Protein 2L9B (pdb70)

Sequence (131 aa):
ANFLSQKFPELPSGIDVNINMTTPAMMISSELAKKPKEVQLKFLQKFQEWTRAHPEDAASLLELCPQLSFVTAELLLTNGICKVDDLIPLAELPTEVLDLLSVIPKRQYFNTNLLDAQKLVNFLNDQVEIPANFLSQKFPELPSGIDVNINMTTPAMMISSELAKKPKEVQLKFLQKFQEWTRAHPEDAASLLELCPQLSFVTAELLLTNGICKVDDLIPLAELPTEVLDLLSVIPKRQYFNTNLLDAQKLVNFLNDQVEIPANFLSQKFPELPSGIDVNINMTTPAMMISSELAKKPKEVQLKFLQKFQEWTRAHPEDAASLLELCPQLSFVTAELLLTNGICKVDDLIPLAELPTEVLDLLSVIPKRQYFNTNLLDAQKLVNFLNDQVEIPANFLSQKFPELPSGIDVNINMTTPAMMISSELAKKPKEVQLKFLQKFQEWTRAHPEDAASLLELCPQLSFVTAELLLTNGICKVDDLIPLAELPTEVLDLLSVIPKRQYFNTNLLDAQKLVNFLNDQVEIPANFLSQKFPELPSGIDVNINMTTPAMMISSELAKKPKEVQLKFLQKFQEWTRAHPEDAASLLELCPQLSFVTAELLLTNGICKVDDLIPLAELPTEVLDLLSVIPKRQYFNTNLLDAQKLVNFLNDQVEIPANFLSQKFPELPSGIDVNINMTTPAMMISSELAKKPKEVQLKFLQKFQEWTRAHPEDAASLLELCPQLSFVTAELLLTNGICKVDDLIPLAELPTEVLDLLSVIPKRQYFNTNLLDAQKLVNFLNDQVEIPANFLSQKFPELPSGIDVNINMTTPAMMISSELAKKPKEVQLKFLQKFQEWTRAHPEDAASLLELCPQLSFVTAELLLTNGICKVDDLIPLAELPTEVLDLLSVIPKRQYFNTNLLDAQKLVNFLNDQVEIPANFLSQKFPELPSGIDVNINMTTPAMMISSELAKKPKEVQLKFLQKFQEWTRAHPEDAASLLELCPQLSFVTAELLLTNGICKVDDLIPLAELPTEVLDLLSVIPKRQYFNTNLLDAQKLVNFLNDQVEIPANFLSQKFPELPSGIDVNINMTTPAMMISSELAKKPKEVQLKFLQKFQEWTRAHPEDAASLLELCPQLSFVTAELLLTNGICKVDDLIPLAELPTEVLDLLSVIPKRQYFNTNLLDAQKLVNFLNDQVEIPANFLSQKFPELPSGIDVNINMTTPAMMISSELAKKPKEVQLKFLQKFQEWTRAHPEDAASLLELCPQLSFVTAELLLTNGICKVDDLIPLAELPTEVLDLLSVIPKRQYFNTNLLDAQKLVNFLNDQVEIP

Foldseek 3Di:
DVLCVVVPVPDDPDDDDPVVVPNPLRCLLCVLLVDDLVVLVVCQVVVVVVCVVPVPSNVVCCVVPVSVVSNNVSSCVNVPVDHPVRSVVVD/DDDPVVVVVVVVDDDPVVDDVNDDDPVVVCVCCVPVNDDD

Organism: Saccharomyces cerevisiae (strain ATCC 204508 / S288c) (NCBI:txid559292)

CATH classification: 1.25.40.630

GO terms:
  GO:0003729 mRNA binding (F, IDA)
  GO:0006397 mRNA processing (P, IDA)
  GO:0005848 mRNA cleavage stimulating factor complex (C, IPI)
  GO:0005515 protein binding (F, IPI)
  GO:0060090 molecular adaptor activity (F, EXP)
  GO:0031124 mRNA 3'-end processing (P, IDA)

InterPro domains:
  IPR000504 RNA recognition motif domain [PF00076] (20-90)
  IPR000504 RNA recognition motif domain [PS50102] (18-96)
  IPR000504 RNA recognition motif domain [SM00360] (19-92)
  IPR012677 Nucleotide-binding alpha-beta plait domain superfamily [G3DSA:3.30.70.330] (2-125)
  IPR026896 Transcription termination and cleavage factor, C-terminal domain [PF14304] (254-291)
  IPR035979 RNA-binding domain superfamily [SSF54928] (13-125)
  IPR038192 Transcription termination and cleavage factor, C-terminal domain superfamily [G3DSA:1.10.20.70] (253-291)

Solvent-accessible surface area: 7008 Å² total; per-residue (Å²): 101,116,56,24,78,125,70,6,92,103,32,22,54,18,57,109,11,89,90,132,171,41,85,25,68,133,62,12,34,60,10,0,49,130,41,97,144,109,55,4,27,94,1,0,68,74,0,13,98,19,0,110,69,74,63,120,22,0,0,27,0,4,104,99,0,18,0,0,2,42,0,0,1,32,1,0,49,60,40,53,37,8,128,95,106,44,9,104,99,7,69,166,20,41,110,58,0,27,91,7,0,45,31,0,0,47,79,119,37,2,105,106,131,55,21,49,4,75,106,0,2,93,45,0,29,109,128,6,151,16,89

Structure (mmCIF, N/CA/C/O backbone):
data_2L9B
#
_entry.id   2L9B
#
loop_
_entity.id
_entity.type
_entity.pdbx_description
1 polymer "mRNA 3'-end-processing protein RNA15"
2 polymer "mRNA 3'-end-processing protein RNA14"
#
loop_
_atom_site.group_PDB
_atom_site.id
_atom_site.type_symbol
_atom_site.label_atom_id
_atom_site.label_alt_id
_atom_site.label_comp_id
_atom_site.label_asym_id
_atom_site.label_entity_id
_atom_site.label_seq_id
_atom_site.pdbx_PDB_ins_code
_atom_site.Cartn_x
_atom_site.Cartn_y
_atom_site.Cartn_z
_atom_site.occupancy
_atom_site.B_iso_or_equiv
_atom_site.auth_seq_id
_atom_site.auth_comp_id
_atom_site.auth_asym_id
_atom_site.auth_atom_id
_atom_site.pdbx_PDB_model_num
ATOM 1 N N . ALA A 1 15 ? -17.347 -4.995 5.504 1.00 2.25 138 ALA A N 1
ATOM 2 C CA . ALA A 1 15 ? -16.260 -4.019 5.491 1.00 1.77 138 ALA A CA 1
ATOM 3 C C . ALA A 1 15 ? -16.774 -2.629 5.118 1.00 1.56 138 ALA A C 1
ATOM 4 O O . ALA A 1 15 ? -16.419 -2.078 4.072 1.00 1.45 138 ALA A O 1
ATOM 10 N N . ASN A 1 16 ? -17.601 -2.071 5.996 1.00 1.56 139 ASN A N 1
ATOM 11 C CA . ASN A 1 16 ? -18.244 -0.782 5.762 1.00 1.44 139 ASN A CA 1
ATOM 12 C C . ASN A 1 16 ? -17.213 0.317 5.505 1.00 1.28 139 ASN A C 1
ATOM 13 O O . ASN A 1 16 ? -17.424 1.185 4.656 1.00 1.18 139 ASN A O 1
ATOM 24 N N . PHE A 1 17 ? -16.094 0.262 6.227 1.00 1.33 140 PHE A N 1
ATOM 25 C CA . PHE A 1 17 ? -14.993 1.207 6.037 1.00 1.23 140 PHE A CA 1
ATOM 26 C C . PHE A 1 17 ? -14.584 1.284 4.564 1.00 0.99 140 PHE A C 1
ATOM 27 O O . PHE A 1 17 ? -14.430 2.374 4.010 1.00 0.93 140 PHE A O 1
ATOM 44 N N . LEU A 1 18 ? -14.439 0.127 3.929 1.00 0.92 141 LEU A N 1
ATOM 45 C CA . LEU A 1 18 ? -14.050 0.080 2.528 1.00 0.75 141 LEU A CA 1
ATOM 46 C C . LEU A 1 18 ? -15.211 0.495 1.629 1.00 0.70 141 LEU A C 1
ATOM 47 O O . LEU A 1 18 ? -15.050 1.363 0.791 1.00 0.64 141 LEU A O 1
ATOM 63 N N . SER A 1 19 ? -16.391 -0.080 1.828 1.00 0.90 142 SER A N 1
ATOM 64 C CA . SER A 1 19 ? -17.545 0.255 0.985 1.00 0.97 142 SER A CA 1
ATOM 65 C C . SER A 1 19 ? -17.838 1.764 0.995 1.00 0.95 142 SER A C 1
ATOM 66 O O . SER A 1 19 ? -18.422 2.309 0.056 1.00 1.05 142 SER A O 1
ATOM 74 N N . GLN A 1 20 ? -17.406 2.428 2.056 1.00 0.98 143 GLN A N 1
ATOM 75 C CA . GLN A 1 20 ? -17.604 3.858 2.207 1.00 1.10 143 GLN A CA 1
ATOM 76 C C . GLN A 1 20 ? -16.475 4.657 1.550 1.00 0.95 143 GLN A C 1
ATOM 77 O O . GLN A 1 20 ? -16.729 5.595 0.793 1.00 1.02 143 GLN A O 1
ATOM 91 N N . LYS A 1 21 ? -15.233 4.278 1.836 1.00 0.84 144 LYS A N 1
ATOM 92 C CA . LYS A 1 21 ? -14.073 5.054 1.392 1.00 0.83 144 LYS A CA 1
ATOM 93 C C . LYS A 1 21 ? -13.315 4.365 0.258 1.00 0.74 144 LYS A C 1
ATOM 94 O O . LYS A 1 21 ? -12.969 4.992 -0.745 1.00 0.88 144 LYS A O 1
ATOM 113 N N . PHE A 1 22 ? -13.065 3.078 0.421 1.00 0.66 145 PHE A N 1
ATOM 114 C CA . PHE A 1 22 ? -12.201 2.333 -0.487 1.00 0.65 145 PHE A CA 1
ATOM 115 C C . PHE A 1 22 ? -12.931 1.123 -1.089 1.00 0.80 145 PHE A C 1
ATOM 116 O O . PHE A 1 22 ? -12.568 -0.020 -0.813 1.00 1.08 145 PHE A O 1
ATOM 133 N N . PRO A 1 23 ? -13.965 1.346 -1.926 1.00 0.95 146 PRO A N 1
ATOM 134 C CA . PRO A 1 23 ? -14.817 0.268 -2.425 1.00 1.20 146 PRO A CA 1
ATOM 135 C C . PRO A 1 23 ? -14.307 -0.359 -3.720 1.00 1.16 146 PRO A C 1
ATOM 136 O O . PRO A 1 23 ? -14.882 -1.327 -4.214 1.00 1.34 146 PRO A O 1
ATOM 147 N N . GLU A 1 24 ? -13.229 0.192 -4.256 1.00 1.10 147 GLU A N 1
ATOM 148 C CA . GLU A 1 24 ? -12.701 -0.254 -5.537 1.00 1.30 147 GLU A CA 1
ATOM 149 C C . GLU A 1 24 ? -11.287 -0.807 -5.392 1.00 1.02 147 GLU A C 1
ATOM 150 O O . GLU A 1 24 ? -10.482 -0.737 -6.322 1.00 1.03 147 GLU A O 1
ATOM 162 N N . LEU A 1 25 ? -10.992 -1.343 -4.217 1.00 0.87 148 LEU A N 1
ATOM 163 C CA . LEU A 1 25 ? -9.675 -1.899 -3.937 1.00 0.76 148 LEU A CA 1
ATOM 164 C C . LEU A 1 25 ? -9.390 -3.122 -4.795 1.00 0.97 148 LEU A C 1
ATOM 165 O O . LEU A 1 25 ? -10.186 -4.064 -4.842 1.00 1.22 148 LEU A O 1
ATOM 181 N N . PRO A 1 26 ? -8.239 -3.112 -5.483 1.00 0.92 149 PRO A N 1
ATOM 182 C CA . PRO A 1 26 ? -7.787 -4.236 -6.297 1.00 1.11 149 PRO A CA 1
ATOM 183 C C . PRO A 1 26 ? -7.383 -5.425 -5.438 1.00 1.19 149 PRO A C 1
ATOM 184 O O . PRO A 1 26 ? -6.864 -5.266 -4.330 1.00 1.14 149 PRO A O 1
ATOM 195 N N . SER A 1 27 ? -7.622 -6.613 -5.956 1.00 1.35 150 SER A N 1
ATOM 196 C CA . SER A 1 27 ? -7.375 -7.829 -5.209 1.00 1.45 150 SER A CA 1
ATOM 197 C C . SER A 1 27 ? -5.943 -8.315 -5.415 1.00 1.42 150 SER A C 1
ATOM 198 O O . SER A 1 27 ? -5.392 -9.021 -4.566 1.00 1.56 150 SER A O 1
ATOM 206 N N . GLY A 1 28 ? -5.331 -7.900 -6.522 1.00 1.29 151 GLY A N 1
ATOM 207 C CA . GLY A 1 28 ? -4.004 -8.365 -6.865 1.00 1.28 151 GLY A CA 1
ATOM 208 C C . GLY A 1 28 ? -4.023 -9.340 -8.027 1.00 1.24 151 GLY A C 1
ATOM 209 O O . GLY A 1 28 ? -5.087 -9.824 -8.426 1.00 1.36 151 GLY A O 1
ATOM 213 N N . ILE A 1 29 ? -2.852 -9.622 -8.581 1.00 1.15 152 ILE A N 1
ATOM 214 C CA . ILE A 1 29 ? -2.733 -10.587 -9.668 1.00 1.16 152 ILE A CA 1
ATOM 215 C C . ILE A 1 29 ? -2.646 -12.003 -9.114 1.00 1.24 152 ILE A C 1
ATOM 216 O O . ILE A 1 29 ? -2.322 -12.209 -7.940 1.00 1.30 152 ILE A O 1
ATOM 232 N N . ASP A 1 30 ? -2.927 -12.979 -9.956 1.00 1.33 153 ASP A N 1
ATOM 233 C CA . ASP A 1 30 ? -2.826 -14.366 -9.546 1.00 1.40 153 ASP A CA 1
ATOM 234 C C . ASP A 1 30 ? -1.440 -14.891 -9.881 1.00 1.38 153 ASP A C 1
ATOM 235 O O . ASP A 1 30 ? -1.002 -14.831 -11.029 1.00 1.40 153 ASP A O 1
ATOM 244 N N . VAL A 1 31 ? -0.751 -15.385 -8.870 1.00 1.41 154 VAL A N 1
ATOM 245 C CA . VAL A 1 31 ? 0.635 -15.793 -9.013 1.00 1.39 154 VAL A CA 1
ATOM 246 C C . VAL A 1 31 ? 0.735 -17.302 -8.866 1.00 1.51 154 VAL A C 1
ATOM 247 O O . VAL A 1 31 ? 0.105 -17.887 -7.981 1.00 1.60 154 VAL A O 1
ATOM 260 N N . ASN A 1 32 ? 1.532 -17.932 -9.708 1.00 1.59 155 ASN A N 1
ATOM 261 C CA . ASN A 1 32 ? 1.667 -19.374 -9.677 1.00 1.69 155 ASN A CA 1
ATOM 262 C C . ASN A 1 32 ? 2.841 -19.753 -8.783 1.00 1.65 155 ASN A C 1
ATOM 263 O O . ASN A 1 32 ? 3.959 -20.019 -9.238 1.00 1.66 155 ASN A O 1
ATOM 274 N N . ILE A 1 33 ? 2.553 -19.781 -7.490 1.00 1.64 156 ILE A N 1
ATOM 275 C CA . ILE A 1 33 ? 3.567 -19.927 -6.453 1.00 1.62 156 ILE A CA 1
ATOM 276 C C . ILE A 1 33 ? 4.120 -21.351 -6.349 1.00 1.69 156 ILE A C 1
ATOM 277 O O . ILE A 1 33 ? 4.573 -21.776 -5.286 1.00 1.73 156 ILE A O 1
ATOM 293 N N . ASN A 1 34 ? 4.081 -22.082 -7.454 1.00 1.73 157 ASN A N 1
ATOM 294 C CA . ASN A 1 34 ? 4.727 -23.385 -7.527 1.00 1.77 157 ASN A CA 1
ATOM 295 C C . ASN A 1 34 ? 6.053 -23.262 -8.275 1.00 1.79 157 ASN A C 1
ATOM 296 O O . ASN A 1 34 ? 6.836 -24.208 -8.334 1.00 1.77 157 ASN A O 1
ATOM 307 N N . MET A 1 35 ? 6.297 -22.080 -8.841 1.00 1.90 158 MET A N 1
ATOM 308 C CA . MET A 1 35 ? 7.547 -21.811 -9.554 1.00 2.03 158 MET A CA 1
ATOM 309 C C . MET A 1 35 ? 8.106 -20.430 -9.197 1.00 2.06 158 MET A C 1
ATOM 310 O O . MET A 1 35 ? 9.317 -20.209 -9.240 1.00 2.54 158 MET A O 1
ATOM 324 N N . THR A 1 36 ? 7.227 -19.508 -8.836 1.00 1.70 159 THR A N 1
ATOM 325 C CA . THR A 1 36 ? 7.648 -18.161 -8.489 1.00 1.67 159 THR A CA 1
ATOM 326 C C . THR A 1 36 ? 7.052 -17.751 -7.144 1.00 1.55 159 THR A C 1
ATOM 327 O O . THR A 1 36 ? 5.865 -17.963 -6.882 1.00 1.48 159 THR A O 1
ATOM 338 N N . THR A 1 37 ? 7.889 -17.209 -6.275 1.00 1.57 160 THR A N 1
ATOM 339 C CA . THR A 1 37 ? 7.445 -16.790 -4.959 1.00 1.48 160 THR A CA 1
ATOM 340 C C . THR A 1 37 ? 6.850 -15.391 -5.016 1.00 1.30 160 THR A C 1
ATOM 341 O O . THR A 1 37 ? 7.348 -14.538 -5.757 1.00 1.25 160 THR A O 1
ATOM 352 N N . PRO A 1 38 ? 5.785 -15.119 -4.245 1.00 1.25 161 PRO A N 1
ATOM 353 C CA . PRO A 1 38 ? 5.104 -13.826 -4.299 1.00 1.10 161 PRO A CA 1
ATOM 354 C C . PRO A 1 38 ? 6.072 -12.678 -4.059 1.00 1.04 161 PRO A C 1
ATOM 355 O O . PRO A 1 38 ? 6.096 -11.713 -4.814 1.00 0.96 161 PRO A O 1
ATOM 366 N N . ALA A 1 39 ? 6.891 -12.829 -3.025 1.00 1.12 162 ALA A N 1
ATOM 367 C CA . ALA A 1 39 ? 7.866 -11.812 -2.620 1.00 1.15 162 ALA A CA 1
ATOM 368 C C . ALA A 1 39 ? 8.815 -11.431 -3.757 1.00 1.12 162 ALA A C 1
ATOM 369 O O . ALA A 1 39 ? 9.104 -10.249 -3.966 1.00 1.08 162 ALA A O 1
ATOM 376 N N . MET A 1 40 ? 9.277 -12.421 -4.513 1.00 1.16 163 MET A N 1
ATOM 377 C CA . MET A 1 40 ? 10.229 -12.162 -5.584 1.00 1.24 163 MET A CA 1
ATOM 378 C C . MET A 1 40 ? 9.528 -11.429 -6.712 1.00 1.08 163 MET A C 1
ATOM 379 O O . MET A 1 40 ? 10.079 -10.505 -7.312 1.00 1.04 163 MET A O 1
ATOM 393 N N . MET A 1 41 ? 8.296 -11.843 -6.973 1.00 1.04 164 MET A N 1
ATOM 394 C CA . MET A 1 41 ? 7.449 -11.168 -7.941 1.00 0.97 164 MET A CA 1
ATOM 395 C C . MET A 1 41 ? 7.210 -9.729 -7.493 1.00 0.83 164 MET A C 1
ATOM 396 O O . MET A 1 41 ? 7.320 -8.800 -8.281 1.00 0.85 164 MET A O 1
ATOM 410 N N . ILE A 1 42 ? 6.925 -9.568 -6.200 1.00 0.75 165 ILE A N 1
ATOM 411 C CA . ILE A 1 42 ? 6.681 -8.259 -5.598 1.00 0.65 165 ILE A CA 1
ATOM 412 C C . ILE A 1 42 ? 7.831 -7.302 -5.876 1.00 0.62 165 ILE A C 1
ATOM 413 O O . ILE A 1 42 ? 7.610 -6.133 -6.209 1.00 0.56 165 ILE A O 1
ATOM 429 N N . SER A 1 43 ? 9.059 -7.807 -5.816 1.00 0.71 166 SER A N 1
ATOM 430 C CA . SER A 1 43 ? 10.208 -6.946 -5.948 1.00 0.73 166 SER A CA 1
ATOM 431 C C . SER A 1 43 ? 10.410 -6.630 -7.420 1.00 0.65 166 SER A C 1
ATOM 432 O O . SER A 1 43 ? 10.443 -5.473 -7.810 1.00 0.65 166 SER A O 1
ATOM 440 N N . SER A 1 44 ? 10.498 -7.673 -8.244 1.00 0.70 167 SER A N 1
ATOM 441 C CA . SER A 1 44 ? 10.612 -7.518 -9.694 1.00 0.63 167 SER A CA 1
ATOM 442 C C . SER A 1 44 ? 9.465 -6.679 -10.276 1.00 0.50 167 SER A C 1
ATOM 443 O O . SER A 1 44 ? 9.610 -6.077 -11.336 1.00 0.71 167 SER A O 1
ATOM 451 N N . GLU A 1 45 ? 8.377 -6.560 -9.532 1.00 0.56 168 GLU A N 1
ATOM 452 C CA . GLU A 1 45 ? 7.186 -5.911 -10.058 1.00 0.44 168 GLU A CA 1
ATOM 453 C C . GLU A 1 45 ? 7.352 -4.416 -9.895 1.00 0.34 168 GLU A C 1
ATOM 454 O O . GLU A 1 45 ? 7.161 -3.643 -10.832 1.00 0.48 168 GLU A O 1
ATOM 466 N N . LEU A 1 46 ? 7.761 -4.023 -8.703 1.00 0.36 169 LEU A N 1
ATOM 467 C CA . LEU A 1 46 ? 7.924 -2.622 -8.381 1.00 0.45 169 LEU A CA 1
ATOM 468 C C . LEU A 1 46 ? 9.270 -2.117 -8.909 1.00 0.50 169 LEU A C 1
ATOM 469 O O . LEU A 1 46 ? 9.389 -0.990 -9.383 1.00 0.50 169 LEU A O 1
ATOM 485 N N . ALA A 1 47 ? 10.273 -2.982 -8.828 1.00 0.55 170 ALA A N 1
ATOM 486 C CA . ALA A 1 47 ? 11.647 -2.627 -9.169 1.00 0.60 170 ALA A CA 1
ATOM 487 C C . ALA A 1 47 ? 11.937 -2.664 -10.673 1.00 0.59 170 ALA A C 1
ATOM 488 O O . ALA A 1 47 ? 12.993 -2.198 -11.100 1.00 0.64 170 ALA A O 1
ATOM 495 N N . LYS A 1 48 ? 11.042 -3.225 -11.487 1.00 0.55 171 LYS A N 1
ATOM 496 C CA . LYS A 1 48 ? 11.237 -3.175 -12.936 1.00 0.59 171 LYS A CA 1
ATOM 497 C C . LYS A 1 48 ? 10.732 -1.841 -13.474 1.00 0.64 171 LYS A C 1
ATOM 498 O O . LYS A 1 48 ? 10.940 -1.504 -14.640 1.00 0.78 171 LYS A O 1
ATOM 517 N N . LYS A 1 49 ? 10.054 -1.096 -12.608 1.00 0.60 172 LYS A N 1
ATOM 518 C CA . LYS A 1 49 ? 9.487 0.189 -12.975 1.00 0.64 172 LYS A CA 1
ATOM 519 C C . LYS A 1 49 ? 10.549 1.275 -12.826 1.00 0.54 172 LYS A C 1
ATOM 520 O O . LYS A 1 49 ? 11.368 1.223 -11.910 1.00 0.62 172 LYS A O 1
ATOM 539 N N . PRO A 1 50 ? 10.559 2.256 -13.741 1.00 0.47 173 PRO A N 1
ATOM 540 C CA . PRO A 1 50 ? 11.490 3.387 -13.678 1.00 0.42 173 PRO A CA 1
ATOM 541 C C . PRO A 1 50 ? 11.382 4.135 -12.355 1.00 0.35 173 PRO A C 1
ATOM 542 O O . PRO A 1 50 ? 10.280 4.448 -11.908 1.00 0.35 173 PRO A O 1
ATOM 553 N N . LYS A 1 51 ? 12.544 4.412 -11.758 1.00 0.34 174 LYS A N 1
ATOM 554 C CA . LYS A 1 51 ? 12.678 5.035 -10.430 1.00 0.36 174 LYS A CA 1
ATOM 555 C C . LYS A 1 51 ? 11.688 6.178 -10.176 1.00 0.32 174 LYS A C 1
ATOM 556 O O . LYS A 1 51 ? 11.297 6.419 -9.030 1.00 0.34 174 LYS A O 1
ATOM 575 N N . GLU A 1 52 ? 11.286 6.878 -11.227 1.00 0.31 175 GLU A N 1
ATOM 576 C CA . GLU A 1 52 ? 10.364 7.991 -11.070 1.00 0.34 175 GLU A CA 1
ATOM 577 C C . GLU A 1 52 ? 9.026 7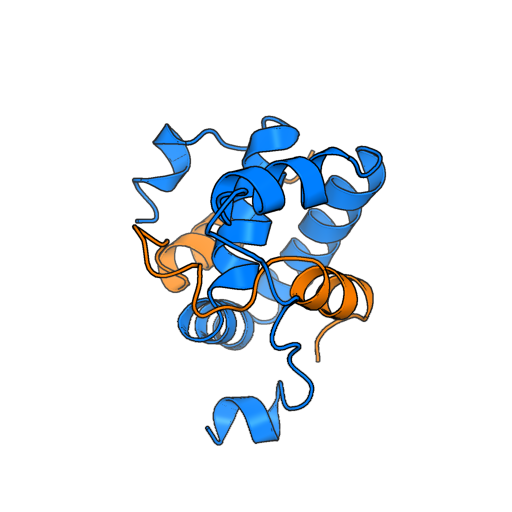.512 -10.507 1.00 0.29 175 GLU A C 1
ATOM 578 O O . GLU A 1 52 ? 8.415 8.207 -9.708 1.00 0.33 175 GLU A O 1
ATOM 590 N N . VAL A 1 53 ? 8.580 6.324 -10.926 1.00 0.27 176 VAL A N 1
ATOM 591 C CA . VAL A 1 53 ? 7.300 5.766 -10.483 1.00 0.26 176 VAL A CA 1
ATOM 592 C C . VAL A 1 53 ? 7.245 5.607 -8.972 1.00 0.25 176 VAL A C 1
ATOM 593 O O . VAL A 1 53 ? 6.399 6.202 -8.311 1.00 0.29 176 VAL A O 1
ATOM 606 N N . GLN A 1 54 ? 8.147 4.796 -8.438 1.00 0.23 177 GLN A N 1
ATOM 607 C CA . GLN A 1 54 ? 8.207 4.541 -7.005 1.00 0.28 177 GLN A CA 1
ATOM 608 C C . GLN A 1 54 ? 8.242 5.847 -6.220 1.00 0.32 177 GLN A C 1
ATOM 609 O O . GLN A 1 54 ? 7.510 6.012 -5.246 1.00 0.37 177 GLN A O 1
ATOM 623 N N . LEU A 1 55 ? 9.074 6.778 -6.663 1.00 0.35 178 LEU A N 1
ATOM 624 C CA . LEU A 1 55 ? 9.179 8.075 -6.005 1.00 0.39 178 LEU A CA 1
ATOM 625 C C . LEU A 1 55 ? 7.892 8.883 -6.159 1.00 0.39 178 LEU A C 1
ATOM 626 O O . LEU A 1 55 ? 7.439 9.519 -5.209 1.00 0.46 178 LEU A O 1
ATOM 642 N N . LYS A 1 56 ? 7.300 8.844 -7.347 1.00 0.36 179 LYS A N 1
ATOM 643 C CA . LYS A 1 56 ? 6.051 9.562 -7.602 1.00 0.40 179 LYS A CA 1
ATOM 644 C C . LYS A 1 56 ? 4.941 9.031 -6.712 1.00 0.31 179 LYS A C 1
ATOM 645 O O . LYS A 1 56 ? 4.225 9.801 -6.069 1.00 0.29 179 LYS A O 1
ATOM 664 N N . PHE A 1 57 ? 4.825 7.712 -6.666 1.00 0.29 180 PHE A N 1
ATOM 665 C CA . PHE A 1 57 ? 3.798 7.056 -5.878 1.00 0.23 180 PHE A CA 1
ATOM 666 C C . PHE A 1 57 ? 3.968 7.384 -4.406 1.00 0.22 180 PHE A C 1
ATOM 667 O O . PHE A 1 57 ? 3.023 7.791 -3.745 1.00 0.23 180 PHE A O 1
ATOM 684 N N . LEU A 1 58 ? 5.183 7.227 -3.909 1.00 0.25 181 LEU A N 1
ATOM 685 C CA . LEU A 1 58 ? 5.442 7.345 -2.485 1.00 0.27 181 LEU A CA 1
ATOM 686 C C . LEU A 1 58 ? 5.288 8.775 -1.974 1.00 0.29 181 LEU A C 1
ATOM 687 O O . LEU A 1 58 ? 4.873 8.974 -0.834 1.00 0.29 181 LEU A O 1
ATOM 703 N N . GLN A 1 59 ? 5.601 9.772 -2.798 1.00 0.31 182 GLN A N 1
ATOM 704 C CA . GLN A 1 59 ? 5.478 11.168 -2.385 1.00 0.35 182 GLN A CA 1
ATOM 705 C C . GLN A 1 59 ? 4.019 11.583 -2.417 1.00 0.29 182 GLN A C 1
ATOM 706 O O . GLN A 1 59 ? 3.491 12.145 -1.454 1.00 0.31 182 GLN A O 1
ATOM 720 N N . LYS A 1 60 ? 3.389 11.315 -3.550 1.00 0.30 183 LYS A N 1
ATOM 721 C CA . LYS A 1 60 ? 1.944 11.466 -3.699 1.00 0.36 183 LYS A CA 1
ATOM 722 C C . LYS A 1 60 ? 1.209 10.807 -2.526 1.00 0.25 183 LYS A C 1
ATOM 723 O O . LYS A 1 60 ? 0.433 11.450 -1.814 1.00 0.27 183 LYS A O 1
ATOM 742 N N . PHE A 1 61 ? 1.464 9.516 -2.360 1.00 0.21 184 PHE A N 1
ATOM 743 C CA . PHE A 1 61 ? 0.900 8.731 -1.267 1.00 0.21 184 PHE A CA 1
ATOM 744 C C . PHE A 1 61 ? 1.204 9.381 0.080 1.00 0.22 184 PHE A C 1
ATOM 745 O O . PHE A 1 61 ? 0.318 9.498 0.919 1.00 0.25 184 PHE A O 1
ATOM 762 N N . GLN A 1 62 ? 2.462 9.784 0.280 1.00 0.24 185 GLN A N 1
ATOM 763 C CA . GLN A 1 62 ? 2.886 10.431 1.527 1.00 0.30 185 GLN A CA 1
ATOM 764 C C . GLN A 1 62 ? 1.982 11.607 1.888 1.00 0.32 185 GLN A C 1
ATOM 765 O O . GLN A 1 62 ? 1.571 11.751 3.037 1.00 0.39 185 GLN A O 1
ATOM 779 N N . GLU A 1 63 ? 1.676 12.451 0.913 1.00 0.29 186 GLU A N 1
ATOM 780 C CA . GLU A 1 63 ? 0.787 13.570 1.139 1.00 0.33 186 GLU A CA 1
ATOM 781 C C . GLU A 1 63 ? -0.600 13.057 1.521 1.00 0.31 186 GLU A C 1
ATOM 782 O O . GLU A 1 63 ? -1.154 13.438 2.554 1.00 0.35 186 GLU A O 1
ATOM 794 N N . TRP A 1 64 ? -1.145 12.195 0.666 1.00 0.26 187 TRP A N 1
ATOM 795 C CA . TRP A 1 64 ? -2.433 11.546 0.910 1.00 0.26 187 TRP A CA 1
ATOM 796 C C . TRP A 1 64 ? -2.537 10.972 2.328 1.00 0.26 187 TRP A C 1
ATOM 797 O O . TRP A 1 64 ? -3.540 11.189 3.011 1.00 0.28 187 TRP A O 1
ATOM 818 N N . THR A 1 65 ? -1.511 10.256 2.776 1.00 0.25 188 THR A N 1
ATOM 819 C CA . THR A 1 65 ? -1.557 9.606 4.082 1.00 0.27 188 THR A CA 1
ATOM 820 C C . THR A 1 65 ? -1.377 10.617 5.221 1.00 0.29 188 THR A C 1
ATOM 821 O O . THR A 1 65 ? -1.850 10.391 6.335 1.00 0.32 188 THR A O 1
ATOM 832 N N . ARG A 1 66 ? -0.711 11.736 4.946 1.00 0.28 189 ARG A N 1
ATOM 833 C CA . ARG A 1 66 ? -0.575 12.787 5.949 1.00 0.34 189 ARG A CA 1
ATOM 834 C C . ARG A 1 66 ? -1.902 13.509 6.116 1.00 0.36 189 ARG A C 1
ATOM 835 O O . ARG A 1 66 ? -2.296 13.872 7.226 1.00 0.42 189 ARG A O 1
ATOM 856 N N . ALA A 1 67 ? -2.590 13.713 5.004 1.00 0.34 190 ALA A N 1
ATOM 857 C CA . ALA A 1 67 ? -3.891 14.350 5.026 1.00 0.41 190 ALA A CA 1
ATOM 858 C C . ALA A 1 67 ? -4.959 13.420 5.598 1.00 0.34 190 ALA A C 1
ATOM 859 O O . ALA A 1 67 ? -5.948 13.883 6.155 1.00 0.40 190 ALA A O 1
ATOM 866 N N . HIS A 1 68 ? -4.760 12.113 5.461 1.00 0.36 191 HIS A N 1
ATOM 867 C CA . HIS A 1 68 ? -5.744 11.139 5.936 1.00 0.35 191 HIS A CA 1
ATOM 868 C C . HIS A 1 68 ? -5.068 9.998 6.700 1.00 0.28 191 HIS A C 1
ATOM 869 O O . HIS A 1 68 ? -5.094 8.854 6.240 1.00 0.33 191 HIS A O 1
ATOM 884 N N . PRO A 1 69 ? -4.460 10.271 7.874 1.00 0.23 192 PRO A N 1
ATOM 885 C CA . PRO A 1 69 ? -3.745 9.245 8.646 1.00 0.25 192 PRO A CA 1
ATOM 886 C C . PRO A 1 69 ? -4.628 8.063 9.043 1.00 0.27 192 PRO A C 1
ATOM 887 O O . PRO A 1 69 ? -4.209 6.913 8.927 1.00 0.40 192 PRO A O 1
ATOM 898 N N . GLU A 1 70 ? -5.839 8.344 9.513 1.00 0.26 193 GLU A N 1
ATOM 899 C CA . GLU A 1 70 ? -6.778 7.283 9.877 1.00 0.32 193 GLU A CA 1
ATOM 900 C C . GLU A 1 70 ? -7.083 6.396 8.672 1.00 0.28 193 GLU A C 1
ATOM 901 O O . GLU A 1 70 ? -6.919 5.177 8.729 1.00 0.30 193 GLU A O 1
ATOM 913 N N . ASP A 1 71 ? -7.516 7.030 7.582 1.00 0.29 194 ASP A N 1
ATOM 914 C CA . ASP A 1 71 ? -7.891 6.326 6.357 1.00 0.30 194 ASP A CA 1
ATOM 915 C C . ASP A 1 71 ? -6.739 5.471 5.860 1.00 0.23 194 ASP A C 1
ATOM 916 O O . ASP A 1 71 ? -6.872 4.258 5.688 1.00 0.25 194 ASP A O 1
ATOM 925 N N . ALA A 1 72 ? -5.612 6.132 5.635 1.00 0.20 195 ALA A N 1
ATOM 926 C CA . ALA A 1 72 ? -4.408 5.488 5.133 1.00 0.19 195 ALA A CA 1
ATOM 927 C C . ALA A 1 72 ? -4.004 4.288 5.977 1.00 0.16 195 ALA A C 1
ATOM 928 O O . ALA A 1 72 ? -3.802 3.190 5.456 1.00 0.18 195 ALA A O 1
ATOM 935 N N . ALA A 1 73 ? -3.894 4.498 7.282 1.00 0.17 196 ALA A N 1
ATOM 936 C CA . ALA A 1 73 ? -3.426 3.459 8.180 1.00 0.20 196 ALA A CA 1
ATOM 937 C C . ALA A 1 73 ? -4.396 2.296 8.232 1.00 0.23 196 ALA A C 1
ATOM 938 O O . ALA A 1 73 ? -3.987 1.143 8.233 1.00 0.27 196 ALA A O 1
ATOM 945 N N . SER A 1 74 ? -5.680 2.595 8.243 1.00 0.22 197 SER A N 1
ATOM 946 C CA . SER A 1 74 ? -6.679 1.546 8.320 1.00 0.30 197 SER A CA 1
ATOM 947 C C . SER A 1 74 ? -6.753 0.753 7.017 1.00 0.25 197 SER A C 1
ATOM 948 O O . SER A 1 74 ? -7.092 -0.439 7.025 1.00 0.24 197 SER A O 1
ATOM 956 N N . LEU A 1 75 ? -6.395 1.376 5.894 1.00 0.24 198 LEU A N 1
ATOM 957 C CA . LEU A 1 75 ? -6.331 0.676 4.624 1.00 0.22 198 LEU A CA 1
ATOM 958 C C . LEU A 1 75 ? -5.141 -0.274 4.605 1.00 0.19 198 LEU A C 1
ATOM 959 O O . LEU A 1 75 ? -5.253 -1.412 4.153 1.00 0.20 198 LEU A O 1
ATOM 975 N N . LEU A 1 76 ? -4.009 0.198 5.126 1.00 0.18 199 LEU A N 1
ATOM 976 C CA . LEU A 1 76 ? -2.813 -0.630 5.239 1.00 0.21 199 LEU A CA 1
ATOM 977 C C . LEU A 1 76 ? -3.045 -1.756 6.236 1.00 0.27 199 LEU A C 1
ATOM 978 O O . LEU A 1 76 ? -2.406 -2.807 6.171 1.00 0.37 199 LEU A O 1
ATOM 994 N N . GLU A 1 77 ? -3.947 -1.501 7.179 1.00 0.27 200 GLU A N 1
ATOM 995 C CA . GLU A 1 77 ? -4.335 -2.484 8.177 1.00 0.37 200 GLU A CA 1
ATOM 996 C C . GLU A 1 77 ? -5.005 -3.683 7.525 1.00 0.30 200 GLU A C 1
ATOM 997 O O . GLU A 1 77 ? -4.747 -4.831 7.891 1.00 0.37 200 GLU A O 1
ATOM 1009 N N . LEU A 1 78 ? -5.875 -3.412 6.563 1.00 0.26 201 LEU A N 1
ATOM 1010 C CA . LEU A 1 78 ? -6.687 -4.465 5.968 1.00 0.25 201 LEU A CA 1
ATOM 1011 C C . LEU A 1 78 ? -6.108 -5.000 4.646 1.00 0.23 201 LEU A C 1
ATOM 1012 O O . LEU A 1 78 ? -6.245 -6.191 4.349 1.00 0.33 201 LEU A O 1
ATOM 1028 N N . CYS A 1 79 ? -5.474 -4.147 3.849 1.00 0.19 202 CYS A N 1
ATOM 1029 C CA . CYS A 1 79 ? -4.926 -4.575 2.561 1.00 0.20 202 CYS A CA 1
ATOM 1030 C C . CYS A 1 79 ? -3.400 -4.599 2.583 1.00 0.24 202 CYS A C 1
ATOM 1031 O O . CYS A 1 79 ? -2.749 -3.558 2.482 1.00 0.26 202 CYS A O 1
ATOM 1039 N N . PRO A 1 80 ? -2.808 -5.802 2.683 1.00 0.30 203 PRO A N 1
ATOM 1040 C CA . PRO A 1 80 ? -1.363 -5.955 2.873 1.00 0.36 203 PRO A CA 1
ATOM 1041 C C . PRO A 1 80 ? -0.520 -5.716 1.616 1.00 0.28 203 PRO A C 1
ATOM 1042 O O . PRO A 1 80 ? 0.701 -5.573 1.723 1.00 0.28 203 PRO A O 1
ATOM 1053 N N . GLN A 1 81 ? -1.140 -5.668 0.428 1.00 0.25 204 GLN A N 1
ATOM 1054 C CA . GLN A 1 81 ? -0.359 -5.465 -0.795 1.00 0.26 204 GLN A CA 1
ATOM 1055 C C . GLN A 1 81 ? 0.239 -4.072 -0.783 1.00 0.19 204 GLN A C 1
ATOM 1056 O O . GLN A 1 81 ? 1.355 -3.874 -1.228 1.00 0.25 204 GLN A O 1
ATOM 1070 N N . LEU A 1 82 ? -0.496 -3.125 -0.217 1.00 0.16 205 LEU A N 1
ATOM 1071 C CA . LEU A 1 82 ? -0.045 -1.747 -0.148 1.00 0.15 205 LEU A CA 1
ATOM 1072 C C . LEU A 1 82 ? 1.017 -1.587 0.943 1.00 0.18 205 LEU A C 1
ATOM 1073 O O . LEU A 1 82 ? 2.046 -0.949 0.723 1.00 0.19 205 LEU A O 1
ATOM 1089 N N . SER A 1 83 ? 0.744 -2.160 2.114 1.00 0.24 206 SER A N 1
ATOM 1090 C CA . SER A 1 83 ? 1.714 -2.226 3.201 1.00 0.27 206 SER A CA 1
ATOM 1091 C C . SER A 1 83 ? 3.108 -2.618 2.690 1.00 0.22 206 SER A C 1
ATOM 1092 O O . SER A 1 83 ? 4.078 -1.880 2.879 1.00 0.20 206 SER A O 1
ATOM 1100 N N . PHE A 1 84 ? 3.205 -3.760 2.013 1.00 0.21 207 PHE A N 1
ATOM 1101 C CA . PHE A 1 84 ? 4.496 -4.229 1.516 1.00 0.19 207 PHE A CA 1
ATOM 1102 C C . PHE A 1 84 ? 4.903 -3.540 0.215 1.00 0.18 207 PHE A C 1
ATOM 1103 O O . PHE A 1 84 ? 6.092 -3.380 -0.053 1.00 0.20 207 PHE A O 1
ATOM 1120 N N . VAL A 1 85 ? 3.928 -3.123 -0.589 1.00 0.17 208 VAL A N 1
ATOM 1121 C CA . VAL A 1 85 ? 4.225 -2.382 -1.813 1.00 0.18 208 VAL A CA 1
ATOM 1122 C C . VAL A 1 85 ? 4.990 -1.107 -1.465 1.00 0.17 208 VAL A C 1
ATOM 1123 O O . VAL A 1 85 ? 5.942 -0.732 -2.149 1.00 0.20 208 VAL A O 1
ATOM 1136 N N . THR A 1 86 ? 4.585 -0.472 -0.370 1.00 0.18 209 THR A N 1
ATOM 1137 C CA . THR A 1 86 ? 5.247 0.725 0.102 1.00 0.20 209 THR A CA 1
ATOM 1138 C C . THR A 1 86 ? 6.649 0.378 0.587 1.00 0.20 209 THR A C 1
ATOM 1139 O O . THR A 1 86 ? 7.623 1.031 0.218 1.00 0.21 209 THR A O 1
ATOM 1150 N N . ALA A 1 87 ? 6.737 -0.684 1.388 1.00 0.20 210 ALA A N 1
ATOM 1151 C CA . ALA A 1 87 ? 8.013 -1.153 1.920 1.00 0.21 210 ALA A CA 1
ATOM 1152 C C . ALA A 1 87 ? 9.019 -1.458 0.813 1.00 0.17 210 ALA A C 1
ATOM 1153 O O . ALA A 1 87 ? 10.146 -0.977 0.848 1.00 0.18 210 ALA A O 1
ATOM 1160 N N . GLU A 1 88 ? 8.605 -2.248 -0.172 1.00 0.19 211 GLU A N 1
ATOM 1161 C CA . GLU A 1 88 ? 9.487 -2.650 -1.271 1.00 0.20 211 GLU A CA 1
ATOM 1162 C C . GLU A 1 88 ? 9.954 -1.434 -2.078 1.00 0.18 211 GLU A C 1
ATOM 1163 O O . GLU A 1 88 ? 11.103 -1.373 -2.519 1.00 0.22 211 GLU A O 1
ATOM 1175 N N . LEU A 1 89 ? 9.071 -0.453 -2.262 1.00 0.17 212 LEU A N 1
ATOM 1176 C CA . LEU A 1 89 ? 9.445 0.774 -2.958 1.00 0.18 212 LEU A CA 1
ATOM 1177 C C . LEU A 1 89 ? 10.434 1.581 -2.115 1.00 0.18 212 LEU A C 1
ATOM 1178 O O . LEU A 1 89 ? 11.356 2.208 -2.644 1.00 0.22 212 LEU A O 1
ATOM 1194 N N . LEU A 1 90 ? 10.250 1.550 -0.800 1.00 0.16 213 LEU A N 1
ATOM 1195 C CA . LEU A 1 90 ? 11.204 2.160 0.119 1.00 0.16 213 LEU A CA 1
ATOM 1196 C C . LEU A 1 90 ? 12.559 1.479 -0.026 1.00 0.17 213 LEU A C 1
ATOM 1197 O O . LEU A 1 90 ? 13.601 2.135 -0.051 1.00 0.23 213 LEU A O 1
ATOM 1213 N N . LEU A 1 91 ? 12.521 0.156 -0.144 1.00 0.18 214 LEU A N 1
ATOM 1214 C CA . LEU A 1 91 ? 13.725 -0.653 -0.262 1.00 0.22 214 LEU A CA 1
ATOM 1215 C C . LEU A 1 91 ? 14.476 -0.356 -1.555 1.00 0.27 214 LEU A C 1
ATOM 1216 O O . LEU A 1 91 ? 15.678 -0.097 -1.535 1.00 0.36 214 LEU A O 1
ATOM 1232 N N . THR A 1 92 ? 13.762 -0.392 -2.676 1.00 0.34 215 THR A N 1
ATOM 1233 C CA . THR A 1 92 ? 14.395 -0.267 -3.985 1.00 0.43 215 THR A CA 1
ATOM 1234 C C . THR A 1 92 ? 15.067 1.097 -4.174 1.00 0.39 215 THR A C 1
ATOM 1235 O O . THR A 1 92 ? 16.095 1.191 -4.846 1.00 0.42 215 THR A O 1
ATOM 1246 N N . ASN A 1 93 ? 14.489 2.154 -3.599 1.00 0.39 216 ASN A N 1
ATOM 1247 C CA . ASN A 1 93 ? 15.079 3.484 -3.715 1.00 0.44 216 ASN A CA 1
ATOM 1248 C C . ASN A 1 93 ? 16.167 3.702 -2.672 1.00 0.39 216 ASN A C 1
ATOM 1249 O O . ASN A 1 93 ? 17.042 4.556 -2.837 1.00 0.50 216 ASN A O 1
ATOM 1260 N N . GLY A 1 94 ? 16.102 2.934 -1.592 1.00 0.29 217 GLY A N 1
ATOM 1261 C CA . GLY A 1 94 ? 17.072 3.066 -0.529 1.00 0.26 217 GLY A CA 1
ATOM 1262 C C . GLY A 1 94 ? 16.592 3.993 0.571 1.00 0.31 217 GLY A C 1
ATOM 1263 O O . GLY A 1 94 ? 17.339 4.304 1.496 1.00 0.40 217 GLY A O 1
ATOM 1267 N N . ILE A 1 95 ? 15.346 4.450 0.447 1.00 0.42 218 ILE A N 1
ATOM 1268 C CA . ILE A 1 95 ? 14.697 5.260 1.480 1.00 0.55 218 ILE A CA 1
ATOM 1269 C C . ILE A 1 95 ? 14.781 4.567 2.836 1.00 0.45 218 ILE A C 1
ATOM 1270 O O . ILE A 1 95 ? 15.188 5.156 3.839 1.00 0.55 218 ILE A O 1
ATOM 1286 N N . CYS A 1 96 ? 14.392 3.306 2.843 1.00 0.39 219 CYS A N 1
ATOM 1287 C CA . CYS A 1 96 ? 14.400 2.498 4.044 1.00 0.42 219 CYS A CA 1
ATOM 1288 C C . CYS A 1 96 ? 14.950 1.118 3.713 1.00 0.35 219 CYS A C 1
ATOM 1289 O O . CYS A 1 96 ? 14.906 0.692 2.558 1.00 0.34 219 CYS A O 1
ATOM 1297 N N . LYS A 1 97 ? 15.477 0.433 4.712 1.00 0.39 220 LYS A N 1
ATOM 1298 C CA . LYS A 1 97 ? 16.022 -0.900 4.517 1.00 0.42 220 LYS A CA 1
ATOM 1299 C C . LYS A 1 97 ? 15.139 -1.913 5.231 1.00 0.36 220 LYS A C 1
ATOM 1300 O O . LYS A 1 97 ? 14.247 -1.522 5.982 1.00 0.31 220 LYS A O 1
ATOM 1319 N N . VAL A 1 98 ? 15.378 -3.199 5.008 1.00 0.40 221 VAL A N 1
ATOM 1320 C CA . VAL A 1 98 ? 14.582 -4.240 5.655 1.00 0.41 221 VAL A CA 1
ATOM 1321 C C . VAL A 1 98 ? 14.613 -4.072 7.174 1.00 0.40 221 VAL A C 1
ATOM 1322 O O . VAL A 1 98 ? 13.594 -4.213 7.859 1.00 0.39 221 VAL A O 1
ATOM 1335 N N . ASP A 1 99 ? 15.781 -3.712 7.681 1.00 0.44 222 ASP A N 1
ATOM 1336 C CA . ASP A 1 99 ? 15.987 -3.566 9.115 1.00 0.50 222 ASP A CA 1
ATOM 1337 C C . ASP A 1 99 ? 15.213 -2.364 9.662 1.00 0.42 222 ASP A C 1
ATOM 1338 O O . ASP A 1 99 ? 14.980 -2.257 10.862 1.00 0.43 222 ASP A O 1
ATOM 1347 N N . ASP A 1 100 ? 14.812 -1.461 8.770 1.00 0.38 223 ASP A N 1
ATOM 1348 C CA . ASP A 1 100 ? 14.006 -0.304 9.155 1.00 0.37 223 ASP A CA 1
ATOM 1349 C C . ASP A 1 100 ? 12.521 -0.646 9.104 1.00 0.30 223 ASP A C 1
ATOM 1350 O O . ASP A 1 100 ? 11.680 0.110 9.589 1.00 0.31 223 ASP A O 1
ATOM 1359 N N . LEU A 1 101 ? 12.207 -1.798 8.524 1.00 0.28 224 LEU A N 1
ATOM 1360 C CA . LEU A 1 101 ? 10.819 -2.222 8.364 1.00 0.28 224 LEU A CA 1
ATOM 1361 C C . LEU A 1 101 ? 10.384 -3.104 9.531 1.00 0.28 224 LEU A C 1
ATOM 1362 O O . LEU A 1 101 ? 9.210 -3.165 9.870 1.00 0.26 224 LEU A O 1
ATOM 1378 N N . ILE A 1 102 ? 11.342 -3.791 10.126 1.00 0.37 225 ILE A N 1
ATOM 1379 C CA . ILE A 1 102 ? 11.073 -4.640 11.288 1.00 0.42 225 ILE A CA 1
ATOM 1380 C C . ILE A 1 102 ? 10.585 -3.841 12.515 1.00 0.40 225 ILE A C 1
ATOM 1381 O O . ILE A 1 102 ? 9.795 -4.361 13.296 1.00 0.48 225 ILE A O 1
ATOM 1397 N N . PRO A 1 103 ? 11.054 -2.591 12.741 1.00 0.36 226 PRO A N 1
ATOM 1398 C CA . PRO A 1 103 ? 10.416 -1.687 13.715 1.00 0.39 226 PRO A CA 1
ATOM 1399 C C . PRO A 1 103 ? 8.931 -1.467 13.417 1.00 0.38 226 PRO A C 1
ATOM 1400 O O . PRO A 1 103 ? 8.130 -1.257 14.328 1.00 0.52 226 PRO A O 1
ATOM 1411 N N . LEU A 1 104 ? 8.575 -1.507 12.135 1.00 0.29 227 LEU A N 1
ATOM 1412 C CA . LEU A 1 104 ? 7.178 -1.400 11.723 1.00 0.35 227 LEU A CA 1
ATOM 1413 C C . LEU A 1 104 ? 6.465 -2.714 11.985 1.00 0.43 227 LEU A C 1
ATOM 1414 O O . LEU A 1 104 ? 5.303 -2.734 12.366 1.00 0.70 227 LEU A O 1
ATOM 1430 N N . ALA A 1 105 ? 7.174 -3.810 11.770 1.00 0.54 228 ALA A N 1
ATOM 1431 C CA . ALA A 1 105 ? 6.620 -5.133 11.984 1.00 0.66 228 ALA A CA 1
ATOM 1432 C C . ALA A 1 105 ? 6.446 -5.393 13.470 1.00 0.73 228 ALA A C 1
ATOM 1433 O O . ALA A 1 105 ? 7.334 -5.110 14.274 1.00 1.47 228 ALA A O 1
ATOM 1440 N N . GLU B 2 6 ? -10.446 9.568 -1.007 1.00 1.19 630 GLU B N 1
ATOM 1441 C CA . GLU B 2 6 ? -10.325 8.670 -2.158 1.00 0.73 630 GLU B CA 1
ATOM 1442 C C . GLU B 2 6 ? -8.875 8.407 -2.537 1.00 0.58 630 GLU B C 1
ATOM 1443 O O . GLU B 2 6 ? -7.982 9.224 -2.285 1.00 0.83 630 GLU B O 1
ATOM 1454 N N . LEU B 2 7 ? -8.663 7.259 -3.156 1.00 0.48 631 LEU B N 1
ATOM 1455 C CA . LEU B 2 7 ? -7.345 6.850 -3.609 1.00 0.35 631 LEU B CA 1
ATOM 1456 C C . LEU B 2 7 ? -7.090 7.338 -5.022 1.00 0.41 631 LEU B C 1
ATOM 1457 O O . LEU B 2 7 ? -7.952 7.217 -5.895 1.00 0.51 631 LEU B O 1
ATOM 1473 N N . PRO B 2 8 ? -5.906 7.906 -5.269 1.00 0.41 632 PRO B N 1
ATOM 1474 C CA . PRO B 2 8 ? -5.493 8.283 -6.611 1.00 0.52 632 PRO B CA 1
ATOM 1475 C C . PRO B 2 8 ? -5.207 7.046 -7.453 1.00 0.48 632 PRO B C 1
ATOM 1476 O O . PRO B 2 8 ? -4.790 6.003 -6.943 1.00 0.46 632 PRO B O 1
ATOM 1487 N N . THR B 2 9 ? -5.448 7.196 -8.742 1.00 0.55 633 THR B N 1
ATOM 1488 C CA . THR B 2 9 ? -5.441 6.091 -9.697 1.00 0.66 633 THR B CA 1
ATOM 1489 C C . THR B 2 9 ? -4.116 5.339 -9.721 1.00 0.56 633 THR B C 1
ATOM 1490 O O . THR B 2 9 ? -4.091 4.124 -9.914 1.00 0.55 633 THR B O 1
ATOM 1501 N N . GLU B 2 10 ? -3.025 6.079 -9.558 1.00 0.55 634 GLU B N 1
ATOM 1502 C CA . GLU B 2 10 ? -1.690 5.499 -9.479 1.00 0.54 634 GLU B CA 1
ATOM 1503 C C . GLU B 2 10 ? -1.633 4.398 -8.416 1.00 0.43 634 GLU B C 1
ATOM 1504 O O . GLU B 2 10 ? -1.161 3.290 -8.676 1.00 0.45 634 GLU B O 1
ATOM 1516 N N . VAL B 2 11 ? -2.130 4.718 -7.224 1.00 0.33 635 VAL B N 1
ATOM 1517 C CA . VAL B 2 11 ? -2.198 3.752 -6.129 1.00 0.28 635 VAL B CA 1
ATOM 1518 C C . VAL B 2 11 ? -3.002 2.522 -6.536 1.00 0.27 635 VAL B C 1
ATOM 1519 O O . VAL B 2 11 ? -2.549 1.392 -6.367 1.00 0.28 635 VAL B O 1
ATOM 1532 N N . LEU B 2 12 ? -4.196 2.758 -7.070 1.00 0.29 636 LEU B N 1
ATOM 1533 C CA . LEU B 2 12 ? -5.082 1.684 -7.506 1.00 0.33 636 LEU B CA 1
ATOM 1534 C C . LEU B 2 12 ? -4.372 0.697 -8.433 1.00 0.34 636 LEU B C 1
ATOM 1535 O O . LEU B 2 12 ? -4.365 -0.512 -8.175 1.00 0.36 636 LEU B O 1
ATOM 1551 N N . ASP B 2 13 ? -3.747 1.205 -9.492 1.00 0.36 637 ASP B N 1
ATOM 1552 C CA . ASP B 2 13 ? -3.047 0.348 -10.447 1.00 0.41 637 ASP B CA 1
ATOM 1553 C C . ASP B 2 13 ? -1.963 -0.456 -9.745 1.00 0.37 637 ASP B C 1
ATOM 1554 O O . ASP B 2 13 ? -1.821 -1.662 -9.965 1.00 0.40 637 ASP B O 1
ATOM 1563 N N . LEU B 2 14 ? -1.237 0.212 -8.858 1.00 0.32 638 LEU B N 1
ATOM 1564 C CA . LEU B 2 14 ? -0.141 -0.423 -8.152 1.00 0.31 638 LEU B CA 1
ATOM 1565 C C . LEU B 2 14 ? -0.637 -1.584 -7.300 1.00 0.32 638 LEU B C 1
ATOM 1566 O O . LEU B 2 14 ? -0.032 -2.647 -7.291 1.00 0.38 638 LEU B O 1
ATOM 1582 N N . LEU B 2 15 ? -1.743 -1.381 -6.598 1.00 0.29 639 LEU B N 1
ATOM 1583 C CA . LEU B 2 15 ? -2.287 -2.412 -5.721 1.00 0.30 639 LEU B CA 1
ATOM 1584 C C . LEU B 2 15 ? -2.668 -3.656 -6.518 1.00 0.33 639 LEU B C 1
ATOM 1585 O O . LEU B 2 15 ? -2.673 -4.770 -5.995 1.00 0.33 639 LEU B O 1
ATOM 1601 N N . SER B 2 16 ? -3.021 -3.451 -7.774 1.00 0.38 640 SER B N 1
ATOM 1602 C CA . SER B 2 16 ? -3.446 -4.546 -8.628 1.00 0.44 640 SER B CA 1
ATOM 1603 C C . SER B 2 16 ? -2.272 -5.294 -9.271 1.00 0.50 640 SER B C 1
ATOM 1604 O O . SER B 2 16 ? -2.400 -6.477 -9.579 1.00 0.57 640 SER B O 1
ATOM 1612 N N . VAL B 2 17 ? -1.136 -4.624 -9.468 1.00 0.52 641 VAL B N 1
ATOM 1613 C CA . VAL B 2 17 ? -0.039 -5.221 -10.243 1.00 0.57 641 VAL B CA 1
ATOM 1614 C C . VAL B 2 17 ? 0.744 -6.287 -9.474 1.00 0.60 641 VAL B C 1
ATOM 1615 O O . VAL B 2 17 ? 1.466 -7.075 -10.083 1.00 0.68 641 VAL B O 1
ATOM 1628 N N . ILE B 2 18 ? 0.607 -6.329 -8.153 1.00 0.57 642 ILE B N 1
ATOM 1629 C CA . ILE B 2 18 ? 1.317 -7.338 -7.368 1.00 0.62 642 ILE B CA 1
ATOM 1630 C C . ILE B 2 18 ? 0.403 -8.506 -7.019 1.00 0.72 642 ILE B C 1
ATOM 1631 O O . ILE B 2 18 ? -0.812 -8.413 -7.204 1.00 0.74 642 ILE B O 1
ATOM 1647 N N . PRO B 2 19 ? 0.983 -9.639 -6.555 1.00 0.82 643 PRO B N 1
ATOM 1648 C CA . PRO B 2 19 ? 0.236 -10.786 -6.045 1.00 0.95 643 PRO B CA 1
ATOM 1649 C C . PRO B 2 19 ? -1.002 -10.407 -5.233 1.00 0.90 643 PRO B C 1
ATOM 1650 O O . PRO B 2 19 ? -1.054 -9.360 -4.585 1.00 0.81 643 PRO B O 1
ATOM 1661 N N . LYS B 2 20 ? -1.992 -11.280 -5.277 1.00 1.06 644 LYS B N 1
ATOM 1662 C CA . LYS B 2 20 ? -3.171 -11.148 -4.442 1.00 1.10 644 LYS B CA 1
ATOM 1663 C C . LYS B 2 20 ? -2.791 -11.102 -2.969 1.00 1.06 644 LYS B C 1
ATOM 1664 O O . LYS B 2 20 ? -1.910 -11.833 -2.515 1.00 1.07 644 LYS B O 1
ATOM 1683 N N . ARG B 2 21 ? -3.468 -10.209 -2.255 1.00 1.06 645 ARG B N 1
ATOM 1684 C CA . ARG B 2 21 ? -3.253 -9.943 -0.824 1.00 1.06 645 ARG B CA 1
ATOM 1685 C C . ARG B 2 21 ? -3.180 -11.201 0.056 1.00 1.05 645 ARG B C 1
ATOM 1686 O O . ARG B 2 21 ? -2.811 -11.114 1.226 1.00 1.08 645 ARG B O 1
ATOM 1707 N N . GLN B 2 22 ? -3.517 -12.356 -0.497 1.00 1.11 646 GLN B N 1
ATOM 1708 C CA . GLN B 2 22 ? -3.525 -13.602 0.269 1.00 1.17 646 GLN B CA 1
ATOM 1709 C C . GLN B 2 22 ? -2.143 -14.253 0.248 1.00 1.20 646 GLN B C 1
ATOM 1710 O O . GLN B 2 22 ? -1.827 -15.123 1.061 1.00 1.26 646 GLN B O 1
ATOM 1724 N N . TYR B 2 23 ? -1.322 -13.816 -0.694 1.00 1.25 647 TYR B N 1
ATOM 1725 C CA . TYR B 2 23 ? 0.040 -14.312 -0.824 1.00 1.33 647 TYR B CA 1
ATOM 1726 C C . TYR B 2 23 ? 1.008 -13.452 -0.011 1.00 1.38 647 TYR B C 1
ATOM 1727 O O . TYR B 2 23 ? 2.226 -13.597 -0.119 1.00 1.55 647 TYR B O 1
ATOM 1745 N N . PHE B 2 24 ? 0.457 -12.566 0.811 1.00 1.29 648 PHE B N 1
ATOM 1746 C CA . PHE B 2 24 ? 1.265 -11.607 1.563 1.00 1.40 648 PHE B CA 1
ATOM 1747 C C . PHE B 2 24 ? 1.357 -11.959 3.040 1.00 1.48 648 PHE B C 1
ATOM 1748 O O . PHE B 2 24 ? 2.107 -11.326 3.780 1.00 2.27 648 PHE B O 1
ATOM 1765 N N . ASN B 2 25 ? 0.614 -12.970 3.467 1.00 1.43 649 ASN B N 1
ATOM 1766 C CA . ASN B 2 25 ? 0.520 -13.311 4.888 1.00 1.71 649 ASN B CA 1
ATOM 1767 C C . ASN B 2 25 ? 1.776 -14.031 5.379 1.00 2.37 649 ASN B C 1
ATOM 1768 O O . ASN B 2 25 ? 1.715 -15.165 5.857 1.00 3.23 649 ASN B O 1
ATOM 1779 N N . THR B 2 26 ? 2.915 -13.371 5.253 1.00 2.49 650 THR B N 1
ATOM 1780 C CA . THR B 2 26 ? 4.171 -13.916 5.729 1.00 3.30 650 THR B CA 1
ATOM 1781 C C . THR B 2 26 ? 4.557 -13.292 7.068 1.00 2.92 650 THR B C 1
ATOM 1782 O O . THR B 2 26 ? 4.270 -13.852 8.122 1.00 3.34 650 THR B O 1
ATOM 1793 N N . ASN B 2 27 ? 5.182 -12.118 7.025 1.00 2.58 651 ASN B N 1
ATOM 1794 C CA . ASN B 2 27 ? 5.587 -11.418 8.241 1.00 2.41 651 ASN B CA 1
ATOM 1795 C C . ASN B 2 27 ? 4.763 -10.150 8.421 1.00 1.60 651 ASN B C 1
ATOM 1796 O O . ASN B 2 27 ? 4.318 -9.844 9.524 1.00 1.93 651 ASN B O 1
ATOM 1807 N N . LEU B 2 28 ? 4.580 -9.423 7.316 1.00 1.24 652 LEU B N 1
ATOM 1808 C CA . LEU B 2 28 ? 3.754 -8.217 7.281 1.00 0.65 652 LEU B CA 1
ATOM 1809 C C . LEU B 2 28 ? 4.368 -7.058 8.059 1.00 0.61 652 LEU B C 1
ATOM 1810 O O . LEU B 2 28 ? 5.440 -7.175 8.651 1.00 1.04 652 LEU B O 1
ATOM 1826 N N . LEU B 2 29 ? 3.665 -5.938 8.024 1.00 0.41 653 LEU B N 1
ATOM 1827 C CA . LEU B 2 29 ? 4.093 -4.697 8.652 1.00 0.31 653 LEU B CA 1
ATOM 1828 C C . LEU B 2 29 ? 2.888 -4.064 9.329 1.00 0.30 653 LEU B C 1
ATOM 1829 O O . LEU B 2 29 ? 1.751 -4.319 8.928 1.00 0.56 653 LEU B O 1
ATOM 1845 N N . ASP B 2 30 ? 3.126 -3.243 10.338 1.00 0.31 654 ASP B N 1
ATOM 1846 C CA . ASP B 2 30 ? 2.034 -2.674 11.115 1.00 0.28 654 ASP B CA 1
ATOM 1847 C C . ASP B 2 30 ? 1.631 -1.342 10.499 1.00 0.23 654 ASP B C 1
ATOM 1848 O O . ASP B 2 30 ? 2.337 -0.339 10.624 1.00 0.29 654 ASP B O 1
ATOM 1857 N N . ALA B 2 31 ? 0.514 -1.379 9.779 1.00 0.22 655 ALA B N 1
ATOM 1858 C CA . ALA B 2 31 ? -0.115 -0.212 9.162 1.00 0.24 655 ALA B CA 1
ATOM 1859 C C . ALA B 2 31 ? -0.007 1.069 9.978 1.00 0.22 655 ALA B C 1
ATOM 1860 O O . ALA B 2 31 ? 0.355 2.117 9.449 1.00 0.28 655 ALA B O 1
ATOM 1867 N N . GLN B 2 32 ? -0.329 0.989 11.254 1.00 0.20 656 GLN B N 1
ATOM 1868 C CA . GLN B 2 32 ? -0.403 2.184 12.072 1.00 0.22 656 GLN B CA 1
ATOM 1869 C C . GLN B 2 32 ? 0.984 2.761 12.281 1.00 0.23 656 GLN B C 1
ATOM 1870 O O . GLN B 2 32 ? 1.173 3.974 12.238 1.00 0.31 656 GLN B O 1
ATOM 1884 N N . LYS B 2 33 ? 1.958 1.885 12.469 1.00 0.21 657 LYS B N 1
ATOM 1885 C CA . LYS B 2 33 ? 3.335 2.317 12.655 1.00 0.26 657 LYS B CA 1
ATOM 1886 C C . LYS B 2 33 ? 3.882 2.846 11.338 1.00 0.23 657 LYS B C 1
ATOM 1887 O O . LYS B 2 33 ? 4.559 3.867 11.305 1.00 0.26 657 LYS B O 1
ATOM 1906 N N . LEU B 2 34 ? 3.545 2.156 10.254 1.00 0.25 658 LEU B N 1
ATOM 1907 C CA . LEU B 2 34 ? 4.013 2.514 8.919 1.00 0.24 658 LEU B CA 1
ATOM 1908 C C . LEU B 2 34 ? 3.515 3.889 8.497 1.00 0.23 658 LEU B C 1
ATOM 1909 O O . LEU B 2 34 ? 4.261 4.670 7.909 1.00 0.24 658 LEU B O 1
ATOM 1925 N N . VAL B 2 35 ? 2.271 4.189 8.809 1.00 0.24 659 VAL B N 1
ATOM 1926 C CA . VAL B 2 35 ? 1.692 5.465 8.419 1.00 0.24 659 VAL B CA 1
ATOM 1927 C C . VAL B 2 35 ? 2.327 6.606 9.198 1.00 0.24 659 VAL B C 1
ATOM 1928 O O . VAL B 2 35 ? 2.758 7.600 8.617 1.00 0.27 659 VAL B O 1
ATOM 1941 N N . ASN B 2 36 ? 2.414 6.443 10.507 1.00 0.25 660 ASN B N 1
ATOM 1942 C CA . ASN B 2 36 ? 3.035 7.452 11.349 1.00 0.28 660 ASN B CA 1
ATOM 1943 C C . ASN B 2 36 ? 4.511 7.598 10.989 1.00 0.26 660 ASN B C 1
ATOM 1944 O O . ASN B 2 36 ? 5.076 8.692 11.045 1.00 0.30 660 ASN B O 1
ATOM 1955 N N . PHE B 2 37 ? 5.110 6.483 10.587 1.00 0.24 661 PHE B N 1
ATOM 1956 C CA . PHE B 2 37 ? 6.487 6.453 10.122 1.00 0.26 661 PHE B CA 1
ATOM 1957 C C . PHE B 2 37 ? 6.632 7.249 8.829 1.00 0.27 661 PHE B C 1
ATOM 1958 O O . PHE B 2 37 ? 7.525 8.079 8.707 1.00 0.30 661 PHE B O 1
ATOM 1975 N N . LEU B 2 38 ? 5.731 7.020 7.883 1.00 0.27 662 LEU B N 1
ATOM 1976 C CA . LEU B 2 38 ? 5.810 7.657 6.574 1.00 0.28 662 LEU B CA 1
ATOM 1977 C C . LEU B 2 38 ? 5.483 9.145 6.665 1.00 0.27 662 LEU B C 1
ATOM 1978 O O . LEU B 2 38 ? 6.129 9.971 6.019 1.00 0.29 662 LEU B O 1
ATOM 1994 N N . ASN B 2 39 ? 4.482 9.483 7.468 1.00 0.29 663 ASN B N 1
ATOM 1995 C CA . ASN B 2 39 ? 4.051 10.871 7.605 1.00 0.36 663 ASN B CA 1
ATOM 1996 C C . ASN B 2 39 ? 5.161 11.732 8.199 1.00 0.37 663 ASN B C 1
ATOM 1997 O O . ASN B 2 39 ? 5.546 12.754 7.627 1.00 0.43 663 ASN B O 1
ATOM 2008 N N . ASP B 2 40 ? 5.666 11.310 9.349 1.00 0.38 664 ASP B N 1
ATOM 2009 C CA . ASP B 2 40 ? 6.608 12.118 10.114 1.00 0.43 664 ASP B CA 1
ATOM 2010 C C . ASP B 2 40 ? 8.070 11.781 9.809 1.00 0.43 664 ASP B C 1
ATOM 2011 O O . ASP B 2 40 ? 8.871 12.674 9.532 1.00 0.56 664 ASP B O 1
ATOM 2020 N N . GLN B 2 41 ? 8.407 10.501 9.844 1.00 0.33 665 GLN B N 1
ATOM 2021 C CA . GLN B 2 41 ? 9.806 10.081 9.836 1.00 0.34 665 GLN B CA 1
ATOM 2022 C C . GLN B 2 41 ? 10.387 9.917 8.433 1.00 0.32 665 GLN B C 1
ATOM 2023 O O . GLN B 2 41 ? 11.608 9.930 8.264 1.00 0.46 665 GLN B O 1
ATOM 2037 N N . VAL B 2 42 ? 9.540 9.774 7.427 1.00 0.27 666 VAL B N 1
ATOM 2038 C CA . VAL B 2 42 ? 10.023 9.488 6.089 1.00 0.25 666 VAL B CA 1
ATOM 2039 C C . VAL B 2 42 ? 9.914 10.718 5.193 1.00 0.24 666 VAL B C 1
ATOM 2040 O O . VAL B 2 42 ? 8.964 11.493 5.284 1.00 0.27 666 VAL B O 1
ATOM 2053 N N . GLU B 2 43 ? 10.912 10.885 4.348 1.00 0.27 667 GLU B N 1
ATOM 2054 C CA . GLU B 2 43 ? 10.914 11.914 3.326 1.00 0.34 667 GLU B CA 1
ATOM 2055 C C . GLU B 2 43 ? 11.300 11.264 2.012 1.00 0.32 667 GLU B C 1
ATOM 2056 O O . GLU B 2 43 ? 12.467 10.927 1.806 1.00 0.33 667 GLU B O 1
ATOM 2068 N N . ILE B 2 44 ? 10.323 11.059 1.137 1.00 0.34 668 ILE B N 1
ATOM 2069 C CA . ILE B 2 44 ? 10.557 10.322 -0.092 1.00 0.35 668 ILE B CA 1
ATOM 2070 C C . ILE B 2 44 ? 11.456 11.120 -1.020 1.00 0.30 668 ILE B C 1
ATOM 2071 O O . ILE B 2 44 ? 11.101 12.222 -1.444 1.00 0.30 668 ILE B O 1
ATOM 2087 N N . PRO B 2 45 ? 12.645 10.567 -1.313 1.00 0.37 669 PRO B N 1
ATOM 2088 C CA . PRO B 2 45 ? 13.660 11.217 -2.138 1.00 0.43 669 PRO B CA 1
ATOM 2089 C C . PRO B 2 45 ? 13.100 11.833 -3.408 1.00 0.52 669 PRO B C 1
ATOM 2090 O O . PRO B 2 45 ? 12.788 11.144 -4.376 1.00 0.71 669 PRO B O 1
ATOM 2101 N N . ALA A 1 15 ? -17.051 -4.097 7.593 1.00 2.25 138 ALA A N 2
ATOM 2102 C CA . ALA A 1 15 ? -16.047 -3.276 6.962 1.00 1.77 138 ALA A CA 2
ATOM 2103 C C . ALA A 1 15 ? -16.693 -2.064 6.302 1.00 1.56 138 ALA A C 2
ATOM 2104 O O . ALA A 1 15 ? -16.520 -1.819 5.106 1.00 1.45 138 ALA A O 2
ATOM 2110 N N . ASN A 1 16 ? -17.434 -1.302 7.098 1.00 1.56 139 ASN A N 2
ATOM 2111 C CA . ASN A 1 16 ? -18.133 -0.122 6.603 1.00 1.44 139 ASN A CA 2
ATOM 2112 C C . ASN A 1 16 ? -17.133 0.944 6.162 1.00 1.28 139 ASN A C 2
ATOM 2113 O O . ASN A 1 16 ? -17.442 1.779 5.312 1.00 1.18 139 ASN A O 2
ATOM 2124 N N . PHE A 1 17 ? -15.927 0.875 6.723 1.00 1.33 140 PHE A N 2
ATOM 2125 C CA . PHE A 1 17 ? -14.839 1.770 6.351 1.00 1.23 140 PHE A CA 2
ATOM 2126 C C . PHE A 1 17 ? -14.574 1.712 4.845 1.00 0.99 140 PHE A C 2
ATOM 2127 O O . PHE A 1 17 ? -14.686 2.722 4.149 1.00 0.93 140 PHE A O 2
ATOM 2144 N N . LEU A 1 18 ? -14.239 0.528 4.342 1.00 0.92 141 LEU A N 2
ATOM 2145 C CA . LEU A 1 18 ? -13.969 0.370 2.919 1.00 0.75 141 LEU A CA 2
ATOM 2146 C C . LEU A 1 18 ? -15.251 0.512 2.113 1.00 0.70 141 LEU A C 2
ATOM 2147 O O . LEU A 1 18 ? -15.238 1.050 1.019 1.00 0.64 141 LEU A O 2
ATOM 2163 N N . SER A 1 19 ? -16.357 0.049 2.677 1.00 0.90 142 SER A N 2
ATOM 2164 C CA . SER A 1 19 ? -17.635 0.039 1.970 1.00 0.97 142 SER A CA 2
ATOM 2165 C C . SER A 1 19 ? -18.017 1.432 1.472 1.00 0.95 142 SER A C 2
ATOM 2166 O O . SER A 1 19 ? -18.493 1.579 0.347 1.00 1.05 142 SER A O 2
ATOM 2174 N N . GLN A 1 20 ? -17.824 2.449 2.306 1.00 0.98 143 GLN A N 2
ATOM 2175 C CA . GLN A 1 20 ? -18.235 3.801 1.949 1.00 1.10 143 GLN A CA 2
ATOM 2176 C C . GLN A 1 20 ? -17.079 4.645 1.400 1.00 0.95 143 GLN A C 2
ATOM 2177 O O . GLN A 1 20 ? -17.301 5.562 0.611 1.00 1.02 143 GLN A O 2
ATOM 2191 N N . LYS A 1 21 ? -15.854 4.345 1.816 1.00 0.84 144 LYS A N 2
ATOM 2192 C CA . LYS A 1 21 ? -14.716 5.212 1.505 1.00 0.83 144 LYS A CA 2
ATOM 2193 C C . LYS A 1 21 ? -13.763 4.600 0.478 1.00 0.74 144 LYS A C 2
ATOM 2194 O O . LYS A 1 21 ? -13.040 5.325 -0.208 1.00 0.88 144 LYS A O 2
ATOM 2213 N N . PHE A 1 22 ? -13.753 3.279 0.372 1.00 0.66 145 PHE A N 2
ATOM 2214 C CA . PHE A 1 22 ? -12.846 2.591 -0.546 1.00 0.65 145 PHE A CA 2
ATOM 2215 C C . PHE A 1 22 ? -13.570 1.443 -1.265 1.00 0.80 145 PHE A C 2
ATOM 2216 O O . PHE A 1 22 ? -13.117 0.299 -1.229 1.00 1.08 145 PHE A O 2
ATOM 2233 N N . PRO A 1 23 ? -14.697 1.726 -1.945 1.00 0.95 146 PRO A N 2
ATOM 2234 C CA . PRO A 1 23 ? -15.574 0.687 -2.487 1.00 1.20 146 PRO A CA 2
ATOM 2235 C C . PRO A 1 23 ? -15.098 0.133 -3.826 1.00 1.16 146 PRO A C 2
ATOM 2236 O O . PRO A 1 23 ? -15.744 -0.736 -4.412 1.00 1.34 146 PRO A O 2
ATOM 2247 N N . GLU A 1 24 ? -13.973 0.633 -4.308 1.00 1.10 147 GLU A N 2
ATOM 2248 C CA . GLU A 1 24 ? -13.463 0.233 -5.611 1.00 1.30 147 GLU A CA 2
ATOM 2249 C C . GLU A 1 24 ? -12.026 -0.251 -5.525 1.00 1.02 147 GLU A C 2
ATOM 2250 O O . GLU A 1 24 ? -11.252 -0.113 -6.474 1.00 1.03 147 GLU A O 2
ATOM 2262 N N . LEU A 1 25 ? -11.671 -0.799 -4.373 1.00 0.87 148 LEU A N 2
ATOM 2263 C CA . LEU A 1 25 ? -10.358 -1.400 -4.191 1.00 0.76 148 LEU A CA 2
ATOM 2264 C C . LEU A 1 25 ? -10.161 -2.575 -5.143 1.00 0.97 148 LEU A C 2
ATOM 2265 O O . LEU A 1 25 ? -11.054 -3.406 -5.317 1.00 1.22 148 LEU A O 2
ATOM 2281 N N . PRO A 1 26 ? -8.982 -2.643 -5.776 1.00 0.92 149 PRO A N 2
ATOM 2282 C CA . PRO A 1 26 ? -8.642 -3.699 -6.724 1.00 1.11 149 PRO A CA 2
ATOM 2283 C C . PRO A 1 26 ? -8.271 -4.994 -6.013 1.00 1.19 149 PRO A C 2
ATOM 2284 O O . PRO A 1 26 ? -7.706 -4.974 -4.919 1.00 1.14 149 PRO A O 2
ATOM 2295 N N . SER A 1 27 ? -8.583 -6.116 -6.647 1.00 1.35 150 SER A N 2
ATOM 2296 C CA . SER A 1 27 ? -8.456 -7.411 -6.000 1.00 1.45 150 SER A CA 2
ATOM 2297 C C . SER A 1 27 ? -7.051 -7.995 -6.125 1.00 1.42 150 SER A C 2
ATOM 2298 O O . SER A 1 27 ? -6.605 -8.741 -5.254 1.00 1.56 150 SER A O 2
ATOM 2306 N N . GLY A 1 28 ? -6.357 -7.670 -7.211 1.00 1.29 151 GLY A N 2
ATOM 2307 C CA . GLY A 1 28 ? -5.037 -8.226 -7.428 1.00 1.28 151 GLY A CA 2
ATOM 2308 C C . GLY A 1 28 ? -5.048 -9.350 -8.447 1.00 1.24 151 GLY A C 2
ATOM 2309 O O . GLY A 1 28 ? -6.040 -9.548 -9.154 1.00 1.36 151 GLY A O 2
ATOM 2313 N N . ILE A 1 29 ? -3.947 -10.080 -8.527 1.00 1.15 152 ILE A N 2
ATOM 2314 C CA . ILE A 1 29 ? -3.811 -11.183 -9.475 1.00 1.16 152 ILE A CA 2
ATOM 2315 C C . ILE A 1 29 ? -3.742 -12.526 -8.747 1.00 1.24 152 ILE A C 2
ATOM 2316 O O . ILE A 1 29 ? -3.933 -12.602 -7.528 1.00 1.30 152 ILE A O 2
ATOM 2332 N N . ASP A 1 30 ? -3.464 -13.583 -9.499 1.00 1.33 153 ASP A N 2
ATOM 2333 C CA . ASP A 1 30 ? -3.183 -14.883 -8.910 1.00 1.40 153 ASP A CA 2
ATOM 2334 C C . ASP A 1 30 ? -1.809 -15.342 -9.373 1.00 1.38 153 ASP A C 2
ATOM 2335 O O . ASP A 1 30 ? -1.338 -14.918 -10.428 1.00 1.40 153 ASP A O 2
ATOM 2344 N N . VAL A 1 31 ? -1.168 -16.200 -8.593 1.00 1.41 154 VAL A N 2
ATOM 2345 C CA . VAL A 1 31 ? 0.237 -16.514 -8.810 1.00 1.39 154 VAL A CA 2
ATOM 2346 C C . VAL A 1 31 ? 0.476 -18.010 -8.650 1.00 1.51 154 VAL A C 2
ATOM 2347 O O . VAL A 1 31 ? 0.132 -18.592 -7.621 1.00 1.60 154 VAL A O 2
ATOM 2360 N N . ASN A 1 32 ? 1.035 -18.632 -9.680 1.00 1.59 155 ASN A N 2
ATOM 2361 C CA . ASN A 1 32 ? 1.388 -20.043 -9.622 1.00 1.69 155 ASN A CA 2
ATOM 2362 C C . ASN A 1 32 ? 2.602 -20.253 -8.713 1.00 1.65 155 ASN A C 2
ATOM 2363 O O . ASN A 1 32 ? 3.740 -20.401 -9.166 1.00 1.66 155 ASN A O 2
ATOM 2374 N N . ILE A 1 33 ? 2.335 -20.292 -7.415 1.00 1.64 156 ILE A N 2
ATOM 2375 C CA . ILE A 1 33 ? 3.383 -20.329 -6.402 1.00 1.62 156 ILE A CA 2
ATOM 2376 C C . ILE A 1 33 ? 3.966 -21.727 -6.213 1.00 1.69 156 ILE A C 2
ATOM 2377 O O . ILE A 1 33 ? 4.477 -22.061 -5.143 1.00 1.73 156 ILE A O 2
ATOM 2393 N N . ASN A 1 34 ? 3.893 -22.533 -7.262 1.00 1.73 157 ASN A N 2
ATOM 2394 C CA . ASN A 1 34 ? 4.497 -23.858 -7.268 1.00 1.77 157 ASN A CA 2
ATOM 2395 C C . ASN A 1 34 ? 5.861 -23.817 -7.948 1.00 1.79 157 ASN A C 2
ATOM 2396 O O . ASN A 1 34 ? 6.637 -24.767 -7.870 1.00 1.77 157 ASN A O 2
ATOM 2407 N N . MET A 1 35 ? 6.145 -22.707 -8.624 1.00 1.90 158 MET A N 2
ATOM 2408 C CA . MET A 1 35 ? 7.420 -22.525 -9.316 1.00 2.03 158 MET A CA 2
ATOM 2409 C C . MET A 1 35 ? 8.040 -21.185 -8.956 1.00 2.06 158 MET A C 2
ATOM 2410 O O . MET A 1 35 ? 9.256 -21.008 -9.009 1.00 2.54 158 MET A O 2
ATOM 2424 N N . THR A 1 36 ? 7.193 -20.235 -8.607 1.00 1.70 159 THR A N 2
ATOM 2425 C CA . THR A 1 36 ? 7.643 -18.898 -8.278 1.00 1.67 159 THR A CA 2
ATOM 2426 C C . THR A 1 36 ? 6.924 -18.396 -7.028 1.00 1.55 159 THR A C 2
ATOM 2427 O O . THR A 1 36 ? 5.745 -18.683 -6.828 1.00 1.48 159 THR A O 2
ATOM 2438 N N . THR A 1 37 ? 7.635 -17.676 -6.175 1.00 1.57 160 THR A N 2
ATOM 2439 C CA . THR A 1 37 ? 7.039 -17.149 -4.963 1.00 1.48 160 THR A CA 2
ATOM 2440 C C . THR A 1 37 ? 6.446 -15.769 -5.206 1.00 1.30 160 THR A C 2
ATOM 2441 O O . THR A 1 37 ? 6.956 -15.004 -6.031 1.00 1.25 160 THR A O 2
ATOM 2452 N N . PRO A 1 38 ? 5.367 -15.419 -4.490 1.00 1.25 161 PRO A N 2
ATOM 2453 C CA . PRO A 1 38 ? 4.697 -14.133 -4.666 1.00 1.10 161 PRO A CA 2
ATOM 2454 C C . PRO A 1 38 ? 5.640 -12.977 -4.382 1.00 1.04 161 PRO A C 2
ATOM 2455 O O . PRO A 1 38 ? 5.706 -12.020 -5.148 1.00 0.96 161 PRO A O 2
ATOM 2466 N N . ALA A 1 39 ? 6.394 -13.108 -3.296 1.00 1.12 162 ALA A N 2
ATOM 2467 C CA . ALA A 1 39 ? 7.319 -12.071 -2.848 1.00 1.15 162 ALA A CA 2
ATOM 2468 C C . ALA A 1 39 ? 8.320 -11.696 -3.932 1.00 1.12 162 ALA A C 2
ATOM 2469 O O . ALA A 1 39 ? 8.699 -10.534 -4.064 1.00 1.08 162 ALA A O 2
ATOM 2476 N N . MET A 1 40 ? 8.734 -12.675 -4.724 1.00 1.16 163 MET A N 2
ATOM 2477 C CA . MET A 1 40 ? 9.735 -12.438 -5.749 1.00 1.24 163 MET A CA 2
ATOM 2478 C C . MET A 1 40 ? 9.126 -11.634 -6.891 1.00 1.08 163 MET A C 2
ATOM 2479 O O . MET A 1 40 ? 9.758 -10.730 -7.440 1.00 1.04 163 MET A O 2
ATOM 2493 N N . MET A 1 41 ? 7.883 -11.957 -7.231 1.00 1.04 164 MET A N 2
ATOM 2494 C CA . MET A 1 41 ? 7.148 -11.199 -8.237 1.00 0.97 164 MET A CA 2
ATOM 2495 C C . MET A 1 41 ? 6.821 -9.805 -7.711 1.00 0.83 164 MET A C 2
ATOM 2496 O O . MET A 1 41 ? 6.930 -8.821 -8.433 1.00 0.85 164 MET A O 2
ATOM 2510 N N . ILE A 1 42 ? 6.436 -9.737 -6.438 1.00 0.75 165 ILE A N 2
ATOM 2511 C CA . ILE A 1 42 ? 6.103 -8.470 -5.788 1.00 0.65 165 ILE A CA 2
ATOM 2512 C C . ILE A 1 42 ? 7.256 -7.481 -5.882 1.00 0.62 165 ILE A C 2
ATOM 2513 O O . ILE A 1 42 ? 7.048 -6.296 -6.168 1.00 0.56 165 ILE A O 2
ATOM 2529 N N . SER A 1 43 ? 8.479 -7.969 -5.706 1.00 0.71 166 SER A N 2
ATOM 2530 C CA . SER A 1 43 ? 9.627 -7.096 -5.729 1.00 0.73 166 SER A CA 2
ATOM 2531 C C . SER A 1 43 ? 9.917 -6.741 -7.176 1.00 0.65 166 SER A C 2
ATOM 2532 O O . SER A 1 43 ? 9.988 -5.574 -7.524 1.00 0.65 166 SER A O 2
ATOM 2540 N N . SER A 1 44 ? 10.024 -7.764 -8.023 1.00 0.70 167 SER A N 2
ATOM 2541 C CA . SER A 1 44 ? 10.214 -7.585 -9.459 1.00 0.63 167 SER A CA 2
ATOM 2542 C C . SER A 1 44 ? 9.136 -6.684 -10.084 1.00 0.50 167 SER A C 2
ATOM 2543 O O . SER A 1 44 ? 9.336 -6.141 -11.162 1.00 0.71 167 SER A O 2
ATOM 2551 N N . GLU A 1 45 ? 8.024 -6.488 -9.393 1.00 0.56 168 GLU A N 2
ATOM 2552 C CA . GLU A 1 45 ? 6.908 -5.754 -9.983 1.00 0.44 168 GLU A CA 2
ATOM 2553 C C . GLU A 1 45 ? 7.104 -4.277 -9.719 1.00 0.34 168 GLU A C 2
ATOM 2554 O O . GLU A 1 45 ? 7.039 -3.444 -10.624 1.00 0.48 168 GLU A O 2
ATOM 2566 N N . LEU A 1 46 ? 7.372 -3.972 -8.468 1.00 0.36 169 LEU A N 2
ATOM 2567 C CA . LEU A 1 46 ? 7.598 -2.607 -8.047 1.00 0.45 169 LEU A CA 2
ATOM 2568 C C . LEU A 1 46 ? 8.974 -2.144 -8.531 1.00 0.50 169 LEU A C 2
ATOM 2569 O O . LEU A 1 46 ? 9.158 -0.999 -8.945 1.00 0.50 169 LEU A O 2
ATOM 2585 N N . ALA A 1 47 ? 9.920 -3.075 -8.499 1.00 0.55 170 ALA A N 2
ATOM 2586 C CA . ALA A 1 47 ? 11.315 -2.790 -8.809 1.00 0.60 170 ALA A CA 2
ATOM 2587 C C . ALA A 1 47 ? 11.638 -2.834 -10.307 1.00 0.59 170 ALA A C 2
ATOM 2588 O O . ALA A 1 47 ? 12.711 -2.379 -10.698 1.00 0.64 170 ALA A O 2
ATOM 2595 N N . LYS A 1 48 ? 10.759 -3.372 -11.163 1.00 0.55 171 LYS A N 2
ATOM 2596 C CA . LYS A 1 48 ? 11.045 -3.329 -12.596 1.00 0.59 171 LYS A CA 2
ATOM 2597 C C . LYS A 1 48 ? 10.456 -2.059 -13.190 1.00 0.64 171 LYS A C 2
ATOM 2598 O O . LYS A 1 48 ? 10.576 -1.792 -14.386 1.00 0.78 171 LYS A O 2
ATOM 2617 N N . LYS A 1 49 ? 9.810 -1.289 -12.333 1.00 0.60 172 LYS A N 2
ATOM 2618 C CA . LYS A 1 49 ? 9.291 0.008 -12.701 1.00 0.64 172 LYS A CA 2
ATOM 2619 C C . LYS A 1 49 ? 10.360 1.064 -12.463 1.00 0.54 172 LYS A C 2
ATOM 2620 O O . LYS A 1 49 ? 10.991 1.088 -11.405 1.00 0.62 172 LYS A O 2
ATOM 2639 N N . PRO A 1 50 ? 10.590 1.932 -13.463 1.00 0.47 173 PRO A N 2
ATOM 2640 C CA . PRO A 1 50 ? 11.602 2.992 -13.383 1.00 0.42 173 PRO A CA 2
ATOM 2641 C C . PRO A 1 50 ? 11.405 3.891 -12.169 1.00 0.35 173 PRO A C 2
ATOM 2642 O O . PRO A 1 50 ? 10.280 4.118 -11.718 1.00 0.35 173 PRO A O 2
ATOM 2653 N N . LYS A 1 51 ? 12.542 4.371 -11.652 1.00 0.34 174 LYS A N 2
ATOM 2654 C CA . LYS A 1 51 ? 12.618 5.230 -10.465 1.00 0.36 174 LYS A CA 2
ATOM 2655 C C . LYS A 1 51 ? 11.526 6.301 -10.433 1.00 0.32 174 LYS A C 2
ATOM 2656 O O . LYS A 1 51 ? 11.040 6.649 -9.361 1.00 0.34 174 LYS A O 2
ATOM 2675 N N . GLU A 1 52 ? 11.166 6.825 -11.599 1.00 0.31 175 GLU A N 2
ATOM 2676 C CA . GLU A 1 52 ? 10.037 7.746 -11.734 1.00 0.34 175 GLU A CA 2
ATOM 2677 C C . GLU A 1 52 ? 8.813 7.262 -10.946 1.00 0.29 175 GLU A C 2
ATOM 2678 O O . GLU A 1 52 ? 8.284 7.981 -10.102 1.00 0.33 175 GLU A O 2
ATOM 2690 N N . VAL A 1 53 ? 8.388 6.036 -11.228 1.00 0.27 176 VAL A N 2
ATOM 2691 C CA . VAL A 1 53 ? 7.166 5.484 -10.651 1.00 0.26 176 VAL A CA 2
ATOM 2692 C C . VAL A 1 53 ? 7.208 5.409 -9.128 1.00 0.25 176 VAL A C 2
ATOM 2693 O O . VAL A 1 53 ? 6.298 5.906 -8.467 1.00 0.29 176 VAL A O 2
ATOM 2706 N N . GLN A 1 54 ? 8.245 4.785 -8.575 1.00 0.23 177 GLN A N 2
ATOM 2707 C CA . GLN A 1 54 ? 8.345 4.644 -7.125 1.00 0.28 177 GLN A CA 2
ATOM 2708 C C . GLN A 1 54 ? 8.307 6.012 -6.456 1.00 0.32 177 GLN A C 2
ATOM 2709 O O . GLN A 1 54 ? 7.600 6.206 -5.474 1.00 0.37 177 GLN A O 2
ATOM 2723 N N . LEU A 1 55 ? 9.042 6.968 -7.009 1.00 0.35 178 LEU A N 2
ATOM 2724 C CA . LEU A 1 55 ? 9.063 8.320 -6.458 1.00 0.39 178 LEU A CA 2
ATOM 2725 C C . LEU A 1 55 ? 7.699 8.981 -6.604 1.00 0.39 178 LEU A C 2
ATOM 2726 O O . LEU A 1 55 ? 7.170 9.528 -5.642 1.00 0.46 178 LEU A O 2
ATOM 2742 N N . LYS A 1 56 ? 7.130 8.911 -7.800 1.00 0.36 179 LYS A N 2
ATOM 2743 C CA . LYS A 1 56 ? 5.833 9.523 -8.074 1.00 0.40 179 LYS A CA 2
ATOM 2744 C C . LYS A 1 56 ? 4.766 8.973 -7.129 1.00 0.31 179 LYS A C 2
ATOM 2745 O O . LYS A 1 56 ? 4.057 9.733 -6.462 1.00 0.29 179 LYS A O 2
ATOM 2764 N N . PHE A 1 57 ? 4.686 7.647 -7.072 1.00 0.29 180 PHE A N 2
ATOM 2765 C CA . PHE A 1 57 ? 3.748 6.950 -6.209 1.00 0.23 180 PHE A CA 2
ATOM 2766 C C . PHE A 1 57 ? 3.950 7.377 -4.764 1.00 0.22 180 PHE A C 2
ATOM 2767 O O . PHE A 1 57 ? 3.011 7.799 -4.094 1.00 0.23 180 PHE A O 2
ATOM 2784 N N . LEU A 1 58 ? 5.189 7.289 -4.306 1.00 0.25 181 LEU A N 2
ATOM 2785 C CA . LEU A 1 58 ? 5.503 7.523 -2.911 1.00 0.27 181 LEU A CA 2
ATOM 2786 C C . LEU A 1 58 ? 5.335 8.979 -2.495 1.00 0.29 181 LEU A C 2
ATOM 2787 O O . LEU A 1 58 ? 4.912 9.228 -1.372 1.00 0.29 181 LEU A O 2
ATOM 2803 N N . GLN A 1 59 ? 5.651 9.945 -3.361 1.00 0.31 182 GLN A N 2
ATOM 2804 C CA . GLN A 1 59 ? 5.453 11.354 -3.016 1.00 0.35 182 GLN A CA 2
ATOM 2805 C C . GLN A 1 59 ? 3.989 11.634 -2.731 1.00 0.29 182 GLN A C 2
ATOM 2806 O O . GLN A 1 59 ? 3.628 12.112 -1.653 1.00 0.31 182 GLN A O 2
ATOM 2820 N N . LYS A 1 60 ? 3.144 11.336 -3.713 1.00 0.30 183 LYS A N 2
ATOM 2821 C CA . LYS A 1 60 ? 1.718 11.621 -3.584 1.00 0.36 183 LYS A CA 2
ATOM 2822 C C . LYS A 1 60 ? 1.089 10.778 -2.479 1.00 0.25 183 LYS A C 2
ATOM 2823 O O . LYS A 1 60 ? 0.204 11.248 -1.764 1.00 0.27 183 LYS A O 2
ATOM 2842 N N . PHE A 1 61 ? 1.545 9.536 -2.344 1.00 0.21 184 PHE A N 2
ATOM 2843 C CA . PHE A 1 61 ? 1.036 8.652 -1.305 1.00 0.21 184 PHE A CA 2
ATOM 2844 C C . PHE A 1 61 ? 1.420 9.171 0.077 1.00 0.22 184 PHE A C 2
ATOM 2845 O O . PHE A 1 61 ? 0.574 9.261 0.961 1.00 0.25 184 PHE A O 2
ATOM 2862 N N . GLN A 1 62 ? 2.701 9.491 0.260 1.00 0.24 185 GLN A N 2
ATOM 2863 C CA . GLN A 1 62 ? 3.186 10.070 1.516 1.00 0.30 185 GLN A CA 2
ATOM 2864 C C . GLN A 1 62 ? 2.334 11.261 1.946 1.00 0.32 185 GLN A C 2
ATOM 2865 O O . GLN A 1 62 ? 1.969 11.380 3.113 1.00 0.39 185 GLN A O 2
ATOM 2879 N N . GLU A 1 63 ? 2.023 12.147 1.012 1.00 0.29 186 GLU A N 2
ATOM 2880 C CA . GLU A 1 63 ? 1.199 13.291 1.326 1.00 0.33 186 GLU A CA 2
ATOM 2881 C C . GLU A 1 63 ? -0.213 12.836 1.689 1.00 0.31 186 GLU A C 2
ATOM 2882 O O . GLU A 1 63 ? -0.767 13.249 2.709 1.00 0.35 186 GLU A O 2
ATOM 2894 N N . TRP A 1 64 ? -0.786 11.994 0.833 1.00 0.26 187 TRP A N 2
ATOM 2895 C CA . TRP A 1 64 ? -2.093 11.391 1.082 1.00 0.26 187 TRP A CA 2
ATOM 2896 C C . TRP A 1 64 ? -2.219 10.839 2.507 1.00 0.26 187 TRP A C 2
ATOM 2897 O O . TRP A 1 64 ? -3.204 11.116 3.196 1.00 0.28 187 TRP A O 2
ATOM 2918 N N . THR A 1 65 ? -1.227 10.073 2.957 1.00 0.25 188 THR A N 2
ATOM 2919 C CA . THR A 1 65 ? -1.293 9.440 4.270 1.00 0.27 188 THR A CA 2
ATOM 2920 C C . THR A 1 65 ? -1.071 10.451 5.395 1.00 0.29 188 THR A C 2
ATOM 2921 O O . THR A 1 65 ? -1.449 10.206 6.542 1.00 0.32 188 THR A O 2
ATOM 2932 N N . ARG A 1 66 ? -0.464 11.587 5.077 1.00 0.28 189 ARG A N 2
ATOM 2933 C CA . ARG A 1 66 ? -0.328 12.657 6.057 1.00 0.34 189 ARG A CA 2
ATOM 2934 C C . ARG A 1 66 ? -1.663 13.366 6.245 1.00 0.36 189 ARG A C 2
ATOM 2935 O O . ARG A 1 66 ? -2.060 13.680 7.365 1.00 0.42 189 ARG A O 2
ATOM 2956 N N . ALA A 1 67 ? -2.358 13.598 5.134 1.00 0.34 190 ALA A N 2
ATOM 2957 C CA . ALA A 1 67 ? -3.669 14.238 5.161 1.00 0.41 190 ALA A CA 2
ATOM 2958 C C . ALA A 1 67 ? -4.744 13.292 5.682 1.00 0.34 190 ALA A C 2
ATOM 2959 O O . ALA A 1 67 ? -5.796 13.729 6.147 1.00 0.40 190 ALA A O 2
ATOM 2966 N N . HIS A 1 68 ? -4.489 11.992 5.587 1.00 0.36 191 HIS A N 2
ATOM 2967 C CA . HIS A 1 68 ? -5.461 10.995 6.024 1.00 0.35 191 HIS A CA 2
ATOM 2968 C C . HIS A 1 68 ? -4.773 9.838 6.752 1.00 0.28 191 HIS A C 2
ATOM 2969 O O . HIS A 1 68 ? -4.826 8.703 6.285 1.00 0.33 191 HIS A O 2
ATOM 2984 N N . PRO A 1 69 ? -4.117 10.095 7.903 1.00 0.23 192 PRO A N 2
ATOM 2985 C CA . PRO A 1 69 ? -3.360 9.062 8.628 1.00 0.25 192 PRO A CA 2
ATOM 2986 C C . PRO A 1 69 ? -4.215 7.876 9.061 1.00 0.27 192 PRO A C 2
ATOM 2987 O O . PRO A 1 69 ? -3.797 6.728 8.927 1.00 0.40 192 PRO A O 2
ATOM 2998 N N . GLU A 1 70 ? -5.407 8.143 9.572 1.00 0.26 193 GLU A N 2
ATOM 2999 C CA . GLU A 1 70 ? -6.264 7.071 10.055 1.00 0.32 193 GLU A CA 2
ATOM 3000 C C . GLU A 1 70 ? -6.884 6.311 8.884 1.00 0.28 193 GLU A C 2
ATOM 3001 O O . GLU A 1 70 ? -7.090 5.100 8.960 1.00 0.30 193 GLU A O 2
ATOM 3013 N N . ASP A 1 71 ? -7.155 7.022 7.798 1.00 0.29 194 ASP A N 2
ATOM 3014 C CA . ASP A 1 71 ? -7.680 6.404 6.589 1.00 0.30 194 ASP A CA 2
ATOM 3015 C C . ASP A 1 71 ? -6.630 5.483 6.002 1.00 0.23 194 ASP A C 2
ATOM 3016 O O . ASP A 1 71 ? -6.875 4.304 5.745 1.00 0.25 194 ASP A O 2
ATOM 3025 N N . ALA A 1 72 ? -5.456 6.061 5.803 1.00 0.20 195 ALA A N 2
ATOM 3026 C CA . ALA A 1 72 ? -4.300 5.352 5.282 1.00 0.19 195 ALA A CA 2
ATOM 3027 C C . ALA A 1 72 ? -3.993 4.110 6.098 1.00 0.16 195 ALA A C 2
ATOM 3028 O O . ALA A 1 72 ? -3.906 3.009 5.555 1.00 0.18 195 ALA A O 2
ATOM 3035 N N . ALA A 1 73 ? -3.833 4.290 7.405 1.00 0.17 196 ALA A N 2
ATOM 3036 C CA . ALA A 1 73 ? -3.476 3.192 8.290 1.00 0.20 196 ALA A CA 2
ATOM 3037 C C . ALA A 1 73 ? -4.562 2.131 8.318 1.00 0.23 196 ALA A C 2
ATOM 3038 O O . ALA A 1 73 ? -4.266 0.940 8.342 1.00 0.27 196 ALA A O 2
ATOM 3045 N N . SER A 1 74 ? -5.820 2.548 8.298 1.00 0.22 197 SER A N 2
ATOM 3046 C CA . SER A 1 74 ? -6.907 1.588 8.305 1.00 0.30 197 SER A CA 2
ATOM 3047 C C . SER A 1 74 ? -6.879 0.757 7.024 1.00 0.25 197 SER A C 2
ATOM 3048 O O . SER A 1 74 ? -7.126 -0.454 7.053 1.00 0.24 197 SER A O 2
ATOM 3056 N N . LEU A 1 75 ? -6.522 1.385 5.904 1.00 0.24 198 LEU A N 2
ATOM 3057 C CA . LEU A 1 75 ? -6.442 0.699 4.628 1.00 0.22 198 LEU A CA 2
ATOM 3058 C C . LEU A 1 75 ? -5.234 -0.228 4.593 1.00 0.19 198 LEU A C 2
ATOM 3059 O O . LEU A 1 75 ? -5.338 -1.379 4.187 1.00 0.20 198 LEU A O 2
ATOM 3075 N N . LEU A 1 76 ? -4.092 0.283 5.040 1.00 0.18 199 LEU A N 2
ATOM 3076 C CA . LEU A 1 76 ? -2.848 -0.477 5.025 1.00 0.21 199 LEU A CA 2
ATOM 3077 C C . LEU A 1 76 ? -2.904 -1.665 5.982 1.00 0.27 199 LEU A C 2
ATOM 3078 O O . LEU A 1 76 ? -2.122 -2.605 5.859 1.00 0.37 199 LEU A O 2
ATOM 3094 N N . GLU A 1 77 ? -3.812 -1.621 6.948 1.00 0.27 200 GLU A N 2
ATOM 3095 C CA . GLU A 1 77 ? -3.931 -2.712 7.900 1.00 0.37 200 GLU A CA 2
ATOM 3096 C C . GLU A 1 77 ? -4.821 -3.805 7.331 1.00 0.30 200 GLU A C 2
ATOM 3097 O O . GLU A 1 77 ? -4.570 -4.997 7.525 1.00 0.37 200 GLU A O 2
ATOM 3109 N N . LEU A 1 78 ? -5.860 -3.396 6.615 1.00 0.26 201 LEU A N 2
ATOM 3110 C CA . LEU A 1 78 ? -6.812 -4.348 6.070 1.00 0.25 201 LEU A CA 2
ATOM 3111 C C . LEU A 1 78 ? -6.375 -4.821 4.680 1.00 0.23 201 LEU A C 2
ATOM 3112 O O . LEU A 1 78 ? -6.786 -5.888 4.218 1.00 0.33 201 LEU A O 2
ATOM 3128 N N . CYS A 1 79 ? -5.552 -4.025 4.001 1.00 0.19 202 CYS A N 2
ATOM 3129 C CA . CYS A 1 79 ? -4.994 -4.420 2.712 1.00 0.20 202 CYS A CA 2
ATOM 3130 C C . CYS A 1 79 ? -3.467 -4.455 2.759 1.00 0.24 202 CYS A C 2
ATOM 3131 O O . CYS A 1 79 ? -2.810 -3.458 2.461 1.00 0.26 202 CYS A O 2
ATOM 3139 N N . PRO A 1 80 ? -2.887 -5.615 3.109 1.00 0.30 203 PRO A N 2
ATOM 3140 C CA . PRO A 1 80 ? -1.426 -5.789 3.216 1.00 0.36 203 PRO A CA 2
ATOM 3141 C C . PRO A 1 80 ? -0.685 -5.621 1.885 1.00 0.28 203 PRO A C 2
ATOM 3142 O O . PRO A 1 80 ? 0.546 -5.609 1.859 1.00 0.28 203 PRO A O 2
ATOM 3153 N N . GLN A 1 81 ? -1.434 -5.493 0.786 1.00 0.25 204 GLN A N 2
ATOM 3154 C CA . GLN A 1 81 ? -0.833 -5.271 -0.528 1.00 0.26 204 GLN A CA 2
ATOM 3155 C C . GLN A 1 81 ? 0.036 -4.024 -0.493 1.00 0.19 204 GLN A C 2
ATOM 3156 O O . GLN A 1 81 ? 1.258 -4.075 -0.615 1.00 0.25 204 GLN A O 2
ATOM 3170 N N . LEU A 1 82 ? -0.643 -2.917 -0.297 1.00 0.16 205 LEU A N 2
ATOM 3171 C CA . LEU A 1 82 ? -0.052 -1.594 -0.300 1.00 0.15 205 LEU A CA 2
ATOM 3172 C C . LEU A 1 82 ? 0.991 -1.434 0.815 1.00 0.18 205 LEU A C 2
ATOM 3173 O O . LEU A 1 82 ? 2.019 -0.785 0.618 1.00 0.19 205 LEU A O 2
ATOM 3189 N N . SER A 1 83 ? 0.690 -1.995 1.982 1.00 0.24 206 SER A N 2
ATOM 3190 C CA . SER A 1 83 ? 1.654 -2.089 3.078 1.00 0.27 206 SER A CA 2
ATOM 3191 C C . SER A 1 83 ? 3.048 -2.513 2.578 1.00 0.22 206 SER A C 2
ATOM 3192 O O . SER A 1 83 ? 4.038 -1.811 2.813 1.00 0.20 206 SER A O 2
ATOM 3200 N N . PHE A 1 84 ? 3.132 -3.641 1.872 1.00 0.21 207 PHE A N 2
ATOM 3201 C CA . PHE A 1 84 ? 4.423 -4.106 1.365 1.00 0.19 207 PHE A CA 2
ATOM 3202 C C . PHE A 1 84 ? 4.810 -3.411 0.061 1.00 0.18 207 PHE A C 2
ATOM 3203 O O . PHE A 1 84 ? 5.996 -3.285 -0.244 1.00 0.20 207 PHE A O 2
ATOM 3220 N N . VAL A 1 85 ? 3.817 -2.963 -0.703 1.00 0.17 208 VAL A N 2
ATOM 3221 C CA . VAL A 1 85 ? 4.069 -2.121 -1.871 1.00 0.18 208 VAL A CA 2
ATOM 3222 C C . VAL A 1 85 ? 4.956 -0.945 -1.482 1.00 0.17 208 VAL A C 2
ATOM 3223 O O . VAL A 1 85 ? 6.010 -0.717 -2.078 1.00 0.20 208 VAL A O 2
ATOM 3236 N N . THR A 1 86 ? 4.517 -0.220 -0.462 1.00 0.18 209 THR A N 2
ATOM 3237 C CA . THR A 1 86 ? 5.253 0.921 0.044 1.00 0.20 209 THR A CA 2
ATOM 3238 C C . THR A 1 86 ? 6.638 0.488 0.507 1.00 0.20 209 THR A C 2
ATOM 3239 O O . THR A 1 86 ? 7.643 1.072 0.110 1.00 0.21 209 THR A O 2
ATOM 3250 N N . ALA A 1 87 ? 6.671 -0.569 1.315 1.00 0.20 210 ALA A N 2
ATOM 3251 C CA . ALA A 1 87 ? 7.918 -1.100 1.860 1.00 0.21 210 ALA A CA 2
ATOM 3252 C C . ALA A 1 87 ? 8.958 -1.378 0.776 1.00 0.17 210 ALA A C 2
ATOM 3253 O O . ALA A 1 87 ? 10.090 -0.911 0.862 1.00 0.18 210 ALA A O 2
ATOM 3260 N N . GLU A 1 88 ? 8.564 -2.125 -0.249 1.00 0.19 211 GLU A N 2
ATOM 3261 C CA . GLU A 1 88 ? 9.483 -2.527 -1.308 1.00 0.20 211 GLU A CA 2
ATOM 3262 C C . GLU A 1 88 ? 9.993 -1.307 -2.081 1.00 0.18 211 GLU A C 2
ATOM 3263 O O . GLU A 1 88 ? 11.178 -1.224 -2.415 1.00 0.22 211 GLU A O 2
ATOM 3275 N N . LEU A 1 89 ? 9.103 -0.350 -2.349 1.00 0.17 212 LEU A N 2
ATOM 3276 C CA . LEU A 1 89 ? 9.488 0.875 -3.045 1.00 0.18 212 LEU A CA 2
ATOM 3277 C C . LEU A 1 89 ? 10.427 1.716 -2.179 1.00 0.18 212 LEU A C 2
ATOM 3278 O O . LEU A 1 89 ? 11.297 2.426 -2.686 1.00 0.22 212 LEU A O 2
ATOM 3294 N N . LEU A 1 90 ? 10.244 1.625 -0.871 1.00 0.16 213 LEU A N 2
ATOM 3295 C CA . LEU A 1 90 ? 11.137 2.273 0.084 1.00 0.16 213 LEU A CA 2
ATOM 3296 C C . LEU A 1 90 ? 12.527 1.642 0.032 1.00 0.17 213 LEU A C 2
ATOM 3297 O O . LEU A 1 90 ? 13.542 2.332 0.130 1.00 0.23 213 LEU A O 2
ATOM 3313 N N . LEU A 1 91 ? 12.557 0.326 -0.128 1.00 0.18 214 LEU A N 2
ATOM 3314 C CA . LEU A 1 91 ? 13.808 -0.423 -0.166 1.00 0.22 214 LEU A CA 2
ATOM 3315 C C . LEU A 1 91 ? 14.630 -0.053 -1.396 1.00 0.27 214 LEU A C 2
ATOM 3316 O O . LEU A 1 91 ? 15.849 0.110 -1.315 1.00 0.36 214 LEU A O 2
ATOM 3332 N N . THR A 1 92 ? 13.959 0.097 -2.532 1.00 0.34 215 THR A N 2
ATOM 3333 C CA . THR A 1 92 ? 14.652 0.369 -3.783 1.00 0.43 215 THR A CA 2
ATOM 3334 C C . THR A 1 92 ? 15.198 1.801 -3.847 1.00 0.39 215 THR A C 2
ATOM 3335 O O . THR A 1 92 ? 16.266 2.019 -4.423 1.00 0.42 215 THR A O 2
ATOM 3346 N N . ASN A 1 93 ? 14.486 2.781 -3.277 1.00 0.39 216 ASN A N 2
ATOM 3347 C CA . ASN A 1 93 ? 15.005 4.142 -3.245 1.00 0.44 216 ASN A CA 2
ATOM 3348 C C . ASN A 1 93 ? 16.035 4.311 -2.128 1.00 0.39 216 ASN A C 2
ATOM 3349 O O . ASN A 1 93 ? 16.880 5.205 -2.183 1.00 0.50 216 ASN A O 2
ATOM 3360 N N . GLY A 1 94 ? 15.964 3.446 -1.121 1.00 0.29 217 GLY A N 2
ATOM 3361 C CA . GLY A 1 94 ? 17.027 3.361 -0.133 1.00 0.26 217 GLY A CA 2
ATOM 3362 C C . GLY A 1 94 ? 16.754 4.137 1.138 1.00 0.31 217 GLY A C 2
ATOM 3363 O O . GLY A 1 94 ? 17.479 3.976 2.123 1.00 0.40 217 GLY A O 2
ATOM 3367 N N . ILE A 1 95 ? 15.722 4.977 1.127 1.00 0.42 218 ILE A N 2
ATOM 3368 C CA . ILE A 1 95 ? 15.386 5.785 2.300 1.00 0.55 218 ILE A CA 2
ATOM 3369 C C . ILE A 1 95 ? 15.151 4.893 3.514 1.00 0.45 218 ILE A C 2
ATOM 3370 O O . ILE A 1 95 ? 15.772 5.070 4.566 1.00 0.55 218 ILE A O 2
ATOM 3386 N N . CYS A 1 96 ? 14.272 3.925 3.353 1.00 0.39 219 CYS A N 2
ATOM 3387 C CA . CYS A 1 96 ? 14.007 2.963 4.403 1.00 0.42 219 CYS A CA 2
ATOM 3388 C C . CYS A 1 96 ? 14.507 1.593 3.968 1.00 0.35 219 CYS A C 2
ATOM 3389 O O . CYS A 1 96 ? 14.392 1.221 2.803 1.00 0.34 219 CYS A O 2
ATOM 3397 N N . LYS A 1 97 ? 15.078 0.856 4.898 1.00 0.39 220 LYS A N 2
ATOM 3398 C CA . LYS A 1 97 ? 15.623 -0.454 4.603 1.00 0.42 220 LYS A CA 2
ATOM 3399 C C . LYS A 1 97 ? 14.817 -1.511 5.343 1.00 0.36 220 LYS A C 2
ATOM 3400 O O . LYS A 1 97 ? 13.916 -1.167 6.105 1.00 0.31 220 LYS A O 2
ATOM 3419 N N . VAL A 1 98 ? 15.117 -2.785 5.122 1.00 0.40 221 VAL A N 2
ATOM 3420 C CA . VAL A 1 98 ? 14.345 -3.858 5.742 1.00 0.41 221 VAL A CA 2
ATOM 3421 C C . VAL A 1 98 ? 14.416 -3.748 7.266 1.00 0.40 221 VAL A C 2
ATOM 3422 O O . VAL A 1 98 ? 13.432 -3.978 7.978 1.00 0.39 221 VAL A O 2
ATOM 3435 N N . ASP A 1 99 ? 15.579 -3.338 7.746 1.00 0.44 222 ASP A N 2
ATOM 3436 C CA . ASP A 1 99 ? 15.819 -3.195 9.176 1.00 0.50 222 ASP A CA 2
ATOM 3437 C C . ASP A 1 99 ? 14.971 -2.062 9.763 1.00 0.42 222 ASP A C 2
ATOM 3438 O O . ASP A 1 99 ? 14.729 -2.022 10.967 1.00 0.43 222 ASP A O 2
ATOM 3447 N N . ASP A 1 100 ? 14.513 -1.154 8.898 1.00 0.38 223 ASP A N 2
ATOM 3448 C CA . ASP A 1 100 ? 13.639 -0.055 9.312 1.00 0.37 223 ASP A CA 2
ATOM 3449 C C . ASP A 1 100 ? 12.182 -0.497 9.259 1.00 0.30 223 ASP A C 2
ATOM 3450 O O . ASP A 1 100 ? 11.298 0.159 9.809 1.00 0.31 223 ASP A O 2
ATOM 3459 N N . LEU A 1 101 ? 11.938 -1.623 8.598 1.00 0.28 224 LEU A N 2
ATOM 3460 C CA . LEU A 1 101 ? 10.581 -2.095 8.367 1.00 0.28 224 LEU A CA 2
ATOM 3461 C C . LEU A 1 101 ? 10.121 -3.016 9.489 1.00 0.28 224 LEU A C 2
ATOM 3462 O O . LEU A 1 101 ? 8.937 -3.093 9.794 1.00 0.26 224 LEU A O 2
ATOM 3478 N N . ILE A 1 102 ? 11.056 -3.723 10.099 1.00 0.37 225 ILE A N 2
ATOM 3479 C CA . ILE A 1 102 ? 10.726 -4.620 11.208 1.00 0.42 225 ILE A CA 2
ATOM 3480 C C . ILE A 1 102 ? 10.200 -3.870 12.443 1.00 0.40 225 ILE A C 2
ATOM 3481 O O . ILE A 1 102 ? 9.343 -4.396 13.142 1.00 0.48 225 ILE A O 2
ATOM 3497 N N . PRO A 1 103 ? 10.698 -2.654 12.767 1.00 0.36 226 PRO A N 2
ATOM 3498 C CA . PRO A 1 103 ? 10.042 -1.797 13.765 1.00 0.39 226 PRO A CA 2
ATOM 3499 C C . PRO A 1 103 ? 8.562 -1.572 13.442 1.00 0.38 226 PRO A C 2
ATOM 3500 O O . PRO A 1 103 ? 7.736 -1.385 14.336 1.00 0.52 226 PRO A O 2
ATOM 3511 N N . LEU A 1 104 ? 8.235 -1.603 12.151 1.00 0.29 227 LEU A N 2
ATOM 3512 C CA . LEU A 1 104 ? 6.853 -1.484 11.705 1.00 0.35 227 LEU A CA 2
ATOM 3513 C C . LEU A 1 104 ? 6.135 -2.813 11.893 1.00 0.43 227 LEU A C 2
ATOM 3514 O O . LEU A 1 104 ? 4.944 -2.855 12.180 1.00 0.70 227 LEU A O 2
ATOM 3530 N N . ALA A 1 105 ? 6.881 -3.900 11.719 1.00 0.54 228 ALA A N 2
ATOM 3531 C CA . ALA A 1 105 ? 6.337 -5.244 11.863 1.00 0.66 228 ALA A CA 2
ATOM 3532 C C . ALA A 1 105 ? 6.232 -5.616 13.336 1.00 0.73 228 ALA A C 2
ATOM 3533 O O . ALA A 1 105 ? 7.226 -5.933 13.991 1.00 1.47 228 ALA A O 2
ATOM 3540 N N . GLU B 2 6 ? -9.910 9.658 -2.038 1.00 1.19 630 GLU B N 2
ATOM 3541 C CA . GLU B 2 6 ? -9.177 10.083 -3.230 1.00 0.73 630 GLU B CA 2
ATOM 3542 C C . GLU B 2 6 ? -7.869 9.313 -3.387 1.00 0.58 630 GLU B C 2
ATOM 3543 O O . GLU B 2 6 ? -6.778 9.880 -3.280 1.00 0.83 630 GLU B O 2
ATOM 3554 N N . LEU B 2 7 ? -7.988 8.014 -3.633 1.00 0.48 631 LEU B N 2
ATOM 3555 C CA . LEU B 2 7 ? -6.824 7.172 -3.858 1.00 0.35 631 LEU B CA 2
ATOM 3556 C C . LEU B 2 7 ? -6.194 7.465 -5.209 1.00 0.41 631 LEU B C 2
ATOM 3557 O O . LEU B 2 7 ? -6.869 7.459 -6.238 1.00 0.51 631 LEU B O 2
ATOM 3573 N N . PRO B 2 8 ? -4.888 7.737 -5.208 1.00 0.41 632 PRO B N 2
ATOM 3574 C CA . PRO B 2 8 ? -4.126 8.002 -6.427 1.00 0.52 632 PRO B CA 2
ATOM 3575 C C . PRO B 2 8 ? -4.212 6.880 -7.449 1.00 0.48 632 PRO B C 2
ATOM 3576 O O . PRO B 2 8 ? -4.210 5.693 -7.112 1.00 0.46 632 PRO B O 2
ATOM 3587 N N . THR B 2 9 ? -4.286 7.304 -8.700 1.00 0.55 633 THR B N 2
ATOM 3588 C CA . THR B 2 9 ? -4.345 6.410 -9.850 1.00 0.66 633 THR B CA 2
ATOM 3589 C C . THR B 2 9 ? -3.228 5.366 -9.835 1.00 0.56 633 THR B C 2
ATOM 3590 O O . THR B 2 9 ? -3.465 4.190 -10.118 1.00 0.55 633 THR B O 2
ATOM 3601 N N . GLU B 2 10 ? -2.015 5.807 -9.502 1.00 0.55 634 GLU B N 2
ATOM 3602 C CA . GLU B 2 10 ? -0.859 4.923 -9.418 1.00 0.54 634 GLU B CA 2
ATOM 3603 C C . GLU B 2 10 ? -1.083 3.840 -8.367 1.00 0.43 634 GLU B C 2
ATOM 3604 O O . GLU B 2 10 ? -0.693 2.694 -8.559 1.00 0.45 634 GLU B O 2
ATOM 3616 N N . VAL B 2 11 ? -1.728 4.212 -7.262 1.00 0.33 635 VAL B N 2
ATOM 3617 C CA . VAL B 2 11 ? -2.000 3.265 -6.183 1.00 0.28 635 VAL B CA 2
ATOM 3618 C C . VAL B 2 11 ? -2.940 2.155 -6.639 1.00 0.27 635 VAL B C 2
ATOM 3619 O O . VAL B 2 11 ? -2.586 0.980 -6.566 1.00 0.28 635 VAL B O 2
ATOM 3632 N N . LEU B 2 12 ? -4.129 2.531 -7.105 1.00 0.29 636 LEU B N 2
ATOM 3633 C CA . LEU B 2 12 ? -5.134 1.562 -7.550 1.00 0.33 636 LEU B CA 2
ATOM 3634 C C . LEU B 2 12 ? -4.552 0.521 -8.510 1.00 0.34 636 LEU B C 2
ATOM 3635 O O . LEU B 2 12 ? -4.576 -0.687 -8.224 1.00 0.36 636 LEU B O 2
ATOM 3651 N N . ASP B 2 13 ? -4.008 0.988 -9.629 1.00 0.36 637 ASP B N 2
ATOM 3652 C CA . ASP B 2 13 ? -3.463 0.094 -10.646 1.00 0.41 637 ASP B CA 2
ATOM 3653 C C . ASP B 2 13 ? -2.377 -0.798 -10.061 1.00 0.37 637 ASP B C 2
ATOM 3654 O O . ASP B 2 13 ? -2.320 -2.002 -10.338 1.00 0.40 637 ASP B O 2
ATOM 3663 N N . LEU B 2 14 ? -1.545 -0.214 -9.212 1.00 0.32 638 LEU B N 2
ATOM 3664 C CA . LEU B 2 14 ? -0.437 -0.935 -8.622 1.00 0.31 638 LEU B CA 2
ATOM 3665 C C . LEU B 2 14 ? -0.939 -2.061 -7.732 1.00 0.32 638 LEU B C 2
ATOM 3666 O O . LEU B 2 14 ? -0.416 -3.169 -7.771 1.00 0.38 638 LEU B O 2
ATOM 3682 N N . LEU B 2 15 ? -1.965 -1.772 -6.945 1.00 0.29 639 LEU B N 2
ATOM 3683 C CA . LEU B 2 15 ? -2.530 -2.758 -6.036 1.00 0.30 639 LEU B CA 2
ATOM 3684 C C . LEU B 2 15 ? -3.006 -3.984 -6.798 1.00 0.33 639 LEU B C 2
ATOM 3685 O O . LEU B 2 15 ? -2.978 -5.096 -6.283 1.00 0.33 639 LEU B O 2
ATOM 3701 N N . SER B 2 16 ? -3.455 -3.774 -8.023 1.00 0.38 640 SER B N 2
ATOM 3702 C CA . SER B 2 16 ? -4.013 -4.863 -8.799 1.00 0.44 640 SER B CA 2
ATOM 3703 C C . SER B 2 16 ? -3.001 -5.571 -9.704 1.00 0.50 640 SER B C 2
ATOM 3704 O O . SER B 2 16 ? -3.304 -6.633 -10.246 1.00 0.57 640 SER B O 2
ATOM 3712 N N . VAL B 2 17 ? -1.814 -5.006 -9.884 1.00 0.52 641 VAL B N 2
ATOM 3713 C CA . VAL B 2 17 ? -0.811 -5.658 -10.730 1.00 0.57 641 VAL B CA 2
ATOM 3714 C C . VAL B 2 17 ? 0.009 -6.692 -9.956 1.00 0.60 641 VAL B C 2
ATOM 3715 O O . VAL B 2 17 ? 0.866 -7.363 -10.527 1.00 0.68 641 VAL B O 2
ATOM 3728 N N . ILE B 2 18 ? -0.273 -6.832 -8.667 1.00 0.57 642 ILE B N 2
ATOM 3729 C CA . ILE B 2 18 ? 0.457 -7.765 -7.815 1.00 0.62 642 ILE B CA 2
ATOM 3730 C C . ILE B 2 18 ? -0.480 -8.821 -7.213 1.00 0.72 642 ILE B C 2
ATOM 3731 O O . ILE B 2 18 ? -1.700 -8.713 -7.368 1.00 0.74 642 ILE B O 2
ATOM 3747 N N . PRO B 2 19 ? 0.081 -9.882 -6.573 1.00 0.82 643 PRO B N 2
ATOM 3748 C CA . PRO B 2 19 ? -0.701 -10.996 -5.986 1.00 0.95 643 PRO B CA 2
ATOM 3749 C C . PRO B 2 19 ? -1.779 -10.569 -4.978 1.00 0.90 643 PRO B C 2
ATOM 3750 O O . PRO B 2 19 ? -2.183 -9.418 -4.913 1.00 0.81 643 PRO B O 2
ATOM 3761 N N . LYS B 2 20 ? -2.249 -11.531 -4.199 1.00 1.06 644 LYS B N 2
ATOM 3762 C CA . LYS B 2 20 ? -3.262 -11.274 -3.187 1.00 1.10 644 LYS B CA 2
ATOM 3763 C C . LYS B 2 20 ? -2.688 -11.512 -1.797 1.00 1.06 644 LYS B C 2
ATOM 3764 O O . LYS B 2 20 ? -1.888 -12.421 -1.601 1.00 1.07 644 LYS B O 2
ATOM 3783 N N . ARG B 2 21 ? -3.096 -10.647 -0.858 1.00 1.06 645 ARG B N 2
ATOM 3784 C CA . ARG B 2 21 ? -2.620 -10.644 0.542 1.00 1.06 645 ARG B CA 2
ATOM 3785 C C . ARG B 2 21 ? -2.458 -12.032 1.172 1.00 1.05 645 ARG B C 2
ATOM 3786 O O . ARG B 2 21 ? -1.660 -12.198 2.094 1.00 1.08 645 ARG B O 2
ATOM 3807 N N . GLN B 2 22 ? -3.217 -13.011 0.702 1.00 1.11 646 GLN B N 2
ATOM 3808 C CA . GLN B 2 22 ? -3.202 -14.340 1.312 1.00 1.17 646 GLN B CA 2
ATOM 3809 C C . GLN B 2 22 ? -1.984 -15.143 0.865 1.00 1.20 646 GLN B C 2
ATOM 3810 O O . GLN B 2 22 ? -1.702 -16.212 1.404 1.00 1.26 646 GLN B O 2
ATOM 3824 N N . TYR B 2 23 ? -1.266 -14.616 -0.116 1.00 1.25 647 TYR B N 2
ATOM 3825 C CA . TYR B 2 23 ? -0.076 -15.280 -0.637 1.00 1.33 647 TYR B CA 2
ATOM 3826 C C . TYR B 2 23 ? 1.190 -14.665 -0.058 1.00 1.38 647 TYR B C 2
ATOM 3827 O O . TYR B 2 23 ? 2.294 -14.990 -0.485 1.00 1.55 647 TYR B O 2
ATOM 3845 N N . PHE B 2 24 ? 1.031 -13.770 0.904 1.00 1.29 648 PHE B N 2
ATOM 3846 C CA . PHE B 2 24 ? 2.173 -13.060 1.461 1.00 1.40 648 PHE B CA 2
ATOM 3847 C C . PHE B 2 24 ? 2.837 -13.862 2.573 1.00 1.48 648 PHE B C 2
ATOM 3848 O O . PHE B 2 24 ? 3.576 -14.804 2.287 1.00 2.27 648 PHE B O 2
ATOM 3865 N N . ASN B 2 25 ? 2.548 -13.507 3.831 1.00 1.43 649 ASN B N 2
ATOM 3866 C CA . ASN B 2 25 ? 3.191 -14.133 4.994 1.00 1.71 649 ASN B CA 2
ATOM 3867 C C . ASN B 2 25 ? 4.684 -13.788 5.031 1.00 2.37 649 ASN B C 2
ATOM 3868 O O . ASN B 2 25 ? 5.370 -13.952 4.030 1.00 3.23 649 ASN B O 2
ATOM 3879 N N . THR B 2 26 ? 5.166 -13.385 6.221 1.00 2.49 650 THR B N 2
ATOM 3880 C CA . THR B 2 26 ? 6.507 -12.773 6.450 1.00 3.30 650 THR B CA 2
ATOM 3881 C C . THR B 2 26 ? 6.390 -11.582 7.394 1.00 2.92 650 THR B C 2
ATOM 3882 O O . THR B 2 26 ? 6.693 -10.456 6.996 1.00 3.34 650 THR B O 2
ATOM 3893 N N . ASN B 2 27 ? 5.940 -11.815 8.633 1.00 2.58 651 ASN B N 2
ATOM 3894 C CA . ASN B 2 27 ? 5.835 -10.757 9.648 1.00 2.41 651 ASN B CA 2
ATOM 3895 C C . ASN B 2 27 ? 4.652 -9.833 9.374 1.00 1.60 651 ASN B C 2
ATOM 3896 O O . ASN B 2 27 ? 3.794 -9.671 10.238 1.00 1.93 651 ASN B O 2
ATOM 3907 N N . LEU B 2 28 ? 4.603 -9.254 8.170 1.00 1.24 652 LEU B N 2
ATOM 3908 C CA . LEU B 2 28 ? 3.546 -8.323 7.779 1.00 0.65 652 LEU B CA 2
ATOM 3909 C C . LEU B 2 28 ? 3.657 -7.022 8.565 1.00 0.61 652 LEU B C 2
ATOM 3910 O O . LEU B 2 28 ? 3.466 -6.987 9.778 1.00 1.04 652 LEU B O 2
ATOM 3926 N N . LEU B 2 29 ? 3.984 -5.953 7.857 1.00 0.41 653 LEU B N 2
ATOM 3927 C CA . LEU B 2 29 ? 4.149 -4.652 8.478 1.00 0.31 653 LEU B CA 2
ATOM 3928 C C . LEU B 2 29 ? 2.833 -4.174 9.073 1.00 0.30 653 LEU B C 2
ATOM 3929 O O . LEU B 2 29 ? 1.755 -4.514 8.580 1.00 0.56 653 LEU B O 2
ATOM 3945 N N . ASP B 2 30 ? 2.928 -3.360 10.106 1.00 0.31 654 ASP B N 2
ATOM 3946 C CA . ASP B 2 30 ? 1.747 -2.857 10.779 1.00 0.28 654 ASP B CA 2
ATOM 3947 C C . ASP B 2 30 ? 1.484 -1.436 10.311 1.00 0.23 654 ASP B C 2
ATOM 3948 O O . ASP B 2 30 ? 2.262 -0.518 10.571 1.00 0.29 654 ASP B O 2
ATOM 3957 N N . ALA B 2 31 ? 0.401 -1.314 9.554 1.00 0.22 655 ALA B N 2
ATOM 3958 C CA . ALA B 2 31 ? -0.084 -0.057 8.994 1.00 0.24 655 ALA B CA 2
ATOM 3959 C C . ALA B 2 31 ? 0.066 1.133 9.921 1.00 0.22 655 ALA B C 2
ATOM 3960 O O . ALA B 2 31 ? 0.587 2.168 9.525 1.00 0.28 655 ALA B O 2
ATOM 3967 N N . GLN B 2 32 ? -0.439 0.989 11.137 1.00 0.20 656 GLN B N 2
ATOM 3968 C CA . GLN B 2 32 ? -0.433 2.073 12.104 1.00 0.22 656 GLN B CA 2
ATOM 3969 C C . GLN B 2 32 ? 0.979 2.589 12.323 1.00 0.23 656 GLN B C 2
ATOM 3970 O O . GLN B 2 32 ? 1.217 3.797 12.320 1.00 0.31 656 GLN B O 2
ATOM 3984 N N . LYS B 2 33 ? 1.919 1.673 12.465 1.00 0.21 657 LYS B N 2
ATOM 3985 C CA . LYS B 2 33 ? 3.303 2.051 12.694 1.00 0.26 657 LYS B CA 2
ATOM 3986 C C . LYS B 2 33 ? 3.892 2.651 11.429 1.00 0.23 657 LYS B C 2
ATOM 3987 O O . LYS B 2 33 ? 4.598 3.653 11.478 1.00 0.26 657 LYS B O 2
ATOM 4006 N N . LEU B 2 34 ? 3.562 2.043 10.296 1.00 0.25 658 LEU B N 2
ATOM 4007 C CA . LEU B 2 34 ? 4.056 2.485 8.995 1.00 0.24 658 LEU B CA 2
ATOM 4008 C C . LEU B 2 34 ? 3.579 3.884 8.653 1.00 0.23 658 LEU B C 2
ATOM 4009 O O . LEU B 2 34 ? 4.342 4.688 8.136 1.00 0.24 658 LEU B O 2
ATOM 4025 N N . VAL B 2 35 ? 2.336 4.179 8.958 1.00 0.24 659 VAL B N 2
ATOM 4026 C CA . VAL B 2 35 ? 1.768 5.471 8.620 1.00 0.24 659 VAL B CA 2
ATOM 4027 C C . VAL B 2 35 ? 2.421 6.568 9.440 1.00 0.24 659 VAL B C 2
ATOM 4028 O O . VAL B 2 35 ? 2.880 7.573 8.904 1.00 0.27 659 VAL B O 2
ATOM 4041 N N . ASN B 2 36 ? 2.493 6.349 10.743 1.00 0.25 660 ASN B N 2
ATOM 4042 C CA . ASN B 2 36 ? 3.110 7.310 11.640 1.00 0.28 660 ASN B CA 2
ATOM 4043 C C . ASN B 2 36 ? 4.590 7.470 11.313 1.00 0.26 660 ASN B C 2
ATOM 4044 O O . ASN B 2 36 ? 5.133 8.572 11.359 1.00 0.30 660 ASN B O 2
ATOM 4055 N N . PHE B 2 37 ? 5.225 6.363 10.955 1.00 0.24 661 PHE B N 2
ATOM 4056 C CA . PHE B 2 37 ? 6.621 6.364 10.545 1.00 0.26 661 PHE B CA 2
ATOM 4057 C C . PHE B 2 37 ? 6.802 7.103 9.220 1.00 0.27 661 PHE B C 2
ATOM 4058 O O . PHE B 2 37 ? 7.783 7.814 9.031 1.00 0.30 661 PHE B O 2
ATOM 4075 N N . LEU B 2 38 ? 5.840 6.956 8.319 1.00 0.27 662 LEU B N 2
ATOM 4076 C CA . LEU B 2 38 ? 5.943 7.525 6.979 1.00 0.28 662 LEU B CA 2
ATOM 4077 C C . LEU B 2 38 ? 5.677 9.027 7.007 1.00 0.27 662 LEU B C 2
ATOM 4078 O O . LEU B 2 38 ? 6.384 9.803 6.364 1.00 0.29 662 LEU B O 2
ATOM 4094 N N . ASN B 2 39 ? 4.657 9.430 7.758 1.00 0.29 663 ASN B N 2
ATOM 4095 C CA . ASN B 2 39 ? 4.286 10.839 7.854 1.00 0.36 663 ASN B CA 2
ATOM 4096 C C . ASN B 2 39 ? 5.375 11.646 8.556 1.00 0.37 663 ASN B C 2
ATOM 4097 O O . ASN B 2 39 ? 5.746 12.730 8.110 1.00 0.43 663 ASN B O 2
ATOM 4108 N N . ASP B 2 40 ? 5.877 11.103 9.657 1.00 0.38 664 ASP B N 2
ATOM 4109 C CA . ASP B 2 40 ? 6.770 11.842 10.546 1.00 0.43 664 ASP B CA 2
ATOM 4110 C C . ASP B 2 40 ? 8.252 11.604 10.240 1.00 0.43 664 ASP B C 2
ATOM 4111 O O . ASP B 2 40 ? 9.059 12.529 10.315 1.00 0.56 664 ASP B O 2
ATOM 4120 N N . GLN B 2 41 ? 8.617 10.377 9.884 1.00 0.33 665 GLN B N 2
ATOM 4121 C CA . GLN B 2 41 ? 10.032 10.006 9.811 1.00 0.34 665 GLN B CA 2
ATOM 4122 C C . GLN B 2 41 ? 10.440 9.476 8.442 1.00 0.32 665 GLN B C 2
ATOM 4123 O O . GLN B 2 41 ? 11.432 8.751 8.329 1.00 0.46 665 GLN B O 2
ATOM 4137 N N . VAL B 2 42 ? 9.702 9.825 7.404 1.00 0.27 666 VAL B N 2
ATOM 4138 C CA . VAL B 2 42 ? 10.086 9.432 6.055 1.00 0.25 666 VAL B CA 2
ATOM 4139 C C . VAL B 2 42 ? 10.034 10.620 5.106 1.00 0.24 666 VAL B C 2
ATOM 4140 O O . VAL B 2 42 ? 9.146 11.466 5.196 1.00 0.27 666 VAL B O 2
ATOM 4153 N N . GLU B 2 43 ? 11.012 10.679 4.216 1.00 0.27 667 GLU B N 2
ATOM 4154 C CA . GLU B 2 43 ? 11.047 11.678 3.163 1.00 0.34 667 GLU B CA 2
ATOM 4155 C C . GLU B 2 43 ? 11.476 11.016 1.864 1.00 0.32 667 GLU B C 2
ATOM 4156 O O . GLU B 2 43 ? 12.604 10.538 1.745 1.00 0.33 667 GLU B O 2
ATOM 4168 N N . ILE B 2 44 ? 10.570 10.969 0.906 1.00 0.34 668 ILE B N 2
ATOM 4169 C CA . ILE B 2 44 ? 10.834 10.315 -0.361 1.00 0.35 668 ILE B CA 2
ATOM 4170 C C . ILE B 2 44 ? 11.704 11.221 -1.235 1.00 0.30 668 ILE B C 2
ATOM 4171 O O . ILE B 2 44 ? 11.448 12.420 -1.336 1.00 0.30 668 ILE B O 2
ATOM 4187 N N . PRO B 2 45 ? 12.750 10.668 -1.861 1.00 0.37 669 PRO B N 2
ATOM 4188 C CA . PRO B 2 45 ? 13.672 11.450 -2.684 1.00 0.43 669 PRO B CA 2
ATOM 4189 C C . PRO B 2 45 ? 13.026 11.888 -3.995 1.00 0.52 669 PRO B C 2
ATOM 4190 O O . PRO B 2 45 ? 12.802 11.084 -4.897 1.00 0.71 669 PRO B O 2
ATOM 4201 N N . ALA A 1 15 ? -16.147 -6.881 5.284 1.00 2.25 138 ALA A N 3
ATOM 4202 C CA . ALA A 1 15 ? -15.153 -5.861 4.980 1.00 1.77 138 ALA A CA 3
ATOM 4203 C C . ALA A 1 15 ? -15.851 -4.554 4.626 1.00 1.56 138 ALA A C 3
ATOM 4204 O O . ALA A 1 15 ? -15.478 -3.868 3.672 1.00 1.45 138 ALA A O 3
ATOM 4210 N N . ASN A 1 16 ? -16.864 -4.219 5.424 1.00 1.56 139 ASN A N 3
ATOM 4211 C CA . ASN A 1 16 ? -17.723 -3.060 5.168 1.00 1.44 139 ASN A CA 3
ATOM 4212 C C . ASN A 1 16 ? -16.939 -1.749 5.166 1.00 1.28 139 ASN A C 3
ATOM 4213 O O . ASN A 1 16 ? -17.395 -0.752 4.606 1.00 1.18 139 ASN A O 3
ATOM 4224 N N . PHE A 1 17 ? -15.762 -1.758 5.785 1.00 1.33 140 PHE A N 3
ATOM 4225 C CA . PHE A 1 17 ? -14.892 -0.586 5.809 1.00 1.23 140 PHE A CA 3
ATOM 4226 C C . PHE A 1 17 ? -14.590 -0.094 4.391 1.00 0.99 140 PHE A C 3
ATOM 4227 O O . PHE A 1 17 ? -14.706 1.098 4.095 1.00 0.93 140 PHE A O 3
ATOM 4244 N N . LEU A 1 18 ? -14.216 -1.021 3.516 1.00 0.92 141 LEU A N 3
ATOM 4245 C CA . LEU A 1 18 ? -13.869 -0.674 2.142 1.00 0.75 141 LEU A CA 3
ATOM 4246 C C . LEU A 1 18 ? -15.115 -0.321 1.349 1.00 0.70 141 LEU A C 3
ATOM 4247 O O . LEU A 1 18 ? -15.111 0.605 0.547 1.00 0.64 141 LEU A O 3
ATOM 4263 N N . SER A 1 19 ? -16.190 -1.051 1.602 1.00 0.90 142 SER A N 3
ATOM 4264 C CA . SER A 1 19 ? -17.449 -0.837 0.900 1.00 0.97 142 SER A CA 3
ATOM 4265 C C . SER A 1 19 ? -18.002 0.564 1.157 1.00 0.95 142 SER A C 3
ATOM 4266 O O . SER A 1 19 ? -18.787 1.086 0.362 1.00 1.05 142 SER A O 3
ATOM 4274 N N . GLN A 1 20 ? -17.611 1.157 2.278 1.00 0.98 143 GLN A N 3
ATOM 4275 C CA . GLN A 1 20 ? -18.103 2.475 2.649 1.00 1.10 143 GLN A CA 3
ATOM 4276 C C . GLN A 1 20 ? -17.128 3.584 2.243 1.00 0.95 143 GLN A C 3
ATOM 4277 O O . GLN A 1 20 ? -17.542 4.628 1.743 1.00 1.02 143 GLN A O 3
ATOM 4291 N N . LYS A 1 21 ? -15.833 3.363 2.464 1.00 0.84 144 LYS A N 3
ATOM 4292 C CA . LYS A 1 21 ? -14.843 4.429 2.301 1.00 0.83 144 LYS A CA 3
ATOM 4293 C C . LYS A 1 21 ? -13.948 4.249 1.072 1.00 0.74 144 LYS A C 3
ATOM 4294 O O . LYS A 1 21 ? -13.437 5.228 0.529 1.00 0.88 144 LYS A O 3
ATOM 4313 N N . PHE A 1 22 ? -13.750 3.014 0.631 1.00 0.66 145 PHE A N 3
ATOM 4314 C CA . PHE A 1 22 ? -12.799 2.743 -0.447 1.00 0.65 145 PHE A CA 3
ATOM 4315 C C . PHE A 1 22 ? -13.417 1.883 -1.550 1.00 0.80 145 PHE A C 3
ATOM 4316 O O . PHE A 1 22 ? -12.997 0.743 -1.764 1.00 1.08 145 PHE A O 3
ATOM 4333 N N . PRO A 1 23 ? -14.403 2.422 -2.288 1.00 0.95 146 PRO A N 3
ATOM 4334 C CA . PRO A 1 23 ? -15.055 1.714 -3.389 1.00 1.20 146 PRO A CA 3
ATOM 4335 C C . PRO A 1 23 ? -14.239 1.810 -4.674 1.00 1.16 146 PRO A C 3
ATOM 4336 O O . PRO A 1 23 ? -14.674 1.380 -5.743 1.00 1.34 146 PRO A O 3
ATOM 4347 N N . GLU A 1 24 ? -13.047 2.381 -4.551 1.00 1.10 147 GLU A N 3
ATOM 4348 C CA . GLU A 1 24 ? -12.173 2.599 -5.694 1.00 1.30 147 GLU A CA 3
ATOM 4349 C C . GLU A 1 24 ? -11.295 1.377 -5.936 1.00 1.02 147 GLU A C 3
ATOM 4350 O O . GLU A 1 24 ? -10.658 1.255 -6.984 1.00 1.03 147 GLU A O 3
ATOM 4362 N N . LEU A 1 25 ? -11.271 0.472 -4.961 1.00 0.87 148 LEU A N 3
ATOM 4363 C CA . LEU A 1 25 ? -10.356 -0.662 -4.996 1.00 0.76 148 LEU A CA 3
ATOM 4364 C C . LEU A 1 25 ? -10.733 -1.660 -6.083 1.00 0.97 148 LEU A C 3
ATOM 4365 O O . LEU A 1 25 ? -11.887 -2.080 -6.190 1.00 1.22 148 LEU A O 3
ATOM 4381 N N . PRO A 1 26 ? -9.756 -2.031 -6.919 1.00 0.92 149 PRO A N 3
ATOM 4382 C CA . PRO A 1 26 ? -9.924 -3.052 -7.949 1.00 1.11 149 PRO A CA 3
ATOM 4383 C C . PRO A 1 26 ? -9.739 -4.461 -7.382 1.00 1.19 149 PRO A C 3
ATOM 4384 O O . PRO A 1 26 ? -9.071 -4.647 -6.363 1.00 1.14 149 PRO A O 3
ATOM 4395 N N . SER A 1 27 ? -10.318 -5.449 -8.060 1.00 1.35 150 SER A N 3
ATOM 4396 C CA . SER A 1 27 ? -10.298 -6.845 -7.605 1.00 1.45 150 SER A CA 3
ATOM 4397 C C . SER A 1 27 ? -8.901 -7.479 -7.692 1.00 1.42 150 SER A C 3
ATOM 4398 O O . SER A 1 27 ? -8.739 -8.679 -7.447 1.00 1.56 150 SER A O 3
ATOM 4406 N N . GLY A 1 28 ? -7.911 -6.659 -8.018 1.00 1.29 151 GLY A N 3
ATOM 4407 C CA . GLY A 1 28 ? -6.556 -7.141 -8.217 1.00 1.28 151 GLY A CA 3
ATOM 4408 C C . GLY A 1 28 ? -6.476 -8.282 -9.211 1.00 1.24 151 GLY A C 3
ATOM 4409 O O . GLY A 1 28 ? -7.248 -8.338 -10.172 1.00 1.36 151 GLY A O 3
ATOM 4413 N N . ILE A 1 29 ? -5.541 -9.190 -8.985 1.00 1.15 152 ILE A N 3
ATOM 4414 C CA . ILE A 1 29 ? -5.391 -10.360 -9.836 1.00 1.16 152 ILE A CA 3
ATOM 4415 C C . ILE A 1 29 ? -5.377 -11.632 -9.001 1.00 1.24 152 ILE A C 3
ATOM 4416 O O . ILE A 1 29 ? -4.912 -11.637 -7.857 1.00 1.30 152 ILE A O 3
ATOM 4432 N N . ASP A 1 30 ? -5.911 -12.702 -9.569 1.00 1.33 153 ASP A N 3
ATOM 4433 C CA . ASP A 1 30 ? -5.802 -14.023 -8.970 1.00 1.40 153 ASP A CA 3
ATOM 4434 C C . ASP A 1 30 ? -4.509 -14.663 -9.451 1.00 1.38 153 ASP A C 3
ATOM 4435 O O . ASP A 1 30 ? -4.117 -14.486 -10.606 1.00 1.40 153 ASP A O 3
ATOM 4444 N N . VAL A 1 31 ? -3.849 -15.400 -8.573 1.00 1.41 154 VAL A N 3
ATOM 4445 C CA . VAL A 1 31 ? -2.480 -15.814 -8.812 1.00 1.39 154 VAL A CA 3
ATOM 4446 C C . VAL A 1 31 ? -2.345 -17.319 -8.660 1.00 1.51 154 VAL A C 3
ATOM 4447 O O . VAL A 1 31 ? -2.582 -17.872 -7.584 1.00 1.60 154 VAL A O 3
ATOM 4460 N N . ASN A 1 32 ? -1.996 -17.975 -9.751 1.00 1.59 155 ASN A N 3
ATOM 4461 C CA . ASN A 1 32 ? -1.737 -19.406 -9.734 1.00 1.69 155 ASN A CA 3
ATOM 4462 C C . ASN A 1 32 ? -0.425 -19.709 -9.020 1.00 1.65 155 ASN A C 3
ATOM 4463 O O . ASN A 1 32 ? 0.597 -19.966 -9.652 1.00 1.66 155 ASN A O 3
ATOM 4474 N N . ILE A 1 33 ? -0.486 -19.734 -7.693 1.00 1.64 156 ILE A N 3
ATOM 4475 C CA . ILE A 1 33 ? 0.705 -19.830 -6.846 1.00 1.62 156 ILE A CA 3
ATOM 4476 C C . ILE A 1 33 ? 1.297 -21.241 -6.797 1.00 1.69 156 ILE A C 3
ATOM 4477 O O . ILE A 1 33 ? 2.090 -21.560 -5.913 1.00 1.73 156 ILE A O 3
ATOM 4493 N N . ASN A 1 34 ? 0.897 -22.084 -7.738 1.00 1.73 157 ASN A N 3
ATOM 4494 C CA . ASN A 1 34 ? 1.529 -23.389 -7.919 1.00 1.77 157 ASN A CA 3
ATOM 4495 C C . ASN A 1 34 ? 2.434 -23.350 -9.148 1.00 1.79 157 ASN A C 3
ATOM 4496 O O . ASN A 1 34 ? 3.155 -24.301 -9.448 1.00 1.77 157 ASN A O 3
ATOM 4507 N N . MET A 1 35 ? 2.386 -22.222 -9.844 1.00 1.90 158 MET A N 3
ATOM 4508 C CA . MET A 1 35 ? 3.135 -22.008 -11.065 1.00 2.03 158 MET A CA 3
ATOM 4509 C C . MET A 1 35 ? 3.385 -20.519 -11.188 1.00 2.06 158 MET A C 3
ATOM 4510 O O . MET A 1 35 ? 2.860 -19.851 -12.075 1.00 2.54 158 MET A O 3
ATOM 4524 N N . THR A 1 36 ? 4.231 -20.057 -10.281 1.00 1.70 159 THR A N 3
ATOM 4525 C CA . THR A 1 36 ? 4.497 -18.651 -9.983 1.00 1.67 159 THR A CA 3
ATOM 4526 C C . THR A 1 36 ? 4.338 -18.451 -8.480 1.00 1.55 159 THR A C 3
ATOM 4527 O O . THR A 1 36 ? 3.597 -19.191 -7.830 1.00 1.48 159 THR A O 3
ATOM 4538 N N . THR A 1 37 ? 5.039 -17.483 -7.925 1.00 1.57 160 THR A N 3
ATOM 4539 C CA . THR A 1 37 ? 4.961 -17.220 -6.500 1.00 1.48 160 THR A CA 3
ATOM 4540 C C . THR A 1 37 ? 4.626 -15.750 -6.259 1.00 1.30 160 THR A C 3
ATOM 4541 O O . THR A 1 37 ? 5.096 -14.884 -7.009 1.00 1.25 160 THR A O 3
ATOM 4552 N N . PRO A 1 38 ? 3.788 -15.440 -5.250 1.00 1.25 161 PRO A N 3
ATOM 4553 C CA . PRO A 1 38 ? 3.369 -14.063 -4.989 1.00 1.10 161 PRO A CA 3
ATOM 4554 C C . PRO A 1 38 ? 4.562 -13.135 -4.829 1.00 1.04 161 PRO A C 3
ATOM 4555 O O . PRO A 1 38 ? 4.617 -12.080 -5.459 1.00 0.96 161 PRO A O 3
ATOM 4566 N N . ALA A 1 39 ? 5.527 -13.562 -4.016 1.00 1.12 162 ALA A N 3
ATOM 4567 C CA . ALA A 1 39 ? 6.740 -12.787 -3.758 1.00 1.15 162 ALA A CA 3
ATOM 4568 C C . ALA A 1 39 ? 7.389 -12.307 -5.052 1.00 1.12 162 ALA A C 3
ATOM 4569 O O . ALA A 1 39 ? 7.803 -11.158 -5.151 1.00 1.08 162 ALA A O 3
ATOM 4576 N N . MET A 1 40 ? 7.461 -13.187 -6.046 1.00 1.16 163 MET A N 3
ATOM 4577 C CA . MET A 1 40 ? 8.068 -12.840 -7.326 1.00 1.24 163 MET A CA 3
ATOM 4578 C C . MET A 1 40 ? 7.276 -11.739 -8.020 1.00 1.08 163 MET A C 3
ATOM 4579 O O . MET A 1 40 ? 7.843 -10.737 -8.448 1.00 1.04 163 MET A O 3
ATOM 4593 N N . MET A 1 41 ? 5.963 -11.921 -8.116 1.00 1.04 164 MET A N 3
ATOM 4594 C CA . MET A 1 41 ? 5.105 -10.931 -8.763 1.00 0.97 164 MET A CA 3
ATOM 4595 C C . MET A 1 41 ? 5.141 -9.600 -8.012 1.00 0.83 164 MET A C 3
ATOM 4596 O O . MET A 1 41 ? 5.199 -8.535 -8.623 1.00 0.85 164 MET A O 3
ATOM 4610 N N . ILE A 1 42 ? 5.133 -9.688 -6.684 1.00 0.75 165 ILE A N 3
ATOM 4611 C CA . ILE A 1 42 ? 5.176 -8.517 -5.812 1.00 0.65 165 ILE A CA 3
ATOM 4612 C C . ILE A 1 42 ? 6.451 -7.716 -6.029 1.00 0.62 165 ILE A C 3
ATOM 4613 O O . ILE A 1 42 ? 6.401 -6.510 -6.286 1.00 0.56 165 ILE A O 3
ATOM 4629 N N . SER A 1 43 ? 7.588 -8.396 -6.002 1.00 0.71 166 SER A N 3
ATOM 4630 C CA . SER A 1 43 ? 8.862 -7.711 -5.978 1.00 0.73 166 SER A CA 3
ATOM 4631 C C . SER A 1 43 ? 9.216 -7.203 -7.363 1.00 0.65 166 SER A C 3
ATOM 4632 O O . SER A 1 43 ? 9.830 -6.146 -7.506 1.00 0.65 166 SER A O 3
ATOM 4640 N N . SER A 1 44 ? 8.810 -7.948 -8.387 1.00 0.70 167 SER A N 3
ATOM 4641 C CA . SER A 1 44 ? 9.079 -7.539 -9.748 1.00 0.63 167 SER A CA 3
ATOM 4642 C C . SER A 1 44 ? 8.277 -6.289 -10.073 1.00 0.50 167 SER A C 3
ATOM 4643 O O . SER A 1 44 ? 8.854 -5.245 -10.319 1.00 0.71 167 SER A O 3
ATOM 4651 N N . GLU A 1 45 ? 6.948 -6.408 -10.064 1.00 0.56 168 GLU A N 3
ATOM 4652 C CA . GLU A 1 45 ? 6.058 -5.265 -10.291 1.00 0.44 168 GLU A CA 3
ATOM 4653 C C . GLU A 1 45 ? 6.536 -3.975 -9.624 1.00 0.34 168 GLU A C 3
ATOM 4654 O O . GLU A 1 45 ? 6.507 -2.917 -10.246 1.00 0.48 168 GLU A O 3
ATOM 4666 N N . LEU A 1 46 ? 6.977 -4.052 -8.381 1.00 0.36 169 LEU A N 3
ATOM 4667 C CA . LEU A 1 46 ? 7.436 -2.861 -7.683 1.00 0.45 169 LEU A CA 3
ATOM 4668 C C . LEU A 1 46 ? 8.813 -2.411 -8.179 1.00 0.50 169 LEU A C 3
ATOM 4669 O O . LEU A 1 46 ? 8.976 -1.302 -8.688 1.00 0.50 169 LEU A O 3
ATOM 4685 N N . ALA A 1 47 ? 9.788 -3.289 -8.032 1.00 0.55 170 ALA A N 3
ATOM 4686 C CA . ALA A 1 47 ? 11.185 -2.956 -8.303 1.00 0.60 170 ALA A CA 3
ATOM 4687 C C . ALA A 1 47 ? 11.519 -2.832 -9.797 1.00 0.59 170 ALA A C 3
ATOM 4688 O O . ALA A 1 47 ? 12.583 -2.326 -10.147 1.00 0.64 170 ALA A O 3
ATOM 4695 N N . LYS A 1 48 ? 10.635 -3.296 -10.673 1.00 0.55 171 LYS A N 3
ATOM 4696 C CA . LYS A 1 48 ? 10.893 -3.231 -12.114 1.00 0.59 171 LYS A CA 3
ATOM 4697 C C . LYS A 1 48 ? 10.427 -1.899 -12.694 1.00 0.64 171 LYS A C 3
ATOM 4698 O O . LYS A 1 48 ? 10.842 -1.512 -13.790 1.00 0.78 171 LYS A O 3
ATOM 4717 N N . LYS A 1 49 ? 9.550 -1.219 -11.971 1.00 0.60 172 LYS A N 3
ATOM 4718 C CA . LYS A 1 49 ? 9.047 0.071 -12.407 1.00 0.64 172 LYS A CA 3
ATOM 4719 C C . LYS A 1 49 ? 10.110 1.142 -12.200 1.00 0.54 172 LYS A C 3
ATOM 4720 O O . LYS A 1 49 ? 10.636 1.294 -11.094 1.00 0.62 172 LYS A O 3
ATOM 4739 N N . PRO A 1 50 ? 10.451 1.879 -13.278 1.00 0.47 173 PRO A N 3
ATOM 4740 C CA . PRO A 1 50 ? 11.473 2.931 -13.253 1.00 0.42 173 PRO A CA 3
ATOM 4741 C C . PRO A 1 50 ? 11.324 3.860 -12.057 1.00 0.35 173 PRO A C 3
ATOM 4742 O O . PRO A 1 50 ? 10.205 4.181 -11.644 1.00 0.35 173 PRO A O 3
ATOM 4753 N N . LYS A 1 51 ? 12.473 4.288 -11.529 1.00 0.34 174 LYS A N 3
ATOM 4754 C CA . LYS A 1 51 ? 12.569 5.047 -10.278 1.00 0.36 174 LYS A CA 3
ATOM 4755 C C . LYS A 1 51 ? 11.540 6.173 -10.169 1.00 0.32 174 LYS A C 3
ATOM 4756 O O . LYS A 1 51 ? 11.090 6.489 -9.068 1.00 0.34 174 LYS A O 3
ATOM 4775 N N . GLU A 1 52 ? 11.174 6.782 -11.289 1.00 0.31 175 GLU A N 3
ATOM 4776 C CA . GLU A 1 52 ? 10.186 7.847 -11.266 1.00 0.34 175 GLU A CA 3
ATOM 4777 C C . GLU A 1 52 ? 8.870 7.360 -10.661 1.00 0.29 175 GLU A C 3
ATOM 4778 O O . GLU A 1 52 ? 8.331 8.009 -9.775 1.00 0.33 175 GLU A O 3
ATOM 4790 N N . VAL A 1 53 ? 8.373 6.211 -11.129 1.00 0.27 176 VAL A N 3
ATOM 4791 C CA . VAL A 1 53 ? 7.096 5.661 -10.656 1.00 0.26 176 VAL A CA 3
ATOM 4792 C C . VAL A 1 53 ? 7.050 5.552 -9.141 1.00 0.25 176 VAL A C 3
ATOM 4793 O O . VAL A 1 53 ? 6.156 6.108 -8.504 1.00 0.29 176 VAL A O 3
ATOM 4806 N N . GLN A 1 54 ? 8.016 4.839 -8.575 1.00 0.23 177 GLN A N 3
ATOM 4807 C CA . GLN A 1 54 ? 8.067 4.621 -7.137 1.00 0.28 177 GLN A CA 3
ATOM 4808 C C . GLN A 1 54 ? 8.044 5.950 -6.383 1.00 0.32 177 GLN A C 3
ATOM 4809 O O . GLN A 1 54 ? 7.335 6.087 -5.394 1.00 0.37 177 GLN A O 3
ATOM 4823 N N . LEU A 1 55 ? 8.785 6.936 -6.872 1.00 0.35 178 LEU A N 3
ATOM 4824 C CA . LEU A 1 55 ? 8.821 8.249 -6.243 1.00 0.39 178 LEU A CA 3
ATOM 4825 C C . LEU A 1 55 ? 7.518 9.022 -6.458 1.00 0.39 178 LEU A C 3
ATOM 4826 O O . LEU A 1 55 ? 7.043 9.686 -5.545 1.00 0.46 178 LEU A O 3
ATOM 4842 N N . LYS A 1 56 ? 6.939 8.937 -7.653 1.00 0.36 179 LYS A N 3
ATOM 4843 C CA . LYS A 1 56 ? 5.662 9.598 -7.938 1.00 0.40 179 LYS A CA 3
ATOM 4844 C C . LYS A 1 56 ? 4.572 9.035 -7.033 1.00 0.31 179 LYS A C 3
ATOM 4845 O O . LYS A 1 56 ? 3.767 9.777 -6.451 1.00 0.29 179 LYS A O 3
ATOM 4864 N N . PHE A 1 57 ? 4.576 7.712 -6.919 1.00 0.29 180 PHE A N 3
ATOM 4865 C CA . PHE A 1 57 ? 3.651 6.992 -6.060 1.00 0.23 180 PHE A CA 3
ATOM 4866 C C . PHE A 1 57 ? 3.887 7.376 -4.609 1.00 0.22 180 PHE A C 3
ATOM 4867 O O . PHE A 1 57 ? 2.981 7.856 -3.932 1.00 0.23 180 PHE A O 3
ATOM 4884 N N . LEU A 1 58 ? 5.120 7.185 -4.151 1.00 0.25 181 LEU A N 3
ATOM 4885 C CA . LEU A 1 58 ? 5.466 7.430 -2.758 1.00 0.27 181 LEU A CA 3
ATOM 4886 C C . LEU A 1 58 ? 5.247 8.880 -2.354 1.00 0.29 181 LEU A C 3
ATOM 4887 O O . LEU A 1 58 ? 4.842 9.134 -1.228 1.00 0.29 181 LEU A O 3
ATOM 4903 N N . GLN A 1 59 ? 5.496 9.830 -3.254 1.00 0.31 182 GLN A N 3
ATOM 4904 C CA . GLN A 1 59 ? 5.301 11.242 -2.942 1.00 0.35 182 GLN A CA 3
ATOM 4905 C C . GLN A 1 59 ? 3.846 11.536 -2.633 1.00 0.29 182 GLN A C 3
ATOM 4906 O O . GLN A 1 59 ? 3.511 11.995 -1.542 1.00 0.31 182 GLN A O 3
ATOM 4920 N N . LYS A 1 60 ? 2.982 11.273 -3.600 1.00 0.30 183 LYS A N 3
ATOM 4921 C CA . LYS A 1 60 ? 1.563 11.576 -3.425 1.00 0.36 183 LYS A CA 3
ATOM 4922 C C . LYS A 1 60 ? 0.941 10.698 -2.344 1.00 0.25 183 LYS A C 3
ATOM 4923 O O . LYS A 1 60 ? 0.055 11.140 -1.619 1.00 0.27 183 LYS A O 3
ATOM 4942 N N . PHE A 1 61 ? 1.394 9.452 -2.253 1.00 0.21 184 PHE A N 3
ATOM 4943 C CA . PHE A 1 61 ? 0.925 8.553 -1.210 1.00 0.21 184 PHE A CA 3
ATOM 4944 C C . PHE A 1 61 ? 1.297 9.115 0.159 1.00 0.22 184 PHE A C 3
ATOM 4945 O O . PHE A 1 61 ? 0.457 9.199 1.047 1.00 0.25 184 PHE A O 3
ATOM 4962 N N . GLN A 1 62 ? 2.564 9.502 0.310 1.00 0.24 185 GLN A N 3
ATOM 4963 C CA . GLN A 1 62 ? 3.050 10.160 1.521 1.00 0.30 185 GLN A CA 3
ATOM 4964 C C . GLN A 1 62 ? 2.117 11.311 1.901 1.00 0.32 185 GLN A C 3
ATOM 4965 O O . GLN A 1 62 ? 1.588 11.352 3.011 1.00 0.39 185 GLN A O 3
ATOM 4979 N N . GLU A 1 63 ? 1.898 12.220 0.955 1.00 0.29 186 GLU A N 3
ATOM 4980 C CA . GLU A 1 63 ? 0.982 13.346 1.141 1.00 0.33 186 GLU A CA 3
ATOM 4981 C C . GLU A 1 63 ? -0.407 12.876 1.569 1.00 0.31 186 GLU A C 3
ATOM 4982 O O . GLU A 1 63 ? -0.927 13.306 2.600 1.00 0.35 186 GLU A O 3
ATOM 4994 N N . TRP A 1 64 ? -1.007 12.023 0.746 1.00 0.26 187 TRP A N 3
ATOM 4995 C CA . TRP A 1 64 ? -2.306 11.420 1.041 1.00 0.26 187 TRP A CA 3
ATOM 4996 C C . TRP A 1 64 ? -2.371 10.855 2.462 1.00 0.26 187 TRP A C 3
ATOM 4997 O O . TRP A 1 64 ? -3.378 11.025 3.153 1.00 0.28 187 TRP A O 3
ATOM 5018 N N . THR A 1 65 ? -1.297 10.211 2.918 1.00 0.25 188 THR A N 3
ATOM 5019 C CA . THR A 1 65 ? -1.307 9.600 4.239 1.00 0.27 188 THR A CA 3
ATOM 5020 C C . THR A 1 65 ? -1.154 10.652 5.343 1.00 0.29 188 THR A C 3
ATOM 5021 O O . THR A 1 65 ? -1.493 10.405 6.500 1.00 0.32 188 THR A O 3
ATOM 5032 N N . ARG A 1 66 ? -0.634 11.824 4.991 1.00 0.28 189 ARG A N 3
ATOM 5033 C CA . ARG A 1 66 ? -0.484 12.903 5.961 1.00 0.34 189 ARG A CA 3
ATOM 5034 C C . ARG A 1 66 ? -1.818 13.604 6.175 1.00 0.36 189 ARG A C 3
ATOM 5035 O O . ARG A 1 66 ? -2.147 14.013 7.287 1.00 0.42 189 ARG A O 3
ATOM 5056 N N . ALA A 1 67 ? -2.579 13.748 5.098 1.00 0.34 190 ALA A N 3
ATOM 5057 C CA . ALA A 1 67 ? -3.909 14.331 5.184 1.00 0.41 190 ALA A CA 3
ATOM 5058 C C . ALA A 1 67 ? -4.883 13.358 5.835 1.00 0.34 190 ALA A C 3
ATOM 5059 O O . ALA A 1 67 ? -5.878 13.768 6.427 1.00 0.40 190 ALA A O 3
ATOM 5066 N N . HIS A 1 68 ? -4.601 12.065 5.716 1.00 0.36 191 HIS A N 3
ATOM 5067 C CA . HIS A 1 68 ? -5.486 11.044 6.270 1.00 0.35 191 HIS A CA 3
ATOM 5068 C C . HIS A 1 68 ? -4.687 9.939 6.951 1.00 0.28 191 HIS A C 3
ATOM 5069 O O . HIS A 1 68 ? -4.633 8.824 6.443 1.00 0.33 191 HIS A O 3
ATOM 5084 N N . PRO A 1 69 ? -4.060 10.216 8.106 1.00 0.23 192 PRO A N 3
ATOM 5085 C CA . PRO A 1 69 ? -3.252 9.218 8.816 1.00 0.25 192 PRO A CA 3
ATOM 5086 C C . PRO A 1 69 ? -4.084 8.029 9.259 1.00 0.27 192 PRO A C 3
ATOM 5087 O O . PRO A 1 69 ? -3.633 6.888 9.203 1.00 0.40 192 PRO A O 3
ATOM 5098 N N . GLU A 1 70 ? -5.306 8.310 9.682 1.00 0.26 193 GLU A N 3
ATOM 5099 C CA . GLU A 1 70 ? -6.217 7.278 10.145 1.00 0.32 193 GLU A CA 3
ATOM 5100 C C . GLU A 1 70 ? -6.749 6.453 8.977 1.00 0.28 193 GLU A C 3
ATOM 5101 O O . GLU A 1 70 ? -6.726 5.226 9.021 1.00 0.30 193 GLU A O 3
ATOM 5113 N N . ASP A 1 71 ? -7.214 7.132 7.932 1.00 0.29 194 ASP A N 3
ATOM 5114 C CA . ASP A 1 71 ? -7.747 6.454 6.750 1.00 0.30 194 ASP A CA 3
ATOM 5115 C C . ASP A 1 71 ? -6.674 5.591 6.110 1.00 0.23 194 ASP A C 3
ATOM 5116 O O . ASP A 1 71 ? -6.868 4.395 5.904 1.00 0.25 194 ASP A O 3
ATOM 5125 N N . ALA A 1 72 ? -5.547 6.216 5.791 1.00 0.20 195 ALA A N 3
ATOM 5126 C CA . ALA A 1 72 ? -4.412 5.530 5.185 1.00 0.19 195 ALA A CA 3
ATOM 5127 C C . ALA A 1 72 ? -3.992 4.306 5.980 1.00 0.16 195 ALA A C 3
ATOM 5128 O O . ALA A 1 72 ? -3.881 3.208 5.428 1.00 0.18 195 ALA A O 3
ATOM 5135 N N . ALA A 1 73 ? -3.752 4.498 7.274 1.00 0.17 196 ALA A N 3
ATOM 5136 C CA . ALA A 1 73 ? -3.326 3.404 8.132 1.00 0.20 196 ALA A CA 3
ATOM 5137 C C . ALA A 1 73 ? -4.377 2.318 8.163 1.00 0.23 196 ALA A C 3
ATOM 5138 O O . ALA A 1 73 ? -4.058 1.139 8.155 1.00 0.27 196 ALA A O 3
ATOM 5145 N N . SER A 1 74 ? -5.635 2.719 8.152 1.00 0.22 197 SER A N 3
ATOM 5146 C CA . SER A 1 74 ? -6.712 1.756 8.208 1.00 0.30 197 SER A CA 3
ATOM 5147 C C . SER A 1 74 ? -6.783 0.963 6.903 1.00 0.25 197 SER A C 3
ATOM 5148 O O . SER A 1 74 ? -7.104 -0.234 6.917 1.00 0.24 197 SER A O 3
ATOM 5156 N N . LEU A 1 75 ? -6.440 1.583 5.767 1.00 0.24 198 LEU A N 3
ATOM 5157 C CA . LEU A 1 75 ? -6.428 0.882 4.498 1.00 0.22 198 LEU A CA 3
ATOM 5158 C C . LEU A 1 75 ? -5.311 -0.153 4.485 1.00 0.19 198 LEU A C 3
ATOM 5159 O O . LEU A 1 75 ? -5.512 -1.292 4.076 1.00 0.20 198 LEU A O 3
ATOM 5175 N N . LEU A 1 76 ? -4.133 0.264 4.947 1.00 0.18 199 LEU A N 3
ATOM 5176 C CA . LEU A 1 76 ? -2.971 -0.616 5.020 1.00 0.21 199 LEU A CA 3
ATOM 5177 C C . LEU A 1 76 ? -3.221 -1.748 6.006 1.00 0.27 199 LEU A C 3
ATOM 5178 O O . LEU A 1 76 ? -2.671 -2.838 5.870 1.00 0.37 199 LEU A O 3
ATOM 5194 N N . GLU A 1 77 ? -4.039 -1.463 7.013 1.00 0.27 200 GLU A N 3
ATOM 5195 C CA . GLU A 1 77 ? -4.440 -2.464 7.989 1.00 0.37 200 GLU A CA 3
ATOM 5196 C C . GLU A 1 77 ? -5.162 -3.616 7.308 1.00 0.30 200 GLU A C 3
ATOM 5197 O O . GLU A 1 77 ? -4.908 -4.786 7.592 1.00 0.37 200 GLU A O 3
ATOM 5209 N N . LEU A 1 78 ? -6.063 -3.275 6.401 1.00 0.26 201 LEU A N 3
ATOM 5210 C CA . LEU A 1 78 ? -6.899 -4.279 5.765 1.00 0.25 201 LEU A CA 3
ATOM 5211 C C . LEU A 1 78 ? -6.317 -4.767 4.431 1.00 0.23 201 LEU A C 3
ATOM 5212 O O . LEU A 1 78 ? -6.559 -5.908 4.027 1.00 0.33 201 LEU A O 3
ATOM 5228 N N . CYS A 1 79 ? -5.568 -3.923 3.723 1.00 0.19 202 CYS A N 3
ATOM 5229 C CA . CYS A 1 79 ? -5.004 -4.307 2.432 1.00 0.20 202 CYS A CA 3
ATOM 5230 C C . CYS A 1 79 ? -3.473 -4.377 2.484 1.00 0.24 202 CYS A C 3
ATOM 5231 O O . CYS A 1 79 ? -2.784 -3.378 2.265 1.00 0.26 202 CYS A O 3
ATOM 5239 N N . PRO A 1 80 ? -2.929 -5.573 2.757 1.00 0.30 203 PRO A N 3
ATOM 5240 C CA . PRO A 1 80 ? -1.484 -5.782 2.949 1.00 0.36 203 PRO A CA 3
ATOM 5241 C C . PRO A 1 80 ? -0.632 -5.637 1.678 1.00 0.28 203 PRO A C 3
ATOM 5242 O O . PRO A 1 80 ? 0.600 -5.569 1.775 1.00 0.28 203 PRO A O 3
ATOM 5253 N N . GLN A 1 81 ? -1.249 -5.592 0.488 1.00 0.25 204 GLN A N 3
ATOM 5254 C CA . GLN A 1 81 ? -0.455 -5.481 -0.740 1.00 0.26 204 GLN A CA 3
ATOM 5255 C C . GLN A 1 81 ? 0.254 -4.135 -0.759 1.00 0.19 204 GLN A C 3
ATOM 5256 O O . GLN A 1 81 ? 1.416 -4.041 -1.132 1.00 0.25 204 GLN A O 3
ATOM 5270 N N . LEU A 1 82 ? -0.441 -3.113 -0.286 1.00 0.16 205 LEU A N 3
ATOM 5271 C CA . LEU A 1 82 ? 0.070 -1.754 -0.297 1.00 0.15 205 LEU A CA 3
ATOM 5272 C C . LEU A 1 82 ? 1.141 -1.580 0.779 1.00 0.18 205 LEU A C 3
ATOM 5273 O O . LEU A 1 82 ? 2.159 -0.920 0.557 1.00 0.19 205 LEU A O 3
ATOM 5289 N N . SER A 1 83 ? 0.874 -2.149 1.950 1.00 0.24 206 SER A N 3
ATOM 5290 C CA . SER A 1 83 ? 1.855 -2.226 3.028 1.00 0.27 206 SER A CA 3
ATOM 5291 C C . SER A 1 83 ? 3.239 -2.642 2.503 1.00 0.22 206 SER A C 3
ATOM 5292 O O . SER A 1 83 ? 4.235 -1.952 2.738 1.00 0.20 206 SER A O 3
ATOM 5300 N N . PHE A 1 84 ? 3.302 -3.750 1.767 1.00 0.21 207 PHE A N 3
ATOM 5301 C CA . PHE A 1 84 ? 4.579 -4.226 1.235 1.00 0.19 207 PHE A CA 3
ATOM 5302 C C . PHE A 1 84 ? 4.961 -3.516 -0.058 1.00 0.18 207 PHE A C 3
ATOM 5303 O O . PHE A 1 84 ? 6.150 -3.395 -0.364 1.00 0.20 207 PHE A O 3
ATOM 5320 N N . VAL A 1 85 ? 3.966 -3.052 -0.815 1.00 0.17 208 VAL A N 3
ATOM 5321 C CA . VAL A 1 85 ? 4.218 -2.184 -1.963 1.00 0.18 208 VAL A CA 3
ATOM 5322 C C . VAL A 1 85 ? 5.129 -1.034 -1.541 1.00 0.17 208 VAL A C 3
ATOM 5323 O O . VAL A 1 85 ? 6.192 -0.810 -2.125 1.00 0.20 208 VAL A O 3
ATOM 5336 N N . THR A 1 86 ? 4.709 -0.339 -0.491 1.00 0.18 209 THR A N 3
ATOM 5337 C CA . THR A 1 86 ? 5.459 0.779 0.039 1.00 0.20 209 THR A CA 3
ATOM 5338 C C . THR A 1 86 ? 6.827 0.313 0.512 1.00 0.20 209 THR A C 3
ATOM 5339 O O . THR A 1 86 ? 7.847 0.913 0.176 1.00 0.21 209 THR A O 3
ATOM 5350 N N . ALA A 1 87 ? 6.831 -0.791 1.251 1.00 0.20 210 ALA A N 3
ATOM 5351 C CA . ALA A 1 87 ? 8.046 -1.352 1.826 1.00 0.21 210 ALA A CA 3
ATOM 5352 C C . ALA A 1 87 ? 9.169 -1.493 0.802 1.00 0.17 210 ALA A C 3
ATOM 5353 O O . ALA A 1 87 ? 10.263 -0.969 1.004 1.00 0.18 210 ALA A O 3
ATOM 5360 N N . GLU A 1 88 ? 8.905 -2.186 -0.296 1.00 0.19 211 GLU A N 3
ATOM 5361 C CA . GLU A 1 88 ? 9.961 -2.474 -1.255 1.00 0.20 211 GLU A CA 3
ATOM 5362 C C . GLU A 1 88 ? 10.354 -1.238 -2.057 1.00 0.18 211 GLU A C 3
ATOM 5363 O O . GLU A 1 88 ? 11.511 -1.107 -2.458 1.00 0.22 211 GLU A O 3
ATOM 5375 N N . LEU A 1 89 ? 9.416 -0.319 -2.274 1.00 0.17 212 LEU A N 3
ATOM 5376 C CA . LEU A 1 89 ? 9.751 0.941 -2.933 1.00 0.18 212 LEU A CA 3
ATOM 5377 C C . LEU A 1 89 ? 10.668 1.763 -2.019 1.00 0.18 212 LEU A C 3
ATOM 5378 O O . LEU A 1 89 ? 11.603 2.428 -2.477 1.00 0.22 212 LEU A O 3
ATOM 5394 N N . LEU A 1 90 ? 10.407 1.687 -0.720 1.00 0.16 213 LEU A N 3
ATOM 5395 C CA . LEU A 1 90 ? 11.285 2.283 0.282 1.00 0.16 213 LEU A CA 3
ATOM 5396 C C . LEU A 1 90 ? 12.675 1.659 0.189 1.00 0.17 213 LEU A C 3
ATOM 5397 O O . LEU A 1 90 ? 13.684 2.365 0.165 1.00 0.23 213 LEU A O 3
ATOM 5413 N N . LEU A 1 91 ? 12.705 0.329 0.124 1.00 0.18 214 LEU A N 3
ATOM 5414 C CA . LEU A 1 91 ? 13.951 -0.428 0.059 1.00 0.22 214 LEU A CA 3
ATOM 5415 C C . LEU A 1 91 ? 14.779 -0.064 -1.167 1.00 0.27 214 LEU A C 3
ATOM 5416 O O . LEU A 1 91 ? 15.963 0.240 -1.054 1.00 0.36 214 LEU A O 3
ATOM 5432 N N . THR A 1 92 ? 14.149 -0.095 -2.335 1.00 0.34 215 THR A N 3
ATOM 5433 C CA . THR A 1 92 ? 14.862 0.087 -3.593 1.00 0.43 215 THR A CA 3
ATOM 5434 C C . THR A 1 92 ? 15.457 1.493 -3.717 1.00 0.39 215 THR A C 3
ATOM 5435 O O . THR A 1 92 ? 16.483 1.675 -4.372 1.00 0.42 215 THR A O 3
ATOM 5446 N N . ASN A 1 93 ? 14.821 2.489 -3.102 1.00 0.39 216 ASN A N 3
ATOM 5447 C CA . ASN A 1 93 ? 15.363 3.841 -3.120 1.00 0.44 216 ASN A CA 3
ATOM 5448 C C . ASN A 1 93 ? 16.387 4.049 -2.014 1.00 0.39 216 ASN A C 3
ATOM 5449 O O . ASN A 1 93 ? 17.132 5.033 -2.023 1.00 0.50 216 ASN A O 3
ATOM 5460 N N . GLY A 1 94 ? 16.423 3.126 -1.065 1.00 0.29 217 GLY A N 3
ATOM 5461 C CA . GLY A 1 94 ? 17.370 3.222 0.023 1.00 0.26 217 GLY A CA 3
ATOM 5462 C C . GLY A 1 94 ? 16.914 4.185 1.099 1.00 0.31 217 GLY A C 3
ATOM 5463 O O . GLY A 1 94 ? 17.709 4.602 1.944 1.00 0.40 217 GLY A O 3
ATOM 5467 N N . ILE A 1 95 ? 15.637 4.561 1.039 1.00 0.42 218 ILE A N 3
ATOM 5468 C CA . ILE A 1 95 ? 15.012 5.372 2.076 1.00 0.55 218 ILE A CA 3
ATOM 5469 C C . ILE A 1 95 ? 15.222 4.720 3.435 1.00 0.45 218 ILE A C 3
ATOM 5470 O O . ILE A 1 95 ? 15.683 5.349 4.385 1.00 0.55 218 ILE A O 3
ATOM 5486 N N . CYS A 1 96 ? 14.873 3.447 3.501 1.00 0.39 219 CYS A N 3
ATOM 5487 C CA . CYS A 1 96 ? 15.087 2.645 4.686 1.00 0.42 219 CYS A CA 3
ATOM 5488 C C . CYS A 1 96 ? 15.380 1.209 4.278 1.00 0.35 219 CYS A C 3
ATOM 5489 O O . CYS A 1 96 ? 15.125 0.818 3.136 1.00 0.34 219 CYS A O 3
ATOM 5497 N N . LYS A 1 97 ? 15.923 0.430 5.198 1.00 0.39 220 LYS A N 3
ATOM 5498 C CA . LYS A 1 97 ? 16.276 -0.950 4.913 1.00 0.42 220 LYS A CA 3
ATOM 5499 C C . LYS A 1 97 ? 15.279 -1.897 5.571 1.00 0.36 220 LYS A C 3
ATOM 5500 O O . LYS A 1 97 ? 14.392 -1.457 6.303 1.00 0.31 220 LYS A O 3
ATOM 5519 N N . VAL A 1 98 ? 15.418 -3.188 5.302 1.00 0.40 221 VAL A N 3
ATOM 5520 C CA . VAL A 1 98 ? 14.555 -4.194 5.918 1.00 0.41 221 VAL A CA 3
ATOM 5521 C C . VAL A 1 98 ? 14.544 -4.050 7.442 1.00 0.40 221 VAL A C 3
ATOM 5522 O O . VAL A 1 98 ? 13.482 -4.060 8.073 1.00 0.39 221 VAL A O 3
ATOM 5535 N N . ASP A 1 99 ? 15.723 -3.868 8.023 1.00 0.44 222 ASP A N 3
ATOM 5536 C CA . ASP A 1 99 ? 15.853 -3.755 9.472 1.00 0.50 222 ASP A CA 3
ATOM 5537 C C . ASP A 1 99 ? 15.182 -2.481 9.990 1.00 0.42 222 ASP A C 3
ATOM 5538 O O . ASP A 1 99 ? 14.920 -2.356 11.183 1.00 0.43 222 ASP A O 3
ATOM 5547 N N . ASP A 1 100 ? 14.904 -1.542 9.092 1.00 0.38 223 ASP A N 3
ATOM 5548 C CA . ASP A 1 100 ? 14.179 -0.322 9.451 1.00 0.37 223 ASP A CA 3
ATOM 5549 C C . ASP A 1 100 ? 12.669 -0.536 9.325 1.00 0.30 223 ASP A C 3
ATOM 5550 O O . ASP A 1 100 ? 11.876 0.264 9.821 1.00 0.31 223 ASP A O 3
ATOM 5559 N N . LEU A 1 101 ? 12.278 -1.617 8.651 1.00 0.28 224 LEU A N 3
ATOM 5560 C CA . LEU A 1 101 ? 10.862 -1.948 8.465 1.00 0.28 224 LEU A CA 3
ATOM 5561 C C . LEU A 1 101 ? 10.369 -2.880 9.569 1.00 0.28 224 LEU A C 3
ATOM 5562 O O . LEU A 1 101 ? 9.175 -3.057 9.761 1.00 0.26 224 LEU A O 3
ATOM 5578 N N . ILE A 1 102 ? 11.304 -3.486 10.277 1.00 0.37 225 ILE A N 3
ATOM 5579 C CA . ILE A 1 102 ? 10.959 -4.353 11.403 1.00 0.42 225 ILE A CA 3
ATOM 5580 C C . ILE A 1 102 ? 10.376 -3.559 12.592 1.00 0.40 225 ILE A C 3
ATOM 5581 O O . ILE A 1 102 ? 9.532 -4.076 13.319 1.00 0.48 225 ILE A O 3
ATOM 5597 N N . PRO A 1 103 ? 10.820 -2.304 12.840 1.00 0.36 226 PRO A N 3
ATOM 5598 C CA . PRO A 1 103 ? 10.089 -1.382 13.723 1.00 0.39 226 PRO A CA 3
ATOM 5599 C C . PRO A 1 103 ? 8.623 -1.191 13.298 1.00 0.38 226 PRO A C 3
ATOM 5600 O O . PRO A 1 103 ? 7.794 -0.742 14.089 1.00 0.52 226 PRO A O 3
ATOM 5611 N N . LEU A 1 104 ? 8.308 -1.550 12.056 1.00 0.29 227 LEU A N 3
ATOM 5612 C CA . LEU A 1 104 ? 6.935 -1.508 11.551 1.00 0.35 227 LEU A CA 3
ATOM 5613 C C . LEU A 1 104 ? 6.246 -2.838 11.845 1.00 0.43 227 LEU A C 3
ATOM 5614 O O . LEU A 1 104 ? 5.392 -3.294 11.093 1.00 0.70 227 LEU A O 3
ATOM 5630 N N . ALA A 1 105 ? 6.651 -3.453 12.939 1.00 0.54 228 ALA A N 3
ATOM 5631 C CA . ALA A 1 105 ? 6.151 -4.762 13.329 1.00 0.66 228 ALA A CA 3
ATOM 5632 C C . ALA A 1 105 ? 6.020 -4.818 14.838 1.00 0.73 228 ALA A C 3
ATOM 5633 O O . ALA A 1 105 ? 5.996 -5.885 15.452 1.00 1.47 228 ALA A O 3
ATOM 5640 N N . GLU B 2 6 ? -9.652 10.977 -1.652 1.00 1.19 630 GLU B N 3
ATOM 5641 C CA . GLU B 2 6 ? -9.705 9.641 -2.232 1.00 0.73 630 GLU B CA 3
ATOM 5642 C C . GLU B 2 6 ? -8.325 9.113 -2.601 1.00 0.58 630 GLU B C 3
ATOM 5643 O O . GLU B 2 6 ? -7.305 9.779 -2.413 1.00 0.83 630 GLU B O 3
ATOM 5654 N N . LEU B 2 7 ? -8.328 7.905 -3.145 1.00 0.48 631 LEU B N 3
ATOM 5655 C CA . LEU B 2 7 ? -7.123 7.253 -3.634 1.00 0.35 631 LEU B CA 3
ATOM 5656 C C . LEU B 2 7 ? -6.788 7.702 -5.053 1.00 0.41 631 LEU B C 3
ATOM 5657 O O . LEU B 2 7 ? -7.673 7.851 -5.896 1.00 0.51 631 LEU B O 3
ATOM 5673 N N . PRO B 2 8 ? -5.498 7.930 -5.328 1.00 0.41 632 PRO B N 3
ATOM 5674 C CA . PRO B 2 8 ? -5.012 8.188 -6.673 1.00 0.52 632 PRO B CA 3
ATOM 5675 C C . PRO B 2 8 ? -4.863 6.892 -7.467 1.00 0.48 632 PRO B C 3
ATOM 5676 O O . PRO B 2 8 ? -4.537 5.836 -6.923 1.00 0.46 632 PRO B O 3
ATOM 5687 N N . THR B 2 9 ? -5.119 7.010 -8.769 1.00 0.55 633 THR B N 3
ATOM 5688 C CA . THR B 2 9 ? -5.203 5.867 -9.677 1.00 0.66 633 THR B CA 3
ATOM 5689 C C . THR B 2 9 ? -3.953 4.998 -9.661 1.00 0.56 633 THR B C 3
ATOM 5690 O O . THR B 2 9 ? -4.059 3.782 -9.751 1.00 0.55 633 THR B O 3
ATOM 5701 N N . GLU B 2 10 ? -2.780 5.616 -9.555 1.00 0.55 634 GLU B N 3
ATOM 5702 C CA . GLU B 2 10 ? -1.522 4.872 -9.515 1.00 0.54 634 GLU B CA 3
ATOM 5703 C C . GLU B 2 10 ? -1.538 3.846 -8.388 1.00 0.43 634 GLU B C 3
ATOM 5704 O O . GLU B 2 10 ? -1.143 2.694 -8.571 1.00 0.45 634 GLU B O 3
ATOM 5716 N N . VAL B 2 11 ? -2.004 4.278 -7.224 1.00 0.33 635 VAL B N 3
ATOM 5717 C CA . VAL B 2 11 ? -2.170 3.387 -6.088 1.00 0.28 635 VAL B CA 3
ATOM 5718 C C . VAL B 2 11 ? -3.126 2.255 -6.437 1.00 0.27 635 VAL B C 3
ATOM 5719 O O . VAL B 2 11 ? -2.786 1.085 -6.288 1.00 0.28 635 VAL B O 3
ATOM 5732 N N . LEU B 2 12 ? -4.314 2.617 -6.916 1.00 0.29 636 LEU B N 3
ATOM 5733 C CA . LEU B 2 12 ? -5.326 1.638 -7.309 1.00 0.33 636 LEU B CA 3
ATOM 5734 C C . LEU B 2 12 ? -4.753 0.587 -8.259 1.00 0.34 636 LEU B C 3
ATOM 5735 O O . LEU B 2 12 ? -4.889 -0.623 -8.023 1.00 0.36 636 LEU B O 3
ATOM 5751 N N . ASP B 2 13 ? -4.098 1.043 -9.323 1.00 0.36 637 ASP B N 3
ATOM 5752 C CA . ASP B 2 13 ? -3.524 0.139 -10.309 1.00 0.41 637 ASP B CA 3
ATOM 5753 C C . ASP B 2 13 ? -2.469 -0.746 -9.672 1.00 0.37 637 ASP B C 3
ATOM 5754 O O . ASP B 2 13 ? -2.462 -1.955 -9.877 1.00 0.40 637 ASP B O 3
ATOM 5763 N N . LEU B 2 14 ? -1.598 -0.146 -8.872 1.00 0.32 638 LEU B N 3
ATOM 5764 C CA . LEU B 2 14 ? -0.489 -0.876 -8.283 1.00 0.31 638 LEU B CA 3
ATOM 5765 C C . LEU B 2 14 ? -0.976 -1.947 -7.311 1.00 0.32 638 LEU B C 3
ATOM 5766 O O . LEU B 2 14 ? -0.380 -3.016 -7.210 1.00 0.38 638 LEU B O 3
ATOM 5782 N N . LEU B 2 15 ? -2.059 -1.664 -6.601 1.00 0.29 639 LEU B N 3
ATOM 5783 C CA . LEU B 2 15 ? -2.612 -2.635 -5.664 1.00 0.30 639 LEU B CA 3
ATOM 5784 C C . LEU B 2 15 ? -3.128 -3.845 -6.419 1.00 0.33 639 LEU B C 3
ATOM 5785 O O . LEU B 2 15 ? -3.054 -4.974 -5.938 1.00 0.33 639 LEU B O 3
ATOM 5801 N N . SER B 2 16 ? -3.661 -3.593 -7.600 1.00 0.38 640 SER B N 3
ATOM 5802 C CA . SER B 2 16 ? -4.330 -4.623 -8.364 1.00 0.44 640 SER B CA 3
ATOM 5803 C C . SER B 2 16 ? -3.422 -5.329 -9.371 1.00 0.50 640 SER B C 3
ATOM 5804 O O . SER B 2 16 ? -3.769 -6.400 -9.865 1.00 0.57 640 SER B O 3
ATOM 5812 N N . VAL B 2 17 ? -2.272 -4.744 -9.686 1.00 0.52 641 VAL B N 3
ATOM 5813 C CA . VAL B 2 17 ? -1.326 -5.400 -10.589 1.00 0.57 641 VAL B CA 3
ATOM 5814 C C . VAL B 2 17 ? -0.553 -6.499 -9.869 1.00 0.60 641 VAL B C 3
ATOM 5815 O O . VAL B 2 17 ? 0.156 -7.287 -10.497 1.00 0.68 641 VAL B O 3
ATOM 5828 N N . ILE B 2 18 ? -0.700 -6.553 -8.550 1.00 0.57 642 ILE B N 3
ATOM 5829 C CA . ILE B 2 18 ? -0.053 -7.581 -7.749 1.00 0.62 642 ILE B CA 3
ATOM 5830 C C . ILE B 2 18 ? -1.091 -8.502 -7.109 1.00 0.72 642 ILE B C 3
ATOM 5831 O O . ILE B 2 18 ? -2.293 -8.223 -7.165 1.00 0.74 642 ILE B O 3
ATOM 5847 N N . PRO B 2 19 ? -0.648 -9.629 -6.518 1.00 0.82 643 PRO B N 3
ATOM 5848 C CA . PRO B 2 19 ? -1.544 -10.591 -5.865 1.00 0.95 643 PRO B CA 3
ATOM 5849 C C . PRO B 2 19 ? -2.454 -9.980 -4.802 1.00 0.90 643 PRO B C 3
ATOM 5850 O O . PRO B 2 19 ? -2.156 -8.946 -4.202 1.00 0.81 643 PRO B O 3
ATOM 5861 N N . LYS B 2 20 ? -3.568 -10.663 -4.587 1.00 1.06 644 LYS B N 3
ATOM 5862 C CA . LYS B 2 20 ? -4.533 -10.309 -3.556 1.00 1.10 644 LYS B CA 3
ATOM 5863 C C . LYS B 2 20 ? -3.947 -10.492 -2.164 1.00 1.06 644 LYS B C 3
ATOM 5864 O O . LYS B 2 20 ? -3.047 -11.303 -1.963 1.00 1.07 644 LYS B O 3
ATOM 5883 N N . ARG B 2 21 ? -4.488 -9.729 -1.213 1.00 1.06 645 ARG B N 3
ATOM 5884 C CA . ARG B 2 21 ? -4.148 -9.852 0.211 1.00 1.06 645 ARG B CA 3
ATOM 5885 C C . ARG B 2 21 ? -4.108 -11.304 0.703 1.00 1.05 645 ARG B C 3
ATOM 5886 O O . ARG B 2 21 ? -3.431 -11.602 1.684 1.00 1.08 645 ARG B O 3
ATOM 5907 N N . GLN B 2 22 ? -4.815 -12.203 0.018 1.00 1.11 646 GLN B N 3
ATOM 5908 C CA . GLN B 2 22 ? -4.930 -13.587 0.471 1.00 1.17 646 GLN B CA 3
ATOM 5909 C C . GLN B 2 22 ? -3.655 -14.361 0.149 1.00 1.20 646 GLN B C 3
ATOM 5910 O O . GLN B 2 22 ? -3.399 -15.424 0.714 1.00 1.26 646 GLN B O 3
ATOM 5924 N N . TYR B 2 23 ? -2.854 -13.810 -0.754 1.00 1.25 647 TYR B N 3
ATOM 5925 C CA . TYR B 2 23 ? -1.599 -14.435 -1.150 1.00 1.33 647 TYR B CA 3
ATOM 5926 C C . TYR B 2 23 ? -0.451 -13.924 -0.290 1.00 1.38 647 TYR B C 3
ATOM 5927 O O . TYR B 2 23 ? 0.709 -14.248 -0.526 1.00 1.55 647 TYR B O 3
ATOM 5945 N N . PHE B 2 24 ? -0.785 -13.121 0.710 1.00 1.29 648 PHE B N 3
ATOM 5946 C CA . PHE B 2 24 ? 0.214 -12.598 1.626 1.00 1.40 648 PHE B CA 3
ATOM 5947 C C . PHE B 2 24 ? 0.138 -13.341 2.957 1.00 1.48 648 PHE B C 3
ATOM 5948 O O . PHE B 2 24 ? 0.566 -14.491 3.057 1.00 2.27 648 PHE B O 3
ATOM 5965 N N . ASN B 2 25 ? -0.437 -12.683 3.964 1.00 1.43 649 ASN B N 3
ATOM 5966 C CA . ASN B 2 25 ? -0.630 -13.272 5.293 1.00 1.71 649 ASN B CA 3
ATOM 5967 C C . ASN B 2 25 ? 0.675 -13.769 5.906 1.00 2.37 649 ASN B C 3
ATOM 5968 O O . ASN B 2 25 ? 0.679 -14.707 6.698 1.00 3.23 649 ASN B O 3
ATOM 5979 N N . THR B 2 26 ? 1.780 -13.134 5.549 1.00 2.49 650 THR B N 3
ATOM 5980 C CA . THR B 2 26 ? 3.069 -13.481 6.118 1.00 3.30 650 THR B CA 3
ATOM 5981 C C . THR B 2 26 ? 3.815 -12.215 6.535 1.00 2.92 650 THR B C 3
ATOM 5982 O O . THR B 2 26 ? 3.939 -11.274 5.745 1.00 3.34 650 THR B O 3
ATOM 5993 N N . ASN B 2 27 ? 4.271 -12.193 7.793 1.00 2.58 651 ASN B N 3
ATOM 5994 C CA . ASN B 2 27 ? 4.959 -11.033 8.372 1.00 2.41 651 ASN B CA 3
ATOM 5995 C C . ASN B 2 27 ? 4.002 -9.849 8.514 1.00 1.60 651 ASN B C 3
ATOM 5996 O O . ASN B 2 27 ? 3.493 -9.595 9.605 1.00 1.93 651 ASN B O 3
ATOM 6007 N N . LEU B 2 28 ? 3.755 -9.160 7.396 1.00 1.24 652 LEU B N 3
ATOM 6008 C CA . LEU B 2 28 ? 2.787 -8.062 7.319 1.00 0.65 652 LEU B CA 3
ATOM 6009 C C . LEU B 2 28 ? 3.193 -6.870 8.188 1.00 0.61 652 LEU B C 3
ATOM 6010 O O . LEU B 2 28 ? 3.061 -6.900 9.406 1.00 1.04 652 LEU B O 3
ATOM 6026 N N . LEU B 2 29 ? 3.671 -5.813 7.547 1.00 0.41 653 LEU B N 3
ATOM 6027 C CA . LEU B 2 29 ? 4.070 -4.606 8.261 1.00 0.31 653 LEU B CA 3
ATOM 6028 C C . LEU B 2 29 ? 2.850 -3.886 8.827 1.00 0.30 653 LEU B C 3
ATOM 6029 O O . LEU B 2 29 ? 1.909 -3.578 8.092 1.00 0.56 653 LEU B O 3
ATOM 6045 N N . ASP B 2 30 ? 2.870 -3.655 10.134 1.00 0.31 654 ASP B N 3
ATOM 6046 C CA . ASP B 2 30 ? 1.830 -2.891 10.821 1.00 0.28 654 ASP B CA 3
ATOM 6047 C C . ASP B 2 30 ? 1.577 -1.544 10.160 1.00 0.23 654 ASP B C 3
ATOM 6048 O O . ASP B 2 30 ? 2.399 -0.624 10.226 1.00 0.29 654 ASP B O 3
ATOM 6057 N N . ALA B 2 31 ? 0.438 -1.484 9.481 1.00 0.22 655 ALA B N 3
ATOM 6058 C CA . ALA B 2 31 ? -0.116 -0.271 8.886 1.00 0.24 655 ALA B CA 3
ATOM 6059 C C . ALA B 2 31 ? 0.082 0.981 9.726 1.00 0.22 655 ALA B C 3
ATOM 6060 O O . ALA B 2 31 ? 0.611 1.978 9.240 1.00 0.28 655 ALA B O 3
ATOM 6067 N N . GLN B 2 32 ? -0.373 0.930 10.970 1.00 0.20 656 GLN B N 3
ATOM 6068 C CA . GLN B 2 32 ? -0.358 2.095 11.845 1.00 0.22 656 GLN B CA 3
ATOM 6069 C C . GLN B 2 32 ? 1.047 2.652 11.969 1.00 0.23 656 GLN B C 3
ATOM 6070 O O . GLN B 2 32 ? 1.273 3.848 11.785 1.00 0.31 656 GLN B O 3
ATOM 6084 N N . LYS B 2 33 ? 1.996 1.778 12.248 1.00 0.21 657 LYS B N 3
ATOM 6085 C CA . LYS B 2 33 ? 3.373 2.202 12.439 1.00 0.26 657 LYS B CA 3
ATOM 6086 C C . LYS B 2 33 ? 3.963 2.648 11.108 1.00 0.23 657 LYS B C 3
ATOM 6087 O O . LYS B 2 33 ? 4.725 3.603 11.058 1.00 0.26 657 LYS B O 3
ATOM 6106 N N . LEU B 2 34 ? 3.587 1.957 10.035 1.00 0.25 658 LEU B N 3
ATOM 6107 C CA . LEU B 2 34 ? 4.058 2.288 8.693 1.00 0.24 658 LEU B CA 3
ATOM 6108 C C . LEU B 2 34 ? 3.611 3.680 8.267 1.00 0.23 658 LEU B C 3
ATOM 6109 O O . LEU B 2 34 ? 4.408 4.458 7.752 1.00 0.24 658 LEU B O 3
ATOM 6125 N N . VAL B 2 35 ? 2.346 3.993 8.477 1.00 0.24 659 VAL B N 3
ATOM 6126 C CA . VAL B 2 35 ? 1.832 5.304 8.111 1.00 0.24 659 VAL B CA 3
ATOM 6127 C C . VAL B 2 35 ? 2.512 6.398 8.926 1.00 0.24 659 VAL B C 3
ATOM 6128 O O . VAL B 2 35 ? 2.984 7.382 8.367 1.00 0.27 659 VAL B O 3
ATOM 6141 N N . ASN B 2 36 ? 2.586 6.210 10.239 1.00 0.25 660 ASN B N 3
ATOM 6142 C CA . ASN B 2 36 ? 3.261 7.166 11.106 1.00 0.28 660 ASN B CA 3
ATOM 6143 C C . ASN B 2 36 ? 4.726 7.298 10.705 1.00 0.26 660 ASN B C 3
ATOM 6144 O O . ASN B 2 36 ? 5.309 8.381 10.753 1.00 0.30 660 ASN B O 3
ATOM 6155 N N . PHE B 2 37 ? 5.306 6.178 10.307 1.00 0.24 661 PHE B N 3
ATOM 6156 C CA . PHE B 2 37 ? 6.670 6.148 9.814 1.00 0.26 661 PHE B CA 3
ATOM 6157 C C . PHE B 2 37 ? 6.776 6.961 8.532 1.00 0.27 661 PHE B C 3
ATOM 6158 O O . PHE B 2 37 ? 7.685 7.759 8.378 1.00 0.30 661 PHE B O 3
ATOM 6175 N N . LEU B 2 38 ? 5.800 6.801 7.649 1.00 0.27 662 LEU B N 3
ATOM 6176 C CA . LEU B 2 38 ? 5.843 7.409 6.328 1.00 0.28 662 LEU B CA 3
ATOM 6177 C C . LEU B 2 38 ? 5.557 8.907 6.384 1.00 0.27 662 LEU B C 3
ATOM 6178 O O . LEU B 2 38 ? 6.289 9.705 5.801 1.00 0.29 662 LEU B O 3
ATOM 6194 N N . ASN B 2 39 ? 4.502 9.292 7.086 1.00 0.29 663 ASN B N 3
ATOM 6195 C CA . ASN B 2 39 ? 4.055 10.678 7.053 1.00 0.36 663 ASN B CA 3
ATOM 6196 C C . ASN B 2 39 ? 4.916 11.591 7.919 1.00 0.37 663 ASN B C 3
ATOM 6197 O O . ASN B 2 39 ? 5.143 12.747 7.565 1.00 0.43 663 ASN B O 3
ATOM 6208 N N . ASP B 2 40 ? 5.373 11.090 9.053 1.00 0.38 664 ASP B N 3
ATOM 6209 C CA . ASP B 2 40 ? 6.206 11.882 9.943 1.00 0.43 664 ASP B CA 3
ATOM 6210 C C . ASP B 2 40 ? 7.685 11.630 9.698 1.00 0.43 664 ASP B C 3
ATOM 6211 O O . ASP B 2 40 ? 8.456 12.561 9.465 1.00 0.56 664 ASP B O 3
ATOM 6220 N N . GLN B 2 41 ? 8.068 10.367 9.727 1.00 0.33 665 GLN B N 3
ATOM 6221 C CA . GLN B 2 41 ? 9.482 10.005 9.794 1.00 0.34 665 GLN B CA 3
ATOM 6222 C C . GLN B 2 41 ? 10.121 9.788 8.418 1.00 0.32 665 GLN B C 3
ATOM 6223 O O . GLN B 2 41 ? 11.342 9.670 8.315 1.00 0.46 665 GLN B O 3
ATOM 6237 N N . VAL B 2 42 ? 9.318 9.736 7.364 1.00 0.27 666 VAL B N 3
ATOM 6238 C CA . VAL B 2 42 ? 9.851 9.471 6.034 1.00 0.25 666 VAL B CA 3
ATOM 6239 C C . VAL B 2 42 ? 9.895 10.726 5.170 1.00 0.24 666 VAL B C 3
ATOM 6240 O O . VAL B 2 42 ? 8.933 11.489 5.087 1.00 0.27 666 VAL B O 3
ATOM 6253 N N . GLU B 2 43 ? 11.041 10.906 4.534 1.00 0.27 667 GLU B N 3
ATOM 6254 C CA . GLU B 2 43 ? 11.252 11.976 3.578 1.00 0.34 667 GLU B CA 3
ATOM 6255 C C . GLU B 2 43 ? 11.489 11.357 2.211 1.00 0.32 667 GLU B C 3
ATOM 6256 O O . GLU B 2 43 ? 12.535 10.755 1.967 1.00 0.33 667 GLU B O 3
ATOM 6268 N N . ILE B 2 44 ? 10.502 11.472 1.336 1.00 0.34 668 ILE B N 3
ATOM 6269 C CA . ILE B 2 44 ? 10.553 10.822 0.034 1.00 0.35 668 ILE B CA 3
ATOM 6270 C C . ILE B 2 44 ? 11.590 11.484 -0.879 1.00 0.30 668 ILE B C 3
ATOM 6271 O O . ILE B 2 44 ? 11.457 12.656 -1.238 1.00 0.30 668 ILE B O 3
ATOM 6287 N N . PRO B 2 45 ? 12.624 10.725 -1.277 1.00 0.37 669 PRO B N 3
ATOM 6288 C CA . PRO B 2 45 ? 13.699 11.228 -2.137 1.00 0.43 669 PRO B CA 3
ATOM 6289 C C . PRO B 2 45 ? 13.174 11.627 -3.509 1.00 0.52 669 PRO B C 3
ATOM 6290 O O . PRO B 2 45 ? 12.877 10.782 -4.347 1.00 0.71 669 PRO B O 3
ATOM 6301 N N . ALA A 1 15 ? -16.970 -5.098 5.436 1.00 2.25 138 ALA A N 4
ATOM 6302 C CA . ALA A 1 15 ? -16.025 -3.993 5.296 1.00 1.77 138 ALA A CA 4
ATOM 6303 C C . ALA A 1 15 ? -16.737 -2.707 4.877 1.00 1.56 138 ALA A C 4
ATOM 6304 O O . ALA A 1 15 ? -16.455 -2.137 3.818 1.00 1.45 138 ALA A O 4
ATOM 6310 N N . ASN A 1 16 ? -17.656 -2.249 5.725 1.00 1.56 139 ASN A N 4
ATOM 6311 C CA . ASN A 1 16 ? -18.413 -1.026 5.459 1.00 1.44 139 ASN A CA 4
ATOM 6312 C C . ASN A 1 16 ? -17.479 0.176 5.396 1.00 1.28 139 ASN A C 4
ATOM 6313 O O . ASN A 1 16 ? -17.788 1.178 4.755 1.00 1.18 139 ASN A O 4
ATOM 6324 N N . PHE A 1 17 ? -16.328 0.062 6.056 1.00 1.33 140 PHE A N 4
ATOM 6325 C CA . PHE A 1 17 ? -15.287 1.082 5.974 1.00 1.23 140 PHE A CA 4
ATOM 6326 C C . PHE A 1 17 ? -14.864 1.297 4.521 1.00 0.99 140 PHE A C 4
ATOM 6327 O O . PHE A 1 17 ? -14.850 2.428 4.025 1.00 0.93 140 PHE A O 4
ATOM 6344 N N . LEU A 1 18 ? -14.547 0.205 3.833 1.00 0.92 141 LEU A N 4
ATOM 6345 C CA . LEU A 1 18 ? -14.156 0.282 2.436 1.00 0.75 141 LEU A CA 4
ATOM 6346 C C . LEU A 1 18 ? -15.357 0.627 1.571 1.00 0.70 141 LEU A C 4
ATOM 6347 O O . LEU A 1 18 ? -15.257 1.428 0.650 1.00 0.64 141 LEU A O 4
ATOM 6363 N N . SER A 1 19 ? -16.503 0.048 1.894 1.00 0.90 142 SER A N 4
ATOM 6364 C CA . SER A 1 19 ? -17.717 0.272 1.119 1.00 0.97 142 SER A CA 4
ATOM 6365 C C . SER A 1 19 ? -18.144 1.742 1.166 1.00 0.95 142 SER A C 4
ATOM 6366 O O . SER A 1 19 ? -18.908 2.202 0.319 1.00 1.05 142 SER A O 4
ATOM 6374 N N . GLN A 1 20 ? -17.652 2.471 2.160 1.00 0.98 143 GLN A N 4
ATOM 6375 C CA . GLN A 1 20 ? -18.000 3.874 2.317 1.00 1.10 143 GLN A CA 4
ATOM 6376 C C . GLN A 1 20 ? -16.949 4.798 1.695 1.00 0.95 143 GLN A C 4
ATOM 6377 O O . GLN A 1 20 ? -17.271 5.618 0.833 1.00 1.02 143 GLN A O 4
ATOM 6391 N N . LYS A 1 21 ? -15.695 4.668 2.124 1.00 0.84 144 LYS A N 4
ATOM 6392 C CA . LYS A 1 21 ? -14.667 5.637 1.736 1.00 0.83 144 LYS A CA 4
ATOM 6393 C C . LYS A 1 21 ? -13.651 5.067 0.747 1.00 0.74 144 LYS A C 4
ATOM 6394 O O . LYS A 1 21 ? -12.792 5.796 0.255 1.00 0.88 144 LYS A O 4
ATOM 6413 N N . PHE A 1 22 ? -13.747 3.782 0.436 1.00 0.66 145 PHE A N 4
ATOM 6414 C CA . PHE A 1 22 ? -12.795 3.162 -0.487 1.00 0.65 145 PHE A CA 4
ATOM 6415 C C . PHE A 1 22 ? -13.487 2.208 -1.463 1.00 0.80 145 PHE A C 4
ATOM 6416 O O . PHE A 1 22 ? -13.155 1.024 -1.522 1.00 1.08 145 PHE A O 4
ATOM 6433 N N . PRO A 1 23 ? -14.449 2.703 -2.264 1.00 0.95 146 PRO A N 4
ATOM 6434 C CA . PRO A 1 23 ? -15.169 1.873 -3.220 1.00 1.20 146 PRO A CA 4
ATOM 6435 C C . PRO A 1 23 ? -14.431 1.768 -4.552 1.00 1.16 146 PRO A C 4
ATOM 6436 O O . PRO A 1 23 ? -14.970 1.269 -5.540 1.00 1.34 146 PRO A O 4
ATOM 6447 N N . GLU A 1 24 ? -13.191 2.234 -4.560 1.00 1.10 147 GLU A N 4
ATOM 6448 C CA . GLU A 1 24 ? -12.381 2.244 -5.769 1.00 1.30 147 GLU A CA 4
ATOM 6449 C C . GLU A 1 24 ? -11.377 1.096 -5.754 1.00 1.02 147 GLU A C 4
ATOM 6450 O O . GLU A 1 24 ? -10.580 0.949 -6.679 1.00 1.03 147 GLU A O 4
ATOM 6462 N N . LEU A 1 25 ? -11.417 0.289 -4.699 1.00 0.87 148 LEU A N 4
ATOM 6463 C CA . LEU A 1 25 ? -10.451 -0.784 -4.525 1.00 0.76 148 LEU A CA 4
ATOM 6464 C C . LEU A 1 25 ? -10.656 -1.916 -5.521 1.00 0.97 148 LEU A C 4
ATOM 6465 O O . LEU A 1 25 ? -11.742 -2.490 -5.621 1.00 1.22 148 LEU A O 4
ATOM 6481 N N . PRO A 1 26 ? -9.602 -2.242 -6.279 1.00 0.92 149 PRO A N 4
ATOM 6482 C CA . PRO A 1 26 ? -9.575 -3.412 -7.137 1.00 1.11 149 PRO A CA 4
ATOM 6483 C C . PRO A 1 26 ? -9.153 -4.645 -6.339 1.00 1.19 149 PRO A C 4
ATOM 6484 O O . PRO A 1 26 ? -8.479 -4.527 -5.315 1.00 1.14 149 PRO A O 4
ATOM 6495 N N . SER A 1 27 ? -9.541 -5.823 -6.804 1.00 1.35 150 SER A N 4
ATOM 6496 C CA . SER A 1 27 ? -9.314 -7.046 -6.040 1.00 1.45 150 SER A CA 4
ATOM 6497 C C . SER A 1 27 ? -7.920 -7.614 -6.293 1.00 1.42 150 SER A C 4
ATOM 6498 O O . SER A 1 27 ? -7.428 -8.443 -5.527 1.00 1.56 150 SER A O 4
ATOM 6506 N N . GLY A 1 28 ? -7.307 -7.171 -7.376 1.00 1.29 151 GLY A N 4
ATOM 6507 C CA . GLY A 1 28 ? -5.956 -7.590 -7.688 1.00 1.28 151 GLY A CA 4
ATOM 6508 C C . GLY A 1 28 ? -5.928 -8.771 -8.635 1.00 1.24 151 GLY A C 4
ATOM 6509 O O . GLY A 1 28 ? -6.977 -9.316 -8.985 1.00 1.36 151 GLY A O 4
ATOM 6513 N N . ILE A 1 29 ? -4.732 -9.170 -9.037 1.00 1.15 152 ILE A N 4
ATOM 6514 C CA . ILE A 1 29 ? -4.559 -10.258 -9.995 1.00 1.16 152 ILE A CA 4
ATOM 6515 C C . ILE A 1 29 ? -4.735 -11.615 -9.323 1.00 1.24 152 ILE A C 4
ATOM 6516 O O . ILE A 1 29 ? -4.707 -11.727 -8.094 1.00 1.30 152 ILE A O 4
ATOM 6532 N N . ASP A 1 30 ? -4.930 -12.636 -10.140 1.00 1.33 153 ASP A N 4
ATOM 6533 C CA . ASP A 1 30 ? -4.866 -14.009 -9.671 1.00 1.40 153 ASP A CA 4
ATOM 6534 C C . ASP A 1 30 ? -3.461 -14.537 -9.922 1.00 1.38 153 ASP A C 4
ATOM 6535 O O . ASP A 1 30 ? -2.825 -14.182 -10.917 1.00 1.40 153 ASP A O 4
ATOM 6544 N N . VAL A 1 31 ? -2.964 -15.360 -9.017 1.00 1.41 154 VAL A N 4
ATOM 6545 C CA . VAL A 1 31 ? -1.577 -15.789 -9.067 1.00 1.39 154 VAL A CA 4
ATOM 6546 C C . VAL A 1 31 ? -1.489 -17.302 -9.059 1.00 1.51 154 VAL A C 4
ATOM 6547 O O . VAL A 1 31 ? -2.146 -17.968 -8.260 1.00 1.60 154 VAL A O 4
ATOM 6560 N N . ASN A 1 32 ? -0.667 -17.837 -9.941 1.00 1.59 155 ASN A N 4
ATOM 6561 C CA . ASN A 1 32 ? -0.487 -19.271 -10.033 1.00 1.69 155 ASN A CA 4
ATOM 6562 C C . ASN A 1 32 ? 0.532 -19.713 -8.989 1.00 1.65 155 ASN A C 4
ATOM 6563 O O . ASN A 1 32 ? 1.716 -19.898 -9.285 1.00 1.66 155 ASN A O 4
ATOM 6574 N N . ILE A 1 33 ? 0.054 -19.885 -7.766 1.00 1.64 156 ILE A N 4
ATOM 6575 C CA . ILE A 1 33 ? 0.920 -20.139 -6.625 1.00 1.62 156 ILE A CA 4
ATOM 6576 C C . ILE A 1 33 ? 1.358 -21.599 -6.527 1.00 1.69 156 ILE A C 4
ATOM 6577 O O . ILE A 1 33 ? 1.685 -22.089 -5.447 1.00 1.73 156 ILE A O 4
ATOM 6593 N N . ASN A 1 34 ? 1.366 -22.286 -7.659 1.00 1.73 157 ASN A N 4
ATOM 6594 C CA . ASN A 1 34 ? 1.984 -23.602 -7.743 1.00 1.77 157 ASN A CA 4
ATOM 6595 C C . ASN A 1 34 ? 3.356 -23.459 -8.392 1.00 1.79 157 ASN A C 4
ATOM 6596 O O . ASN A 1 34 ? 4.250 -24.283 -8.192 1.00 1.77 157 ASN A O 4
ATOM 6607 N N . MET A 1 35 ? 3.515 -22.382 -9.155 1.00 1.90 158 MET A N 4
ATOM 6608 C CA . MET A 1 35 ? 4.751 -22.119 -9.881 1.00 2.03 158 MET A CA 4
ATOM 6609 C C . MET A 1 35 ? 5.598 -21.090 -9.152 1.00 2.06 158 MET A C 4
ATOM 6610 O O . MET A 1 35 ? 6.812 -21.022 -9.339 1.00 2.54 158 MET A O 4
ATOM 6624 N N . THR A 1 36 ? 4.952 -20.292 -8.320 1.00 1.70 159 THR A N 4
ATOM 6625 C CA . THR A 1 36 ? 5.606 -19.162 -7.692 1.00 1.67 159 THR A CA 4
ATOM 6626 C C . THR A 1 36 ? 4.818 -18.699 -6.475 1.00 1.55 159 THR A C 4
ATOM 6627 O O . THR A 1 36 ? 3.638 -19.021 -6.335 1.00 1.48 159 THR A O 4
ATOM 6638 N N . THR A 1 37 ? 5.476 -17.966 -5.591 1.00 1.57 160 THR A N 4
ATOM 6639 C CA . THR A 1 37 ? 4.824 -17.419 -4.415 1.00 1.48 160 THR A CA 4
ATOM 6640 C C . THR A 1 37 ? 4.452 -15.961 -4.649 1.00 1.30 160 THR A C 4
ATOM 6641 O O . THR A 1 37 ? 5.132 -15.268 -5.413 1.00 1.25 160 THR A O 4
ATOM 6652 N N . PRO A 1 38 ? 3.369 -15.476 -4.024 1.00 1.25 161 PRO A N 4
ATOM 6653 C CA . PRO A 1 38 ? 2.883 -14.110 -4.240 1.00 1.10 161 PRO A CA 4
ATOM 6654 C C . PRO A 1 38 ? 3.990 -13.068 -4.116 1.00 1.04 161 PRO A C 4
ATOM 6655 O O . PRO A 1 38 ? 4.137 -12.198 -4.980 1.00 0.96 161 PRO A O 4
ATOM 6666 N N . ALA A 1 39 ? 4.796 -13.202 -3.063 1.00 1.12 162 ALA A N 4
ATOM 6667 C CA . ALA A 1 39 ? 5.856 -12.246 -2.751 1.00 1.15 162 ALA A CA 4
ATOM 6668 C C . ALA A 1 39 ? 6.850 -12.093 -3.899 1.00 1.12 162 ALA A C 4
ATOM 6669 O O . ALA A 1 39 ? 7.382 -11.008 -4.116 1.00 1.08 162 ALA A O 4
ATOM 6676 N N . MET A 1 40 ? 7.092 -13.175 -4.631 1.00 1.16 163 MET A N 4
ATOM 6677 C CA . MET A 1 40 ? 8.019 -13.142 -5.759 1.00 1.24 163 MET A CA 4
ATOM 6678 C C . MET A 1 40 ? 7.526 -12.178 -6.836 1.00 1.08 163 MET A C 4
ATOM 6679 O O . MET A 1 40 ? 8.287 -11.351 -7.340 1.00 1.04 163 MET A O 4
ATOM 6693 N N . MET A 1 41 ? 6.244 -12.271 -7.168 1.00 1.04 164 MET A N 4
ATOM 6694 C CA . MET A 1 41 ? 5.661 -11.402 -8.185 1.00 0.97 164 MET A CA 4
ATOM 6695 C C . MET A 1 41 ? 5.484 -9.990 -7.642 1.00 0.83 164 MET A C 4
ATOM 6696 O O . MET A 1 41 ? 5.603 -9.014 -8.381 1.00 0.85 164 MET A O 4
ATOM 6710 N N . ILE A 1 42 ? 5.222 -9.899 -6.338 1.00 0.75 165 ILE A N 4
ATOM 6711 C CA . ILE A 1 42 ? 5.108 -8.618 -5.645 1.00 0.65 165 ILE A CA 4
ATOM 6712 C C . ILE A 1 42 ? 6.421 -7.855 -5.715 1.00 0.62 165 ILE A C 4
ATOM 6713 O O . ILE A 1 42 ? 6.439 -6.638 -5.906 1.00 0.56 165 ILE A O 4
ATOM 6729 N N . SER A 1 43 ? 7.523 -8.585 -5.632 1.00 0.71 166 SER A N 4
ATOM 6730 C CA . SER A 1 43 ? 8.818 -7.958 -5.526 1.00 0.73 166 SER A CA 4
ATOM 6731 C C . SER A 1 43 ? 9.247 -7.517 -6.908 1.00 0.65 166 SER A C 4
ATOM 6732 O O . SER A 1 43 ? 9.798 -6.432 -7.087 1.00 0.65 166 SER A O 4
ATOM 6740 N N . SER A 1 44 ? 8.954 -8.362 -7.892 1.00 0.70 167 SER A N 4
ATOM 6741 C CA . SER A 1 44 ? 9.279 -8.055 -9.267 1.00 0.63 167 SER A CA 4
ATOM 6742 C C . SER A 1 44 ? 8.544 -6.792 -9.710 1.00 0.50 167 SER A C 4
ATOM 6743 O O . SER A 1 44 ? 9.186 -5.812 -10.055 1.00 0.71 167 SER A O 4
ATOM 6751 N N . GLU A 1 45 ? 7.204 -6.827 -9.705 1.00 0.56 168 GLU A N 4
ATOM 6752 C CA . GLU A 1 45 ? 6.377 -5.650 -10.026 1.00 0.44 168 GLU A CA 4
ATOM 6753 C C . GLU A 1 45 ? 6.902 -4.351 -9.428 1.00 0.34 168 GLU A C 4
ATOM 6754 O O . GLU A 1 45 ? 7.220 -3.414 -10.161 1.00 0.48 168 GLU A O 4
ATOM 6766 N N . LEU A 1 46 ? 6.999 -4.295 -8.112 1.00 0.36 169 LEU A N 4
ATOM 6767 C CA . LEU A 1 46 ? 7.401 -3.071 -7.436 1.00 0.45 169 LEU A CA 4
ATOM 6768 C C . LEU A 1 46 ? 8.797 -2.638 -7.871 1.00 0.50 169 LEU A C 4
ATOM 6769 O O . LEU A 1 46 ? 9.007 -1.494 -8.278 1.00 0.50 169 LEU A O 4
ATOM 6785 N N . ALA A 1 47 ? 9.739 -3.562 -7.789 1.00 0.55 170 ALA A N 4
ATOM 6786 C CA . ALA A 1 47 ? 11.124 -3.282 -8.131 1.00 0.60 170 ALA A CA 4
ATOM 6787 C C . ALA A 1 47 ? 11.345 -3.025 -9.630 1.00 0.59 170 ALA A C 4
ATOM 6788 O O . ALA A 1 47 ? 12.346 -2.411 -10.003 1.00 0.64 170 ALA A O 4
ATOM 6795 N N . LYS A 1 48 ? 10.436 -3.486 -10.495 1.00 0.55 171 LYS A N 4
ATOM 6796 C CA . LYS A 1 48 ? 10.596 -3.264 -11.931 1.00 0.59 171 LYS A CA 4
ATOM 6797 C C . LYS A 1 48 ? 9.921 -1.972 -12.368 1.00 0.64 171 LYS A C 4
ATOM 6798 O O . LYS A 1 48 ? 9.907 -1.637 -13.555 1.00 0.78 171 LYS A O 4
ATOM 6817 N N . LYS A 1 49 ? 9.345 -1.254 -11.415 1.00 0.60 172 LYS A N 4
ATOM 6818 C CA . LYS A 1 49 ? 8.923 0.112 -11.660 1.00 0.64 172 LYS A CA 4
ATOM 6819 C C . LYS A 1 49 ? 10.160 0.997 -11.647 1.00 0.54 172 LYS A C 4
ATOM 6820 O O . LYS A 1 49 ? 10.946 0.941 -10.704 1.00 0.62 172 LYS A O 4
ATOM 6839 N N . PRO A 1 50 ? 10.368 1.805 -12.692 1.00 0.47 173 PRO A N 4
ATOM 6840 C CA . PRO A 1 50 ? 11.517 2.709 -12.762 1.00 0.42 173 PRO A CA 4
ATOM 6841 C C . PRO A 1 50 ? 11.547 3.653 -11.569 1.00 0.35 173 PRO A C 4
ATOM 6842 O O . PRO A 1 50 ? 10.482 4.035 -11.084 1.00 0.35 173 PRO A O 4
ATOM 6853 N N . LYS A 1 51 ? 12.740 3.993 -11.079 1.00 0.34 174 LYS A N 4
ATOM 6854 C CA . LYS A 1 51 ? 12.889 4.735 -9.819 1.00 0.36 174 LYS A CA 4
ATOM 6855 C C . LYS A 1 51 ? 11.928 5.924 -9.727 1.00 0.32 174 LYS A C 4
ATOM 6856 O O . LYS A 1 51 ? 11.389 6.212 -8.655 1.00 0.34 174 LYS A O 4
ATOM 6875 N N . GLU A 1 52 ? 11.702 6.582 -10.856 1.00 0.31 175 GLU A N 4
ATOM 6876 C CA . GLU A 1 52 ? 10.724 7.662 -10.954 1.00 0.34 175 GLU A CA 4
ATOM 6877 C C . GLU A 1 52 ? 9.370 7.256 -10.354 1.00 0.29 175 GLU A C 4
ATOM 6878 O O . GLU A 1 52 ? 8.821 7.963 -9.513 1.00 0.33 175 GLU A O 4
ATOM 6890 N N . VAL A 1 53 ? 8.849 6.107 -10.780 1.00 0.27 176 VAL A N 4
ATOM 6891 C CA . VAL A 1 53 ? 7.540 5.631 -10.332 1.00 0.26 176 VAL A CA 4
ATOM 6892 C C . VAL A 1 53 ? 7.501 5.401 -8.832 1.00 0.25 176 VAL A C 4
ATOM 6893 O O . VAL A 1 53 ? 6.614 5.904 -8.150 1.00 0.29 176 VAL A O 4
ATOM 6906 N N . GLN A 1 54 ? 8.454 4.628 -8.329 1.00 0.23 177 GLN A N 4
ATOM 6907 C CA . GLN A 1 54 ? 8.477 4.277 -6.917 1.00 0.28 177 GLN A CA 4
ATOM 6908 C C . GLN A 1 54 ? 8.515 5.531 -6.040 1.00 0.32 177 GLN A C 4
ATOM 6909 O O . GLN A 1 54 ? 7.822 5.601 -5.025 1.00 0.37 177 GLN A O 4
ATOM 6923 N N . LEU A 1 55 ? 9.298 6.526 -6.442 1.00 0.35 178 LEU A N 4
ATOM 6924 C CA . LEU A 1 55 ? 9.308 7.818 -5.759 1.00 0.39 178 LEU A CA 4
ATOM 6925 C C . LEU A 1 55 ? 8.001 8.581 -5.943 1.00 0.39 178 LEU A C 4
ATOM 6926 O O . LEU A 1 55 ? 7.396 9.016 -4.966 1.00 0.46 178 LEU A O 4
ATOM 6942 N N . LYS A 1 56 ? 7.564 8.733 -7.187 1.00 0.36 179 LYS A N 4
ATOM 6943 C CA . LYS A 1 56 ? 6.346 9.485 -7.478 1.00 0.40 179 LYS A CA 4
ATOM 6944 C C . LYS A 1 56 ? 5.146 8.913 -6.736 1.00 0.31 179 LYS A C 4
ATOM 6945 O O . LYS A 1 56 ? 4.316 9.662 -6.217 1.00 0.29 179 LYS A O 4
ATOM 6964 N N . PHE A 1 57 ? 5.077 7.590 -6.663 1.00 0.29 180 PHE A N 4
ATOM 6965 C CA . PHE A 1 57 ? 4.003 6.921 -5.955 1.00 0.23 180 PHE A CA 4
ATOM 6966 C C . PHE A 1 57 ? 4.085 7.240 -4.472 1.00 0.22 180 PHE A C 4
ATOM 6967 O O . PHE A 1 57 ? 3.136 7.761 -3.898 1.00 0.23 180 PHE A O 4
ATOM 6984 N N . LEU A 1 58 ? 5.239 6.964 -3.878 1.00 0.25 181 LEU A N 4
ATOM 6985 C CA . LEU A 1 58 ? 5.419 7.105 -2.438 1.00 0.27 181 LEU A CA 4
ATOM 6986 C C . LEU A 1 58 ? 5.269 8.550 -1.982 1.00 0.29 181 LEU A C 4
ATOM 6987 O O . LEU A 1 58 ? 4.808 8.804 -0.870 1.00 0.29 181 LEU A O 4
ATOM 7003 N N . GLN A 1 59 ? 5.643 9.498 -2.832 1.00 0.31 182 GLN A N 4
ATOM 7004 C CA . GLN A 1 59 ? 5.588 10.906 -2.471 1.00 0.35 182 GLN A CA 4
ATOM 7005 C C . GLN A 1 59 ? 4.146 11.374 -2.375 1.00 0.29 182 GLN A C 4
ATOM 7006 O O . GLN A 1 59 ? 3.717 11.893 -1.342 1.00 0.31 182 GLN A O 4
ATOM 7020 N N . LYS A 1 60 ? 3.395 11.184 -3.450 1.00 0.30 183 LYS A N 4
ATOM 7021 C CA . LYS A 1 60 ? 1.986 11.575 -3.452 1.00 0.36 183 LYS A CA 4
ATOM 7022 C C . LYS A 1 60 ? 1.188 10.701 -2.484 1.00 0.25 183 LYS A C 4
ATOM 7023 O O . LYS A 1 60 ? 0.233 11.165 -1.859 1.00 0.27 183 LYS A O 4
ATOM 7042 N N . PHE A 1 61 ? 1.589 9.437 -2.371 1.00 0.21 184 PHE A N 4
ATOM 7043 C CA . PHE A 1 61 ? 1.021 8.534 -1.373 1.00 0.21 184 PHE A CA 4
ATOM 7044 C C . PHE A 1 61 ? 1.196 9.109 0.032 1.00 0.22 184 PHE A C 4
ATOM 7045 O O . PHE A 1 61 ? 0.248 9.136 0.813 1.00 0.25 184 PHE A O 4
ATOM 7062 N N . GLN A 1 62 ? 2.409 9.572 0.348 1.00 0.24 185 GLN A N 4
ATOM 7063 C CA . GLN A 1 62 ? 2.672 10.191 1.645 1.00 0.30 185 GLN A CA 4
ATOM 7064 C C . GLN A 1 62 ? 1.742 11.372 1.888 1.00 0.32 185 GLN A C 4
ATOM 7065 O O . GLN A 1 62 ? 1.219 11.538 2.988 1.00 0.39 185 GLN A O 4
ATOM 7079 N N . GLU A 1 63 ? 1.538 12.194 0.868 1.00 0.29 186 GLU A N 4
ATOM 7080 C CA . GLU A 1 63 ? 0.634 13.322 0.981 1.00 0.33 186 GLU A CA 4
ATOM 7081 C C . GLU A 1 63 ? -0.757 12.835 1.384 1.00 0.31 186 GLU A C 4
ATOM 7082 O O . GLU A 1 63 ? -1.330 13.311 2.365 1.00 0.35 186 GLU A O 4
ATOM 7094 N N . TRP A 1 64 ? -1.282 11.881 0.622 1.00 0.26 187 TRP A N 4
ATOM 7095 C CA . TRP A 1 64 ? -2.535 11.211 0.966 1.00 0.26 187 TRP A CA 4
ATOM 7096 C C . TRP A 1 64 ? -2.533 10.672 2.404 1.00 0.26 187 TRP A C 4
ATOM 7097 O O . TRP A 1 64 ? -3.502 10.879 3.140 1.00 0.28 187 TRP A O 4
ATOM 7118 N N . THR A 1 65 ? -1.465 9.981 2.811 1.00 0.25 188 THR A N 4
ATOM 7119 C CA . THR A 1 65 ? -1.404 9.399 4.150 1.00 0.27 188 THR A CA 4
ATOM 7120 C C . THR A 1 65 ? -1.361 10.481 5.224 1.00 0.29 188 THR A C 4
ATOM 7121 O O . THR A 1 65 ? -1.891 10.300 6.315 1.00 0.32 188 THR A O 4
ATOM 7132 N N . ARG A 1 66 ? -0.729 11.604 4.913 1.00 0.28 189 ARG A N 4
ATOM 7133 C CA . ARG A 1 66 ? -0.699 12.735 5.828 1.00 0.34 189 ARG A CA 4
ATOM 7134 C C . ARG A 1 66 ? -2.070 13.403 5.901 1.00 0.36 189 ARG A C 4
ATOM 7135 O O . ARG A 1 66 ? -2.482 13.886 6.954 1.00 0.42 189 ARG A O 4
ATOM 7156 N N . ALA A 1 67 ? -2.766 13.441 4.770 1.00 0.34 190 ALA A N 4
ATOM 7157 C CA . ALA A 1 67 ? -4.122 13.972 4.724 1.00 0.41 190 ALA A CA 4
ATOM 7158 C C . ALA A 1 67 ? -5.093 13.098 5.513 1.00 0.34 190 ALA A C 4
ATOM 7159 O O . ALA A 1 67 ? -6.042 13.599 6.117 1.00 0.40 190 ALA A O 4
ATOM 7166 N N . HIS A 1 68 ? -4.860 11.792 5.496 1.00 0.36 191 HIS A N 4
ATOM 7167 C CA . HIS A 1 68 ? -5.726 10.851 6.199 1.00 0.35 191 HIS A CA 4
ATOM 7168 C C . HIS A 1 68 ? -4.902 9.832 6.984 1.00 0.28 191 HIS A C 4
ATOM 7169 O O . HIS A 1 68 ? -4.877 8.663 6.612 1.00 0.33 191 HIS A O 4
ATOM 7184 N N . PRO A 1 69 ? -4.219 10.233 8.073 1.00 0.23 192 PRO A N 4
ATOM 7185 C CA . PRO A 1 69 ? -3.396 9.304 8.865 1.00 0.25 192 PRO A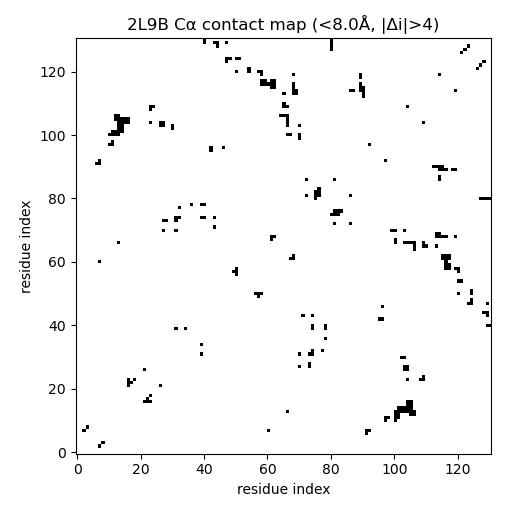 CA 4
ATOM 7186 C C . PRO A 1 69 ? -4.208 8.146 9.432 1.00 0.27 192 PRO A C 4
ATOM 7187 O O . PRO A 1 69 ? -3.678 7.065 9.682 1.00 0.40 192 PRO A O 4
ATOM 7198 N N . GLU A 1 70 ? -5.501 8.378 9.623 1.00 0.26 193 GLU A N 4
ATOM 7199 C CA . GLU A 1 70 ? -6.394 7.350 10.131 1.00 0.32 193 GLU A CA 4
ATOM 7200 C C . GLU A 1 70 ? -6.835 6.442 8.987 1.00 0.28 193 GLU A C 4
ATOM 7201 O O . GLU A 1 70 ? -6.623 5.233 9.025 1.00 0.30 193 GLU A O 4
ATOM 7213 N N . ASP A 1 71 ? -7.424 7.050 7.961 1.00 0.29 194 ASP A N 4
ATOM 7214 C CA . ASP A 1 71 ? -7.945 6.318 6.806 1.00 0.30 194 ASP A CA 4
ATOM 7215 C C . ASP A 1 71 ? -6.849 5.512 6.125 1.00 0.23 194 ASP A C 4
ATOM 7216 O O . ASP A 1 71 ? -7.004 4.317 5.889 1.00 0.25 194 ASP A O 4
ATOM 7225 N N . ALA A 1 72 ? -5.752 6.185 5.784 1.00 0.20 195 ALA A N 4
ATOM 7226 C CA . ALA A 1 72 ? -4.614 5.544 5.132 1.00 0.19 195 ALA A CA 4
ATOM 7227 C C . ALA A 1 72 ? -4.105 4.345 5.915 1.00 0.16 195 ALA A C 4
ATOM 7228 O O . ALA A 1 72 ? -3.944 3.258 5.358 1.00 0.18 195 ALA A O 4
ATOM 7235 N N . ALA A 1 73 ? -3.850 4.542 7.207 1.00 0.17 196 ALA A N 4
ATOM 7236 C CA . ALA A 1 73 ? -3.379 3.454 8.048 1.00 0.20 196 ALA A CA 4
ATOM 7237 C C . ALA A 1 73 ? -4.430 2.367 8.125 1.00 0.23 196 ALA A C 4
ATOM 7238 O O . ALA A 1 73 ? -4.106 1.187 8.129 1.00 0.27 196 ALA A O 4
ATOM 7245 N N . SER A 1 74 ? -5.690 2.773 8.173 1.00 0.22 197 SER A N 4
ATOM 7246 C CA . SER A 1 74 ? -6.787 1.828 8.189 1.00 0.30 197 SER A CA 4
ATOM 7247 C C . SER A 1 74 ? -6.800 0.981 6.911 1.00 0.25 197 SER A C 4
ATOM 7248 O O . SER A 1 74 ? -7.024 -0.233 6.978 1.00 0.24 197 SER A O 4
ATOM 7256 N N . LEU A 1 75 ? -6.537 1.582 5.741 1.00 0.24 198 LEU A N 4
ATOM 7257 C CA . LEU A 1 75 ? -6.466 0.823 4.499 1.00 0.22 198 LEU A CA 4
ATOM 7258 C C . LEU A 1 75 ? -5.297 -0.153 4.519 1.00 0.19 198 LEU A C 4
ATOM 7259 O O . LEU A 1 75 ? -5.447 -1.323 4.165 1.00 0.20 198 LEU A O 4
ATOM 7275 N N . LEU A 1 76 ? -4.136 0.335 4.941 1.00 0.18 199 LEU A N 4
ATOM 7276 C CA . LEU A 1 76 ? -2.934 -0.486 5.020 1.00 0.21 199 LEU A CA 4
ATOM 7277 C C . LEU A 1 76 ? -3.118 -1.597 6.047 1.00 0.27 199 LEU A C 4
ATOM 7278 O O . LEU A 1 76 ? -2.482 -2.649 5.974 1.00 0.37 199 LEU A O 4
ATOM 7294 N N . GLU A 1 77 ? -3.989 -1.335 7.010 1.00 0.27 200 GLU A N 4
ATOM 7295 C CA . GLU A 1 77 ? -4.281 -2.272 8.078 1.00 0.37 200 GLU A CA 4
ATOM 7296 C C . GLU A 1 77 ? -5.053 -3.463 7.525 1.00 0.30 200 GLU A C 4
ATOM 7297 O O . GLU A 1 77 ? -4.858 -4.601 7.951 1.00 0.37 200 GLU A O 4
ATOM 7309 N N . LEU A 1 78 ? -5.922 -3.188 6.558 1.00 0.26 201 LEU A N 4
ATOM 7310 C CA . LEU A 1 78 ? -6.771 -4.221 5.987 1.00 0.25 201 LEU A CA 4
ATOM 7311 C C . LEU A 1 78 ? -6.155 -4.833 4.725 1.00 0.23 201 LEU A C 4
ATOM 7312 O O . LEU A 1 78 ? -6.165 -6.055 4.555 1.00 0.33 201 LEU A O 4
ATOM 7328 N N . CYS A 1 79 ? -5.622 -3.999 3.838 1.00 0.19 202 CYS A N 4
ATOM 7329 C CA . CYS A 1 79 ? -5.059 -4.471 2.575 1.00 0.20 202 CYS A CA 4
ATOM 7330 C C . CYS A 1 79 ? -3.530 -4.488 2.626 1.00 0.24 202 CYS A C 4
ATOM 7331 O O . CYS A 1 79 ? -2.886 -3.447 2.506 1.00 0.26 202 CYS A O 4
ATOM 7339 N N . PRO A 1 80 ? -2.935 -5.683 2.785 1.00 0.30 203 PRO A N 4
ATOM 7340 C CA . PRO A 1 80 ? -1.483 -5.846 2.933 1.00 0.36 203 PRO A CA 4
ATOM 7341 C C . PRO A 1 80 ? -0.690 -5.615 1.645 1.00 0.28 203 PRO A C 4
ATOM 7342 O O . PRO A 1 80 ? 0.539 -5.534 1.689 1.00 0.28 203 PRO A O 4
ATOM 7353 N N . GLN A 1 81 ? -1.370 -5.509 0.499 1.00 0.25 204 GLN A N 4
ATOM 7354 C CA . GLN A 1 81 ? -0.656 -5.304 -0.762 1.00 0.26 204 GLN A CA 4
ATOM 7355 C C . GLN A 1 81 ? 0.062 -3.969 -0.726 1.00 0.19 204 GLN A C 4
ATOM 7356 O O . GLN A 1 81 ? 1.206 -3.857 -1.143 1.00 0.25 204 GLN A O 4
ATOM 7370 N N . LEU A 1 82 ? -0.598 -2.986 -0.153 1.00 0.16 205 LEU A N 4
ATOM 7371 C CA . LEU A 1 82 ? -0.106 -1.631 -0.154 1.00 0.15 205 LEU A CA 4
ATOM 7372 C C . LEU A 1 82 ? 0.923 -1.430 0.963 1.00 0.18 205 LEU A C 4
ATOM 7373 O O . LEU A 1 82 ? 1.882 -0.669 0.806 1.00 0.19 205 LEU A O 4
ATOM 7389 N N . SER A 1 83 ? 0.711 -2.113 2.086 1.00 0.24 206 SER A N 4
ATOM 7390 C CA . SER A 1 83 ? 1.693 -2.162 3.164 1.00 0.27 206 SER A CA 4
ATOM 7391 C C . SER A 1 83 ? 3.084 -2.529 2.623 1.00 0.22 206 SER A C 4
ATOM 7392 O O . SER A 1 83 ? 4.063 -1.811 2.852 1.00 0.20 206 SER A O 4
ATOM 7400 N N . PHE A 1 84 ? 3.170 -3.629 1.880 1.00 0.21 207 PHE A N 4
ATOM 7401 C CA . PHE A 1 84 ? 4.455 -4.079 1.358 1.00 0.19 207 PHE A CA 4
ATOM 7402 C C . PHE A 1 84 ? 4.813 -3.396 0.043 1.00 0.18 207 PHE A C 4
ATOM 7403 O O . PHE A 1 84 ? 5.992 -3.328 -0.317 1.00 0.20 207 PHE A O 4
ATOM 7420 N N . VAL A 1 85 ? 3.809 -2.899 -0.674 1.00 0.17 208 VAL A N 4
ATOM 7421 C CA . VAL A 1 85 ? 4.055 -2.016 -1.808 1.00 0.18 208 VAL A CA 4
ATOM 7422 C C . VAL A 1 85 ? 4.989 -0.891 -1.373 1.00 0.17 208 VAL A C 4
ATOM 7423 O O . VAL A 1 85 ? 6.027 -0.654 -1.986 1.00 0.20 208 VAL A O 4
ATOM 7436 N N . THR A 1 86 ? 4.625 -0.237 -0.277 1.00 0.18 209 THR A N 4
ATOM 7437 C CA . THR A 1 86 ? 5.426 0.838 0.269 1.00 0.20 209 THR A CA 4
ATOM 7438 C C . THR A 1 86 ? 6.797 0.311 0.684 1.00 0.20 209 THR A C 4
ATOM 7439 O O . THR A 1 86 ? 7.821 0.890 0.338 1.00 0.21 209 THR A O 4
ATOM 7450 N N . ALA A 1 87 ? 6.796 -0.816 1.391 1.00 0.20 210 ALA A N 4
ATOM 7451 C CA . ALA A 1 87 ? 8.022 -1.425 1.902 1.00 0.21 210 ALA A CA 4
ATOM 7452 C C . ALA A 1 87 ? 9.074 -1.656 0.816 1.00 0.17 210 ALA A C 4
ATOM 7453 O O . ALA A 1 87 ? 10.186 -1.142 0.914 1.00 0.18 210 ALA A O 4
ATOM 7460 N N . GLU A 1 88 ? 8.723 -2.419 -0.214 1.00 0.19 211 GLU A N 4
ATOM 7461 C CA . GLU A 1 88 ? 9.677 -2.771 -1.263 1.00 0.20 211 GLU A CA 4
ATOM 7462 C C . GLU A 1 88 ? 10.152 -1.519 -2.001 1.00 0.18 211 GLU A C 4
ATOM 7463 O O . GLU A 1 88 ? 11.313 -1.429 -2.408 1.00 0.22 211 GLU A O 4
ATOM 7475 N N . LEU A 1 89 ? 9.260 -0.540 -2.145 1.00 0.17 212 LEU A N 4
ATOM 7476 C CA . LEU A 1 89 ? 9.602 0.702 -2.835 1.00 0.18 212 LEU A CA 4
ATOM 7477 C C . LEU A 1 89 ? 10.541 1.549 -1.979 1.00 0.18 212 LEU A C 4
ATOM 7478 O O . LEU A 1 89 ? 11.427 2.227 -2.499 1.00 0.22 212 LEU A O 4
ATOM 7494 N N . LEU A 1 90 ? 10.359 1.494 -0.667 1.00 0.16 213 LEU A N 4
ATOM 7495 C CA . LEU A 1 90 ? 11.265 2.165 0.258 1.00 0.16 213 LEU A CA 4
ATOM 7496 C C . LEU A 1 90 ? 12.667 1.572 0.142 1.00 0.17 213 LEU A C 4
ATOM 7497 O O . LEU A 1 90 ? 13.665 2.295 0.161 1.00 0.23 213 LEU A O 4
ATOM 7513 N N . LEU A 1 91 ? 12.720 0.253 -0.012 1.00 0.18 214 LEU A N 4
ATOM 7514 C CA . LEU A 1 91 ? 13.980 -0.476 -0.111 1.00 0.22 214 LEU A CA 4
ATOM 7515 C C . LEU A 1 91 ? 14.705 -0.157 -1.411 1.00 0.27 214 LEU A C 4
ATOM 7516 O O . LEU A 1 91 ? 15.869 0.237 -1.396 1.00 0.36 214 LEU A O 4
ATOM 7532 N N . THR A 1 92 ? 14.010 -0.315 -2.532 1.00 0.34 215 THR A N 4
ATOM 7533 C CA . THR A 1 92 ? 14.632 -0.155 -3.843 1.00 0.43 215 THR A CA 4
ATOM 7534 C C . THR A 1 92 ? 15.178 1.263 -4.054 1.00 0.39 215 THR A C 4
ATOM 7535 O O . THR A 1 92 ? 16.198 1.443 -4.723 1.00 0.42 215 THR A O 4
ATOM 7546 N N . ASN A 1 93 ? 14.517 2.267 -3.483 1.00 0.39 216 ASN A N 4
ATOM 7547 C CA . ASN A 1 93 ? 15.000 3.638 -3.595 1.00 0.44 216 ASN A CA 4
ATOM 7548 C C . ASN A 1 93 ? 16.128 3.929 -2.615 1.00 0.39 216 ASN A C 4
ATOM 7549 O O . ASN A 1 93 ? 16.937 4.829 -2.841 1.00 0.50 216 ASN A O 4
ATOM 7560 N N . GLY A 1 94 ? 16.179 3.169 -1.533 1.00 0.29 217 GLY A N 4
ATOM 7561 C CA . GLY A 1 94 ? 17.174 3.411 -0.510 1.00 0.26 217 GLY A CA 4
ATOM 7562 C C . GLY A 1 94 ? 16.683 4.393 0.534 1.00 0.31 217 GLY A C 4
ATOM 7563 O O . GLY A 1 94 ? 17.442 4.805 1.410 1.00 0.40 217 GLY A O 4
ATOM 7567 N N . ILE A 1 95 ? 15.418 4.803 0.409 1.00 0.42 218 ILE A N 4
ATOM 7568 C CA . ILE A 1 95 ? 14.756 5.621 1.422 1.00 0.55 218 ILE A CA 4
ATOM 7569 C C . ILE A 1 95 ? 14.901 5.000 2.812 1.00 0.45 218 ILE A C 4
ATOM 7570 O O . ILE A 1 95 ? 15.240 5.683 3.781 1.00 0.55 218 ILE A O 4
ATOM 7586 N N . CYS A 1 96 ? 14.643 3.701 2.893 1.00 0.39 219 CYS A N 4
ATOM 7587 C CA . CYS A 1 96 ? 14.714 2.975 4.151 1.00 0.42 219 CYS A CA 4
ATOM 7588 C C . CYS A 1 96 ? 15.239 1.567 3.902 1.00 0.35 219 CYS A C 4
ATOM 7589 O O . CYS A 1 96 ? 15.101 1.039 2.799 1.00 0.34 219 CYS A O 4
ATOM 7597 N N . LYS A 1 97 ? 15.836 0.964 4.920 1.00 0.39 220 LYS A N 4
ATOM 7598 C CA . LYS A 1 97 ? 16.413 -0.362 4.783 1.00 0.42 220 LYS A CA 4
ATOM 7599 C C . LYS A 1 97 ? 15.461 -1.405 5.356 1.00 0.36 220 LYS A C 4
ATOM 7600 O O . LYS A 1 97 ? 14.483 -1.053 6.014 1.00 0.31 220 LYS A O 4
ATOM 7619 N N . VAL A 1 98 ? 15.737 -2.679 5.110 1.00 0.40 221 VAL A N 4
ATOM 7620 C CA . VAL A 1 98 ? 14.926 -3.757 5.674 1.00 0.41 221 VAL A CA 4
ATOM 7621 C C . VAL A 1 98 ? 14.864 -3.640 7.198 1.00 0.40 221 VAL A C 4
ATOM 7622 O O . VAL A 1 98 ? 13.799 -3.786 7.807 1.00 0.39 221 VAL A O 4
ATOM 7635 N N . ASP A 1 99 ? 16.007 -3.320 7.792 1.00 0.44 222 ASP A N 4
ATOM 7636 C CA . ASP A 1 99 ? 16.135 -3.188 9.243 1.00 0.50 222 ASP A CA 4
ATOM 7637 C C . ASP A 1 99 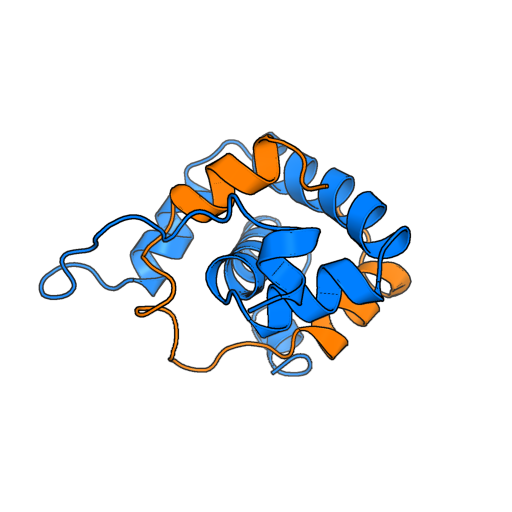? 15.295 -2.022 9.774 1.00 0.42 222 ASP A C 4
ATOM 7638 O O . ASP A 1 99 ? 15.003 -1.938 10.966 1.00 0.43 222 ASP A O 4
ATOM 7647 N N . ASP A 1 100 ? 14.897 -1.130 8.872 1.00 0.38 223 ASP A N 4
ATOM 7648 C CA . ASP A 1 100 ? 14.070 0.020 9.234 1.00 0.37 223 ASP A CA 4
ATOM 7649 C C . ASP A 1 100 ? 12.587 -0.328 9.121 1.00 0.30 223 ASP A C 4
ATOM 7650 O O . ASP A 1 100 ? 11.728 0.382 9.641 1.00 0.31 223 ASP A O 4
ATOM 7659 N N . LEU A 1 101 ? 12.298 -1.442 8.453 1.00 0.28 224 LEU A N 4
ATOM 7660 C CA . LEU A 1 101 ? 10.917 -1.838 8.180 1.00 0.28 224 LEU A CA 4
ATOM 7661 C C . LEU A 1 101 ? 10.436 -2.881 9.182 1.00 0.28 224 LEU A C 4
ATOM 7662 O O . LEU A 1 101 ? 9.258 -2.941 9.508 1.00 0.26 224 LEU A O 4
ATOM 7678 N N . ILE A 1 102 ? 11.356 -3.718 9.635 1.00 0.37 225 ILE A N 4
ATOM 7679 C CA . ILE A 1 102 ? 11.063 -4.690 10.686 1.00 0.42 225 ILE A CA 4
ATOM 7680 C C . ILE A 1 102 ? 10.395 -4.043 11.921 1.00 0.40 225 ILE A C 4
ATOM 7681 O O . ILE A 1 102 ? 9.481 -4.637 12.498 1.00 0.48 225 ILE A O 4
ATOM 7697 N N . PRO A 1 103 ? 10.835 -2.838 12.366 1.00 0.36 226 PRO A N 4
ATOM 7698 C CA . PRO A 1 103 ? 10.120 -2.072 13.402 1.00 0.39 226 PRO A CA 4
ATOM 7699 C C . PRO A 1 103 ? 8.628 -1.893 13.094 1.00 0.38 226 PRO A C 4
ATOM 7700 O O . PRO A 1 103 ? 7.801 -1.843 14.004 1.00 0.52 226 PRO A O 4
ATOM 7711 N N . LEU A 1 104 ? 8.287 -1.806 11.809 1.00 0.29 227 LEU A N 4
ATOM 7712 C CA . LEU A 1 104 ? 6.890 -1.706 11.394 1.00 0.35 227 LEU A CA 4
ATOM 7713 C C . LEU A 1 104 ? 6.212 -3.054 11.609 1.00 0.43 227 LEU A C 4
ATOM 7714 O O . LEU A 1 104 ? 5.080 -3.132 12.065 1.00 0.70 227 LEU A O 4
ATOM 7730 N N . ALA A 1 105 ? 6.946 -4.116 11.286 1.00 0.54 228 ALA A N 4
ATOM 7731 C CA . ALA A 1 105 ? 6.437 -5.483 11.354 1.00 0.66 228 ALA A CA 4
ATOM 7732 C C . ALA A 1 105 ? 6.271 -5.963 12.791 1.00 0.73 228 ALA A C 4
ATOM 7733 O O . ALA A 1 105 ? 5.603 -6.966 13.052 1.00 1.47 228 ALA A O 4
ATOM 7740 N N . GLU B 2 6 ? -9.226 11.162 -1.839 1.00 1.19 630 GLU B N 4
ATOM 7741 C CA . GLU B 2 6 ? -8.972 9.791 -1.420 1.00 0.73 630 GLU B CA 4
ATOM 7742 C C . GLU B 2 6 ? -7.878 9.143 -2.267 1.00 0.58 630 GLU B C 4
ATOM 7743 O O . GLU B 2 6 ? -6.859 9.775 -2.544 1.00 0.83 630 GLU B O 4
ATOM 7754 N N . LEU B 2 7 ? -8.079 7.891 -2.664 1.00 0.48 631 LEU B N 4
ATOM 7755 C CA . LEU B 2 7 ? -7.041 7.143 -3.359 1.00 0.35 631 LEU B CA 4
ATOM 7756 C C . LEU B 2 7 ? -6.756 7.714 -4.739 1.00 0.41 631 LEU B C 4
ATOM 7757 O O . LEU B 2 7 ? -7.661 7.881 -5.559 1.00 0.51 631 LEU B O 4
ATOM 7773 N N . PRO B 2 8 ? -5.486 8.041 -4.996 1.00 0.41 632 PRO B N 4
ATOM 7774 C CA . PRO B 2 8 ? -5.046 8.530 -6.291 1.00 0.52 632 PRO B CA 4
ATOM 7775 C C . PRO B 2 8 ? -4.886 7.406 -7.314 1.00 0.48 632 PRO B C 4
ATOM 7776 O O . PRO B 2 8 ? -4.582 6.266 -6.948 1.00 0.46 632 PRO B O 4
ATOM 7787 N N . THR B 2 9 ? -5.096 7.739 -8.580 1.00 0.55 633 THR B N 4
ATOM 7788 C CA . THR B 2 9 ? -5.117 6.770 -9.681 1.00 0.66 633 THR B CA 4
ATOM 7789 C C . THR B 2 9 ? -3.986 5.732 -9.623 1.00 0.56 633 THR B C 4
ATOM 7790 O O . THR B 2 9 ? -4.242 4.524 -9.682 1.00 0.55 633 THR B O 4
ATOM 7801 N N . GLU B 2 10 ? -2.752 6.209 -9.497 1.00 0.55 634 GLU B N 4
ATOM 7802 C CA . GLU B 2 10 ? -1.567 5.355 -9.514 1.00 0.54 634 GLU B CA 4
ATOM 7803 C C . GLU B 2 10 ? -1.639 4.268 -8.446 1.00 0.43 634 GLU B C 4
ATOM 7804 O O . GLU B 2 10 ? -1.206 3.135 -8.669 1.00 0.45 634 GLU B O 4
ATOM 7816 N N . VAL B 2 11 ? -2.186 4.617 -7.290 1.00 0.33 635 VAL B N 4
ATOM 7817 C CA . VAL B 2 11 ? -2.305 3.675 -6.190 1.00 0.28 635 VAL B CA 4
ATOM 7818 C C . VAL B 2 11 ? -3.225 2.521 -6.562 1.00 0.27 635 VAL B C 4
ATOM 7819 O O . VAL B 2 11 ? -2.841 1.362 -6.434 1.00 0.28 635 VAL B O 4
ATOM 7832 N N . LEU B 2 12 ? -4.431 2.851 -7.026 1.00 0.29 636 LEU B N 4
ATOM 7833 C CA . LEU B 2 12 ? -5.394 1.851 -7.491 1.00 0.33 636 LEU B CA 4
ATOM 7834 C C . LEU B 2 12 ? -4.730 0.816 -8.398 1.00 0.34 636 LEU B C 4
ATOM 7835 O O . LEU B 2 12 ? -4.827 -0.393 -8.157 1.00 0.36 636 LEU B O 4
ATOM 7851 N N . ASP B 2 13 ? -4.040 1.301 -9.428 1.00 0.36 637 ASP B N 4
ATOM 7852 C CA . ASP B 2 13 ? -3.358 0.436 -10.381 1.00 0.41 637 ASP B CA 4
ATOM 7853 C C . ASP B 2 13 ? -2.340 -0.463 -9.689 1.00 0.37 637 ASP B C 4
ATOM 7854 O O . ASP B 2 13 ? -2.335 -1.675 -9.896 1.00 0.40 637 ASP B O 4
ATOM 7863 N N . LEU B 2 14 ? -1.520 0.124 -8.827 1.00 0.32 638 LEU B N 4
ATOM 7864 C CA . LEU B 2 14 ? -0.432 -0.610 -8.198 1.00 0.31 638 LEU B CA 4
ATOM 7865 C C . LEU B 2 14 ? -0.961 -1.668 -7.235 1.00 0.32 638 LEU B C 4
ATOM 7866 O O . LEU B 2 14 ? -0.321 -2.696 -7.013 1.00 0.38 638 LEU B O 4
ATOM 7882 N N . LEU B 2 15 ? -2.128 -1.415 -6.657 1.00 0.29 639 LEU B N 4
ATOM 7883 C CA . LEU B 2 15 ? -2.731 -2.371 -5.738 1.00 0.30 639 LEU B CA 4
ATOM 7884 C C . LEU B 2 15 ? -3.160 -3.617 -6.488 1.00 0.33 639 LEU B C 4
ATOM 7885 O O . LEU B 2 15 ? -3.028 -4.733 -5.994 1.00 0.33 639 LEU B O 4
ATOM 7901 N N . SER B 2 16 ? -3.685 -3.410 -7.686 1.00 0.38 640 SER B N 4
ATOM 7902 C CA . SER B 2 16 ? -4.268 -4.493 -8.455 1.00 0.44 640 SER B CA 4
ATOM 7903 C C . SER B 2 16 ? -3.251 -5.238 -9.318 1.00 0.50 640 SER B C 4
ATOM 7904 O O . SER B 2 16 ? -3.524 -6.357 -9.746 1.00 0.57 640 SER B O 4
ATOM 7912 N N . VAL B 2 17 ? -2.102 -4.625 -9.598 1.00 0.52 641 VAL B N 4
ATOM 7913 C CA . VAL B 2 17 ? -1.076 -5.294 -10.404 1.00 0.57 641 VAL B CA 4
ATOM 7914 C C . VAL B 2 17 ? -0.429 -6.446 -9.640 1.00 0.60 641 VAL B C 4
ATOM 7915 O O . VAL B 2 17 ? 0.231 -7.301 -10.232 1.00 0.68 641 VAL B O 4
ATOM 7928 N N . ILE B 2 18 ? -0.628 -6.471 -8.329 1.00 0.57 642 ILE B N 4
ATOM 7929 C CA . ILE B 2 18 ? -0.113 -7.552 -7.505 1.00 0.62 642 ILE B CA 4
ATOM 7930 C C . ILE B 2 18 ? -1.243 -8.445 -6.998 1.00 0.72 642 ILE B C 4
ATOM 7931 O O . ILE B 2 18 ? -2.420 -8.089 -7.111 1.00 0.74 642 ILE B O 4
ATOM 7947 N N . PRO B 2 19 ? -0.897 -9.638 -6.480 1.00 0.82 643 PRO B N 4
ATOM 7948 C CA . PRO B 2 19 ? -1.872 -10.622 -5.995 1.00 0.95 643 PRO B CA 4
ATOM 7949 C C . PRO B 2 19 ? -2.887 -10.078 -4.987 1.00 0.90 643 PRO B C 4
ATOM 7950 O O . PRO B 2 19 ? -2.725 -9.006 -4.405 1.00 0.81 643 PRO B O 4
ATOM 7961 N N . LYS B 2 20 ? -3.938 -10.867 -4.791 1.00 1.06 644 LYS B N 4
ATOM 7962 C CA . LYS B 2 20 ? -5.029 -10.524 -3.890 1.00 1.10 644 LYS B CA 4
ATOM 7963 C C . LYS B 2 20 ? -4.576 -10.570 -2.431 1.00 1.06 644 LYS B C 4
ATOM 7964 O O . LYS B 2 20 ? -3.808 -11.449 -2.039 1.00 1.07 644 LYS B O 4
ATOM 7983 N N . ARG B 2 21 ? -5.094 -9.626 -1.636 1.00 1.06 645 ARG B N 4
ATOM 7984 C CA . ARG B 2 21 ? -4.664 -9.407 -0.248 1.00 1.06 645 ARG B CA 4
ATOM 7985 C C . ARG B 2 21 ? -4.736 -10.658 0.631 1.00 1.05 645 ARG B C 4
ATOM 7986 O O . ARG B 2 21 ? -4.104 -10.705 1.682 1.00 1.08 645 ARG B O 4
ATOM 8007 N N . GLN B 2 22 ? -5.504 -11.658 0.217 1.00 1.11 646 GLN B N 4
ATOM 8008 C CA . GLN B 2 22 ? -5.657 -12.871 1.012 1.00 1.17 646 GLN B CA 4
ATOM 8009 C C . GLN B 2 22 ? -4.432 -13.772 0.862 1.00 1.20 646 GLN B C 4
ATOM 8010 O O . GLN B 2 22 ? -4.061 -14.492 1.785 1.00 1.26 646 GLN B O 4
ATOM 8024 N N . TYR B 2 23 ? -3.806 -13.717 -0.307 1.00 1.25 647 TYR B N 4
ATOM 8025 C CA . TYR B 2 23 ? -2.624 -14.530 -0.589 1.00 1.33 647 TYR B CA 4
ATOM 8026 C C . TYR B 2 23 ? -1.352 -13.917 -0.007 1.00 1.38 647 TYR B C 4
ATOM 8027 O O . TYR B 2 23 ? -0.246 -14.294 -0.393 1.00 1.55 647 TYR B O 4
ATOM 8045 N N . PHE B 2 24 ? -1.497 -12.993 0.928 1.00 1.29 648 PHE B N 4
ATOM 8046 C CA . PHE B 2 24 ? -0.342 -12.310 1.491 1.00 1.40 648 PHE B CA 4
ATOM 8047 C C . PHE B 2 24 ? 0.171 -12.996 2.746 1.00 1.48 648 PHE B C 4
ATOM 8048 O O . PHE B 2 24 ? 0.108 -12.451 3.848 1.00 2.27 648 PHE B O 4
ATOM 8065 N N . ASN B 2 25 ? 0.678 -14.204 2.560 1.00 1.43 649 ASN B N 4
ATOM 8066 C CA . ASN B 2 25 ? 1.399 -14.902 3.610 1.00 1.71 649 ASN B CA 4
ATOM 8067 C C . ASN B 2 25 ? 2.843 -14.426 3.585 1.00 2.37 649 ASN B C 4
ATOM 8068 O O . ASN B 2 25 ? 3.510 -14.508 2.550 1.00 3.23 649 ASN B O 4
ATOM 8079 N N . THR B 2 26 ? 3.333 -13.940 4.719 1.00 2.49 650 THR B N 4
ATOM 8080 C CA . THR B 2 26 ? 4.596 -13.212 4.752 1.00 3.30 650 THR B CA 4
ATOM 8081 C C . THR B 2 26 ? 4.822 -12.588 6.138 1.00 2.92 650 THR B C 4
ATOM 8082 O O . THR B 2 26 ? 4.196 -12.996 7.116 1.00 3.34 650 THR B O 4
ATOM 8093 N N . ASN B 2 27 ? 5.706 -11.600 6.212 1.00 2.58 651 ASN B N 4
ATOM 8094 C CA . ASN B 2 27 ? 6.079 -10.983 7.484 1.00 2.41 651 ASN B CA 4
ATOM 8095 C C . ASN B 2 27 ? 4.968 -10.064 7.983 1.00 1.60 651 ASN B C 4
ATOM 8096 O O . ASN B 2 27 ? 4.606 -10.112 9.156 1.00 1.93 651 ASN B O 4
ATOM 8107 N N . LEU B 2 28 ? 4.438 -9.240 7.073 1.00 1.24 652 LEU B N 4
ATOM 8108 C CA . LEU B 2 28 ? 3.344 -8.304 7.370 1.00 0.65 652 LEU B CA 4
ATOM 8109 C C . LEU B 2 28 ? 3.815 -7.122 8.227 1.00 0.61 652 LEU B C 4
ATOM 8110 O O . LEU B 2 28 ? 4.329 -7.296 9.332 1.00 1.04 652 LEU B O 4
ATOM 8126 N N . LEU B 2 29 ? 3.647 -5.914 7.695 1.00 0.41 653 LEU B N 4
ATOM 8127 C CA . LEU B 2 29 ? 4.038 -4.697 8.406 1.00 0.31 653 LEU B CA 4
ATOM 8128 C C . LEU B 2 29 ? 2.805 -4.004 8.974 1.00 0.30 653 LEU B C 4
ATOM 8129 O O . LEU B 2 29 ? 1.847 -3.745 8.241 1.00 0.56 653 LEU B O 4
ATOM 8145 N N . ASP B 2 30 ? 2.820 -3.726 10.273 1.00 0.31 654 ASP B N 4
ATOM 8146 C CA . ASP B 2 30 ? 1.766 -2.927 10.903 1.00 0.28 654 ASP B CA 4
ATOM 8147 C C . ASP B 2 30 ? 1.607 -1.582 10.203 1.00 0.23 654 ASP B C 4
ATOM 8148 O O . ASP B 2 30 ? 2.538 -0.770 10.128 1.00 0.29 654 ASP B O 4
ATOM 8157 N N . ALA B 2 31 ? 0.412 -1.383 9.672 1.00 0.22 655 ALA B N 4
ATOM 8158 C CA . ALA B 2 31 ? 0.038 -0.190 8.935 1.00 0.24 655 ALA B CA 4
ATOM 8159 C C . ALA B 2 31 ? 0.201 1.091 9.732 1.00 0.22 655 ALA B C 4
ATOM 8160 O O . ALA B 2 31 ? 0.658 2.105 9.204 1.00 0.28 655 ALA B O 4
ATOM 8167 N N . GLN B 2 32 ? -0.199 1.045 10.994 1.00 0.20 656 GLN B N 4
ATOM 8168 C CA . GLN B 2 32 ? -0.220 2.235 11.824 1.00 0.22 656 GLN B CA 4
ATOM 8169 C C . GLN B 2 32 ? 1.197 2.719 12.009 1.00 0.23 656 GLN B C 4
ATOM 8170 O O . GLN B 2 32 ? 1.471 3.917 12.004 1.00 0.31 656 GLN B O 4
ATOM 8184 N N . LYS B 2 33 ? 2.103 1.769 12.135 1.00 0.21 657 LYS B N 4
ATOM 8185 C CA . LYS B 2 33 ? 3.510 2.085 12.205 1.00 0.26 657 LYS B CA 4
ATOM 8186 C C . LYS B 2 33 ? 3.959 2.699 10.894 1.00 0.23 657 LYS B C 4
ATOM 8187 O O . LYS B 2 33 ? 4.515 3.788 10.876 1.00 0.26 657 LYS B O 4
ATOM 8206 N N . LEU B 2 34 ? 3.680 1.992 9.810 1.00 0.25 658 LEU B N 4
ATOM 8207 C CA . LEU B 2 34 ? 4.080 2.423 8.472 1.00 0.24 658 LEU B CA 4
ATOM 8208 C C . LEU B 2 34 ? 3.587 3.829 8.140 1.00 0.23 658 LEU B C 4
ATOM 8209 O O . LEU B 2 34 ? 4.310 4.611 7.532 1.00 0.24 658 LEU B O 4
ATOM 8225 N N . VAL B 2 35 ? 2.378 4.165 8.554 1.00 0.24 659 VAL B N 4
ATOM 8226 C CA . VAL B 2 35 ? 1.821 5.477 8.243 1.00 0.24 659 VAL B CA 4
ATOM 8227 C C . VAL B 2 35 ? 2.472 6.566 9.085 1.00 0.24 659 VAL B C 4
ATOM 8228 O O . VAL B 2 35 ? 2.880 7.598 8.561 1.00 0.27 659 VAL B O 4
ATOM 8241 N N . ASN B 2 36 ? 2.589 6.329 10.384 1.00 0.25 660 ASN B N 4
ATOM 8242 C CA . ASN B 2 36 ? 3.269 7.274 11.264 1.00 0.28 660 ASN B CA 4
ATOM 8243 C C . ASN B 2 36 ? 4.730 7.410 10.847 1.00 0.26 660 ASN B C 4
ATOM 8244 O O . ASN B 2 36 ? 5.334 8.472 10.967 1.00 0.30 660 ASN B O 4
ATOM 8255 N N . PHE B 2 37 ? 5.271 6.319 10.337 1.00 0.24 661 PHE B N 4
ATOM 8256 C CA . PHE B 2 37 ? 6.633 6.274 9.839 1.00 0.26 661 PHE B CA 4
ATOM 8257 C C . PHE B 2 37 ? 6.756 7.096 8.554 1.00 0.27 661 PHE B C 4
ATOM 8258 O O . PHE B 2 37 ? 7.666 7.898 8.401 1.00 0.30 661 PHE B O 4
ATOM 8275 N N . LEU B 2 38 ? 5.803 6.909 7.661 1.00 0.27 662 LEU B N 4
ATOM 8276 C CA . LEU B 2 38 ? 5.819 7.567 6.359 1.00 0.28 662 LEU B CA 4
ATOM 8277 C C . LEU B 2 38 ? 5.527 9.055 6.500 1.00 0.27 662 LEU B C 4
ATOM 8278 O O . LEU B 2 38 ? 6.125 9.888 5.827 1.00 0.29 662 LEU B O 4
ATOM 8294 N N . ASN B 2 39 ? 4.614 9.364 7.396 1.00 0.29 663 ASN B N 4
ATOM 8295 C CA . ASN B 2 39 ? 4.145 10.720 7.603 1.00 0.36 663 ASN B CA 4
ATOM 8296 C C . ASN B 2 39 ? 5.112 11.536 8.470 1.00 0.37 663 ASN B C 4
ATOM 8297 O O . ASN B 2 39 ? 5.438 12.673 8.140 1.00 0.43 663 ASN B O 4
ATOM 8308 N N . ASP B 2 40 ? 5.582 10.960 9.571 1.00 0.38 664 ASP B N 4
ATOM 8309 C CA . ASP B 2 40 ? 6.430 11.701 10.509 1.00 0.43 664 ASP B CA 4
ATOM 8310 C C . ASP B 2 40 ? 7.923 11.483 10.250 1.00 0.43 664 ASP B C 4
ATOM 8311 O O . ASP B 2 40 ? 8.735 12.382 10.468 1.00 0.56 664 ASP B O 4
ATOM 8320 N N . GLN B 2 41 ? 8.289 10.295 9.795 1.00 0.33 665 GLN B N 4
ATOM 8321 C CA . GLN B 2 41 ? 9.699 9.919 9.742 1.00 0.34 665 GLN B CA 4
ATOM 8322 C C . GLN B 2 41 ? 10.278 9.935 8.328 1.00 0.32 665 GLN B C 4
ATOM 8323 O O . GLN B 2 41 ? 11.498 9.986 8.164 1.00 0.46 665 GLN B O 4
ATOM 8337 N N . VAL B 2 42 ? 9.434 9.896 7.310 1.00 0.27 666 VAL B N 4
ATOM 8338 C CA . VAL B 2 42 ? 9.920 9.722 5.950 1.00 0.25 666 VAL B CA 4
ATOM 8339 C C . VAL B 2 42 ? 9.755 10.988 5.106 1.00 0.24 666 VAL B C 4
ATOM 8340 O O . VAL B 2 42 ? 8.757 11.701 5.205 1.00 0.27 666 VAL B O 4
ATOM 8353 N N . GLU B 2 43 ? 10.771 11.242 4.292 1.00 0.27 667 GLU B N 4
ATOM 8354 C CA . GLU B 2 43 ? 10.760 12.299 3.290 1.00 0.34 667 GLU B CA 4
ATOM 8355 C C . GLU B 2 43 ? 11.125 11.679 1.950 1.00 0.32 667 GLU B C 4
ATOM 8356 O O . GLU B 2 43 ? 12.271 11.285 1.741 1.00 0.33 667 GLU B O 4
ATOM 8368 N N . ILE B 2 44 ? 10.152 11.556 1.056 1.00 0.34 668 ILE B N 4
ATOM 8369 C CA . ILE B 2 44 ? 10.358 10.824 -0.184 1.00 0.35 668 ILE B CA 4
ATOM 8370 C C . ILE B 2 44 ? 11.267 11.590 -1.138 1.00 0.30 668 ILE B C 4
ATOM 8371 O O . ILE B 2 44 ? 11.008 12.749 -1.464 1.00 0.30 668 ILE B O 4
ATOM 8387 N N . PRO B 2 45 ? 12.371 10.955 -1.559 1.00 0.37 669 PRO B N 4
ATOM 8388 C CA . PRO B 2 45 ? 13.258 11.495 -2.586 1.00 0.43 669 PRO B CA 4
ATOM 8389 C C . PRO B 2 45 ? 12.509 11.922 -3.839 1.00 0.52 669 PRO B C 4
ATOM 8390 O O . PRO B 2 45 ? 11.904 11.107 -4.524 1.00 0.71 669 PRO B O 4
ATOM 8401 N N . ALA A 1 15 ? -16.599 -6.679 2.944 1.00 2.25 138 ALA A N 5
ATOM 8402 C CA . ALA A 1 15 ? -15.718 -5.522 3.079 1.00 1.77 138 ALA A CA 5
ATOM 8403 C C . ALA A 1 15 ? -16.509 -4.220 2.993 1.00 1.56 138 ALA A C 5
ATOM 8404 O O . ALA A 1 15 ? -16.165 -3.318 2.224 1.00 1.45 138 ALA A O 5
ATOM 8410 N N . ASN A 1 16 ? -17.562 -4.134 3.803 1.00 1.56 139 ASN A N 5
ATOM 8411 C CA . ASN A 1 16 ? -18.428 -2.951 3.854 1.00 1.44 139 ASN A CA 5
ATOM 8412 C C . ASN A 1 16 ? -17.626 -1.684 4.149 1.00 1.28 139 ASN A C 5
ATOM 8413 O O . ASN A 1 16 ? -17.922 -0.606 3.619 1.00 1.18 139 ASN A O 5
ATOM 8424 N N . PHE A 1 17 ? -16.607 -1.821 4.990 1.00 1.33 140 PHE A N 5
ATOM 8425 C CA . PHE A 1 17 ? -15.721 -0.714 5.320 1.00 1.23 140 PHE A CA 5
ATOM 8426 C C . PHE A 1 17 ? -15.120 -0.110 4.053 1.00 0.99 140 PHE A C 5
ATOM 8427 O O . PHE A 1 17 ? -15.080 1.114 3.886 1.00 0.93 140 PHE A O 5
ATOM 8444 N N . LEU A 1 18 ? -14.680 -0.976 3.153 1.00 0.92 141 LEU A N 5
ATOM 8445 C CA . LEU A 1 18 ? -14.072 -0.526 1.917 1.00 0.75 141 LEU A CA 5
ATOM 8446 C C . LEU A 1 18 ? -15.126 0.077 1.000 1.00 0.70 141 LEU A C 5
ATOM 8447 O O . LEU A 1 18 ? -14.904 1.122 0.408 1.00 0.64 141 LEU A O 5
ATOM 8463 N N . SER A 1 19 ? -16.295 -0.549 0.925 1.00 0.90 142 SER A N 5
ATOM 8464 C CA . SER A 1 19 ? -17.363 -0.041 0.070 1.00 0.97 142 SER A CA 5
ATOM 8465 C C . SER A 1 19 ? -17.877 1.316 0.568 1.00 0.95 142 SER A C 5
ATOM 8466 O O . SER A 1 19 ? -18.650 1.986 -0.117 1.00 1.05 142 SER A O 5
ATOM 8474 N N . GLN A 1 20 ? -17.453 1.711 1.767 1.00 0.98 143 GLN A N 5
ATOM 8475 C CA . GLN A 1 20 ? -17.810 3.018 2.302 1.00 1.10 143 GLN A CA 5
ATOM 8476 C C . GLN A 1 20 ? -16.793 4.096 1.896 1.00 0.95 143 GLN A C 5
ATOM 8477 O O . GLN A 1 20 ? -17.145 5.060 1.215 1.00 1.02 143 GLN A O 5
ATOM 8491 N N . LYS A 1 21 ? -15.535 3.936 2.312 1.00 0.84 144 LYS A N 5
ATOM 8492 C CA . LYS A 1 21 ? -14.540 5.000 2.127 1.00 0.83 144 LYS A CA 5
ATOM 8493 C C . LYS A 1 21 ? -13.502 4.664 1.060 1.00 0.74 144 LYS A C 5
ATOM 8494 O O . LYS A 1 21 ? -12.693 5.513 0.692 1.00 0.88 144 LYS A O 5
ATOM 8513 N N . PHE A 1 22 ? -13.513 3.439 0.565 1.00 0.66 145 PHE A N 5
ATOM 8514 C CA . PHE A 1 22 ? -12.515 3.004 -0.409 1.00 0.65 145 PHE A CA 5
ATOM 8515 C C . PHE A 1 22 ? -13.176 2.229 -1.553 1.00 0.80 145 PHE A C 5
ATOM 8516 O O . PHE A 1 22 ? -12.852 1.066 -1.797 1.00 1.08 145 PHE A O 5
ATOM 8533 N N . PRO A 1 23 ? -14.095 2.872 -2.291 1.00 0.95 146 PRO A N 5
ATOM 8534 C CA . PRO A 1 23 ? -14.931 2.186 -3.279 1.00 1.20 146 PRO A CA 5
ATOM 8535 C C . PRO A 1 23 ? -14.199 1.898 -4.583 1.00 1.16 146 PRO A C 5
ATOM 8536 O O . PRO A 1 23 ? -14.721 1.212 -5.459 1.00 1.34 146 PRO A O 5
ATOM 8547 N N . GLU A 1 24 ? -12.988 2.415 -4.704 1.00 1.10 147 GLU A N 5
ATOM 8548 C CA . GLU A 1 24 ? -12.232 2.308 -5.939 1.00 1.30 147 GLU A CA 5
ATOM 8549 C C . GLU A 1 24 ? -11.226 1.162 -5.878 1.00 1.02 147 GLU A C 5
ATOM 8550 O O . GLU A 1 24 ? -10.439 0.970 -6.803 1.00 1.03 147 GLU A O 5
ATOM 8562 N N . LEU A 1 25 ? -11.253 0.402 -4.791 1.00 0.87 148 LEU A N 5
ATOM 8563 C CA . LEU A 1 25 ? -10.285 -0.668 -4.595 1.00 0.76 148 LEU A CA 5
ATOM 8564 C C . LEU A 1 25 ? -10.482 -1.816 -5.568 1.00 0.97 148 LEU A C 5
ATOM 8565 O O . LEU A 1 25 ? -11.599 -2.279 -5.798 1.00 1.22 148 LEU A O 5
ATOM 8581 N N . PRO A 1 26 ? -9.378 -2.259 -6.172 1.00 0.92 149 PRO A N 5
ATOM 8582 C CA . PRO A 1 26 ? -9.319 -3.491 -6.939 1.00 1.11 149 PRO A CA 5
ATOM 8583 C C . PRO A 1 26 ? -9.054 -4.676 -6.013 1.00 1.19 149 PRO A C 5
ATOM 8584 O O . PRO A 1 26 ? -8.483 -4.514 -4.931 1.00 1.14 149 PRO A O 5
ATOM 8595 N N . SER A 1 27 ? -9.474 -5.860 -6.426 1.00 1.35 150 SER A N 5
ATOM 8596 C CA . SER A 1 27 ? -9.349 -7.046 -5.588 1.00 1.45 150 SER A CA 5
ATOM 8597 C C . SER A 1 27 ? -7.947 -7.649 -5.659 1.00 1.42 150 SER A C 5
ATOM 8598 O O . SER A 1 27 ? -7.458 -8.230 -4.686 1.00 1.56 150 SER A O 5
ATOM 8606 N N . GLY A 1 28 ? -7.314 -7.521 -6.814 1.00 1.29 151 GLY A N 5
ATOM 8607 C CA . GLY A 1 28 ? -5.976 -8.047 -6.992 1.00 1.28 151 GLY A CA 5
ATOM 8608 C C . GLY A 1 28 ? -5.949 -9.189 -7.985 1.00 1.24 151 GLY A C 5
ATOM 8609 O O . GLY A 1 28 ? -6.996 -9.620 -8.469 1.00 1.36 151 GLY A O 5
ATOM 8613 N N . ILE A 1 29 ? -4.759 -9.681 -8.288 1.00 1.15 152 ILE A N 5
ATOM 8614 C CA . ILE A 1 29 ? -4.600 -10.751 -9.266 1.00 1.16 152 ILE A CA 5
ATOM 8615 C C . ILE A 1 29 ? -4.628 -12.123 -8.602 1.00 1.24 152 ILE A C 5
ATOM 8616 O O . ILE A 1 29 ? -4.474 -12.244 -7.383 1.00 1.30 152 ILE A O 5
ATOM 8632 N N . ASP A 1 30 ? -4.847 -13.151 -9.410 1.00 1.33 153 ASP A N 5
ATOM 8633 C CA . ASP A 1 30 ? -4.717 -14.528 -8.953 1.00 1.40 153 ASP A CA 5
ATOM 8634 C C . ASP A 1 30 ? -3.350 -15.059 -9.334 1.00 1.38 153 ASP A C 5
ATOM 8635 O O . ASP A 1 30 ? -3.002 -15.113 -10.517 1.00 1.40 153 ASP A O 5
ATOM 8644 N N . VAL A 1 31 ? -2.583 -15.455 -8.335 1.00 1.41 154 VAL A N 5
ATOM 8645 C CA . VAL A 1 31 ? -1.208 -15.857 -8.537 1.00 1.39 154 VAL A CA 5
ATOM 8646 C C . VAL A 1 31 ? -1.093 -17.351 -8.335 1.00 1.51 154 VAL A C 5
ATOM 8647 O O . VAL A 1 31 ? -1.324 -17.854 -7.235 1.00 1.60 154 VAL A O 5
ATOM 8660 N N . ASN A 1 32 ? -0.798 -18.058 -9.411 1.00 1.59 155 ASN A N 5
ATOM 8661 C CA . ASN A 1 32 ? -0.590 -19.494 -9.349 1.00 1.69 155 ASN A CA 5
ATOM 8662 C C . ASN A 1 32 ? 0.671 -19.823 -8.548 1.00 1.65 155 ASN A C 5
ATOM 8663 O O . ASN A 1 32 ? 1.752 -20.067 -9.092 1.00 1.66 155 ASN A O 5
ATOM 8674 N N . ILE A 1 33 ? 0.499 -19.861 -7.232 1.00 1.64 156 ILE A N 5
ATOM 8675 C CA . ILE A 1 33 ? 1.596 -20.019 -6.289 1.00 1.62 156 ILE A CA 5
ATOM 8676 C C . ILE A 1 33 ? 2.110 -21.457 -6.225 1.00 1.69 156 ILE A C 5
ATOM 8677 O O . ILE A 1 33 ? 2.639 -21.895 -5.204 1.00 1.73 156 ILE A O 5
ATOM 8693 N N . ASN A 1 34 ? 1.946 -22.187 -7.319 1.00 1.73 157 ASN A N 5
ATOM 8694 C CA . ASN A 1 34 ? 2.550 -23.502 -7.454 1.00 1.77 157 ASN A CA 5
ATOM 8695 C C . ASN A 1 34 ? 3.797 -23.390 -8.328 1.00 1.79 157 ASN A C 5
ATOM 8696 O O . ASN A 1 34 ? 4.640 -24.285 -8.348 1.00 1.77 157 ASN A O 5
ATOM 8707 N N . MET A 1 35 ? 3.904 -22.275 -9.048 1.00 1.90 158 MET A N 5
ATOM 8708 C CA . MET A 1 35 ? 5.046 -22.030 -9.925 1.00 2.03 158 MET A CA 5
ATOM 8709 C C . MET A 1 35 ? 5.827 -20.801 -9.477 1.00 2.06 158 MET A C 5
ATOM 8710 O O . MET A 1 35 ? 7.027 -20.693 -9.725 1.00 2.54 158 MET A O 5
ATOM 8724 N N . THR A 1 36 ? 5.142 -19.880 -8.816 1.00 1.70 159 THR A N 5
ATOM 8725 C CA . THR A 1 36 ? 5.768 -18.654 -8.355 1.00 1.67 159 THR A CA 5
ATOM 8726 C C . THR A 1 36 ? 5.120 -18.203 -7.048 1.00 1.55 159 THR A C 5
ATOM 8727 O O . THR A 1 36 ? 3.900 -18.253 -6.900 1.00 1.48 159 THR A O 5
ATOM 8738 N N . THR A 1 37 ? 5.942 -17.804 -6.090 1.00 1.57 160 THR A N 5
ATOM 8739 C CA . THR A 1 37 ? 5.449 -17.393 -4.788 1.00 1.48 160 THR A CA 5
ATOM 8740 C C . THR A 1 37 ? 5.042 -15.920 -4.795 1.00 1.30 160 THR A C 5
ATOM 8741 O O . THR A 1 37 ? 5.560 -15.141 -5.597 1.00 1.25 160 THR A O 5
ATOM 8752 N N . PRO A 1 38 ? 4.111 -15.516 -3.912 1.00 1.25 161 PRO A N 5
ATOM 8753 C CA . PRO A 1 38 ? 3.557 -14.157 -3.914 1.00 1.10 161 PRO A CA 5
ATOM 8754 C C . PRO A 1 38 ? 4.644 -13.090 -3.898 1.00 1.04 161 PRO A C 5
ATOM 8755 O O . PRO A 1 38 ? 4.612 -12.148 -4.696 1.00 0.96 161 PRO A O 5
ATOM 8766 N N . ALA A 1 39 ? 5.622 -13.274 -3.014 1.00 1.12 162 ALA A N 5
ATOM 8767 C CA . ALA A 1 39 ? 6.688 -12.298 -2.814 1.00 1.15 162 ALA A CA 5
ATOM 8768 C C . ALA A 1 39 ? 7.462 -12.026 -4.100 1.00 1.12 162 ALA A C 5
ATOM 8769 O O . ALA A 1 39 ? 7.923 -10.908 -4.327 1.00 1.08 162 ALA A O 5
ATOM 8776 N N . MET A 1 40 ? 7.585 -13.040 -4.949 1.00 1.16 163 MET A N 5
ATOM 8777 C CA . MET A 1 40 ? 8.326 -12.899 -6.198 1.00 1.24 163 MET A CA 5
ATOM 8778 C C . MET A 1 40 ? 7.652 -11.879 -7.106 1.00 1.08 163 MET A C 5
ATOM 8779 O O . MET A 1 40 ? 8.307 -10.990 -7.648 1.00 1.04 163 MET A O 5
ATOM 8793 N N . MET A 1 41 ? 6.337 -12.000 -7.252 1.00 1.04 164 MET A N 5
ATOM 8794 C CA . MET A 1 41 ? 5.566 -11.063 -8.065 1.00 0.97 164 MET A CA 5
ATOM 8795 C C . MET A 1 41 ? 5.522 -9.689 -7.404 1.00 0.83 164 MET A C 5
ATOM 8796 O O . MET A 1 41 ? 5.572 -8.658 -8.081 1.00 0.85 164 MET A O 5
ATOM 8810 N N . ILE A 1 42 ? 5.454 -9.692 -6.074 1.00 0.75 165 ILE A N 5
ATOM 8811 C CA . ILE A 1 42 ? 5.384 -8.461 -5.293 1.00 0.65 165 ILE A CA 5
ATOM 8812 C C . ILE A 1 42 ? 6.637 -7.616 -5.462 1.00 0.62 165 ILE A C 5
ATOM 8813 O O . ILE A 1 42 ? 6.555 -6.432 -5.794 1.00 0.56 165 ILE A O 5
ATOM 8829 N N . SER A 1 43 ? 7.796 -8.231 -5.301 1.00 0.71 166 SER A N 5
ATOM 8830 C CA . SER A 1 43 ? 9.024 -7.468 -5.234 1.00 0.73 166 SER A CA 5
ATOM 8831 C C . SER A 1 43 ? 9.475 -7.093 -6.633 1.00 0.65 166 SER A C 5
ATOM 8832 O O . SER A 1 43 ? 10.046 -6.025 -6.840 1.00 0.65 166 SER A O 5
ATOM 8840 N N . SER A 1 44 ? 9.194 -7.966 -7.597 1.00 0.70 167 SER A N 5
ATOM 8841 C CA . SER A 1 44 ? 9.566 -7.700 -8.973 1.00 0.63 167 SER A CA 5
ATOM 8842 C C . SER A 1 44 ? 8.811 -6.486 -9.494 1.00 0.50 167 SER A C 5
ATOM 8843 O O . SER A 1 44 ? 9.432 -5.497 -9.845 1.00 0.71 167 SER A O 5
ATOM 8851 N N . GLU A 1 45 ? 7.477 -6.566 -9.559 1.00 0.56 168 GLU A N 5
ATOM 8852 C CA . GLU A 1 45 ? 6.654 -5.418 -9.952 1.00 0.44 168 GLU A CA 5
ATOM 8853 C C . GLU A 1 45 ? 7.118 -4.109 -9.320 1.00 0.34 168 GLU A C 5
ATOM 8854 O O . GLU A 1 45 ? 7.384 -3.140 -10.030 1.00 0.48 168 GLU A O 5
ATOM 8866 N N . LEU A 1 46 ? 7.224 -4.087 -7.998 1.00 0.36 169 LEU A N 5
ATOM 8867 C CA . LEU A 1 46 ? 7.573 -2.865 -7.287 1.00 0.45 169 LEU A CA 5
ATOM 8868 C C . LEU A 1 46 ? 8.970 -2.372 -7.669 1.00 0.50 169 LEU A C 5
ATOM 8869 O O . LEU A 1 46 ? 9.134 -1.241 -8.126 1.00 0.50 169 LEU A O 5
ATOM 8885 N N . ALA A 1 47 ? 9.964 -3.223 -7.479 1.00 0.55 170 ALA A N 5
ATOM 8886 C CA . ALA A 1 47 ? 11.352 -2.854 -7.737 1.00 0.60 170 ALA A CA 5
ATOM 8887 C C . ALA A 1 47 ? 11.665 -2.657 -9.228 1.00 0.59 170 ALA A C 5
ATOM 8888 O O . ALA A 1 47 ? 12.659 -2.009 -9.571 1.00 0.64 170 ALA A O 5
ATOM 8895 N N . LYS A 1 48 ? 10.837 -3.203 -10.110 1.00 0.55 171 LYS A N 5
ATOM 8896 C CA . LYS A 1 48 ? 11.077 -3.100 -11.539 1.00 0.59 171 LYS A CA 5
ATOM 8897 C C . LYS A 1 48 ? 10.507 -1.794 -12.088 1.00 0.64 171 LYS A C 5
ATOM 8898 O O . LYS A 1 48 ? 11.044 -1.232 -13.046 1.00 0.78 171 LYS A O 5
ATOM 8917 N N . LYS A 1 49 ? 9.421 -1.317 -11.478 1.00 0.60 172 LYS A N 5
ATOM 8918 C CA . LYS A 1 49 ? 8.856 -0.023 -11.841 1.00 0.64 172 LYS A CA 5
ATOM 8919 C C . LYS A 1 49 ? 9.908 1.065 -11.652 1.00 0.54 172 LYS A C 5
ATOM 8920 O O . LYS A 1 49 ? 10.423 1.260 -10.550 1.00 0.62 172 LYS A O 5
ATOM 8939 N N . PRO A 1 50 ? 10.254 1.765 -12.746 1.00 0.47 173 PRO A N 5
ATOM 8940 C CA . PRO A 1 50 ? 11.304 2.788 -12.756 1.00 0.42 173 PRO A CA 5
ATOM 8941 C C . PRO A 1 50 ? 11.108 3.831 -11.666 1.00 0.35 173 PRO A C 5
ATOM 8942 O O . PRO A 1 50 ? 9.971 4.153 -11.303 1.00 0.35 173 PRO A O 5
ATOM 8953 N N . LYS A 1 51 ? 12.231 4.344 -11.158 1.00 0.34 174 LYS A N 5
ATOM 8954 C CA . LYS A 1 51 ? 12.270 5.182 -9.960 1.00 0.36 174 LYS A CA 5
ATOM 8955 C C . LYS A 1 51 ? 11.217 6.280 -9.976 1.00 0.32 174 LYS A C 5
ATOM 8956 O O . LYS A 1 51 ? 10.677 6.621 -8.929 1.00 0.34 174 LYS A O 5
ATOM 8975 N N . GLU A 1 52 ? 10.940 6.835 -11.151 1.00 0.31 175 GLU A N 5
ATOM 8976 C CA . GLU A 1 52 ? 9.869 7.815 -11.323 1.00 0.34 175 GLU A CA 5
ATOM 8977 C C . GLU A 1 52 ? 8.593 7.389 -10.595 1.00 0.29 175 GLU A C 5
ATOM 8978 O O . GLU A 1 52 ? 8.022 8.159 -9.825 1.00 0.33 175 GLU A O 5
ATOM 8990 N N . VAL A 1 53 ? 8.158 6.162 -10.840 1.00 0.27 176 VAL A N 5
ATOM 8991 C CA . VAL A 1 53 ? 6.928 5.653 -10.250 1.00 0.26 176 VAL A CA 5
ATOM 8992 C C . VAL A 1 53 ? 7.023 5.513 -8.739 1.00 0.25 176 VAL A C 5
ATOM 8993 O O . VAL A 1 53 ? 6.173 6.037 -8.022 1.00 0.29 176 VAL A O 5
ATOM 9006 N N . GLN A 1 54 ? 8.044 4.814 -8.253 1.00 0.23 177 GLN A N 5
ATOM 9007 C CA . GLN A 1 54 ? 8.185 4.603 -6.817 1.00 0.28 177 GLN A CA 5
ATOM 9008 C C . GLN A 1 54 ? 8.287 5.945 -6.095 1.00 0.32 177 GLN A C 5
ATOM 9009 O O . GLN A 1 54 ? 7.738 6.115 -5.012 1.00 0.37 177 GLN A O 5
ATOM 9023 N N . LEU A 1 55 ? 8.977 6.894 -6.709 1.00 0.35 178 LEU A N 5
ATOM 9024 C CA . LEU A 1 55 ? 9.045 8.246 -6.176 1.00 0.39 178 LEU A CA 5
ATOM 9025 C C . LEU A 1 55 ? 7.681 8.922 -6.204 1.00 0.39 178 LEU A C 5
ATOM 9026 O O . LEU A 1 55 ? 7.164 9.313 -5.166 1.00 0.46 178 LEU A O 5
ATOM 9042 N N . LYS A 1 56 ? 7.098 9.036 -7.387 1.00 0.36 179 LYS A N 5
ATOM 9043 C CA . LYS A 1 56 ? 5.864 9.792 -7.564 1.00 0.40 179 LYS A CA 5
ATOM 9044 C C . LYS A 1 56 ? 4.708 9.195 -6.760 1.00 0.31 179 LYS A C 5
ATOM 9045 O O . LYS A 1 56 ? 3.974 9.933 -6.090 1.00 0.29 179 LYS A O 5
ATOM 9064 N N . PHE A 1 57 ? 4.558 7.869 -6.807 1.00 0.29 180 PHE A N 5
ATOM 9065 C CA . PHE A 1 57 ? 3.577 7.186 -5.982 1.00 0.23 180 PHE A CA 5
ATOM 9066 C C . PHE A 1 57 ? 3.809 7.540 -4.525 1.00 0.22 180 PHE A C 5
ATOM 9067 O O . PHE A 1 57 ? 2.969 8.177 -3.906 1.00 0.23 180 PHE A O 5
ATOM 9084 N N . LEU A 1 58 ? 4.979 7.183 -4.007 1.00 0.25 181 LEU A N 5
ATOM 9085 C CA . LEU A 1 58 ? 5.261 7.327 -2.585 1.00 0.27 181 LEU A CA 5
ATOM 9086 C C . LEU A 1 58 ? 5.195 8.770 -2.109 1.00 0.29 181 LEU A C 5
ATOM 9087 O O . LEU A 1 58 ? 4.713 9.025 -1.013 1.00 0.29 181 LEU A O 5
ATOM 9103 N N . GLN A 1 59 ? 5.665 9.710 -2.918 1.00 0.31 182 GLN A N 5
ATOM 9104 C CA . GLN A 1 59 ? 5.721 11.107 -2.502 1.00 0.35 182 GLN A CA 5
ATOM 9105 C C . GLN A 1 59 ? 4.332 11.674 -2.252 1.00 0.29 182 GLN A C 5
ATOM 9106 O O . GLN A 1 59 ? 4.056 12.224 -1.184 1.00 0.31 182 GLN A O 5
ATOM 9120 N N . LYS A 1 60 ? 3.449 11.536 -3.226 1.00 0.30 183 LYS A N 5
ATOM 9121 C CA . LYS A 1 60 ? 2.111 12.094 -3.073 1.00 0.36 183 LYS A CA 5
ATOM 9122 C C . LYS A 1 60 ? 1.182 11.133 -2.328 1.00 0.25 183 LYS A C 5
ATOM 9123 O O . LYS A 1 60 ? 0.172 11.554 -1.761 1.00 0.27 183 LYS A O 5
ATOM 9142 N N . PHE A 1 61 ? 1.521 9.846 -2.330 1.00 0.21 184 PHE A N 5
ATOM 9143 C CA . PHE A 1 61 ? 0.845 8.882 -1.460 1.00 0.21 184 PHE A CA 5
ATOM 9144 C C . PHE A 1 61 ? 1.119 9.245 -0.008 1.00 0.22 184 PHE A C 5
ATOM 9145 O O . PHE A 1 61 ? 0.225 9.204 0.829 1.00 0.25 184 PHE A O 5
ATOM 9162 N N . GLN A 1 62 ? 2.370 9.596 0.279 1.00 0.24 185 GLN A N 5
ATOM 9163 C CA . GLN A 1 62 ? 2.750 10.130 1.579 1.00 0.30 185 GLN A CA 5
ATOM 9164 C C . GLN A 1 62 ? 1.883 11.328 1.960 1.00 0.32 185 GLN A C 5
ATOM 9165 O O . GLN A 1 62 ? 1.414 11.433 3.091 1.00 0.39 185 GLN A O 5
ATOM 9179 N N . GLU A 1 63 ? 1.704 12.255 1.028 1.00 0.29 186 GLU A N 5
ATOM 9180 C CA . GLU A 1 63 ? 0.779 13.364 1.246 1.00 0.33 186 GLU A CA 5
ATOM 9181 C C . GLU A 1 63 ? -0.602 12.831 1.617 1.00 0.31 186 GLU A C 5
ATOM 9182 O O . GLU A 1 63 ? -1.187 13.248 2.616 1.00 0.35 186 GLU A O 5
ATOM 9194 N N . TRP A 1 64 ? -1.113 11.923 0.790 1.00 0.26 187 TRP A N 5
ATOM 9195 C CA . TRP A 1 64 ? -2.385 11.252 1.045 1.00 0.26 187 TRP A CA 5
ATOM 9196 C C . TRP A 1 64 ? -2.448 10.669 2.460 1.00 0.26 187 TRP A C 5
ATOM 9197 O O . TRP A 1 64 ? -3.421 10.901 3.180 1.00 0.28 187 TRP A O 5
ATOM 9218 N N . THR A 1 65 ? -1.417 9.930 2.864 1.00 0.25 188 THR A N 5
ATOM 9219 C CA . THR A 1 65 ? -1.409 9.287 4.174 1.00 0.27 188 THR A CA 5
ATOM 9220 C C . THR A 1 65 ? -1.324 10.322 5.300 1.00 0.29 188 THR A C 5
ATOM 9221 O O . THR A 1 65 ? -1.796 10.086 6.408 1.00 0.32 188 THR A O 5
ATOM 9232 N N . ARG A 1 66 ? -0.704 11.463 5.014 1.00 0.28 189 ARG A N 5
ATOM 9233 C CA . ARG A 1 66 ? -0.581 12.532 5.999 1.00 0.34 189 ARG A CA 5
ATOM 9234 C C . ARG A 1 66 ? -1.879 13.312 6.114 1.00 0.36 189 ARG A C 5
ATOM 9235 O O . ARG A 1 66 ? -2.285 13.707 7.204 1.00 0.42 189 ARG A O 5
ATOM 9256 N N . ALA A 1 67 ? -2.532 13.539 4.985 1.00 0.34 190 ALA A N 5
ATOM 9257 C CA . ALA A 1 67 ? -3.803 14.245 4.976 1.00 0.41 190 ALA A CA 5
ATOM 9258 C C . ALA A 1 67 ? -4.931 13.354 5.486 1.00 0.34 190 ALA A C 5
ATOM 9259 O O . ALA A 1 67 ? -5.989 13.842 5.883 1.00 0.40 190 ALA A O 5
ATOM 9266 N N . HIS A 1 68 ? -4.706 12.046 5.463 1.00 0.36 191 HIS A N 5
ATOM 9267 C CA . HIS A 1 68 ? -5.706 11.085 5.918 1.00 0.35 191 HIS A CA 5
ATOM 9268 C C . HIS A 1 68 ? -5.029 9.933 6.664 1.00 0.28 191 HIS A C 5
ATOM 9269 O O . HIS A 1 68 ? -5.043 8.799 6.188 1.00 0.33 191 HIS A O 5
ATOM 9284 N N . PRO A 1 69 ? -4.420 10.196 7.839 1.00 0.23 192 PRO A N 5
ATOM 9285 C CA . PRO A 1 69 ? -3.666 9.175 8.586 1.00 0.25 192 PRO A CA 5
ATOM 9286 C C . PRO A 1 69 ? -4.529 8.005 9.036 1.00 0.27 192 PRO A C 5
ATOM 9287 O O . PRO A 1 69 ? -4.042 6.878 9.161 1.00 0.40 192 PRO A O 5
ATOM 9298 N N . GLU A 1 70 ? -5.805 8.263 9.281 1.00 0.26 193 GLU A N 5
ATOM 9299 C CA . GLU A 1 70 ? -6.716 7.195 9.648 1.00 0.32 193 GLU A CA 5
ATOM 9300 C C . GLU A 1 70 ? -7.004 6.336 8.435 1.00 0.28 193 GLU A C 5
ATOM 9301 O O . GLU A 1 70 ? -6.771 5.137 8.461 1.00 0.30 193 GLU A O 5
ATOM 9313 N N . ASP A 1 71 ? -7.470 6.971 7.364 1.00 0.29 194 ASP A N 5
ATOM 9314 C CA . ASP A 1 71 ? -7.812 6.272 6.131 1.00 0.30 194 ASP A CA 5
ATOM 9315 C C . ASP A 1 71 ? -6.633 5.446 5.642 1.00 0.23 194 ASP A C 5
ATOM 9316 O O . ASP A 1 71 ? -6.770 4.256 5.354 1.00 0.25 194 ASP A O 5
ATOM 9325 N N . ALA A 1 72 ? -5.482 6.099 5.539 1.00 0.20 195 ALA A N 5
ATOM 9326 C CA . ALA A 1 72 ? -4.231 5.446 5.177 1.00 0.19 195 ALA A CA 5
ATOM 9327 C C . ALA A 1 72 ? -3.992 4.168 5.972 1.00 0.16 195 ALA A C 5
ATOM 9328 O O . ALA A 1 72 ? -3.889 3.082 5.401 1.00 0.18 195 ALA A O 5
ATOM 9335 N N . ALA A 1 73 ? -3.905 4.302 7.289 1.00 0.17 196 ALA A N 5
ATOM 9336 C CA . ALA A 1 73 ? -3.590 3.169 8.142 1.00 0.20 196 ALA A CA 5
ATOM 9337 C C . ALA A 1 73 ? -4.697 2.133 8.098 1.00 0.23 196 ALA A C 5
ATOM 9338 O O . ALA A 1 73 ? -4.427 0.934 8.113 1.00 0.27 196 ALA A O 5
ATOM 9345 N N . SER A 1 74 ? -5.934 2.593 8.033 1.00 0.22 197 SER A N 5
ATOM 9346 C CA . SER A 1 74 ? -7.066 1.702 7.883 1.00 0.30 197 SER A CA 5
ATOM 9347 C C . SER A 1 74 ? -6.910 0.828 6.639 1.00 0.25 197 SER A C 5
ATOM 9348 O O . SER A 1 74 ? -7.080 -0.396 6.716 1.00 0.24 197 SER A O 5
ATOM 9356 N N . LEU A 1 75 ? -6.559 1.424 5.491 1.00 0.24 198 LEU A N 5
ATOM 9357 C CA . LEU A 1 75 ? -6.391 0.670 4.262 1.00 0.22 198 LEU A CA 5
ATOM 9358 C C . LEU A 1 75 ? -5.220 -0.302 4.372 1.00 0.19 198 LEU A C 5
ATOM 9359 O O . LEU A 1 75 ? -5.341 -1.468 4.011 1.00 0.20 198 LEU A O 5
ATOM 9375 N N . LEU A 1 76 ? -4.096 0.190 4.883 1.00 0.18 199 LEU A N 5
ATOM 9376 C CA . LEU A 1 76 ? -2.887 -0.619 5.032 1.00 0.21 199 LEU A CA 5
ATOM 9377 C C . LEU A 1 76 ? -3.108 -1.784 5.994 1.00 0.27 199 LEU A C 5
ATOM 9378 O O . LEU A 1 76 ? -2.478 -2.832 5.872 1.00 0.37 199 LEU A O 5
ATOM 9394 N N . GLU A 1 77 ? -3.995 -1.578 6.957 1.00 0.27 200 GLU A N 5
ATOM 9395 C CA . GLU A 1 77 ? -4.285 -2.585 7.972 1.00 0.37 200 GLU A CA 5
ATOM 9396 C C . GLU A 1 77 ? -5.141 -3.698 7.375 1.00 0.30 200 GLU A C 5
ATOM 9397 O O . GLU A 1 77 ? -5.058 -4.857 7.787 1.00 0.37 200 GLU A O 5
ATOM 9409 N N . LEU A 1 78 ? -5.964 -3.344 6.400 1.00 0.26 201 LEU A N 5
ATOM 9410 C CA . LEU A 1 78 ? -6.855 -4.314 5.791 1.00 0.25 201 LEU A CA 5
ATOM 9411 C C . LEU A 1 78 ? -6.249 -4.916 4.521 1.00 0.23 201 LEU A C 5
ATOM 9412 O O . LEU A 1 78 ? -6.329 -6.128 4.308 1.00 0.33 201 LEU A O 5
ATOM 9428 N N . CYS A 1 79 ? -5.642 -4.086 3.681 1.00 0.19 202 CYS A N 5
ATOM 9429 C CA . CYS A 1 79 ? -5.048 -4.553 2.436 1.00 0.20 202 CYS A CA 5
ATOM 9430 C C . CYS A 1 79 ? -3.523 -4.520 2.519 1.00 0.24 202 CYS A C 5
ATOM 9431 O O . CYS A 1 79 ? -2.899 -3.472 2.349 1.00 0.26 202 CYS A O 5
ATOM 9439 N N . PRO A 1 80 ? -2.902 -5.680 2.773 1.00 0.30 203 PRO A N 5
ATOM 9440 C CA . PRO A 1 80 ? -1.459 -5.786 2.993 1.00 0.36 203 PRO A CA 5
ATOM 9441 C C . PRO A 1 80 ? -0.621 -5.638 1.721 1.00 0.28 203 PRO A C 5
ATOM 9442 O O . PRO A 1 80 ? 0.611 -5.592 1.800 1.00 0.28 203 PRO A O 5
ATOM 9453 N N . GLN A 1 81 ? -1.263 -5.555 0.550 1.00 0.25 204 GLN A N 5
ATOM 9454 C CA . GLN A 1 81 ? -0.506 -5.378 -0.688 1.00 0.26 204 GLN A CA 5
ATOM 9455 C C . GLN A 1 81 ? 0.176 -4.024 -0.659 1.00 0.19 204 GLN A C 5
ATOM 9456 O O . GLN A 1 81 ? 1.310 -3.878 -1.095 1.00 0.25 204 GLN A O 5
ATOM 9470 N N . LEU A 1 82 ? -0.507 -3.055 -0.076 1.00 0.16 205 LEU A N 5
ATOM 9471 C CA . LEU A 1 82 ? -0.029 -1.689 -0.033 1.00 0.15 205 LEU A CA 5
ATOM 9472 C C . LEU A 1 82 ? 1.025 -1.519 1.068 1.00 0.18 205 LEU A C 5
ATOM 9473 O O . LEU A 1 82 ? 1.995 -0.775 0.898 1.00 0.19 205 LEU A O 5
ATOM 9489 N N . SER A 1 83 ? 0.818 -2.205 2.195 1.00 0.24 206 SER A N 5
ATOM 9490 C CA . SER A 1 83 ? 1.821 -2.285 3.255 1.00 0.27 206 SER A CA 5
ATOM 9491 C C . SER A 1 83 ? 3.203 -2.654 2.686 1.00 0.22 206 SER A C 5
ATOM 9492 O O . SER A 1 83 ? 4.200 -1.975 2.953 1.00 0.20 206 SER A O 5
ATOM 9500 N N . PHE A 1 84 ? 3.262 -3.716 1.883 1.00 0.21 207 PHE A N 5
ATOM 9501 C CA . PHE A 1 84 ? 4.534 -4.148 1.304 1.00 0.19 207 PHE A CA 5
ATOM 9502 C C . PHE A 1 84 ? 4.870 -3.388 0.026 1.00 0.18 207 PHE A C 5
ATOM 9503 O O . PHE A 1 84 ? 6.044 -3.284 -0.337 1.00 0.20 207 PHE A O 5
ATOM 9520 N N . VAL A 1 85 ? 3.848 -2.880 -0.660 1.00 0.17 208 VAL A N 5
ATOM 9521 C CA . VAL A 1 85 ? 4.060 -1.954 -1.768 1.00 0.18 208 VAL A CA 5
ATOM 9522 C C . VAL A 1 85 ? 5.010 -0.850 -1.323 1.00 0.17 208 VAL A C 5
ATOM 9523 O O . VAL A 1 85 ? 6.040 -0.600 -1.949 1.00 0.20 208 VAL A O 5
ATOM 9536 N N . THR A 1 86 ? 4.666 -0.225 -0.204 1.00 0.18 209 THR A N 5
ATOM 9537 C CA . THR A 1 86 ? 5.468 0.842 0.352 1.00 0.20 209 THR A CA 5
ATOM 9538 C C . THR A 1 86 ? 6.843 0.316 0.744 1.00 0.20 209 THR A C 5
ATOM 9539 O O . THR A 1 86 ? 7.860 0.911 0.400 1.00 0.21 209 THR A O 5
ATOM 9550 N N . ALA A 1 87 ? 6.855 -0.822 1.438 1.00 0.20 210 ALA A N 5
ATOM 9551 C CA . ALA A 1 87 ? 8.092 -1.451 1.895 1.00 0.21 210 ALA A CA 5
ATOM 9552 C C . ALA A 1 87 ? 9.138 -1.578 0.782 1.00 0.17 210 ALA A C 5
ATOM 9553 O O . ALA A 1 87 ? 10.221 -1.003 0.883 1.00 0.18 210 ALA A O 5
ATOM 9560 N N . GLU A 1 88 ? 8.808 -2.311 -0.277 1.00 0.19 211 GLU A N 5
ATOM 9561 C CA . GLU A 1 88 ? 9.773 -2.587 -1.345 1.00 0.20 211 GLU A CA 5
ATOM 9562 C C . GLU A 1 88 ? 10.197 -1.303 -2.059 1.00 0.18 211 GLU A C 5
ATOM 9563 O O . GLU A 1 88 ? 11.362 -1.145 -2.431 1.00 0.22 211 GLU A O 5
ATOM 9575 N N . LEU A 1 89 ? 9.260 -0.371 -2.231 1.00 0.17 212 LEU A N 5
ATOM 9576 C CA . LEU A 1 89 ? 9.573 0.889 -2.893 1.00 0.18 212 LEU A CA 5
ATOM 9577 C C . LEU A 1 89 ? 10.508 1.724 -2.016 1.00 0.18 212 LEU A C 5
ATOM 9578 O O . LEU A 1 89 ? 11.367 2.446 -2.517 1.00 0.22 212 LEU A O 5
ATOM 9594 N N . LEU A 1 90 ? 10.338 1.608 -0.705 1.00 0.16 213 LEU A N 5
ATOM 9595 C CA . LEU A 1 90 ? 11.257 2.220 0.252 1.00 0.16 213 LEU A CA 5
ATOM 9596 C C . LEU A 1 90 ? 12.645 1.595 0.126 1.00 0.17 213 LEU A C 5
ATOM 9597 O O . LEU A 1 90 ? 13.659 2.300 0.109 1.00 0.23 213 LEU A O 5
ATOM 9613 N N . LEU A 1 91 ? 12.668 0.267 0.030 1.00 0.18 214 LEU A N 5
ATOM 9614 C CA . LEU A 1 91 ? 13.910 -0.497 -0.065 1.00 0.22 214 LEU A CA 5
ATOM 9615 C C . LEU A 1 91 ? 14.700 -0.114 -1.306 1.00 0.27 214 LEU A C 5
ATOM 9616 O O . LEU A 1 91 ? 15.897 0.170 -1.231 1.00 0.36 214 LEU A O 5
ATOM 9632 N N . THR A 1 92 ? 14.028 -0.125 -2.448 1.00 0.34 215 THR A N 5
ATOM 9633 C CA . THR A 1 92 ? 14.674 0.160 -3.716 1.00 0.43 215 THR A CA 5
ATOM 9634 C C . THR A 1 92 ? 15.122 1.627 -3.800 1.00 0.39 21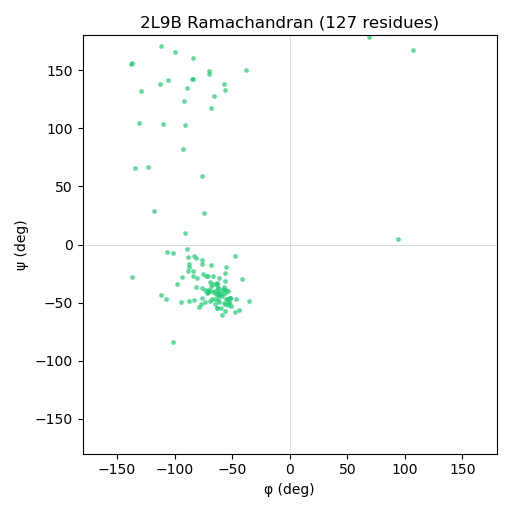5 THR A C 5
ATOM 9635 O O . THR A 1 92 ? 16.138 1.938 -4.424 1.00 0.42 215 THR A O 5
ATOM 9646 N N . ASN A 1 93 ? 14.379 2.533 -3.161 1.00 0.39 216 ASN A N 5
ATOM 9647 C CA . ASN A 1 93 ? 14.787 3.933 -3.090 1.00 0.44 216 ASN A CA 5
ATOM 9648 C C . ASN A 1 93 ? 15.968 4.124 -2.150 1.00 0.39 216 ASN A C 5
ATOM 9649 O O . ASN A 1 93 ? 16.681 5.121 -2.234 1.00 0.50 216 ASN A O 5
ATOM 9660 N N . GLY A 1 94 ? 16.161 3.178 -1.241 1.00 0.29 217 GLY A N 5
ATOM 9661 C CA . GLY A 1 94 ? 17.322 3.200 -0.382 1.00 0.26 217 GLY A CA 5
ATOM 9662 C C . GLY A 1 94 ? 17.137 4.051 0.861 1.00 0.31 217 GLY A C 5
ATOM 9663 O O . GLY A 1 94 ? 18.021 4.101 1.710 1.00 0.40 217 GLY A O 5
ATOM 9667 N N . ILE A 1 95 ? 15.997 4.728 0.965 1.00 0.42 218 ILE A N 5
ATOM 9668 C CA . ILE A 1 95 ? 15.698 5.535 2.143 1.00 0.55 218 ILE A CA 5
ATOM 9669 C C . ILE A 1 95 ? 15.528 4.652 3.378 1.00 0.45 218 ILE A C 5
ATOM 9670 O O . ILE A 1 95 ? 15.969 4.997 4.475 1.00 0.55 218 ILE A O 5
ATOM 9686 N N . CYS A 1 96 ? 14.884 3.511 3.193 1.00 0.39 219 CYS A N 5
ATOM 9687 C CA . CYS A 1 96 ? 14.659 2.580 4.284 1.00 0.42 219 CYS A CA 5
ATOM 9688 C C . CYS A 1 96 ? 15.082 1.175 3.867 1.00 0.35 219 CYS A C 5
ATOM 9689 O O . CYS A 1 96 ? 14.919 0.786 2.711 1.00 0.34 219 CYS A O 5
ATOM 9697 N N . LYS A 1 97 ? 15.647 0.424 4.801 1.00 0.39 220 LYS A N 5
ATOM 9698 C CA . LYS A 1 97 ? 16.086 -0.931 4.523 1.00 0.42 220 LYS A CA 5
ATOM 9699 C C . LYS A 1 97 ? 15.212 -1.923 5.280 1.00 0.36 220 LYS A C 5
ATOM 9700 O O . LYS A 1 97 ? 14.313 -1.518 6.015 1.00 0.31 220 LYS A O 5
ATOM 9719 N N . VAL A 1 98 ? 15.458 -3.215 5.085 1.00 0.40 221 VAL A N 5
ATOM 9720 C CA . VAL A 1 98 ? 14.665 -4.255 5.740 1.00 0.41 221 VAL A CA 5
ATOM 9721 C C . VAL A 1 98 ? 14.596 -4.027 7.252 1.00 0.40 221 VAL A C 5
ATOM 9722 O O . VAL A 1 98 ? 13.525 -4.104 7.860 1.00 0.39 221 VAL A O 5
ATOM 9735 N N . ASP A 1 99 ? 15.739 -3.697 7.838 1.00 0.44 222 ASP A N 5
ATOM 9736 C CA . ASP A 1 99 ? 15.843 -3.474 9.279 1.00 0.50 222 ASP A CA 5
ATOM 9737 C C . ASP A 1 99 ? 15.043 -2.253 9.728 1.00 0.42 222 ASP A C 5
ATOM 9738 O O . ASP A 1 99 ? 14.785 -2.087 10.915 1.00 0.43 222 ASP A O 5
ATOM 9747 N N . ASP A 1 100 ? 14.669 -1.396 8.783 1.00 0.38 223 ASP A N 5
ATOM 9748 C CA . ASP A 1 100 ? 13.861 -0.213 9.085 1.00 0.37 223 ASP A CA 5
ATOM 9749 C C . ASP A 1 100 ? 12.369 -0.539 9.023 1.00 0.30 223 ASP A C 5
ATOM 9750 O O . ASP A 1 100 ? 11.530 0.242 9.466 1.00 0.31 223 ASP A O 5
ATOM 9759 N N . LEU A 1 101 ? 12.050 -1.710 8.488 1.00 0.28 224 LEU A N 5
ATOM 9760 C CA . LEU A 1 101 ? 10.660 -2.129 8.315 1.00 0.28 224 LEU A CA 5
ATOM 9761 C C . LEU A 1 101 ? 10.214 -3.007 9.482 1.00 0.28 224 LEU A C 5
ATOM 9762 O O . LEU A 1 101 ? 9.042 -3.062 9.832 1.00 0.26 224 LEU A O 5
ATOM 9778 N N . ILE A 1 102 ? 11.172 -3.702 10.065 1.00 0.37 225 ILE A N 5
ATOM 9779 C CA . ILE A 1 102 ? 10.929 -4.513 11.261 1.00 0.42 225 ILE A CA 5
ATOM 9780 C C . ILE A 1 102 ? 10.415 -3.675 12.452 1.00 0.40 225 ILE A C 5
ATOM 9781 O O . ILE A 1 102 ? 9.614 -4.170 13.240 1.00 0.48 225 ILE A O 5
ATOM 9797 N N . PRO A 1 103 ? 10.871 -2.411 12.636 1.00 0.36 226 PRO A N 5
ATOM 9798 C CA . PRO A 1 103 ? 10.236 -1.483 13.588 1.00 0.39 226 PRO A CA 5
ATOM 9799 C C . PRO A 1 103 ? 8.756 -1.239 13.275 1.00 0.38 226 PRO A C 5
ATOM 9800 O O . PRO A 1 103 ? 7.974 -0.907 14.165 1.00 0.52 226 PRO A O 5
ATOM 9811 N N . LEU A 1 104 ? 8.381 -1.391 12.007 1.00 0.29 227 LEU A N 5
ATOM 9812 C CA . LEU A 1 104 ? 6.982 -1.266 11.609 1.00 0.35 227 LEU A CA 5
ATOM 9813 C C . LEU A 1 104 ? 6.236 -2.516 12.032 1.00 0.43 227 LEU A C 5
ATOM 9814 O O . LEU A 1 104 ? 5.066 -2.469 12.392 1.00 0.70 227 LEU A O 5
ATOM 9830 N N . ALA A 1 105 ? 6.938 -3.636 11.970 1.00 0.54 228 ALA A N 5
ATOM 9831 C CA . ALA A 1 105 ? 6.398 -4.900 12.427 1.00 0.66 228 ALA A CA 5
ATOM 9832 C C . ALA A 1 105 ? 6.237 -4.884 13.940 1.00 0.73 228 ALA A C 5
ATOM 9833 O O . ALA A 1 105 ? 7.000 -4.231 14.656 1.00 1.47 228 ALA A O 5
ATOM 9840 N N . GLU B 2 6 ? -10.633 10.261 -3.751 1.00 1.19 630 GLU B N 5
ATOM 9841 C CA . GLU B 2 6 ? -9.913 9.631 -2.648 1.00 0.73 630 GLU B CA 5
ATOM 9842 C C . GLU B 2 6 ? -8.559 9.062 -3.080 1.00 0.58 630 GLU B C 5
ATOM 9843 O O . GLU B 2 6 ? -7.549 9.771 -3.050 1.00 0.83 630 GLU B O 5
ATOM 9854 N N . LEU B 2 7 ? -8.541 7.798 -3.472 1.00 0.48 631 LEU B N 5
ATOM 9855 C CA . LEU B 2 7 ? -7.315 7.139 -3.901 1.00 0.35 631 LEU B CA 5
ATOM 9856 C C . LEU B 2 7 ? -6.932 7.525 -5.325 1.00 0.41 631 LEU B C 5
ATOM 9857 O O . LEU B 2 7 ? -7.709 7.365 -6.267 1.00 0.51 631 LEU B O 5
ATOM 9873 N N . PRO B 2 8 ? -5.722 8.064 -5.482 1.00 0.41 632 PRO B N 5
ATOM 9874 C CA . PRO B 2 8 ? -5.202 8.500 -6.774 1.00 0.52 632 PRO B CA 5
ATOM 9875 C C . PRO B 2 8 ? -4.752 7.342 -7.676 1.00 0.48 632 PRO B C 5
ATOM 9876 O O . PRO B 2 8 ? -4.530 6.220 -7.214 1.00 0.46 632 PRO B O 5
ATOM 9887 N N . THR B 2 9 ? -4.638 7.650 -8.965 1.00 0.55 633 THR B N 5
ATOM 9888 C CA . THR B 2 9 ? -4.308 6.689 -10.024 1.00 0.66 633 THR B CA 5
ATOM 9889 C C . THR B 2 9 ? -3.216 5.668 -9.657 1.00 0.56 633 THR B C 5
ATOM 9890 O O . THR B 2 9 ? -3.462 4.456 -9.696 1.00 0.55 633 THR B O 5
ATOM 9901 N N . GLU B 2 10 ? -2.025 6.160 -9.302 1.00 0.55 634 GLU B N 5
ATOM 9902 C CA . GLU B 2 10 ? -0.856 5.312 -9.050 1.00 0.54 634 GLU B CA 5
ATOM 9903 C C . GLU B 2 10 ? -1.149 4.226 -8.014 1.00 0.43 634 GLU B C 5
ATOM 9904 O O . GLU B 2 10 ? -0.645 3.108 -8.113 1.00 0.45 634 GLU B O 5
ATOM 9916 N N . VAL B 2 11 ? -1.971 4.565 -7.032 1.00 0.33 635 VAL B N 5
ATOM 9917 C CA . VAL B 2 11 ? -2.320 3.629 -5.976 1.00 0.28 635 VAL B CA 5
ATOM 9918 C C . VAL B 2 11 ? -3.154 2.477 -6.520 1.00 0.27 635 VAL B C 5
ATOM 9919 O O . VAL B 2 11 ? -2.772 1.315 -6.378 1.00 0.28 635 VAL B O 5
ATOM 9932 N N . LEU B 2 12 ? -4.289 2.807 -7.132 1.00 0.29 636 LEU B N 5
ATOM 9933 C CA . LEU B 2 12 ? -5.189 1.807 -7.720 1.00 0.33 636 LEU B CA 5
ATOM 9934 C C . LEU B 2 12 ? -4.428 0.751 -8.530 1.00 0.34 636 LEU B C 5
ATOM 9935 O O . LEU B 2 12 ? -4.521 -0.453 -8.246 1.00 0.36 636 LEU B O 5
ATOM 9951 N N . ASP B 2 13 ? -3.665 1.207 -9.525 1.00 0.36 637 ASP B N 5
ATOM 9952 C CA . ASP B 2 13 ? -2.898 0.314 -10.392 1.00 0.41 637 ASP B CA 5
ATOM 9953 C C . ASP B 2 13 ? -1.977 -0.578 -9.580 1.00 0.37 637 ASP B C 5
ATOM 9954 O O . ASP B 2 13 ? -1.971 -1.799 -9.743 1.00 0.40 637 ASP B O 5
ATOM 9963 N N . LEU B 2 14 ? -1.237 0.034 -8.671 1.00 0.32 638 LEU B N 5
ATOM 9964 C CA . LEU B 2 14 ? -0.185 -0.665 -7.963 1.00 0.31 638 LEU B CA 5
ATOM 9965 C C . LEU B 2 14 ? -0.746 -1.729 -7.027 1.00 0.32 638 LEU B C 5
ATOM 9966 O O . LEU B 2 14 ? -0.124 -2.767 -6.814 1.00 0.38 638 LEU B O 5
ATOM 9982 N N . LEU B 2 15 ? -1.918 -1.472 -6.469 1.00 0.29 639 LEU B N 5
ATOM 9983 C CA . LEU B 2 15 ? -2.533 -2.428 -5.563 1.00 0.30 639 LEU B CA 5
ATOM 9984 C C . LEU B 2 15 ? -2.946 -3.677 -6.324 1.00 0.33 639 LEU B C 5
ATOM 9985 O O . LEU B 2 15 ? -2.853 -4.793 -5.817 1.00 0.33 639 LEU B O 5
ATOM 10001 N N . SER B 2 16 ? -3.415 -3.472 -7.546 1.00 0.38 640 SER B N 5
ATOM 10002 C CA . SER B 2 16 ? -3.959 -4.558 -8.343 1.00 0.44 640 SER B CA 5
ATOM 10003 C C . SER B 2 16 ? -2.891 -5.335 -9.117 1.00 0.50 640 SER B C 5
ATOM 10004 O O . SER B 2 16 ? -3.120 -6.486 -9.485 1.00 0.57 640 SER B O 5
ATOM 10012 N N . VAL B 2 17 ? -1.739 -4.723 -9.374 1.00 0.52 641 VAL B N 5
ATOM 10013 C CA . VAL B 2 17 ? -0.693 -5.392 -10.151 1.00 0.57 641 VAL B CA 5
ATOM 10014 C C . VAL B 2 17 ? 0.027 -6.474 -9.346 1.00 0.60 641 VAL B C 5
ATOM 10015 O O . VAL B 2 17 ? 0.865 -7.199 -9.884 1.00 0.68 641 VAL B O 5
ATOM 10028 N N . ILE B 2 18 ? -0.303 -6.594 -8.066 1.00 0.57 642 ILE B N 5
ATOM 10029 C CA . ILE B 2 18 ? 0.342 -7.581 -7.212 1.00 0.62 642 ILE B CA 5
ATOM 10030 C C . ILE B 2 18 ? -0.679 -8.515 -6.552 1.00 0.72 642 ILE B C 5
ATOM 10031 O O . ILE B 2 18 ? -1.888 -8.302 -6.674 1.00 0.74 642 ILE B O 5
ATOM 10047 N N . PRO B 2 19 ? -0.199 -9.587 -5.886 1.00 0.82 643 PRO B N 5
ATOM 10048 C CA . PRO B 2 19 ? -1.052 -10.549 -5.174 1.00 0.95 643 PRO B CA 5
ATOM 10049 C C . PRO B 2 19 ? -2.078 -9.914 -4.233 1.00 0.90 643 PRO B C 5
ATOM 10050 O O . PRO B 2 19 ? -1.907 -8.801 -3.733 1.00 0.81 643 PRO B O 5
ATOM 10061 N N . LYS B 2 20 ? -3.141 -10.671 -3.997 1.00 1.06 644 LYS B N 5
ATOM 10062 C CA . LYS B 2 20 ? -4.227 -10.258 -3.121 1.00 1.10 644 LYS B CA 5
ATOM 10063 C C . LYS B 2 20 ? -3.834 -10.358 -1.655 1.00 1.06 644 LYS B C 5
ATOM 10064 O O . LYS B 2 20 ? -2.852 -11.008 -1.307 1.00 1.07 644 LYS B O 5
ATOM 10083 N N . ARG B 2 21 ? -4.645 -9.733 -0.806 1.00 1.06 645 ARG B N 5
ATOM 10084 C CA . ARG B 2 21 ? -4.515 -9.836 0.653 1.00 1.06 645 ARG B CA 5
ATOM 10085 C C . ARG B 2 21 ? -4.428 -11.292 1.139 1.00 1.05 645 ARG B C 5
ATOM 10086 O O . ARG B 2 21 ? -3.933 -11.556 2.230 1.00 1.08 645 ARG B O 5
ATOM 10107 N N . GLN B 2 22 ? -4.887 -12.232 0.316 1.00 1.11 646 GLN B N 5
ATOM 10108 C CA . GLN B 2 22 ? -4.922 -13.646 0.697 1.00 1.17 646 GLN B CA 5
ATOM 10109 C C . GLN B 2 22 ? -3.536 -14.279 0.589 1.00 1.20 646 GLN B C 5
ATOM 10110 O O . GLN B 2 22 ? -3.329 -15.424 0.990 1.00 1.26 646 GLN B O 5
ATOM 10124 N N . TYR B 2 23 ? -2.590 -13.511 0.067 1.00 1.25 647 TYR B N 5
ATOM 10125 C CA . TYR B 2 23 ? -1.240 -14.006 -0.162 1.00 1.33 647 TYR B CA 5
ATOM 10126 C C . TYR B 2 23 ? -0.265 -13.440 0.867 1.00 1.38 647 TYR B C 5
ATOM 10127 O O . TYR B 2 23 ? 0.922 -13.764 0.856 1.00 1.55 647 TYR B O 5
ATOM 10145 N N . PHE B 2 24 ? -0.775 -12.610 1.763 1.00 1.29 648 PHE B N 5
ATOM 10146 C CA . PHE B 2 24 ? 0.053 -11.970 2.778 1.00 1.40 648 PHE B CA 5
ATOM 10147 C C . PHE B 2 24 ? -0.251 -12.556 4.151 1.00 1.48 648 PHE B C 5
ATOM 10148 O O . PHE B 2 24 ? -1.099 -12.042 4.876 1.00 2.27 648 PHE B O 5
ATOM 10165 N N . ASN B 2 25 ? 0.440 -13.633 4.507 1.00 1.43 649 ASN B N 5
ATOM 10166 C CA . ASN B 2 25 ? 0.141 -14.341 5.754 1.00 1.71 649 ASN B CA 5
ATOM 10167 C C . ASN B 2 25 ? 1.409 -14.658 6.540 1.00 2.37 649 ASN B C 5
ATOM 10168 O O . ASN B 2 25 ? 1.429 -15.596 7.341 1.00 3.23 649 ASN B O 5
ATOM 10179 N N . THR B 2 26 ? 2.464 -13.885 6.322 1.00 2.49 650 THR B N 5
ATOM 10180 C CA . THR B 2 26 ? 3.744 -14.161 6.960 1.00 3.30 650 THR B CA 5
ATOM 10181 C C . THR B 2 26 ? 4.589 -12.888 7.077 1.00 2.92 650 THR B C 5
ATOM 10182 O O . THR B 2 26 ? 4.996 -12.308 6.071 1.00 3.34 650 THR B O 5
ATOM 10193 N N . ASN B 2 27 ? 4.799 -12.441 8.320 1.00 2.58 651 ASN B N 5
ATOM 10194 C CA . ASN B 2 27 ? 5.666 -11.289 8.618 1.00 2.41 651 ASN B CA 5
ATOM 10195 C C . ASN B 2 27 ? 5.150 -10.020 7.950 1.00 1.60 651 ASN B C 5
ATOM 10196 O O . ASN B 2 27 ? 5.633 -9.629 6.894 1.00 1.93 651 ASN B O 5
ATOM 10207 N N . LEU B 2 28 ? 4.184 -9.369 8.578 1.00 1.24 652 LEU B N 5
ATOM 10208 C CA . LEU B 2 28 ? 3.515 -8.232 7.964 1.00 0.65 652 LEU B CA 5
ATOM 10209 C C . LEU B 2 28 ? 3.874 -6.932 8.680 1.00 0.61 652 LEU B C 5
ATOM 10210 O O . LEU B 2 28 ? 4.162 -6.934 9.877 1.00 1.04 652 LEU B O 5
ATOM 10226 N N . LEU B 2 29 ? 3.866 -5.825 7.946 1.00 0.41 653 LEU B N 5
ATOM 10227 C CA . LEU B 2 29 ? 4.206 -4.528 8.523 1.00 0.31 653 LEU B CA 5
ATOM 10228 C C . LEU B 2 29 ? 2.955 -3.838 9.050 1.00 0.30 653 LEU B C 5
ATOM 10229 O O . LEU B 2 29 ? 2.043 -3.536 8.277 1.00 0.56 653 LEU B O 5
ATOM 10245 N N . ASP B 2 30 ? 2.900 -3.620 10.362 1.00 0.31 654 ASP B N 5
ATOM 10246 C CA . ASP B 2 30 ? 1.787 -2.899 10.981 1.00 0.28 654 ASP B CA 5
ATOM 10247 C C . ASP B 2 30 ? 1.576 -1.530 10.341 1.00 0.23 654 ASP B C 5
ATOM 10248 O O . ASP B 2 30 ? 2.465 -0.672 10.328 1.00 0.29 654 ASP B O 5
ATOM 10257 N N . ALA B 2 31 ? 0.386 -1.374 9.781 1.00 0.22 655 ALA B N 5
ATOM 10258 C CA . ALA B 2 31 ? -0.063 -0.154 9.123 1.00 0.24 655 ALA B CA 5
ATOM 10259 C C . ALA B 2 31 ? 0.134 1.106 9.961 1.00 0.22 655 ALA B C 5
ATOM 10260 O O . ALA B 2 31 ? 0.554 2.132 9.433 1.00 0.28 655 ALA B O 5
ATOM 10267 N N . GLN B 2 32 ? -0.158 1.035 11.256 1.00 0.20 656 GLN B N 5
ATOM 10268 C CA . GLN B 2 32 ? -0.152 2.234 12.087 1.00 0.22 656 GLN B CA 5
ATOM 10269 C C . GLN B 2 32 ? 1.266 2.721 12.258 1.00 0.23 656 GLN B C 5
ATOM 10270 O O . GLN B 2 32 ? 1.534 3.924 12.265 1.00 0.31 656 GLN B O 5
ATOM 10284 N N . LYS B 2 33 ? 2.169 1.770 12.387 1.00 0.21 657 LYS B N 5
ATOM 10285 C CA . LYS B 2 33 ? 3.583 2.071 12.435 1.00 0.26 657 LYS B CA 5
ATOM 10286 C C . LYS B 2 33 ? 4.018 2.691 11.120 1.00 0.23 657 LYS B C 5
ATOM 10287 O O . LYS B 2 33 ? 4.581 3.782 11.090 1.00 0.26 657 LYS B O 5
ATOM 10306 N N . LEU B 2 34 ? 3.715 1.989 10.038 1.00 0.25 658 LEU B N 5
ATOM 10307 C CA . LEU B 2 34 ? 4.102 2.402 8.691 1.00 0.24 658 LEU B CA 5
ATOM 10308 C C . LEU B 2 34 ? 3.590 3.794 8.333 1.00 0.23 658 LEU B C 5
ATOM 10309 O O . LEU B 2 34 ? 4.303 4.572 7.708 1.00 0.24 658 LEU B O 5
ATOM 10325 N N . VAL B 2 35 ? 2.375 4.119 8.741 1.00 0.24 659 VAL B N 5
ATOM 10326 C CA . VAL B 2 35 ? 1.791 5.405 8.392 1.00 0.24 659 VAL B CA 5
ATOM 10327 C C . VAL B 2 35 ? 2.492 6.528 9.133 1.00 0.24 659 VAL B C 5
ATOM 10328 O O . VAL B 2 35 ? 2.957 7.486 8.526 1.00 0.27 659 VAL B O 5
ATOM 10341 N N . ASN B 2 36 ? 2.589 6.390 10.442 1.00 0.25 660 ASN B N 5
ATOM 10342 C CA . ASN B 2 36 ? 3.237 7.400 11.261 1.00 0.28 660 ASN B CA 5
ATOM 10343 C C . ASN B 2 36 ? 4.715 7.512 10.903 1.00 0.26 660 ASN B C 5
ATOM 10344 O O . ASN B 2 36 ? 5.302 8.592 10.960 1.00 0.30 660 ASN B O 5
ATOM 10355 N N . PHE B 2 37 ? 5.295 6.387 10.515 1.00 0.24 661 PHE B N 5
ATOM 10356 C CA . PHE B 2 37 ? 6.669 6.344 10.039 1.00 0.26 661 PHE B CA 5
ATOM 10357 C C . PHE B 2 37 ? 6.799 7.125 8.730 1.00 0.27 661 PHE B C 5
ATOM 10358 O O . PHE B 2 37 ? 7.650 8.003 8.605 1.00 0.30 661 PHE B O 5
ATOM 10375 N N . LEU B 2 38 ? 5.921 6.824 7.781 1.00 0.27 662 LEU B N 5
ATOM 10376 C CA . LEU B 2 38 ? 5.950 7.455 6.465 1.00 0.28 662 LEU B CA 5
ATOM 10377 C C . LEU B 2 38 ? 5.634 8.946 6.554 1.00 0.27 662 LEU B C 5
ATOM 10378 O O . LEU B 2 38 ? 6.254 9.761 5.873 1.00 0.29 662 LEU B O 5
ATOM 10394 N N . ASN B 2 39 ? 4.674 9.299 7.398 1.00 0.29 663 ASN B N 5
ATOM 10395 C CA . ASN B 2 39 ? 4.237 10.688 7.518 1.00 0.36 663 ASN B CA 5
ATOM 10396 C C . ASN B 2 39 ? 5.333 11.567 8.109 1.00 0.37 663 ASN B C 5
ATOM 10397 O O . ASN B 2 39 ? 5.659 12.621 7.562 1.00 0.43 663 ASN B O 5
ATOM 10408 N N . ASP B 2 40 ? 5.897 11.126 9.224 1.00 0.38 664 ASP B N 5
ATOM 10409 C CA . ASP B 2 40 ? 6.812 11.958 9.999 1.00 0.43 664 ASP B CA 5
ATOM 10410 C C . ASP B 2 40 ? 8.283 11.726 9.643 1.00 0.43 664 ASP B C 5
ATOM 10411 O O . ASP B 2 40 ? 9.018 12.675 9.374 1.00 0.56 664 ASP B O 5
ATOM 10420 N N . GLN B 2 41 ? 8.699 10.464 9.614 1.00 0.33 665 GLN B N 5
ATOM 10421 C CA . GLN B 2 41 ? 10.126 10.135 9.618 1.00 0.34 665 GLN B CA 5
ATOM 10422 C C . GLN B 2 41 ? 10.663 9.809 8.229 1.00 0.32 665 GLN B C 5
ATOM 10423 O O . GLN B 2 41 ? 11.863 9.597 8.060 1.00 0.46 665 GLN B O 5
ATOM 10437 N N . VAL B 2 42 ? 9.796 9.763 7.238 1.00 0.27 666 VAL B N 5
ATOM 10438 C CA . VAL B 2 42 ? 10.232 9.418 5.895 1.00 0.25 666 VAL B CA 5
ATOM 10439 C C . VAL B 2 42 ? 10.097 10.605 4.948 1.00 0.24 666 VAL B C 5
ATOM 10440 O O . VAL B 2 42 ? 9.159 11.391 5.050 1.00 0.27 666 VAL B O 5
ATOM 10453 N N . GLU B 2 43 ? 11.058 10.729 4.049 1.00 0.27 667 GLU B N 5
ATOM 10454 C CA . GLU B 2 43 ? 10.987 11.680 2.953 1.00 0.34 667 GLU B CA 5
ATOM 10455 C C . GLU B 2 43 ? 11.364 10.968 1.669 1.00 0.32 667 GLU B C 5
ATOM 10456 O O . GLU B 2 43 ? 12.502 10.527 1.512 1.00 0.33 667 GLU B O 5
ATOM 10468 N N . ILE B 2 44 ? 10.410 10.818 0.764 1.00 0.34 668 ILE B N 5
ATOM 10469 C CA . ILE B 2 44 ? 10.666 10.137 -0.489 1.00 0.35 668 ILE B CA 5
ATOM 10470 C C . ILE B 2 44 ? 11.540 11.022 -1.368 1.00 0.30 668 ILE B C 5
ATOM 10471 O O . ILE B 2 44 ? 11.212 12.184 -1.598 1.00 0.30 668 ILE B O 5
ATOM 10487 N N . PRO B 2 45 ? 12.671 10.483 -1.855 1.00 0.37 669 PRO B N 5
ATOM 10488 C CA . PRO B 2 45 ? 13.691 11.267 -2.558 1.00 0.43 669 PRO B CA 5
ATOM 10489 C C . PRO B 2 45 ? 13.130 11.993 -3.778 1.00 0.52 669 PRO B C 5
ATOM 10490 O O . PRO B 2 45 ? 12.887 11.396 -4.828 1.00 0.71 669 PRO B O 5
ATOM 10501 N N . ALA A 1 15 ? -17.085 -4.270 5.017 1.00 2.25 138 ALA A N 6
ATOM 10502 C CA . ALA A 1 15 ? -16.314 -3.051 5.071 1.00 1.77 138 ALA A CA 6
ATOM 10503 C C . ALA A 1 15 ? -17.063 -1.904 4.406 1.00 1.56 138 ALA A C 6
ATOM 10504 O O . ALA A 1 15 ? -16.822 -1.584 3.244 1.00 1.45 138 ALA A O 6
ATOM 10510 N N . ASN A 1 16 ? -17.977 -1.293 5.151 1.00 1.56 139 ASN A N 6
ATOM 10511 C CA . ASN A 1 16 ? -18.752 -0.162 4.648 1.00 1.44 139 ASN A CA 6
ATOM 10512 C C . ASN A 1 16 ? -17.835 1.030 4.381 1.00 1.28 139 ASN A C 6
ATOM 10513 O O . ASN A 1 16 ? -17.912 1.667 3.330 1.00 1.18 139 ASN A O 6
ATOM 10524 N N . PHE A 1 17 ? -16.956 1.300 5.341 1.00 1.33 140 PHE A N 6
ATOM 10525 C CA . PHE A 1 17 ? -15.990 2.390 5.241 1.00 1.23 140 PHE A CA 6
ATOM 10526 C C . PHE A 1 17 ? -15.203 2.326 3.929 1.00 0.99 140 PHE A C 6
ATOM 10527 O O . PHE A 1 17 ? -15.062 3.325 3.225 1.00 0.93 140 PHE A O 6
ATOM 10544 N N . LEU A 1 18 ? -14.715 1.139 3.600 1.00 0.92 141 LEU A N 6
ATOM 10545 C CA . LEU A 1 18 ? -13.917 0.946 2.396 1.00 0.75 141 LEU A CA 6
ATOM 10546 C C . LEU A 1 18 ? -14.783 0.765 1.163 1.00 0.70 141 LEU A C 6
ATOM 10547 O O . LEU A 1 18 ? -14.266 0.668 0.057 1.00 0.64 141 LEU A O 6
ATOM 10563 N N . SER A 1 19 ? -16.079 0.612 1.365 1.00 0.90 142 SER A N 6
ATOM 10564 C CA . SER A 1 19 ? -17.007 0.490 0.251 1.00 0.97 142 SER A CA 6
ATOM 10565 C C . SER A 1 19 ? -17.443 1.859 -0.286 1.00 0.95 142 SER A C 6
ATOM 10566 O O . SER A 1 19 ? -17.520 2.053 -1.497 1.00 1.05 142 SER A O 6
ATOM 10574 N N . GLN A 1 20 ? -17.769 2.790 0.610 1.00 0.98 143 GLN A N 6
ATOM 10575 C CA . GLN A 1 20 ? -18.293 4.089 0.183 1.00 1.10 143 GLN A CA 6
ATOM 10576 C C . GLN A 1 20 ? -17.216 5.174 0.142 1.00 0.95 143 GLN A C 6
ATOM 10577 O O . GLN A 1 20 ? -17.183 5.986 -0.781 1.00 1.02 143 GLN A O 6
ATOM 10591 N N . LYS A 1 21 ? -16.351 5.199 1.147 1.00 0.84 144 LYS A N 6
ATOM 10592 C CA . LYS A 1 21 ? -15.342 6.248 1.255 1.00 0.83 144 LYS A CA 6
ATOM 10593 C C . LYS A 1 21 ? -14.111 5.879 0.436 1.00 0.74 144 LYS A C 6
ATOM 10594 O O . LYS A 1 21 ? -13.407 6.740 -0.090 1.00 0.88 144 LYS A O 6
ATOM 10613 N N . PHE A 1 22 ? -13.860 4.588 0.349 1.00 0.66 145 PHE A N 6
ATOM 10614 C CA . PHE A 1 22 ? -12.891 4.055 -0.588 1.00 0.65 145 PHE A CA 6
ATOM 10615 C C . PHE A 1 22 ? -13.675 3.330 -1.679 1.00 0.80 145 PHE A C 6
ATOM 10616 O O . PHE A 1 22 ? -14.692 2.717 -1.399 1.00 1.08 145 PHE A O 6
ATOM 10633 N N . PRO A 1 23 ? -13.258 3.448 -2.945 1.00 0.95 146 PRO A N 6
ATOM 10634 C CA . PRO A 1 23 ? -14.068 3.018 -4.077 1.00 1.20 146 PRO A CA 6
ATOM 10635 C C . PRO A 1 23 ? -13.814 1.587 -4.576 1.00 1.16 146 PRO A C 6
ATOM 10636 O O . PRO A 1 23 ? -14.693 0.732 -4.502 1.00 1.34 146 PRO A O 6
ATOM 10647 N N . GLU A 1 24 ? -12.615 1.328 -5.078 1.00 1.10 147 GLU A N 6
ATOM 10648 C CA . GLU A 1 24 ? -12.375 0.147 -5.901 1.00 1.30 147 GLU A CA 6
ATOM 10649 C C . GLU A 1 24 ? -11.202 -0.697 -5.404 1.00 1.02 147 GLU A C 6
ATOM 10650 O O . GLU A 1 24 ? -10.501 -1.305 -6.210 1.00 1.03 147 GLU A O 6
ATOM 10662 N N . LEU A 1 25 ? -10.987 -0.712 -4.086 1.00 0.87 148 LEU A N 6
ATOM 10663 C CA . LEU A 1 25 ? -9.830 -1.388 -3.477 1.00 0.76 148 LEU A CA 6
ATOM 10664 C C . LEU A 1 25 ? -9.571 -2.776 -4.073 1.00 0.97 148 LEU A C 6
ATOM 10665 O O . LEU A 1 25 ? -10.331 -3.725 -3.836 1.00 1.22 148 LEU A O 6
ATOM 10681 N N . PRO A 1 26 ? -8.491 -2.900 -4.861 1.00 0.92 149 PRO A N 6
ATOM 10682 C CA . PRO A 1 26 ? -8.089 -4.168 -5.477 1.00 1.11 149 PRO A CA 6
ATOM 10683 C C . PRO A 1 26 ? -7.647 -5.210 -4.448 1.00 1.19 149 PRO A C 6
ATOM 10684 O O . PRO A 1 26 ? -7.176 -4.873 -3.360 1.00 1.14 149 PRO A O 6
ATOM 10695 N N . SER A 1 27 ? -7.794 -6.479 -4.806 1.00 1.35 150 SER A N 6
ATOM 10696 C CA . SER A 1 27 ? -7.465 -7.569 -3.901 1.00 1.45 150 SER A CA 6
ATOM 10697 C C . SER A 1 27 ? -6.173 -8.276 -4.308 1.00 1.42 150 SER A C 6
ATOM 10698 O O . SER A 1 27 ? -5.605 -9.034 -3.517 1.00 1.56 150 SER A O 6
ATOM 10706 N N . GLY A 1 28 ? -5.704 -8.026 -5.531 1.00 1.29 151 GLY A N 6
ATOM 10707 C CA . GLY A 1 28 ? -4.485 -8.655 -6.001 1.00 1.28 151 GLY A CA 6
ATOM 10708 C C . GLY A 1 28 ? -4.721 -9.668 -7.112 1.00 1.24 151 GLY A C 6
ATOM 10709 O O . GLY A 1 28 ? -5.839 -10.155 -7.289 1.00 1.36 151 GLY A O 6
ATOM 10713 N N . ILE A 1 29 ? -3.660 -9.977 -7.851 1.00 1.15 152 ILE A N 6
ATOM 10714 C CA . ILE A 1 29 ? -3.712 -10.961 -8.933 1.00 1.16 152 ILE A CA 6
ATOM 10715 C C . ILE A 1 29 ? -3.614 -12.372 -8.375 1.00 1.24 152 ILE A C 6
ATOM 10716 O O . ILE A 1 29 ? -3.067 -12.586 -7.288 1.00 1.30 152 ILE A O 6
ATOM 10732 N N . ASP A 1 30 ? -4.122 -13.334 -9.122 1.00 1.33 153 ASP A N 6
ATOM 10733 C CA . ASP A 1 30 ? -3.958 -14.727 -8.754 1.00 1.40 153 ASP A CA 6
ATOM 10734 C C . ASP A 1 30 ? -2.585 -15.195 -9.204 1.00 1.38 153 ASP A C 6
ATOM 10735 O O . ASP A 1 30 ? -2.189 -14.969 -10.348 1.00 1.40 153 ASP A O 6
ATOM 10744 N N . VAL A 1 31 ? -1.857 -15.831 -8.303 1.00 1.41 154 VAL A N 6
ATOM 10745 C CA . VAL A 1 31 ? -0.463 -16.152 -8.542 1.00 1.39 154 VAL A CA 6
ATOM 10746 C C . VAL A 1 31 ? -0.263 -17.653 -8.516 1.00 1.51 154 VAL A C 6
ATOM 10747 O O . VAL A 1 31 ? -0.494 -18.302 -7.490 1.00 1.60 154 VAL A O 6
ATOM 10760 N N . ASN A 1 32 ? 0.116 -18.196 -9.659 1.00 1.59 155 ASN A N 6
ATOM 10761 C CA . ASN A 1 32 ? 0.468 -19.599 -9.769 1.00 1.69 155 ASN A CA 6
ATOM 10762 C C . ASN A 1 32 ? 1.775 -19.886 -9.032 1.00 1.65 155 ASN A C 6
ATOM 10763 O O . ASN A 1 32 ? 2.873 -19.849 -9.601 1.00 1.66 155 ASN A O 6
ATOM 10774 N N . ILE A 1 33 ? 1.635 -20.199 -7.754 1.00 1.64 156 ILE A N 6
ATOM 10775 C CA . ILE A 1 33 ? 2.770 -20.384 -6.861 1.00 1.62 156 ILE A CA 6
ATOM 10776 C C . ILE A 1 33 ? 3.406 -21.758 -7.032 1.00 1.69 156 ILE A C 6
ATOM 10777 O O . ILE A 1 33 ? 4.094 -22.259 -6.141 1.00 1.73 156 ILE A O 6
ATOM 10793 N N . ASN A 1 34 ? 3.169 -22.359 -8.187 1.00 1.73 157 ASN A N 6
ATOM 10794 C CA . ASN A 1 34 ? 3.823 -23.599 -8.562 1.00 1.77 157 ASN A CA 6
ATOM 10795 C C . ASN A 1 34 ? 5.115 -23.293 -9.311 1.00 1.79 157 ASN A C 6
ATOM 10796 O O . ASN A 1 34 ? 5.972 -24.158 -9.481 1.00 1.77 157 ASN A O 6
ATOM 10807 N N . MET A 1 35 ? 5.244 -22.051 -9.759 1.00 1.90 158 MET A N 6
ATOM 10808 C CA . MET A 1 35 ? 6.412 -21.627 -10.522 1.00 2.03 158 MET A CA 6
ATOM 10809 C C . MET A 1 35 ? 6.992 -20.337 -9.951 1.00 2.06 158 MET A C 6
ATOM 10810 O O . MET A 1 35 ? 8.197 -20.101 -10.020 1.00 2.54 158 MET A O 6
ATOM 10824 N N . THR A 1 36 ? 6.129 -19.512 -9.378 1.00 1.70 159 THR A N 6
ATOM 10825 C CA . THR A 1 36 ? 6.544 -18.229 -8.844 1.00 1.67 159 THR A CA 6
ATOM 10826 C C . THR A 1 36 ? 5.853 -17.964 -7.511 1.00 1.55 159 THR A C 6
ATOM 10827 O O . THR A 1 36 ? 4.647 -18.158 -7.372 1.00 1.48 159 THR A O 6
ATOM 10838 N N . THR A 1 37 ? 6.628 -17.553 -6.523 1.00 1.57 160 THR A N 6
ATOM 10839 C CA . THR A 1 37 ? 6.094 -17.282 -5.202 1.00 1.48 160 THR A CA 6
ATOM 10840 C C . THR A 1 37 ? 5.646 -15.827 -5.089 1.00 1.30 160 THR A C 6
ATOM 10841 O O . THR A 1 37 ? 6.135 -14.974 -5.837 1.00 1.25 160 THR A O 6
ATOM 10852 N N . PRO A 1 38 ? 4.712 -15.514 -4.174 1.00 1.25 161 PRO A N 6
ATOM 10853 C CA . PRO A 1 38 ? 4.223 -14.147 -3.996 1.00 1.10 161 PRO A CA 6
ATOM 10854 C C . PRO A 1 38 ? 5.371 -13.164 -3.810 1.00 1.04 161 PRO A C 6
ATOM 10855 O O . PRO A 1 38 ? 5.412 -12.118 -4.456 1.00 0.96 161 PRO A O 6
ATOM 10866 N N . ALA A 1 39 ? 6.319 -13.540 -2.952 1.00 1.12 162 ALA A N 6
ATOM 10867 C CA . ALA A 1 39 ? 7.482 -12.710 -2.648 1.00 1.15 162 ALA A CA 6
ATOM 10868 C C . ALA A 1 39 ? 8.208 -12.275 -3.916 1.00 1.12 162 ALA A C 6
ATOM 10869 O O . ALA A 1 39 ? 8.599 -11.118 -4.048 1.00 1.08 162 ALA A O 6
ATOM 10876 N N . MET A 1 40 ? 8.372 -13.206 -4.847 1.00 1.16 163 MET A N 6
ATOM 10877 C CA . MET A 1 40 ? 9.056 -12.925 -6.102 1.00 1.24 163 MET A CA 6
ATOM 10878 C C . MET A 1 40 ? 8.276 -11.902 -6.925 1.00 1.08 163 MET A C 6
ATOM 10879 O O . MET A 1 40 ? 8.839 -10.930 -7.425 1.00 1.04 163 MET A O 6
ATOM 10893 N N . MET A 1 41 ? 6.973 -12.122 -7.043 1.00 1.04 164 MET A N 6
ATOM 10894 C CA . MET A 1 41 ? 6.106 -11.226 -7.805 1.00 0.97 164 MET A CA 6
ATOM 10895 C C . MET A 1 41 ? 6.097 -9.833 -7.188 1.00 0.83 164 MET A C 6
ATOM 10896 O O . MET A 1 41 ? 6.194 -8.829 -7.893 1.00 0.85 164 MET A O 6
ATOM 10910 N N . ILE A 1 42 ? 5.994 -9.795 -5.864 1.00 0.75 165 ILE A N 6
ATOM 10911 C CA . ILE A 1 42 ? 5.958 -8.544 -5.114 1.00 0.65 165 ILE A CA 6
ATOM 10912 C C . ILE A 1 42 ? 7.232 -7.730 -5.316 1.00 0.62 165 ILE A C 6
ATOM 10913 O O . ILE A 1 42 ? 7.174 -6.535 -5.617 1.00 0.56 165 ILE A O 6
ATOM 10929 N N . SER A 1 43 ? 8.377 -8.389 -5.224 1.00 0.71 166 SER A N 6
ATOM 10930 C CA . SER A 1 43 ? 9.640 -7.680 -5.146 1.00 0.73 166 SER A CA 6
ATOM 10931 C C . SER A 1 43 ? 10.076 -7.250 -6.537 1.00 0.65 166 SER A C 6
ATOM 10932 O O . SER A 1 43 ? 10.698 -6.198 -6.717 1.00 0.65 166 SER A O 6
ATOM 10940 N N . SER A 1 44 ? 9.733 -8.066 -7.525 1.00 0.70 167 SER A N 6
ATOM 10941 C CA . SER A 1 44 ? 10.070 -7.759 -8.896 1.00 0.63 167 SER A CA 6
ATOM 10942 C C . SER A 1 44 ? 9.194 -6.621 -9.403 1.00 0.50 167 SER A C 6
ATOM 10943 O O . SER A 1 44 ? 9.713 -5.560 -9.722 1.00 0.71 167 SER A O 6
ATOM 10951 N N . GLU A 1 45 ? 7.872 -6.840 -9.472 1.00 0.56 168 GLU A N 6
ATOM 10952 C CA . GLU A 1 45 ? 6.937 -5.784 -9.878 1.00 0.44 168 GLU A CA 6
ATOM 10953 C C . GLU A 1 45 ? 7.317 -4.417 -9.327 1.00 0.34 168 GLU A C 6
ATOM 10954 O O . GLU A 1 45 ? 7.543 -3.480 -10.095 1.00 0.48 168 GLU A O 6
ATOM 10966 N N . LEU A 1 46 ? 7.408 -4.303 -8.020 1.00 0.36 169 LEU A N 6
ATOM 10967 C CA . LEU A 1 46 ? 7.648 -3.012 -7.404 1.00 0.45 169 LEU A CA 6
ATOM 10968 C C . LEU A 1 46 ? 9.000 -2.424 -7.826 1.00 0.50 169 LEU A C 6
ATOM 10969 O O . LEU A 1 46 ? 9.053 -1.334 -8.392 1.00 0.50 169 LEU A O 6
ATOM 10985 N N . ALA A 1 47 ? 10.073 -3.165 -7.578 1.00 0.55 170 ALA A N 6
ATOM 10986 C CA . ALA A 1 47 ? 11.433 -2.667 -7.804 1.00 0.60 170 ALA A CA 6
ATOM 10987 C C . ALA A 1 47 ? 11.854 -2.606 -9.284 1.00 0.59 170 ALA A C 6
ATOM 10988 O O . ALA A 1 47 ? 12.813 -1.909 -9.619 1.00 0.64 170 ALA A O 6
ATOM 10995 N N . LYS A 1 48 ? 11.166 -3.324 -10.168 1.00 0.55 171 LYS A N 6
ATOM 10996 C CA . LYS A 1 48 ? 11.585 -3.388 -11.571 1.00 0.59 171 LYS A CA 6
ATOM 10997 C C . LYS A 1 48 ? 11.134 -2.158 -12.350 1.00 0.64 171 LYS A C 6
ATOM 10998 O O . LYS A 1 48 ? 11.520 -1.973 -13.503 1.00 0.78 171 LYS A O 6
ATOM 11017 N N . LYS A 1 49 ? 10.307 -1.333 -11.730 1.00 0.60 172 LYS A N 6
ATOM 11018 C CA . LYS A 1 49 ? 9.818 -0.136 -12.386 1.00 0.64 172 LYS A CA 6
ATOM 11019 C C . LYS A 1 49 ? 10.782 1.023 -12.160 1.00 0.54 172 LYS A C 6
ATOM 11020 O O . LYS A 1 49 ? 11.319 1.182 -11.064 1.00 0.62 172 LYS A O 6
ATOM 11039 N N . PRO A 1 50 ? 11.038 1.816 -13.217 1.00 0.47 173 PRO A N 6
ATOM 11040 C CA . PRO A 1 50 ? 11.969 2.959 -13.169 1.00 0.42 173 PRO A CA 6
ATOM 11041 C C . PRO A 1 50 ? 11.692 3.877 -11.981 1.00 0.35 173 PRO A C 6
ATOM 11042 O O . PRO A 1 50 ? 10.537 4.134 -11.646 1.00 0.35 173 PRO A O 6
ATOM 11053 N N . LYS A 1 51 ? 12.774 4.385 -11.376 1.00 0.34 174 LYS A N 6
ATOM 11054 C CA . LYS A 1 51 ? 12.715 5.133 -10.115 1.00 0.36 174 LYS A CA 6
ATOM 11055 C C . LYS A 1 51 ? 11.556 6.137 -10.057 1.00 0.32 174 LYS A C 6
ATOM 11056 O O . LYS A 1 51 ? 10.890 6.248 -9.025 1.00 0.34 174 LYS A O 6
ATOM 11075 N N . GLU A 1 52 ? 11.308 6.847 -11.154 1.00 0.31 175 GLU A N 6
ATOM 11076 C CA . GLU A 1 52 ? 10.293 7.895 -11.165 1.00 0.34 175 GLU A CA 6
ATOM 11077 C C . GLU A 1 52 ? 8.934 7.369 -10.681 1.00 0.29 175 GLU A C 6
ATOM 11078 O O . GLU A 1 52 ? 8.226 8.070 -9.969 1.00 0.33 175 GLU A O 6
ATOM 11090 N N . VAL A 1 53 ? 8.584 6.141 -11.056 1.00 0.27 176 VAL A N 6
ATOM 11091 C CA . VAL A 1 53 ? 7.328 5.529 -10.613 1.00 0.26 176 VAL A CA 6
ATOM 11092 C C . VAL A 1 53 ? 7.194 5.497 -9.092 1.00 0.25 176 VAL A C 6
ATOM 11093 O O . VAL A 1 53 ? 6.207 5.991 -8.546 1.00 0.29 176 VAL A O 6
ATOM 11106 N N . GLN A 1 54 ? 8.175 4.919 -8.409 1.00 0.23 177 GLN A N 6
ATOM 11107 C CA . GLN A 1 54 ? 8.093 4.797 -6.960 1.00 0.28 177 GLN A CA 6
ATOM 11108 C C . GLN A 1 54 ? 8.153 6.170 -6.300 1.00 0.32 177 GLN A C 6
ATOM 11109 O O . GLN A 1 54 ? 7.584 6.370 -5.231 1.00 0.37 177 GLN A O 6
ATOM 11123 N N . LEU A 1 55 ? 8.816 7.117 -6.949 1.00 0.35 178 LEU A N 6
ATOM 11124 C CA . LEU A 1 55 ? 8.861 8.484 -6.454 1.00 0.39 178 LEU A CA 6
ATOM 11125 C C . LEU A 1 55 ? 7.486 9.130 -6.611 1.00 0.39 178 LEU A C 6
ATOM 11126 O O . LEU A 1 55 ? 6.982 9.763 -5.686 1.00 0.46 178 LEU A O 6
ATOM 11142 N N . LYS A 1 56 ? 6.882 8.944 -7.786 1.00 0.36 179 LYS A N 6
ATOM 11143 C CA . LYS A 1 56 ? 5.522 9.411 -8.052 1.00 0.40 179 LYS A CA 6
ATOM 11144 C C . LYS A 1 56 ? 4.566 8.874 -7.000 1.00 0.31 179 LYS A C 6
ATOM 11145 O O . LYS A 1 56 ? 3.878 9.632 -6.310 1.00 0.29 179 LYS A O 6
ATOM 11164 N N . PHE A 1 57 ? 4.568 7.552 -6.875 1.00 0.29 180 PHE A N 6
ATOM 11165 C CA . PHE A 1 57 ? 3.663 6.851 -5.988 1.00 0.23 180 PHE A CA 6
ATOM 11166 C C . PHE A 1 57 ? 3.881 7.299 -4.557 1.00 0.22 180 PHE A C 6
ATOM 11167 O O . PHE A 1 57 ? 2.975 7.838 -3.930 1.00 0.23 180 PHE A O 6
ATOM 11184 N N . LEU A 1 58 ? 5.097 7.104 -4.063 1.00 0.25 181 LEU A N 6
ATOM 11185 C CA . LEU A 1 58 ? 5.397 7.338 -2.662 1.00 0.27 181 LEU A CA 6
ATOM 11186 C C . LEU A 1 58 ? 5.205 8.792 -2.258 1.00 0.29 181 LEU A C 6
ATOM 11187 O O . LEU A 1 58 ? 4.835 9.058 -1.121 1.00 0.29 181 LEU A O 6
ATOM 11203 N N . GLN A 1 59 ? 5.445 9.737 -3.165 1.00 0.31 182 GLN A N 6
ATOM 11204 C CA . GLN A 1 59 ? 5.263 11.150 -2.849 1.00 0.35 182 GLN A CA 6
ATOM 11205 C C . GLN A 1 59 ? 3.806 11.477 -2.592 1.00 0.29 182 GLN A C 6
ATOM 11206 O O . GLN A 1 59 ? 3.428 11.874 -1.489 1.00 0.31 182 GLN A O 6
ATOM 11220 N N . LYS A 1 60 ? 2.991 11.311 -3.619 1.00 0.30 183 LYS A N 6
ATOM 11221 C CA . LYS A 1 60 ? 1.569 11.615 -3.513 1.00 0.36 183 LYS A CA 6
ATOM 11222 C C . LYS A 1 60 ? 0.902 10.733 -2.457 1.00 0.25 183 LYS A C 6
ATOM 11223 O O . LYS A 1 60 ? -0.034 11.161 -1.782 1.00 0.27 183 LYS A O 6
ATOM 11242 N N . PHE A 1 61 ? 1.389 9.502 -2.325 1.00 0.21 184 PHE A N 6
ATOM 11243 C CA . PHE A 1 61 ? 0.927 8.604 -1.276 1.00 0.21 184 PHE A CA 6
ATOM 11244 C C . PHE A 1 61 ? 1.268 9.181 0.093 1.00 0.22 184 PHE A C 6
ATOM 11245 O O . PHE A 1 61 ? 0.400 9.284 0.953 1.00 0.25 184 PHE A O 6
ATOM 11262 N N . GLN A 1 62 ? 2.534 9.559 0.288 1.00 0.24 185 GLN A N 6
ATOM 11263 C CA . GLN A 1 62 ? 2.974 10.187 1.533 1.00 0.30 185 GLN A CA 6
ATOM 11264 C C . GLN A 1 62 ? 2.103 11.393 1.863 1.00 0.32 185 GLN A C 6
ATOM 11265 O O . GLN A 1 62 ? 1.587 11.503 2.973 1.00 0.39 185 GLN A O 6
ATOM 11279 N N . GLU A 1 63 ? 1.942 12.293 0.896 1.00 0.29 186 GLU A N 6
ATOM 11280 C CA . GLU A 1 63 ? 1.071 13.459 1.065 1.00 0.33 186 GLU A CA 6
ATOM 11281 C C . GLU A 1 63 ? -0.323 13.030 1.526 1.00 0.31 186 GLU A C 6
ATOM 11282 O O . GLU A 1 63 ? -0.832 13.508 2.544 1.00 0.35 186 GLU A O 6
ATOM 11294 N N . TRP A 1 64 ? -0.931 12.146 0.745 1.00 0.26 187 TRP A N 6
ATOM 11295 C CA . TRP A 1 64 ? -2.209 11.526 1.090 1.00 0.26 187 TRP A CA 6
ATOM 11296 C C . TRP A 1 64 ? -2.219 11.006 2.530 1.00 0.26 187 TRP A C 6
ATOM 11297 O O . TRP A 1 64 ? -3.163 11.268 3.277 1.00 0.28 187 TRP A O 6
ATOM 11318 N N . THR A 1 65 ? -1.168 10.293 2.934 1.00 0.25 188 THR A N 6
ATOM 11319 C CA . THR A 1 65 ? -1.131 9.695 4.264 1.00 0.27 188 THR A CA 6
ATOM 11320 C C . THR A 1 65 ? -0.912 10.746 5.355 1.00 0.29 188 THR A C 6
ATOM 11321 O O . THR A 1 65 ? -1.367 10.578 6.482 1.00 0.32 188 THR A O 6
ATOM 11332 N N . ARG A 1 66 ? -0.216 11.831 5.022 1.00 0.28 189 ARG A N 6
ATOM 11333 C CA . ARG A 1 66 ? 0.079 12.873 6.005 1.00 0.34 189 ARG A CA 6
ATOM 11334 C C . ARG A 1 66 ? -1.186 13.612 6.409 1.00 0.36 189 ARG A C 6
ATOM 11335 O O . ARG A 1 66 ? -1.379 13.941 7.580 1.00 0.42 189 ARG A O 6
ATOM 11356 N N . ALA A 1 67 ? -2.051 13.862 5.440 1.00 0.34 190 ALA A N 6
ATOM 11357 C CA . ALA A 1 67 ? -3.314 14.535 5.708 1.00 0.41 190 ALA A CA 6
ATOM 11358 C C . ALA A 1 67 ? -4.364 13.537 6.170 1.00 0.34 190 ALA A C 6
ATOM 11359 O O . ALA A 1 67 ? -5.404 13.914 6.711 1.00 0.40 190 ALA A O 6
ATOM 11366 N N . HIS A 1 68 ? -4.084 12.260 5.954 1.00 0.36 191 HIS A N 6
ATOM 11367 C CA . HIS A 1 68 ? -5.044 11.204 6.244 1.00 0.35 191 HIS A CA 6
ATOM 11368 C C . HIS A 1 68 ? -4.364 10.008 6.902 1.00 0.28 191 HIS A C 6
ATOM 11369 O O . HIS A 1 68 ? -4.335 8.919 6.332 1.00 0.33 191 HIS A O 6
ATOM 11384 N N . PRO A 1 69 ? -3.812 10.183 8.115 1.00 0.23 192 PRO A N 6
ATOM 11385 C CA . PRO A 1 69 ? -3.126 9.100 8.825 1.00 0.25 192 PRO A CA 6
ATOM 11386 C C . PRO A 1 69 ? -4.100 8.023 9.271 1.00 0.27 192 PRO A C 6
ATOM 11387 O O . PRO A 1 69 ? -3.724 6.874 9.489 1.00 0.40 192 PRO A O 6
ATOM 11398 N N . GLU A 1 70 ? -5.358 8.410 9.381 1.00 0.26 193 GLU A N 6
ATOM 11399 C CA . GLU A 1 70 ? -6.406 7.491 9.783 1.00 0.32 193 GLU A CA 6
ATOM 11400 C C . GLU A 1 70 ? -6.866 6.681 8.580 1.00 0.28 193 GLU A C 6
ATOM 11401 O O . GLU A 1 70 ? -6.896 5.452 8.627 1.00 0.30 193 GLU A O 6
ATOM 11413 N N . ASP A 1 71 ? -7.197 7.382 7.498 1.00 0.29 194 ASP A N 6
ATOM 11414 C CA . ASP A 1 71 ? -7.628 6.750 6.252 1.00 0.30 194 ASP A CA 6
ATOM 11415 C C . ASP A 1 71 ? -6.567 5.780 5.753 1.00 0.23 194 ASP A C 6
ATOM 11416 O O . ASP A 1 71 ? -6.844 4.607 5.497 1.00 0.25 194 ASP A O 6
ATOM 11425 N N . ALA A 1 72 ? -5.352 6.302 5.605 1.00 0.20 195 ALA A N 6
ATOM 11426 C CA . ALA A 1 72 ? -4.221 5.528 5.120 1.00 0.19 195 ALA A CA 6
ATOM 11427 C C . ALA A 1 72 ? -4.015 4.251 5.919 1.00 0.16 195 ALA A C 6
ATOM 11428 O O . ALA A 1 72 ? -3.977 3.160 5.350 1.00 0.18 195 ALA A O 6
ATOM 11435 N N . ALA A 1 73 ? -3.885 4.386 7.231 1.00 0.17 196 ALA A N 6
ATOM 11436 C CA . ALA A 1 73 ? -3.628 3.237 8.078 1.00 0.20 196 ALA A CA 6
ATOM 11437 C C . ALA A 1 73 ? -4.799 2.273 8.045 1.00 0.23 196 ALA A C 6
ATOM 11438 O O . ALA A 1 73 ? -4.600 1.063 8.077 1.00 0.27 196 ALA A O 6
ATOM 11445 N N . SER A 1 74 ? -6.015 2.803 7.975 1.00 0.22 197 SER A N 6
ATOM 11446 C CA . SER A 1 74 ? -7.189 1.963 7.778 1.00 0.30 197 SER A CA 6
ATOM 11447 C C . SER A 1 74 ? -7.027 1.091 6.535 1.00 0.25 197 SER A C 6
ATOM 11448 O O . SER A 1 74 ? -7.197 -0.135 6.604 1.00 0.24 197 SER A O 6
ATOM 11456 N N . LEU A 1 75 ? -6.664 1.696 5.396 1.00 0.24 198 LEU A N 6
ATOM 11457 C CA . LEU A 1 75 ? -6.472 0.949 4.164 1.00 0.22 198 LEU A CA 6
ATOM 11458 C C . LEU A 1 75 ? -5.341 -0.067 4.295 1.00 0.19 198 LEU A C 6
ATOM 11459 O O . LEU A 1 75 ? -5.502 -1.233 3.939 1.00 0.20 198 LEU A O 6
ATOM 11475 N N . LEU A 1 76 ? -4.204 0.380 4.818 1.00 0.18 199 LEU A N 6
ATOM 11476 C CA . LEU A 1 76 ? -3.030 -0.476 4.950 1.00 0.21 199 LEU A CA 6
ATOM 11477 C C . LEU A 1 76 ? -3.277 -1.621 5.926 1.00 0.27 199 LEU A C 6
ATOM 11478 O O . LEU A 1 76 ? -2.673 -2.685 5.803 1.00 0.37 199 LEU A O 6
ATOM 11494 N N . GLU A 1 77 ? -4.150 -1.397 6.903 1.00 0.27 200 GLU A N 6
ATOM 11495 C CA . GLU A 1 77 ? -4.460 -2.426 7.880 1.00 0.37 200 GLU A CA 6
ATOM 11496 C C . GLU A 1 77 ? -5.216 -3.574 7.239 1.00 0.30 200 GLU A C 6
ATOM 11497 O O . GLU A 1 77 ? -4.963 -4.739 7.541 1.00 0.37 200 GLU A O 6
ATOM 11509 N N . LEU A 1 78 ? -6.146 -3.251 6.355 1.00 0.26 201 LEU A N 6
ATOM 11510 C CA . LEU A 1 78 ? -6.968 -4.290 5.750 1.00 0.25 201 LEU A CA 6
ATOM 11511 C C . LEU A 1 78 ? -6.371 -4.799 4.433 1.00 0.23 201 LEU A C 6
ATOM 11512 O O . LEU A 1 78 ? -6.579 -5.958 4.063 1.00 0.33 201 LEU A O 6
ATOM 11528 N N . CYS A 1 79 ? -5.652 -3.950 3.708 1.00 0.19 202 CYS A N 6
ATOM 11529 C CA . CYS A 1 79 ? -5.032 -4.358 2.454 1.00 0.20 202 CYS A CA 6
ATOM 11530 C C . CYS A 1 79 ? -3.508 -4.437 2.585 1.00 0.24 202 CYS A C 6
ATOM 11531 O O . CYS A 1 79 ? -2.807 -3.442 2.393 1.00 0.26 202 CYS A O 6
ATOM 11539 N N . PRO A 1 80 ? -2.979 -5.633 2.894 1.00 0.30 203 PRO A N 6
ATOM 11540 C CA . PRO A 1 80 ? -1.545 -5.841 3.143 1.00 0.36 203 PRO A CA 6
ATOM 11541 C C . PRO A 1 80 ? -0.659 -5.680 1.903 1.00 0.28 203 PRO A C 6
ATOM 11542 O O . PRO A 1 80 ? 0.566 -5.568 2.032 1.00 0.28 203 PRO A O 6
ATOM 11553 N N . GLN A 1 81 ? -1.253 -5.663 0.706 1.00 0.25 204 GLN A N 6
ATOM 11554 C CA . GLN A 1 81 ? -0.447 -5.552 -0.509 1.00 0.26 204 GLN A CA 6
ATOM 11555 C C . GLN A 1 81 ? 0.227 -4.187 -0.553 1.00 0.19 204 GLN A C 6
ATOM 11556 O O . GLN A 1 81 ? 1.383 -4.068 -0.944 1.00 0.25 204 GLN A O 6
ATOM 11570 N N . LEU A 1 82 ? -0.488 -3.169 -0.091 1.00 0.16 205 LEU A N 6
ATOM 11571 C CA . LEU A 1 82 ? 0.012 -1.804 -0.112 1.00 0.15 205 LEU A CA 6
ATOM 11572 C C . LEU A 1 82 ? 1.060 -1.597 0.979 1.00 0.18 205 LEU A C 6
ATOM 11573 O O . LEU A 1 82 ? 2.054 -0.892 0.775 1.00 0.19 205 LEU A O 6
ATOM 11589 N N . SER A 1 83 ? 0.820 -2.203 2.140 1.00 0.24 206 SER A N 6
ATOM 11590 C CA . SER A 1 83 ? 1.799 -2.232 3.218 1.00 0.27 206 SER A CA 6
ATOM 11591 C C . SER A 1 83 ? 3.186 -2.628 2.692 1.00 0.22 206 SER A C 6
ATOM 11592 O O . SER A 1 83 ? 4.171 -1.919 2.918 1.00 0.20 206 SER A O 6
ATOM 11600 N N . PHE A 1 84 ? 3.260 -3.738 1.959 1.00 0.21 207 PHE A N 6
ATOM 11601 C CA . PHE A 1 84 ? 4.538 -4.206 1.428 1.00 0.19 207 PHE A CA 6
ATOM 11602 C C . PHE A 1 84 ? 4.894 -3.528 0.106 1.00 0.18 207 PHE A C 6
ATOM 11603 O O . PHE A 1 84 ? 6.066 -3.480 -0.272 1.00 0.20 207 PHE A O 6
ATOM 11620 N N . VAL A 1 85 ? 3.890 -3.010 -0.597 1.00 0.17 208 VAL A N 6
ATOM 11621 C CA . VAL A 1 85 ? 4.137 -2.142 -1.745 1.00 0.18 208 VAL A CA 6
ATOM 11622 C C . VAL A 1 85 ? 5.044 -0.994 -1.325 1.00 0.17 208 VAL A C 6
ATOM 11623 O O . VAL A 1 85 ? 6.072 -0.737 -1.950 1.00 0.20 208 VAL A O 6
ATOM 11636 N N . THR A 1 86 ? 4.657 -0.330 -0.245 1.00 0.18 209 THR A N 6
ATOM 11637 C CA . THR A 1 86 ? 5.426 0.774 0.290 1.00 0.20 209 THR A CA 6
ATOM 11638 C C . THR A 1 86 ? 6.815 0.292 0.693 1.00 0.20 209 THR A C 6
ATOM 11639 O O . THR A 1 86 ? 7.819 0.892 0.319 1.00 0.21 209 THR A O 6
ATOM 11650 N N . ALA A 1 87 ? 6.848 -0.817 1.433 1.00 0.20 210 ALA A N 6
ATOM 11651 C CA . ALA A 1 87 ? 8.095 -1.422 1.901 1.00 0.21 210 ALA A CA 6
ATOM 11652 C C . ALA A 1 87 ? 9.150 -1.534 0.798 1.00 0.17 210 ALA A C 6
ATOM 11653 O O . ALA A 1 87 ? 10.235 -0.969 0.915 1.00 0.18 210 ALA A O 6
ATOM 11660 N N . GLU A 1 88 ? 8.823 -2.253 -0.273 1.00 0.19 211 GLU A N 6
ATOM 11661 C CA . GLU A 1 88 ? 9.784 -2.507 -1.346 1.00 0.20 211 GLU A CA 6
ATOM 11662 C C . GLU A 1 88 ? 10.200 -1.207 -2.037 1.00 0.18 211 GLU A C 6
ATOM 11663 O O . GLU A 1 88 ? 11.371 -1.019 -2.363 1.00 0.22 211 GLU A O 6
ATOM 11675 N N . LEU A 1 89 ? 9.248 -0.296 -2.233 1.00 0.17 212 LEU A N 6
ATOM 11676 C CA . LEU A 1 89 ? 9.545 0.972 -2.889 1.00 0.18 212 LEU A CA 6
ATOM 11677 C C . LEU A 1 89 ? 10.461 1.822 -2.006 1.00 0.18 212 LEU A C 6
ATOM 11678 O O . LEU A 1 89 ? 11.297 2.582 -2.498 1.00 0.22 212 LEU A O 6
ATOM 11694 N N . LEU A 1 90 ? 10.305 1.675 -0.698 1.00 0.16 213 LEU A N 6
ATOM 11695 C CA . LEU A 1 90 ? 11.211 2.295 0.265 1.00 0.16 213 LEU A CA 6
ATOM 11696 C C . LEU A 1 90 ? 12.615 1.716 0.110 1.00 0.17 213 LEU A C 6
ATOM 11697 O O . LEU A 1 90 ? 13.608 2.452 0.104 1.00 0.23 213 LEU A O 6
ATOM 11713 N N . LEU A 1 91 ? 12.674 0.395 -0.040 1.00 0.18 214 LEU A N 6
ATOM 11714 C CA . LEU A 1 91 ? 13.937 -0.331 -0.132 1.00 0.22 214 LEU A CA 6
ATOM 11715 C C . LEU A 1 91 ? 14.702 0.041 -1.394 1.00 0.27 214 LEU A C 6
ATOM 11716 O O . LEU A 1 91 ? 15.890 0.358 -1.338 1.00 0.36 214 LEU A O 6
ATOM 11732 N N . THR A 1 92 ? 14.016 0.008 -2.529 1.00 0.34 215 THR A N 6
ATOM 11733 C CA . THR A 1 92 ? 14.652 0.266 -3.815 1.00 0.43 215 THR A CA 6
ATOM 11734 C C . THR A 1 92 ? 15.151 1.712 -3.919 1.00 0.39 215 THR A C 6
ATOM 11735 O O . THR A 1 92 ? 16.178 1.975 -4.548 1.00 0.42 215 THR A O 6
ATOM 11746 N N . ASN A 1 93 ? 14.441 2.651 -3.290 1.00 0.39 216 ASN A N 6
ATOM 11747 C CA . ASN A 1 93 ? 14.892 4.038 -3.253 1.00 0.44 216 ASN A CA 6
ATOM 11748 C C . ASN A 1 93 ? 16.056 4.228 -2.283 1.00 0.39 216 ASN A C 6
ATOM 11749 O O . ASN A 1 93 ? 16.830 5.177 -2.409 1.00 0.50 216 ASN A O 6
ATOM 11760 N N . GLY A 1 94 ? 16.171 3.334 -1.310 1.00 0.29 217 GLY A N 6
ATOM 11761 C CA . GLY A 1 94 ? 17.299 3.370 -0.398 1.00 0.26 217 GLY A CA 6
ATOM 11762 C C . GLY A 1 94 ? 17.021 4.151 0.870 1.00 0.31 217 GLY A C 6
ATOM 11763 O O . GLY A 1 94 ? 17.814 4.105 1.809 1.00 0.40 217 GLY A O 6
ATOM 11767 N N . ILE A 1 95 ? 15.904 4.874 0.896 1.00 0.42 218 ILE A N 6
ATOM 11768 C CA . ILE A 1 95 ? 15.520 5.657 2.070 1.00 0.55 218 ILE A CA 6
ATOM 11769 C C . ILE A 1 95 ? 15.451 4.774 3.315 1.00 0.45 218 ILE A C 6
ATOM 11770 O O . ILE A 1 95 ? 16.014 5.107 4.361 1.00 0.55 218 ILE A O 6
ATOM 11786 N N . CYS A 1 96 ? 14.771 3.645 3.194 1.00 0.39 219 CYS A N 6
ATOM 11787 C CA . CYS A 1 96 ? 14.617 2.725 4.307 1.00 0.42 219 CYS A CA 6
ATOM 11788 C C . CYS A 1 96 ? 15.181 1.364 3.935 1.00 0.35 219 CYS A C 6
ATOM 11789 O O . CYS A 1 96 ? 15.096 0.946 2.781 1.00 0.34 219 CYS A O 6
ATOM 11797 N N . LYS A 1 97 ? 15.771 0.686 4.908 1.00 0.39 220 LYS A N 6
ATOM 11798 C CA . LYS A 1 97 ? 16.331 -0.638 4.687 1.00 0.42 220 LYS A CA 6
ATOM 11799 C C . LYS A 1 97 ? 15.413 -1.698 5.281 1.00 0.36 220 LYS A C 6
ATOM 11800 O O . LYS A 1 97 ? 14.457 -1.365 5.981 1.00 0.31 220 LYS A O 6
ATOM 11819 N N . VAL A 1 98 ? 15.690 -2.966 4.997 1.00 0.40 221 VAL A N 6
ATOM 11820 C CA . VAL A 1 98 ? 14.891 -4.061 5.542 1.00 0.41 221 VAL A CA 6
ATOM 11821 C C . VAL A 1 98 ? 14.801 -3.965 7.066 1.00 0.40 221 VAL A C 6
ATOM 11822 O O . VAL A 1 98 ? 13.724 -4.113 7.649 1.00 0.39 221 VAL A O 6
ATOM 11835 N N . ASP A 1 99 ? 15.927 -3.657 7.697 1.00 0.44 222 ASP A N 6
ATOM 11836 C CA . ASP A 1 99 ? 16.004 -3.583 9.155 1.00 0.50 222 ASP A CA 6
ATOM 11837 C C . ASP A 1 99 ? 15.245 -2.369 9.693 1.00 0.42 222 ASP A C 6
ATOM 11838 O O . ASP A 1 99 ? 14.999 -2.269 10.892 1.00 0.43 222 ASP A O 6
ATOM 11847 N N . ASP A 1 100 ? 14.898 -1.441 8.805 1.00 0.38 223 ASP A N 6
ATOM 11848 C CA . ASP A 1 100 ? 14.111 -0.265 9.184 1.00 0.37 223 ASP A CA 6
ATOM 11849 C C . ASP A 1 100 ? 12.623 -0.571 9.089 1.00 0.30 223 ASP A C 6
ATOM 11850 O O . ASP A 1 100 ? 11.789 0.180 9.587 1.00 0.31 223 ASP A O 6
ATOM 11859 N N . LEU A 1 101 ? 12.300 -1.689 8.455 1.00 0.28 224 LEU A N 6
ATOM 11860 C CA . LEU A 1 101 ? 10.910 -2.067 8.236 1.00 0.28 224 LEU A CA 6
ATOM 11861 C C . LEU A 1 101 ? 10.436 -3.029 9.314 1.00 0.28 224 LEU A C 6
ATOM 11862 O O . LEU A 1 101 ? 9.279 -3.005 9.715 1.00 0.26 224 LEU A O 6
ATOM 11878 N N . ILE A 1 102 ? 11.343 -3.879 9.767 1.00 0.37 225 ILE A N 6
ATOM 11879 C CA . ILE A 1 102 ? 11.048 -4.823 10.842 1.00 0.42 225 ILE A CA 6
ATOM 11880 C C . ILE A 1 102 ? 10.459 -4.131 12.094 1.00 0.40 225 ILE A C 6
ATOM 11881 O O . ILE A 1 102 ? 9.586 -4.702 12.742 1.00 0.48 225 ILE A O 6
ATOM 11897 N N . PRO A 1 103 ? 10.931 -2.917 12.482 1.00 0.36 226 PRO A N 6
ATOM 11898 C CA . PRO A 1 103 ? 10.274 -2.113 13.529 1.00 0.39 226 PRO A CA 6
ATOM 11899 C C . PRO A 1 103 ? 8.764 -1.933 13.313 1.00 0.38 226 PRO A C 6
ATOM 11900 O O . PRO A 1 103 ? 8.009 -1.807 14.282 1.00 0.52 226 PRO A O 6
ATOM 11911 N N . LEU A 1 104 ? 8.326 -1.923 12.052 1.00 0.29 227 LEU A N 6
ATOM 11912 C CA . LEU A 1 104 ? 6.899 -1.816 11.738 1.00 0.35 227 LEU A CA 6
ATOM 11913 C C . LEU A 1 104 ? 6.191 -3.102 12.157 1.00 0.43 227 LEU A C 6
ATOM 11914 O O . LEU A 1 104 ? 5.013 -3.100 12.512 1.00 0.70 227 LEU A O 6
ATOM 11930 N N . ALA A 1 105 ? 6.940 -4.199 12.098 1.00 0.54 228 ALA A N 6
ATOM 11931 C CA . ALA A 1 105 ? 6.446 -5.521 12.467 1.00 0.66 228 ALA A CA 6
ATOM 11932 C C . ALA A 1 105 ? 6.663 -5.808 13.944 1.00 0.73 228 ALA A C 6
ATOM 11933 O O . ALA A 1 105 ? 6.273 -6.860 14.451 1.00 1.47 228 ALA A O 6
ATOM 11940 N N . GLU B 2 6 ? -10.464 9.967 -1.314 1.00 1.19 630 GLU B N 6
ATOM 11941 C CA . GLU B 2 6 ? -10.261 9.221 -2.556 1.00 0.73 630 GLU B CA 6
ATOM 11942 C C . GLU B 2 6 ? -8.909 8.494 -2.521 1.00 0.58 630 GLU B C 6
ATOM 11943 O O . GLU B 2 6 ? -8.311 8.318 -1.454 1.00 0.83 630 GLU B O 6
ATOM 11954 N N . LEU B 2 7 ? -8.449 8.061 -3.682 1.00 0.48 631 LEU B N 6
ATOM 11955 C CA . LEU B 2 7 ? -7.177 7.378 -3.826 1.00 0.35 631 LEU B CA 6
ATOM 11956 C C . LEU B 2 7 ? -6.542 7.766 -5.142 1.00 0.41 631 LEU B C 6
ATOM 11957 O O . LEU B 2 7 ? -7.237 7.894 -6.149 1.00 0.51 631 LEU B O 6
ATOM 11973 N N . PRO B 2 8 ? -5.223 7.951 -5.166 1.00 0.41 632 PRO B N 6
ATOM 11974 C CA . PRO B 2 8 ? -4.528 8.228 -6.398 1.00 0.52 632 PRO B CA 6
ATOM 11975 C C . PRO B 2 8 ? -4.380 6.971 -7.232 1.00 0.48 632 PRO B C 6
ATOM 11976 O O . PRO B 2 8 ? -4.022 5.902 -6.729 1.00 0.46 632 PRO B O 6
ATOM 11987 N N . THR B 2 9 ? -4.675 7.131 -8.506 1.00 0.55 633 THR B N 6
ATOM 11988 C CA . THR B 2 9 ? -4.767 6.028 -9.456 1.00 0.66 633 THR B CA 6
ATOM 11989 C C . THR B 2 9 ? -3.540 5.112 -9.439 1.00 0.56 633 THR B C 6
ATOM 11990 O O . THR B 2 9 ? -3.677 3.907 -9.645 1.00 0.55 633 THR B O 6
ATOM 12001 N N . GLU B 2 10 ? -2.356 5.676 -9.192 1.00 0.55 634 GLU B N 6
ATOM 12002 C CA . GLU B 2 10 ? -1.128 4.883 -9.084 1.00 0.54 634 GLU B CA 6
ATOM 12003 C C . GLU B 2 10 ? -1.301 3.751 -8.080 1.00 0.43 634 GLU B C 6
ATOM 12004 O O . GLU B 2 10 ? -0.928 2.608 -8.341 1.00 0.45 634 GLU B O 6
ATOM 12016 N N . VAL B 2 11 ? -1.876 4.087 -6.936 1.00 0.33 635 VAL B N 6
ATOM 12017 C CA . VAL B 2 11 ? -2.079 3.129 -5.863 1.00 0.28 635 VAL B CA 6
ATOM 12018 C C . VAL B 2 11 ? -3.003 2.009 -6.310 1.00 0.27 635 VAL B C 6
ATOM 12019 O O . VAL B 2 11 ? -2.631 0.840 -6.265 1.00 0.28 635 VAL B O 6
ATOM 12032 N N . LEU B 2 12 ? -4.196 2.384 -6.745 1.00 0.29 636 LEU B N 6
ATOM 12033 C CA . LEU B 2 12 ? -5.191 1.432 -7.231 1.00 0.33 636 LEU B CA 6
ATOM 12034 C C . LEU B 2 12 ? -4.596 0.434 -8.223 1.00 0.34 636 LEU B C 6
ATOM 12035 O O . LEU B 2 12 ? -4.701 -0.783 -8.023 1.00 0.36 636 LEU B O 6
ATOM 12051 N N . ASP B 2 13 ? -3.949 0.935 -9.273 1.00 0.36 637 ASP B N 6
ATOM 12052 C CA . ASP B 2 13 ? -3.354 0.063 -10.280 1.00 0.41 637 ASP B CA 6
ATOM 12053 C C . ASP B 2 13 ? -2.306 -0.848 -9.656 1.00 0.37 637 ASP B C 6
ATOM 12054 O O . ASP B 2 13 ? -2.271 -2.050 -9.926 1.00 0.40 637 ASP B O 6
ATOM 12063 N N . LEU B 2 14 ? -1.484 -0.285 -8.786 1.00 0.32 638 LEU B N 6
ATOM 12064 C CA . LEU B 2 14 ? -0.389 -1.032 -8.194 1.00 0.31 638 LEU B CA 6
ATOM 12065 C C . LEU B 2 14 ? -0.901 -2.134 -7.267 1.00 0.32 638 LEU B C 6
ATOM 12066 O O . LEU B 2 14 ? -0.319 -3.213 -7.197 1.00 0.38 638 LEU B O 6
ATOM 12082 N N . LEU B 2 15 ? -1.995 -1.869 -6.566 1.00 0.29 639 LEU B N 6
ATOM 12083 C CA . LEU B 2 15 ? -2.549 -2.852 -5.644 1.00 0.30 639 LEU B CA 6
ATOM 12084 C C . LEU B 2 15 ? -3.064 -4.059 -6.410 1.00 0.33 639 LEU B C 6
ATOM 12085 O O . LEU B 2 15 ? -3.017 -5.187 -5.925 1.00 0.33 639 LEU B O 6
ATOM 12101 N N . SER B 2 16 ? -3.578 -3.810 -7.605 1.00 0.38 640 SER B N 6
ATOM 12102 C CA . SER B 2 16 ? -4.151 -4.867 -8.411 1.00 0.44 640 SER B CA 6
ATOM 12103 C C . SER B 2 16 ? -3.100 -5.670 -9.180 1.00 0.50 640 SER B C 6
ATOM 12104 O O . SER B 2 16 ? -3.347 -6.817 -9.528 1.00 0.57 640 SER B O 6
ATOM 12112 N N . VAL B 2 17 ? -1.933 -5.085 -9.443 1.00 0.52 641 VAL B N 6
ATOM 12113 C CA . VAL B 2 17 ? -0.922 -5.763 -10.264 1.00 0.57 641 VAL B CA 6
ATOM 12114 C C . VAL B 2 17 ? -0.084 -6.774 -9.474 1.00 0.60 641 VAL B C 6
ATOM 12115 O O . VAL B 2 17 ? 0.677 -7.542 -10.065 1.00 0.68 641 VAL B O 6
ATOM 12128 N N . ILE B 2 18 ? -0.212 -6.787 -8.154 1.00 0.57 642 ILE B N 6
ATOM 12129 C CA . ILE B 2 18 ? 0.564 -7.717 -7.340 1.00 0.62 642 ILE B CA 6
ATOM 12130 C C . ILE B 2 18 ? -0.316 -8.806 -6.732 1.00 0.72 642 ILE B C 6
ATOM 12131 O O . ILE B 2 18 ? -1.539 -8.699 -6.770 1.00 0.74 642 ILE B O 6
ATOM 12147 N N . PRO B 2 19 ? 0.307 -9.882 -6.199 1.00 0.82 643 PRO B N 6
ATOM 12148 C CA . PRO B 2 19 ? -0.392 -11.024 -5.590 1.00 0.95 643 PRO B CA 6
ATOM 12149 C C . PRO B 2 19 ? -1.580 -10.674 -4.700 1.00 0.90 643 PRO B C 6
ATOM 12150 O O . PRO B 2 19 ? -1.632 -9.620 -4.064 1.00 0.81 643 PRO B O 6
ATOM 12161 N N . LYS B 2 20 ? -2.527 -11.605 -4.675 1.00 1.06 644 LYS B N 6
ATOM 12162 C CA . LYS B 2 20 ? -3.651 -11.573 -3.750 1.00 1.10 644 LYS B CA 6
ATOM 12163 C C . LYS B 2 20 ? -3.161 -11.395 -2.323 1.00 1.06 644 LYS B C 6
ATOM 12164 O O . LYS B 2 20 ? -2.271 -12.115 -1.870 1.00 1.07 644 LYS B O 6
ATOM 12183 N N . ARG B 2 21 ? -3.754 -10.431 -1.639 1.00 1.06 645 ARG B N 6
ATOM 12184 C CA . ARG B 2 21 ? -3.390 -10.064 -0.262 1.00 1.06 645 ARG B CA 6
ATOM 12185 C C . ARG B 2 21 ? -3.381 -11.229 0.744 1.00 1.05 645 ARG B C 6
ATOM 12186 O O . ARG B 2 21 ? -2.986 -11.037 1.890 1.00 1.08 645 ARG B O 6
ATOM 12207 N N . GLN B 2 22 ? -3.803 -12.423 0.341 1.00 1.11 646 GLN B N 6
ATOM 12208 C CA . GLN B 2 22 ? -3.777 -13.570 1.253 1.00 1.17 646 GLN B CA 6
ATOM 12209 C C . GLN B 2 22 ? -2.436 -14.298 1.154 1.00 1.20 646 GLN B C 6
ATOM 12210 O O . GLN B 2 22 ? -2.126 -15.177 1.956 1.00 1.26 646 GLN B O 6
ATOM 12224 N N . TYR B 2 23 ? -1.659 -13.926 0.143 1.00 1.25 647 TYR B N 6
ATOM 12225 C CA . TYR B 2 23 ? -0.298 -14.430 -0.016 1.00 1.33 647 TYR B CA 6
ATOM 12226 C C . TYR B 2 23 ? 0.674 -13.648 0.866 1.00 1.38 647 TYR B C 6
ATOM 12227 O O . TYR B 2 23 ? 1.877 -13.901 0.860 1.00 1.55 647 TYR B O 6
ATOM 12245 N N . PHE B 2 24 ? 0.138 -12.704 1.625 1.00 1.29 648 PHE B N 6
ATOM 12246 C CA . PHE B 2 24 ? 0.950 -11.834 2.467 1.00 1.40 648 PHE B CA 6
ATOM 12247 C C . PHE B 2 24 ? 0.873 -12.267 3.925 1.00 1.48 648 PHE B C 6
ATOM 12248 O O . PHE B 2 24 ? 1.230 -11.511 4.824 1.00 2.27 648 PHE B O 6
ATOM 12265 N N . ASN B 2 25 ? 0.430 -13.494 4.154 1.00 1.43 649 ASN B N 6
ATOM 12266 C CA . ASN B 2 25 ? 0.190 -13.987 5.512 1.00 1.71 649 ASN B CA 6
ATOM 12267 C C . ASN B 2 25 ? 1.478 -14.381 6.238 1.00 2.37 649 ASN B C 6
ATOM 12268 O O . ASN B 2 25 ? 1.554 -15.454 6.836 1.00 3.23 649 ASN B O 6
ATOM 12279 N N . THR B 2 26 ? 2.487 -13.525 6.186 1.00 2.49 650 THR B N 6
ATOM 12280 C CA . THR B 2 26 ? 3.715 -13.743 6.935 1.00 3.30 650 THR B CA 6
ATOM 12281 C C . THR B 2 26 ? 4.399 -12.407 7.219 1.00 2.92 650 THR B C 6
ATOM 12282 O O . THR B 2 26 ? 4.403 -11.515 6.366 1.00 3.34 650 THR B O 6
ATOM 12293 N N . ASN B 2 27 ? 4.955 -12.278 8.427 1.00 2.58 651 ASN B N 6
ATOM 12294 C CA . ASN B 2 27 ? 5.640 -11.059 8.863 1.00 2.41 651 ASN B CA 6
ATOM 12295 C C . ASN B 2 27 ? 4.659 -9.897 9.008 1.00 1.60 651 ASN B C 6
ATOM 12296 O O . ASN B 2 27 ? 4.187 -9.622 10.112 1.00 1.93 651 ASN B O 6
ATOM 12307 N N . LEU B 2 28 ? 4.330 -9.254 7.884 1.00 1.24 652 LEU B N 6
ATOM 12308 C CA . LEU B 2 28 ? 3.423 -8.100 7.854 1.00 0.65 652 LEU B CA 6
ATOM 12309 C C . LEU B 2 28 ? 4.018 -6.862 8.519 1.00 0.61 652 LEU B C 6
ATOM 12310 O O . LEU B 2 28 ? 4.618 -6.931 9.590 1.00 1.04 652 LEU B O 6
ATOM 12326 N N . LEU B 2 29 ? 3.849 -5.728 7.859 1.00 0.41 653 LEU B N 6
ATOM 12327 C CA . LEU B 2 29 ? 4.217 -4.443 8.430 1.00 0.31 653 LEU B CA 6
ATOM 12328 C C . LEU B 2 29 ? 2.949 -3.729 8.858 1.00 0.30 653 LEU B C 6
ATOM 12329 O O . LEU B 2 29 ? 2.155 -3.321 8.009 1.00 0.56 653 LEU B O 6
ATOM 12345 N N . ASP B 2 30 ? 2.738 -3.602 10.159 1.00 0.31 654 ASP B N 6
ATOM 12346 C CA . ASP B 2 30 ? 1.511 -3.004 10.665 1.00 0.28 654 ASP B CA 6
ATOM 12347 C C . ASP B 2 30 ? 1.337 -1.569 10.192 1.00 0.23 654 ASP B C 6
ATOM 12348 O O . ASP B 2 30 ? 2.207 -0.713 10.360 1.00 0.29 654 ASP B O 6
ATOM 12357 N N . ALA B 2 31 ? 0.179 -1.360 9.582 1.00 0.22 655 ALA B N 6
ATOM 12358 C CA . ALA B 2 31 ? -0.219 -0.105 8.955 1.00 0.24 655 ALA B CA 6
ATOM 12359 C C . ALA B 2 31 ? 0.008 1.102 9.845 1.00 0.22 655 ALA B C 6
ATOM 12360 O O . ALA B 2 31 ? 0.488 2.131 9.385 1.00 0.28 655 ALA B O 6
ATOM 12367 N N . GLN B 2 32 ? -0.352 0.970 11.113 1.00 0.20 656 GLN B N 6
ATOM 12368 C CA . GLN B 2 32 ? -0.322 2.096 12.032 1.00 0.22 656 GLN B CA 6
ATOM 12369 C C . GLN B 2 32 ? 1.101 2.590 12.206 1.00 0.23 656 GLN B C 6
ATOM 12370 O O . GLN B 2 32 ? 1.363 3.793 12.195 1.00 0.31 656 GLN B O 6
ATOM 12384 N N . LYS B 2 33 ? 2.015 1.645 12.332 1.00 0.21 657 LYS B N 6
ATOM 12385 C CA . LYS B 2 33 ? 3.429 1.952 12.374 1.00 0.26 657 LYS B CA 6
ATOM 12386 C C . LYS B 2 33 ? 3.834 2.650 11.082 1.00 0.23 657 LYS B C 6
ATOM 12387 O O . LYS B 2 33 ? 4.311 3.779 11.095 1.00 0.26 657 LYS B O 6
ATOM 12406 N N . LEU B 2 34 ? 3.589 1.964 9.972 1.00 0.25 658 LEU B N 6
ATOM 12407 C CA . LEU B 2 34 ? 4.022 2.417 8.651 1.00 0.24 658 LEU B CA 6
ATOM 12408 C C . LEU B 2 34 ? 3.479 3.799 8.285 1.00 0.23 658 LEU B C 6
ATOM 12409 O O . LEU B 2 34 ? 4.183 4.593 7.671 1.00 0.24 658 LEU B O 6
ATOM 12425 N N . VAL B 2 35 ? 2.257 4.106 8.680 1.00 0.24 659 VAL B N 6
ATOM 12426 C CA . VAL B 2 35 ? 1.661 5.383 8.319 1.00 0.24 659 VAL B CA 6
ATOM 12427 C C . VAL B 2 35 ? 2.293 6.517 9.109 1.00 0.24 659 VAL B C 6
ATOM 12428 O O . VAL B 2 35 ? 2.724 7.514 8.537 1.00 0.27 659 VAL B O 6
ATOM 12441 N N . ASN B 2 36 ? 2.368 6.352 10.422 1.00 0.25 660 ASN B N 6
ATOM 12442 C CA . ASN B 2 36 ? 2.981 7.364 11.271 1.00 0.28 660 ASN B CA 6
ATOM 12443 C C . ASN B 2 36 ? 4.464 7.491 10.938 1.00 0.26 660 ASN B C 6
ATOM 12444 O O . ASN B 2 36 ? 5.046 8.573 11.021 1.00 0.30 660 ASN B O 6
ATOM 12455 N N . PHE B 2 37 ? 5.050 6.373 10.538 1.00 0.24 661 PHE B N 6
ATOM 12456 C CA . PHE B 2 37 ? 6.434 6.321 10.090 1.00 0.26 661 PHE B CA 6
ATOM 12457 C C . PHE B 2 37 ? 6.605 7.117 8.791 1.00 0.27 661 PHE B C 6
ATOM 12458 O O . PHE B 2 37 ? 7.441 8.010 8.710 1.00 0.30 661 PHE B O 6
ATOM 12475 N N . LEU B 2 38 ? 5.775 6.812 7.804 1.00 0.27 662 LEU B N 6
ATOM 12476 C CA . LEU B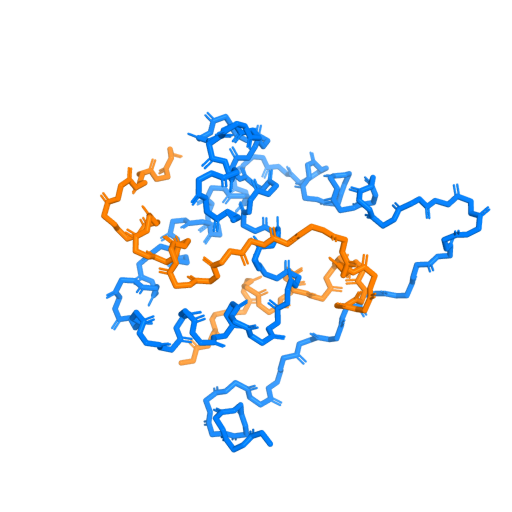 2 38 ? 5.888 7.410 6.470 1.00 0.28 662 LEU B CA 6
ATOM 12477 C C . LEU B 2 38 ? 5.552 8.896 6.498 1.00 0.27 662 LEU B C 6
ATOM 12478 O O . LEU B 2 38 ? 6.215 9.711 5.863 1.00 0.29 662 LEU B O 6
ATOM 12494 N N . ASN B 2 39 ? 4.525 9.227 7.251 1.00 0.29 663 ASN B N 6
ATOM 12495 C CA . ASN B 2 39 ? 4.013 10.586 7.314 1.00 0.36 663 ASN B CA 6
ATOM 12496 C C . ASN B 2 39 ? 4.968 11.522 8.060 1.00 0.37 663 ASN B C 6
ATOM 12497 O O . ASN B 2 39 ? 5.340 12.574 7.539 1.00 0.43 663 ASN B O 6
ATOM 12508 N N . ASP B 2 40 ? 5.371 11.147 9.266 1.00 0.38 664 ASP B N 6
ATOM 12509 C CA . ASP B 2 40 ? 6.178 12.040 10.100 1.00 0.43 664 ASP B CA 6
ATOM 12510 C C . ASP B 2 40 ? 7.683 11.788 9.973 1.00 0.43 664 ASP B C 6
ATOM 12511 O O . ASP B 2 40 ? 8.476 12.729 9.959 1.00 0.56 664 ASP B O 6
ATOM 12520 N N . GLN B 2 41 ? 8.075 10.526 9.881 1.00 0.33 665 GLN B N 6
ATOM 12521 C CA . GLN B 2 41 ? 9.488 10.161 9.989 1.00 0.34 665 GLN B CA 6
ATOM 12522 C C . GLN B 2 41 ? 10.152 9.953 8.628 1.00 0.32 665 GLN B C 6
ATOM 12523 O O . GLN B 2 41 ? 11.381 9.947 8.529 1.00 0.46 665 GLN B O 6
ATOM 12537 N N . VAL B 2 42 ? 9.359 9.774 7.583 1.00 0.27 666 VAL B N 6
ATOM 12538 C CA . VAL B 2 42 ? 9.911 9.515 6.263 1.00 0.25 666 VAL B CA 6
ATOM 12539 C C . VAL B 2 42 ? 9.808 10.750 5.380 1.00 0.24 666 VAL B C 6
ATOM 12540 O O . VAL B 2 42 ? 8.852 11.519 5.463 1.00 0.27 666 VAL B O 6
ATOM 12553 N N . GLU B 2 43 ? 10.817 10.931 4.551 1.00 0.27 667 GLU B N 6
ATOM 12554 C CA . GLU B 2 43 ? 10.803 11.958 3.532 1.00 0.34 667 GLU B CA 6
ATOM 12555 C C . GLU B 2 43 ? 11.106 11.298 2.200 1.00 0.32 667 GLU B C 6
ATOM 12556 O O . GLU B 2 43 ? 12.248 10.917 1.935 1.00 0.33 667 GLU B O 6
ATOM 12568 N N . ILE B 2 44 ? 10.083 11.128 1.377 1.00 0.34 668 ILE B N 6
ATOM 12569 C CA . ILE B 2 44 ? 10.221 10.400 0.129 1.00 0.35 668 ILE B CA 6
ATOM 12570 C C . ILE B 2 44 ? 11.017 11.214 -0.887 1.00 0.30 668 ILE B C 6
ATOM 12571 O O . ILE B 2 44 ? 10.884 12.432 -0.963 1.00 0.30 668 ILE B O 6
ATOM 12587 N N . PRO B 2 45 ? 11.887 10.552 -1.657 1.00 0.37 669 PRO B N 6
ATOM 12588 C CA . PRO B 2 45 ? 12.628 11.202 -2.730 1.00 0.43 669 PRO B CA 6
ATOM 12589 C C . PRO B 2 45 ? 11.742 11.429 -3.955 1.00 0.52 669 PRO B C 6
ATOM 12590 O O . PRO B 2 45 ? 10.881 10.608 -4.264 1.00 0.71 669 PRO B O 6
ATOM 12601 N N . ALA A 1 15 ? -13.813 -2.821 9.721 1.00 2.25 138 ALA A N 7
ATOM 12602 C CA . ALA A 1 15 ? -13.630 -3.228 8.325 1.00 1.77 138 ALA A CA 7
ATOM 12603 C C . ALA A 1 15 ? -14.569 -2.472 7.383 1.00 1.56 138 ALA A C 7
ATOM 12604 O O . ALA A 1 15 ? -14.191 -2.132 6.262 1.00 1.45 138 ALA A O 7
ATOM 12610 N N . ASN A 1 16 ? -15.787 -2.196 7.847 1.00 1.56 139 ASN A N 7
ATOM 12611 C CA . ASN A 1 16 ? -16.769 -1.445 7.069 1.00 1.44 139 ASN A CA 7
ATOM 12612 C C . ASN A 1 16 ? -16.328 0.001 6.866 1.00 1.28 139 ASN A C 7
ATOM 12613 O O . ASN A 1 16 ? -16.981 0.768 6.157 1.00 1.18 139 ASN A O 7
ATOM 12624 N N . PHE A 1 17 ? -15.232 0.379 7.512 1.00 1.33 140 PHE A N 7
ATOM 12625 C CA . PHE A 1 17 ? -14.589 1.653 7.236 1.00 1.23 140 PHE A CA 7
ATOM 12626 C C . PHE A 1 17 ? -14.302 1.770 5.738 1.00 0.99 140 PHE A C 7
ATOM 12627 O O . PHE A 1 17 ? -14.410 2.849 5.152 1.00 0.93 140 PHE A O 7
ATOM 12644 N N . LEU A 1 18 ? -13.959 0.644 5.118 1.00 0.92 141 LEU A N 7
ATOM 12645 C CA . LEU A 1 18 ? -13.734 0.611 3.682 1.00 0.75 141 LEU A CA 7
ATOM 12646 C C . LEU A 1 18 ? -15.051 0.816 2.939 1.00 0.70 141 LEU A C 7
ATOM 12647 O O . LEU A 1 18 ? -15.079 1.406 1.872 1.00 0.64 141 LEU A O 7
ATOM 12663 N N . SER A 1 19 ? -16.147 0.356 3.525 1.00 0.90 142 SER A N 7
ATOM 12664 C CA . SER A 1 19 ? -17.465 0.563 2.939 1.00 0.97 142 SER A CA 7
ATOM 12665 C C . SER A 1 19 ? -17.779 2.058 2.842 1.00 0.95 142 SER A C 7
ATOM 12666 O O . SER A 1 19 ? -18.552 2.494 1.986 1.00 1.05 142 SER A O 7
ATOM 12674 N N . GLN A 1 20 ? -17.175 2.832 3.735 1.00 0.98 143 GLN A N 7
ATOM 12675 C CA . GLN A 1 20 ? -17.362 4.275 3.747 1.00 1.10 143 GLN A CA 7
ATOM 12676 C C . GLN A 1 20 ? -16.512 4.971 2.679 1.00 0.95 143 GLN A C 7
ATOM 12677 O O . GLN A 1 20 ? -17.044 5.647 1.801 1.00 1.02 143 GLN A O 7
ATOM 12691 N N . LYS A 1 21 ? -15.199 4.797 2.752 1.00 0.84 144 LYS A N 7
ATOM 12692 C CA . LYS A 1 21 ? -14.280 5.598 1.940 1.00 0.83 144 LYS A CA 7
ATOM 12693 C C . LYS A 1 21 ? -13.634 4.804 0.809 1.00 0.74 144 LYS A C 7
ATOM 12694 O O . LYS A 1 21 ? -13.239 5.377 -0.207 1.00 0.88 144 LYS A O 7
ATOM 12713 N N . PHE A 1 22 ? -13.526 3.494 0.975 1.00 0.66 145 PHE A N 7
ATOM 12714 C CA . PHE A 1 22 ? -12.755 2.676 0.038 1.00 0.65 145 PHE A CA 7
ATOM 12715 C C . PHE A 1 22 ? -13.592 1.523 -0.541 1.00 0.80 145 PHE A C 7
ATOM 12716 O O . PHE A 1 22 ? -13.196 0.360 -0.441 1.00 1.08 145 PHE A O 7
ATOM 12733 N N . PRO A 1 23 ? -14.746 1.816 -1.168 1.00 0.95 146 PRO A N 7
ATOM 12734 C CA . PRO A 1 23 ? -15.651 0.793 -1.677 1.00 1.20 146 PRO A CA 7
ATOM 12735 C C . PRO A 1 23 ? -15.305 0.375 -3.103 1.00 1.16 146 PRO A C 7
ATOM 12736 O O . PRO A 1 23 ? -16.039 -0.377 -3.742 1.00 1.34 146 PRO A O 7
ATOM 12747 N N . GLU A 1 24 ? -14.180 0.868 -3.592 1.00 1.10 147 GLU A N 7
ATOM 12748 C CA . GLU A 1 24 ? -13.759 0.617 -4.962 1.00 1.30 147 GLU A CA 7
ATOM 12749 C C . GLU A 1 24 ? -12.347 0.048 -5.005 1.00 1.02 147 GLU A C 7
ATOM 12750 O O . GLU A 1 24 ? -11.612 0.235 -5.979 1.00 1.03 147 GLU A O 7
ATOM 12762 N N . LEU A 1 25 ? -11.977 -0.649 -3.939 1.00 0.87 148 LEU A N 7
ATOM 12763 C CA . LEU A 1 25 ? -10.657 -1.257 -3.840 1.00 0.76 148 LEU A CA 7
ATOM 12764 C C . LEU A 1 25 ? -10.501 -2.419 -4.814 1.00 0.97 148 LEU A C 7
ATOM 12765 O O . LEU A 1 25 ? -11.401 -3.248 -4.962 1.00 1.22 148 LEU A O 7
ATOM 12781 N N . PRO A 1 26 ? -9.347 -2.480 -5.494 1.00 0.92 149 PRO A N 7
ATOM 12782 C CA . PRO A 1 26 ? -8.997 -3.590 -6.377 1.00 1.11 149 PRO A CA 7
ATOM 12783 C C . PRO A 1 26 ? -8.618 -4.835 -5.577 1.00 1.19 149 PRO A C 7
ATOM 12784 O O . PRO A 1 26 ? -8.005 -4.738 -4.513 1.00 1.14 149 PRO A O 7
ATOM 12795 N N . SER A 1 27 ? -8.976 -6.000 -6.092 1.00 1.35 150 SER A N 7
ATOM 12796 C CA . SER A 1 27 ? -8.749 -7.237 -5.372 1.00 1.45 150 SER A CA 7
ATOM 12797 C C . SER A 1 27 ? -7.379 -7.824 -5.700 1.00 1.42 150 SER A C 7
ATOM 12798 O O . SER A 1 27 ? -6.831 -8.603 -4.917 1.00 1.56 150 SER A O 7
ATOM 12806 N N . GLY A 1 28 ? -6.831 -7.444 -6.847 1.00 1.29 151 GLY A N 7
ATOM 12807 C CA . GLY A 1 28 ? -5.558 -7.984 -7.283 1.00 1.28 151 GLY A CA 7
ATOM 12808 C C . GLY A 1 28 ? -5.714 -8.903 -8.479 1.00 1.24 151 GLY A C 7
ATOM 12809 O O . GLY A 1 28 ? -6.824 -9.091 -8.980 1.00 1.36 151 GLY A O 7
ATOM 12813 N N . ILE A 1 29 ? -4.605 -9.459 -8.945 1.00 1.15 152 ILE A N 7
ATOM 12814 C CA . ILE A 1 29 ? -4.617 -10.403 -10.060 1.00 1.16 152 ILE A CA 7
ATOM 12815 C C . ILE A 1 29 ? -4.646 -11.840 -9.555 1.00 1.24 152 ILE A C 7
ATOM 12816 O O . ILE A 1 29 ? -4.319 -12.114 -8.395 1.00 1.30 152 ILE A O 7
ATOM 12832 N N . ASP A 1 30 ? -5.039 -12.753 -10.431 1.00 1.33 153 ASP A N 7
ATOM 12833 C CA . ASP A 1 30 ? -4.837 -14.171 -10.183 1.00 1.40 153 ASP A CA 7
ATOM 12834 C C . ASP A 1 30 ? -3.498 -14.584 -10.754 1.00 1.38 153 ASP A C 7
ATOM 12835 O O . ASP A 1 30 ? -3.066 -14.064 -11.783 1.00 1.40 153 ASP A O 7
ATOM 12844 N N . VAL A 1 31 ? -2.849 -15.518 -10.092 1.00 1.41 154 VAL A N 7
ATOM 12845 C CA . VAL A 1 31 ? -1.478 -15.848 -10.392 1.00 1.39 154 VAL A CA 7
ATOM 12846 C C . VAL A 1 31 ? -1.345 -17.350 -10.510 1.00 1.51 154 VAL A C 7
ATOM 12847 O O . VAL A 1 31 ? -2.048 -18.093 -9.820 1.00 1.60 154 VAL A O 7
ATOM 12860 N N . ASN A 1 32 ? -0.463 -17.802 -11.378 1.00 1.59 155 ASN A N 7
ATOM 12861 C CA . ASN A 1 32 ? -0.257 -19.223 -11.556 1.00 1.69 155 ASN A CA 7
ATOM 12862 C C . ASN A 1 32 ? 0.706 -19.715 -10.485 1.00 1.65 155 ASN A C 7
ATOM 12863 O O . ASN A 1 32 ? 1.881 -19.983 -10.747 1.00 1.66 155 ASN A O 7
ATOM 12874 N N . ILE A 1 33 ? 0.164 -19.890 -9.284 1.00 1.64 156 ILE A N 7
ATOM 12875 C CA . ILE A 1 33 ? 0.967 -20.102 -8.082 1.00 1.62 156 ILE A CA 7
ATOM 12876 C C . ILE A 1 33 ? 1.461 -21.534 -7.958 1.00 1.69 156 ILE A C 7
ATOM 12877 O O . ILE A 1 33 ? 1.868 -21.975 -6.885 1.00 1.73 156 ILE A O 7
ATOM 12893 N N . ASN A 1 34 ? 1.432 -22.248 -9.069 1.00 1.73 157 ASN A N 7
ATOM 12894 C CA . ASN A 1 34 ? 1.966 -23.597 -9.130 1.00 1.77 157 ASN A CA 7
ATOM 12895 C C . ASN A 1 34 ? 3.352 -23.549 -9.752 1.00 1.79 157 ASN A C 7
ATOM 12896 O O . ASN A 1 34 ? 4.172 -24.452 -9.582 1.00 1.77 157 ASN A O 7
ATOM 12907 N N . MET A 1 35 ? 3.602 -22.466 -10.476 1.00 1.90 158 MET A N 7
ATOM 12908 C CA . MET A 1 35 ? 4.867 -22.273 -11.160 1.00 2.03 158 MET A CA 7
ATOM 12909 C C . MET A 1 35 ? 5.579 -21.031 -10.642 1.00 2.06 158 MET A C 7
ATOM 12910 O O . MET A 1 35 ? 6.790 -20.892 -10.790 1.00 2.54 158 MET A O 7
ATOM 12924 N N . THR A 1 36 ? 4.828 -20.139 -10.016 1.00 1.70 159 THR A N 7
ATOM 12925 C CA . THR A 1 36 ? 5.379 -18.887 -9.535 1.00 1.67 159 THR A CA 7
ATOM 12926 C C . THR A 1 36 ? 4.758 -18.526 -8.183 1.00 1.55 159 THR A C 7
ATOM 12927 O O . THR A 1 36 ? 3.630 -18.918 -7.894 1.00 1.48 159 THR A O 7
ATOM 12938 N N . THR A 1 37 ? 5.493 -17.803 -7.354 1.00 1.57 160 THR A N 7
ATOM 12939 C CA . THR A 1 37 ? 5.002 -17.430 -6.037 1.00 1.48 160 THR A CA 7
ATOM 12940 C C . THR A 1 37 ? 4.498 -15.989 -6.034 1.00 1.30 160 THR A C 7
ATOM 12941 O O . THR A 1 37 ? 5.081 -15.111 -6.672 1.00 1.25 160 THR A O 7
ATOM 12952 N N . PRO A 1 38 ? 3.393 -15.734 -5.304 1.00 1.25 161 PRO A N 7
ATOM 12953 C CA . PRO A 1 38 ? 2.787 -14.399 -5.206 1.00 1.10 161 PRO A CA 7
ATOM 12954 C C . PRO A 1 38 ? 3.748 -13.381 -4.605 1.00 1.04 161 PRO A C 7
ATOM 12955 O O . PRO A 1 38 ? 3.709 -12.204 -4.951 1.00 0.96 161 PRO A O 7
ATOM 12966 N N . ALA A 1 39 ? 4.615 -13.852 -3.712 1.00 1.12 162 ALA A N 7
ATOM 12967 C CA . ALA A 1 39 ? 5.618 -13.001 -3.083 1.00 1.15 162 ALA A CA 7
ATOM 12968 C C . ALA A 1 39 ? 6.628 -12.513 -4.111 1.00 1.12 162 ALA A C 7
ATOM 12969 O O . ALA A 1 39 ? 6.946 -11.327 -4.171 1.00 1.08 162 ALA A O 7
ATOM 12976 N N . MET A 1 40 ? 7.128 -13.442 -4.921 1.00 1.16 163 MET A N 7
ATOM 12977 C CA . MET A 1 40 ? 8.064 -13.113 -5.986 1.00 1.24 163 MET A CA 7
ATOM 12978 C C . MET A 1 40 ? 7.449 -12.099 -6.945 1.00 1.08 163 MET A C 7
ATOM 12979 O O . MET A 1 40 ? 8.122 -11.180 -7.415 1.00 1.04 163 MET A O 7
ATOM 12993 N N . MET A 1 41 ? 6.162 -12.261 -7.219 1.00 1.04 164 MET A N 7
ATOM 12994 C CA . MET A 1 41 ? 5.441 -11.323 -8.069 1.00 0.97 164 MET A CA 7
ATOM 12995 C C . MET A 1 41 ? 5.357 -9.946 -7.411 1.00 0.83 164 MET A C 7
ATOM 12996 O O . MET A 1 41 ? 5.503 -8.927 -8.083 1.00 0.85 164 MET A O 7
ATOM 13010 N N . ILE A 1 42 ? 5.137 -9.932 -6.092 1.00 0.75 165 ILE A N 7
ATOM 13011 C CA . ILE A 1 42 ? 5.070 -8.684 -5.326 1.00 0.65 165 ILE A CA 7
ATOM 13012 C C . ILE A 1 42 ? 6.334 -7.865 -5.501 1.00 0.62 165 ILE A C 7
ATOM 13013 O O . ILE A 1 42 ? 6.287 -6.710 -5.932 1.00 0.56 165 ILE A O 7
ATOM 13029 N N . SER A 1 43 ? 7.473 -8.486 -5.245 1.00 0.71 166 SER A N 7
ATOM 13030 C CA . SER A 1 43 ? 8.697 -7.737 -5.103 1.00 0.73 166 SER A CA 7
ATOM 13031 C C . SER A 1 43 ? 9.242 -7.412 -6.483 1.00 0.65 166 SER A C 7
ATOM 13032 O O . SER A 1 43 ? 9.928 -6.410 -6.671 1.00 0.65 166 SER A O 7
ATOM 13040 N N . SER A 1 44 ? 8.909 -8.265 -7.456 1.00 0.70 167 SER A N 7
ATOM 13041 C CA . SER A 1 44 ? 9.326 -8.044 -8.829 1.00 0.63 167 SER A CA 7
ATOM 13042 C C . SER A 1 44 ? 8.665 -6.789 -9.381 1.00 0.50 167 SER A C 7
ATOM 13043 O O . SER A 1 44 ? 9.352 -5.823 -9.702 1.00 0.71 167 SER A O 7
ATOM 13051 N N . GLU A 1 45 ? 7.337 -6.812 -9.502 1.00 0.56 168 GLU A N 7
ATOM 13052 C CA . GLU A 1 45 ? 6.568 -5.643 -9.927 1.00 0.44 168 GLU A CA 7
ATOM 13053 C C . GLU A 1 45 ? 7.038 -4.344 -9.285 1.00 0.34 168 GLU A C 7
ATOM 13054 O O . GLU A 1 45 ? 7.257 -3.356 -9.976 1.00 0.48 168 GLU A O 7
ATOM 13066 N N . LEU A 1 46 ? 7.197 -4.342 -7.977 1.00 0.36 169 LEU A N 7
ATOM 13067 C CA . LEU A 1 46 ? 7.576 -3.126 -7.275 1.00 0.45 169 LEU A CA 7
ATOM 13068 C C . LEU A 1 46 ? 8.994 -2.687 -7.648 1.00 0.50 169 LEU A C 7
ATOM 13069 O O . LEU A 1 46 ? 9.222 -1.538 -8.027 1.00 0.50 169 LEU A O 7
ATOM 13085 N N . ALA A 1 47 ? 9.935 -3.610 -7.537 1.00 0.55 170 ALA A N 7
ATOM 13086 C CA . ALA A 1 47 ? 11.342 -3.317 -7.796 1.00 0.60 170 ALA A CA 7
ATOM 13087 C C . ALA A 1 47 ? 11.652 -3.088 -9.284 1.00 0.59 170 ALA A C 7
ATOM 13088 O O . ALA A 1 47 ? 12.682 -2.500 -9.619 1.00 0.64 170 ALA A O 7
ATOM 13095 N N . LYS A 1 48 ? 10.778 -3.543 -10.180 1.00 0.55 171 LYS A N 7
ATOM 13096 C CA . LYS A 1 48 ? 11.014 -3.389 -11.614 1.00 0.59 171 LYS A CA 7
ATOM 13097 C C . LYS A 1 48 ? 10.599 -2.002 -12.098 1.00 0.64 171 LYS A C 7
ATOM 13098 O O . LYS A 1 48 ? 10.950 -1.591 -13.206 1.00 0.78 171 LYS A O 7
ATOM 13117 N N . LYS A 1 49 ? 9.838 -1.293 -11.272 1.00 0.60 172 LYS A N 7
ATOM 13118 C CA . LYS A 1 49 ? 9.338 0.021 -11.643 1.00 0.64 172 LYS A CA 7
ATOM 13119 C C . LYS A 1 49 ? 10.483 1.016 -11.773 1.00 0.54 172 LYS A C 7
ATOM 13120 O O . LYS A 1 49 ? 11.357 1.087 -10.906 1.00 0.62 172 LYS A O 7
ATOM 13139 N N . PRO A 1 50 ? 10.501 1.793 -12.866 1.00 0.47 173 PRO A N 7
ATOM 13140 C CA . PRO A 1 50 ? 11.449 2.890 -13.029 1.00 0.42 173 PRO A CA 7
ATOM 13141 C C . PRO A 1 50 ? 11.308 3.873 -11.878 1.00 0.35 173 PRO A C 7
ATOM 13142 O O . PRO A 1 50 ? 10.189 4.179 -11.457 1.00 0.35 173 PRO A O 7
ATOM 13153 N N . LYS A 1 51 ? 12.445 4.332 -11.362 1.00 0.34 174 LYS A N 7
ATOM 13154 C CA . LYS A 1 51 ? 12.507 5.094 -10.115 1.00 0.36 174 LYS A CA 7
ATOM 13155 C C . LYS A 1 51 ? 11.499 6.240 -10.053 1.00 0.32 174 LYS A C 7
ATOM 13156 O O . LYS A 1 51 ? 11.030 6.580 -8.969 1.00 0.34 174 LYS A O 7
ATOM 13175 N N . GLU A 1 52 ? 11.166 6.827 -11.197 1.00 0.31 175 GLU A N 7
ATOM 13176 C CA . GLU A 1 52 ? 10.139 7.860 -11.248 1.00 0.34 175 GLU A CA 7
ATOM 13177 C C . GLU A 1 52 ? 8.845 7.390 -10.583 1.00 0.29 175 GLU A C 7
ATOM 13178 O O . GLU A 1 52 ? 8.226 8.135 -9.834 1.00 0.33 175 GLU A O 7
ATOM 13190 N N . VAL A 1 53 ? 8.446 6.158 -10.872 1.00 0.27 176 VAL A N 7
ATOM 13191 C CA . VAL A 1 53 ? 7.223 5.586 -10.313 1.00 0.26 176 VAL A CA 7
ATOM 13192 C C . VAL A 1 53 ? 7.293 5.426 -8.798 1.00 0.25 176 VAL A C 7
ATOM 13193 O O . VAL A 1 53 ? 6.402 5.889 -8.090 1.00 0.29 176 VAL A O 7
ATOM 13206 N N . GLN A 1 54 ? 8.337 4.768 -8.300 1.00 0.23 177 GLN A N 7
ATOM 13207 C CA . GLN A 1 54 ? 8.470 4.550 -6.860 1.00 0.28 177 GLN A CA 7
ATOM 13208 C C . GLN A 1 54 ? 8.538 5.887 -6.126 1.00 0.32 177 GLN A C 7
ATOM 13209 O O . GLN A 1 54 ? 8.026 6.024 -5.016 1.00 0.37 177 GLN A O 7
ATOM 13223 N N . LEU A 1 55 ? 9.168 6.867 -6.760 1.00 0.35 178 LEU A N 7
ATOM 13224 C CA . LEU A 1 55 ? 9.177 8.230 -6.245 1.00 0.39 178 LEU A CA 7
ATOM 13225 C C . LEU A 1 55 ? 7.773 8.825 -6.264 1.00 0.39 178 LEU A C 7
ATOM 13226 O O . LEU A 1 55 ? 7.243 9.213 -5.226 1.00 0.46 178 LEU A O 7
ATOM 13242 N N . LYS A 1 56 ? 7.174 8.870 -7.452 1.00 0.36 179 LYS A N 7
ATOM 13243 C CA . LYS A 1 56 ? 5.862 9.480 -7.651 1.00 0.40 179 LYS A CA 7
ATOM 13244 C C . LYS A 1 56 ? 4.828 8.884 -6.716 1.00 0.31 179 LYS A C 7
ATOM 13245 O O . LYS A 1 56 ? 4.072 9.609 -6.068 1.00 0.29 179 LYS A O 7
ATOM 13264 N N . PHE A 1 57 ? 4.814 7.562 -6.646 1.00 0.29 180 PHE A N 7
ATOM 13265 C CA . PHE A 1 57 ? 3.850 6.854 -5.828 1.00 0.23 180 PHE A CA 7
ATOM 13266 C C . PHE A 1 57 ? 4.062 7.196 -4.365 1.00 0.22 180 PHE A C 7
ATOM 13267 O O . PHE A 1 57 ? 3.161 7.714 -3.717 1.00 0.23 180 PHE A O 7
ATOM 13284 N N . LEU A 1 58 ? 5.269 6.944 -3.866 1.00 0.25 181 LEU A N 7
ATOM 13285 C CA . LEU A 1 58 ? 5.558 7.114 -2.447 1.00 0.27 181 LEU A CA 7
ATOM 13286 C C . LEU A 1 58 ? 5.375 8.555 -1.977 1.00 0.29 181 LEU A C 7
ATOM 13287 O O . LEU A 1 58 ? 4.966 8.775 -0.843 1.00 0.29 181 LEU A O 7
ATOM 13303 N N . GLN A 1 59 ? 5.656 9.532 -2.834 1.00 0.31 182 GLN A N 7
ATOM 13304 C CA . GLN A 1 59 ? 5.564 10.938 -2.442 1.00 0.35 182 GLN A CA 7
ATOM 13305 C C . GLN A 1 59 ? 4.114 11.389 -2.402 1.00 0.29 182 GLN A C 7
ATOM 13306 O O . GLN A 1 59 ? 3.645 11.931 -1.404 1.00 0.31 182 GLN A O 7
ATOM 13320 N N . LYS A 1 60 ? 3.412 11.161 -3.503 1.00 0.30 183 LYS A N 7
ATOM 13321 C CA . LYS A 1 60 ? 1.991 11.461 -3.584 1.00 0.36 183 LYS A CA 7
ATOM 13322 C C . LYS A 1 60 ? 1.221 10.716 -2.492 1.00 0.25 183 LYS A C 7
ATOM 13323 O O . LYS A 1 60 ? 0.383 11.296 -1.796 1.00 0.27 183 LYS A O 7
ATOM 13342 N N . PHE A 1 61 ? 1.504 9.425 -2.370 1.00 0.21 184 PHE A N 7
ATOM 13343 C CA . PHE A 1 61 ? 0.934 8.599 -1.311 1.00 0.21 184 PHE A CA 7
ATOM 13344 C C . PHE A 1 61 ? 1.272 9.179 0.065 1.00 0.22 184 PHE A C 7
ATOM 13345 O O . PHE A 1 61 ? 0.411 9.248 0.939 1.00 0.25 184 PHE A O 7
ATOM 13362 N N . GLN A 1 62 ? 2.529 9.591 0.248 1.00 0.24 185 GLN A N 7
ATOM 13363 C CA . GLN A 1 62 ? 2.961 10.256 1.480 1.00 0.30 185 GLN A CA 7
ATOM 13364 C C . GLN A 1 62 ? 2.089 11.467 1.799 1.00 0.32 185 GLN A C 7
ATOM 13365 O O . GLN A 1 62 ? 1.672 11.656 2.942 1.00 0.39 185 GLN A O 7
ATOM 13379 N N . GLU A 1 63 ? 1.848 12.304 0.804 1.00 0.29 186 GLU A N 7
ATOM 13380 C CA . GLU A 1 63 ? 0.924 13.423 0.965 1.00 0.33 186 GLU A CA 7
ATOM 13381 C C . GLU A 1 63 ? -0.424 12.916 1.474 1.00 0.31 186 GLU A C 7
ATOM 13382 O O . GLU A 1 63 ? -0.894 13.315 2.542 1.00 0.35 186 GLU A O 7
ATOM 13394 N N . TRP A 1 64 ? -1.027 12.036 0.682 1.00 0.26 187 TRP A N 7
ATOM 13395 C CA . TRP A 1 64 ? -2.309 11.417 1.007 1.00 0.26 187 TRP A CA 7
ATOM 13396 C C . TRP A 1 64 ? -2.356 10.861 2.437 1.00 0.26 187 TRP A C 7
ATOM 13397 O O . TRP A 1 64 ? -3.287 11.159 3.186 1.00 0.28 187 TRP A O 7
ATOM 13418 N N . THR A 1 65 ? -1.355 10.073 2.821 1.00 0.25 188 THR A N 7
ATOM 13419 C CA . THR A 1 65 ? -1.368 9.400 4.116 1.00 0.27 188 THR A CA 7
ATOM 13420 C C . THR A 1 65 ? -1.155 10.368 5.278 1.00 0.29 188 THR A C 7
ATOM 13421 O O . THR A 1 65 ? -1.486 10.053 6.418 1.00 0.32 188 THR A O 7
ATOM 13432 N N . ARG A 1 66 ? -0.583 11.529 5.001 1.00 0.28 189 ARG A N 7
ATOM 13433 C CA . ARG A 1 66 ? -0.426 12.547 6.027 1.00 0.34 189 ARG A CA 7
ATOM 13434 C C . ARG A 1 66 ? -1.716 13.329 6.209 1.00 0.36 189 ARG A C 7
ATOM 13435 O O . ARG A 1 66 ? -2.059 13.718 7.325 1.00 0.42 189 ARG A O 7
ATOM 13456 N N . ALA A 1 67 ? -2.430 13.551 5.111 1.00 0.34 190 ALA A N 7
ATOM 13457 C CA . ALA A 1 67 ? -3.729 14.210 5.165 1.00 0.41 190 ALA A CA 7
ATOM 13458 C C . ALA A 1 67 ? -4.785 13.276 5.744 1.00 0.34 190 ALA A C 7
ATOM 13459 O O . ALA A 1 67 ? -5.739 13.713 6.385 1.00 0.40 190 ALA A O 7
ATOM 13466 N N . HIS A 1 68 ? -4.617 11.984 5.494 1.00 0.36 191 HIS A N 7
ATOM 13467 C CA . HIS A 1 68 ? -5.563 10.978 5.973 1.00 0.35 191 HIS A CA 7
ATOM 13468 C C . HIS A 1 68 ? -4.824 9.824 6.654 1.00 0.28 191 HIS A C 7
ATOM 13469 O O . HIS A 1 68 ? -4.796 8.708 6.131 1.00 0.33 191 HIS A O 7
ATOM 13484 N N . PRO A 1 69 ? -4.229 10.069 7.833 1.00 0.23 192 PRO A N 7
ATOM 13485 C CA . PRO A 1 69 ? -3.413 9.070 8.536 1.00 0.25 192 PRO A CA 7
ATOM 13486 C C . PRO A 1 69 ? -4.199 7.827 8.920 1.00 0.27 192 PRO A C 7
ATOM 13487 O O . PRO A 1 69 ? -3.755 6.707 8.665 1.00 0.40 192 PRO A O 7
ATOM 13498 N N . GLU A 1 70 ? -5.365 8.013 9.517 1.00 0.26 193 GLU A N 7
ATOM 13499 C CA . GLU A 1 70 ? -6.156 6.875 9.946 1.00 0.32 193 GLU A CA 7
ATOM 13500 C C . GLU A 1 70 ? -6.717 6.146 8.733 1.00 0.28 193 GLU A C 7
ATOM 13501 O O . GLU A 1 70 ? -6.792 4.924 8.721 1.00 0.30 193 GLU A O 7
ATOM 13513 N N . ASP A 1 71 ? -7.083 6.907 7.709 1.00 0.29 194 ASP A N 7
ATOM 13514 C CA . ASP A 1 71 ? -7.603 6.341 6.468 1.00 0.30 194 ASP A CA 7
ATOM 13515 C C . ASP A 1 71 ? -6.570 5.414 5.858 1.00 0.23 194 ASP A C 7
ATOM 13516 O O . ASP A 1 71 ? -6.834 4.237 5.612 1.00 0.25 194 ASP A O 7
ATOM 13525 N N . ALA A 1 72 ? -5.388 5.973 5.629 1.00 0.20 195 ALA A N 7
ATOM 13526 C CA . ALA A 1 72 ? -4.265 5.231 5.079 1.00 0.19 195 ALA A CA 7
ATOM 13527 C C . ALA A 1 72 ? -3.944 4.004 5.910 1.00 0.16 195 ALA A C 7
ATOM 13528 O O . ALA A 1 72 ? -3.889 2.893 5.388 1.00 0.18 195 ALA A O 7
ATOM 13535 N N . ALA A 1 73 ? -3.738 4.210 7.202 1.00 0.17 196 ALA A N 7
ATOM 13536 C CA . ALA A 1 73 ? -3.364 3.129 8.090 1.00 0.20 196 ALA A CA 7
ATOM 13537 C C . ALA A 1 73 ? -4.433 2.051 8.118 1.00 0.23 196 ALA A C 7
ATOM 13538 O O . ALA A 1 73 ? -4.121 0.870 8.076 1.00 0.27 196 ALA A O 7
ATOM 13545 N N . SER A 1 74 ? -5.691 2.455 8.168 1.00 0.22 197 SER A N 7
ATOM 13546 C CA . SER A 1 74 ? -6.780 1.488 8.165 1.00 0.30 197 SER A CA 7
ATOM 13547 C C . SER A 1 74 ? -6.760 0.651 6.885 1.00 0.25 197 SER A C 7
ATOM 13548 O O . SER A 1 74 ? -6.991 -0.566 6.926 1.00 0.24 197 SER A O 7
ATOM 13556 N N . LEU A 1 75 ? -6.456 1.274 5.746 1.00 0.24 198 LEU A N 7
ATOM 13557 C CA . LEU A 1 75 ? -6.393 0.571 4.479 1.00 0.22 198 LEU A CA 7
ATOM 13558 C C . LEU A 1 75 ? -5.199 -0.377 4.448 1.00 0.19 198 LEU A C 7
ATOM 13559 O O . LEU A 1 75 ? -5.322 -1.527 4.033 1.00 0.20 198 LEU A O 7
ATOM 13575 N N . LEU A 1 76 ? -4.052 0.114 4.910 1.00 0.18 199 LEU A N 7
ATOM 13576 C CA . LEU A 1 76 ? -2.838 -0.692 4.978 1.00 0.21 199 LEU A CA 7
ATOM 13577 C C . LEU A 1 76 ? -3.014 -1.854 5.951 1.00 0.27 199 LEU A C 7
ATOM 13578 O O . LEU A 1 76 ? -2.389 -2.903 5.803 1.00 0.37 199 LEU A O 7
ATOM 13594 N N . GLU A 1 77 ? -3.848 -1.637 6.960 1.00 0.27 200 GLU A N 7
ATOM 13595 C CA . GLU A 1 77 ? -4.154 -2.656 7.952 1.00 0.37 200 GLU A CA 7
ATOM 13596 C C . GLU A 1 77 ? -4.838 -3.852 7.317 1.00 0.30 200 GLU A C 7
ATOM 13597 O O . GLU A 1 77 ? -4.496 -5.001 7.600 1.00 0.37 200 GLU A O 7
ATOM 13609 N N . LEU A 1 78 ? -5.804 -3.582 6.459 1.00 0.26 201 LEU A N 7
ATOM 13610 C CA . LEU A 1 78 ? -6.617 -4.653 5.907 1.00 0.25 201 LEU A CA 7
ATOM 13611 C C . LEU A 1 78 ? -6.139 -5.119 4.528 1.00 0.23 201 LEU A C 7
ATOM 13612 O O . LEU A 1 78 ? -6.315 -6.287 4.177 1.00 0.33 201 LEU A O 7
ATOM 13628 N N . CYS A 1 79 ? -5.549 -4.234 3.730 1.00 0.19 202 CYS A N 7
ATOM 13629 C CA . CYS A 1 79 ? -5.056 -4.625 2.413 1.00 0.20 202 CYS A CA 7
ATOM 13630 C C . CYS A 1 79 ? -3.531 -4.729 2.405 1.00 0.24 202 CYS A C 7
ATOM 13631 O O . CYS A 1 79 ? -2.827 -3.722 2.280 1.00 0.26 202 CYS A O 7
ATOM 13639 N N . PRO A 1 80 ? -3.006 -5.964 2.514 1.00 0.30 203 PRO A N 7
ATOM 13640 C CA . PRO A 1 80 ? -1.567 -6.211 2.681 1.00 0.36 203 PRO A CA 7
ATOM 13641 C C . PRO A 1 80 ? -0.719 -5.900 1.442 1.00 0.28 203 PRO A C 7
ATOM 13642 O O . PRO A 1 80 ? 0.504 -5.765 1.550 1.00 0.28 203 PRO A O 7
ATOM 13653 N N . GLN A 1 81 ? -1.342 -5.776 0.266 1.00 0.25 204 GLN A N 7
ATOM 13654 C CA . GLN A 1 81 ? -0.564 -5.547 -0.950 1.00 0.26 204 GLN A CA 7
ATOM 13655 C C . GLN A 1 81 ? 0.095 -4.176 -0.885 1.00 0.19 204 GLN A C 7
ATOM 13656 O O . GLN A 1 81 ? 1.221 -4.004 -1.327 1.00 0.25 204 GLN A O 7
ATOM 13670 N N . LEU A 1 82 ? -0.594 -3.228 -0.272 1.00 0.16 205 LEU A N 7
ATOM 13671 C CA . LEU A 1 82 ? -0.122 -1.853 -0.207 1.00 0.15 205 LEU A CA 7
ATOM 13672 C C . LEU A 1 82 ? 0.933 -1.681 0.893 1.00 0.18 205 LEU A C 7
ATOM 13673 O O . LEU A 1 82 ? 1.928 -0.979 0.698 1.00 0.19 205 LEU A O 7
ATOM 13689 N N . SER A 1 83 ? 0.692 -2.295 2.051 1.00 0.24 206 SER A N 7
ATOM 13690 C CA . SER A 1 83 ? 1.687 -2.356 3.119 1.00 0.27 206 SER A CA 7
ATOM 13691 C C . SER A 1 83 ? 3.070 -2.742 2.565 1.00 0.22 206 SER A C 7
ATOM 13692 O O . SER A 1 83 ? 4.064 -2.064 2.838 1.00 0.20 206 SER A O 7
ATOM 13700 N N . PHE A 1 84 ? 3.131 -3.813 1.768 1.00 0.21 207 PHE A N 7
ATOM 13701 C CA . PHE A 1 84 ? 4.404 -4.254 1.187 1.00 0.19 207 PHE A CA 7
ATOM 13702 C C . PHE A 1 84 ? 4.750 -3.488 -0.087 1.00 0.18 207 PHE A C 7
ATOM 13703 O O . PHE A 1 84 ? 5.927 -3.341 -0.415 1.00 0.20 207 PHE A O 7
ATOM 13720 N N . VAL A 1 85 ? 3.741 -3.007 -0.805 1.00 0.17 208 VAL A N 7
ATOM 13721 C CA . VAL A 1 85 ? 3.981 -2.096 -1.920 1.00 0.18 208 VAL A CA 7
ATOM 13722 C C . VAL A 1 85 ? 4.871 -0.949 -1.450 1.00 0.17 208 VAL A C 7
ATOM 13723 O O . VAL A 1 85 ? 5.887 -0.628 -2.071 1.00 0.20 208 VAL A O 7
ATOM 13736 N N . THR A 1 86 ? 4.498 -0.364 -0.319 1.00 0.18 209 THR A N 7
ATOM 13737 C CA . THR A 1 86 ? 5.260 0.718 0.265 1.00 0.20 209 THR A CA 7
ATOM 13738 C C . THR A 1 86 ? 6.632 0.219 0.716 1.00 0.20 209 THR A C 7
ATOM 13739 O O . THR A 1 86 ? 7.642 0.880 0.486 1.00 0.21 209 THR A O 7
ATOM 13750 N N . ALA A 1 87 ? 6.652 -0.966 1.326 1.00 0.20 210 ALA A N 7
ATOM 13751 C CA . ALA A 1 87 ? 7.884 -1.566 1.839 1.00 0.21 210 ALA A CA 7
ATOM 13752 C C . ALA A 1 87 ? 8.971 -1.644 0.768 1.00 0.17 210 ALA A C 7
ATOM 13753 O O . ALA A 1 87 ? 10.035 -1.039 0.916 1.00 0.18 210 ALA A O 7
ATOM 13760 N N . GLU A 1 88 ? 8.700 -2.377 -0.308 1.00 0.19 211 GLU A N 7
ATOM 13761 C CA . GLU A 1 88 ? 9.680 -2.546 -1.378 1.00 0.20 211 GLU A CA 7
ATOM 13762 C C . GLU A 1 88 ? 10.091 -1.206 -1.979 1.00 0.18 211 GLU A C 7
ATOM 13763 O O . GLU A 1 88 ? 11.271 -0.967 -2.222 1.00 0.22 211 GLU A O 7
ATOM 13775 N N . LEU A 1 89 ? 9.127 -0.321 -2.198 1.00 0.17 212 LEU A N 7
ATOM 13776 C CA . LEU A 1 89 ? 9.424 0.973 -2.804 1.00 0.18 212 LEU A CA 7
ATOM 13777 C C . LEU A 1 89 ? 10.311 1.814 -1.876 1.00 0.18 212 LEU A C 7
ATOM 13778 O O . LEU A 1 89 ? 11.185 2.554 -2.335 1.00 0.22 212 LEU A O 7
ATOM 13794 N N . LEU A 1 90 ? 10.105 1.681 -0.570 1.00 0.16 213 LEU A N 7
ATOM 13795 C CA . LEU A 1 90 ? 10.984 2.314 0.415 1.00 0.16 213 LEU A CA 7
ATOM 13796 C C . LEU A 1 90 ? 12.406 1.791 0.259 1.00 0.17 213 LEU A C 7
ATOM 13797 O O . LEU A 1 90 ? 13.376 2.552 0.311 1.00 0.23 213 LEU A O 7
ATOM 13813 N N . LEU A 1 91 ? 12.507 0.484 0.046 1.00 0.18 214 LEU A N 7
ATOM 13814 C CA . LEU A 1 91 ? 13.794 -0.183 -0.105 1.00 0.22 214 LEU A CA 7
ATOM 13815 C C . LEU A 1 91 ? 14.503 0.306 -1.363 1.00 0.27 214 LEU A C 7
ATOM 13816 O O . LEU A 1 91 ? 15.720 0.511 -1.361 1.00 0.36 214 LEU A O 7
ATOM 13832 N N . THR A 1 92 ? 13.732 0.499 -2.435 1.00 0.34 215 THR A N 7
ATOM 13833 C CA . THR A 1 92 ? 14.283 0.880 -3.733 1.00 0.43 215 THR A CA 7
ATOM 13834 C C . THR A 1 92 ? 14.969 2.242 -3.667 1.00 0.39 215 THR A C 7
ATOM 13835 O O . THR A 1 92 ? 16.043 2.446 -4.237 1.00 0.42 215 THR A O 7
ATOM 13846 N N . ASN A 1 93 ? 14.331 3.185 -2.988 1.00 0.39 216 ASN A N 7
ATOM 13847 C CA . ASN A 1 93 ? 14.834 4.543 -2.912 1.00 0.44 216 ASN A CA 7
ATOM 13848 C C . ASN A 1 93 ? 15.986 4.678 -1.924 1.00 0.39 216 ASN A C 7
ATOM 13849 O O . ASN A 1 93 ? 16.652 5.710 -1.883 1.00 0.50 216 ASN A O 7
ATOM 13860 N N . GLY A 1 94 ? 16.208 3.643 -1.121 1.00 0.29 217 GLY A N 7
ATOM 13861 C CA . GLY A 1 94 ? 17.357 3.624 -0.231 1.00 0.26 217 GLY A CA 7
ATOM 13862 C C . GLY A 1 94 ? 17.102 4.334 1.086 1.00 0.31 217 GLY A C 7
ATOM 13863 O O . GLY A 1 94 ? 17.916 4.254 2.004 1.00 0.40 217 GLY A O 7
ATOM 13867 N N . ILE A 1 95 ? 15.982 5.044 1.172 1.00 0.42 218 ILE A N 7
ATOM 13868 C CA . ILE A 1 95 ? 15.611 5.736 2.401 1.00 0.55 218 ILE A CA 7
ATOM 13869 C C . ILE A 1 95 ? 15.476 4.761 3.570 1.00 0.45 218 ILE A C 7
ATOM 13870 O O . ILE A 1 95 ? 16.073 4.967 4.626 1.00 0.55 218 ILE A O 7
ATOM 13886 N N . CYS A 1 96 ? 14.702 3.700 3.379 1.00 0.39 219 CYS A N 7
ATOM 13887 C CA . CYS A 1 96 ? 14.483 2.721 4.435 1.00 0.42 219 CYS A CA 7
ATOM 13888 C C . CYS A 1 96 ? 14.916 1.337 3.974 1.00 0.35 219 CYS A C 7
ATOM 13889 O O . CYS A 1 96 ? 14.780 0.996 2.798 1.00 0.34 219 CYS A O 7
ATOM 13897 N N . LYS A 1 97 ? 15.451 0.547 4.890 1.00 0.39 220 LYS A N 7
ATOM 13898 C CA . LYS A 1 97 ? 15.860 -0.807 4.570 1.00 0.42 220 LYS A CA 7
ATOM 13899 C C . LYS A 1 97 ? 14.964 -1.798 5.306 1.00 0.36 220 LYS A C 7
ATOM 13900 O O . LYS A 1 97 ? 14.112 -1.390 6.091 1.00 0.31 220 LYS A O 7
ATOM 13919 N N . VAL A 1 98 ? 15.148 -3.086 5.048 1.00 0.40 221 VAL A N 7
ATOM 13920 C CA . VAL A 1 98 ? 14.310 -4.119 5.657 1.00 0.41 221 VAL A CA 7
ATOM 13921 C C . VAL A 1 98 ? 14.316 -4.005 7.183 1.00 0.40 221 VAL A C 7
ATOM 13922 O O . VAL A 1 98 ? 13.265 -4.076 7.828 1.00 0.39 221 VAL A O 7
ATOM 13935 N N . ASP A 1 99 ? 15.501 -3.796 7.745 1.00 0.44 222 ASP A N 7
ATOM 13936 C CA . ASP A 1 99 ? 15.671 -3.668 9.192 1.00 0.50 222 ASP A CA 7
ATOM 13937 C C . ASP A 1 99 ? 14.874 -2.486 9.744 1.00 0.42 222 ASP A C 7
ATOM 13938 O O . ASP A 1 99 ? 14.514 -2.466 10.915 1.00 0.43 222 ASP A O 7
ATOM 13947 N N . ASP A 1 100 ? 14.585 -1.517 8.883 1.00 0.38 223 ASP A N 7
ATOM 13948 C CA . ASP A 1 100 ? 13.863 -0.309 9.286 1.00 0.37 223 ASP A CA 7
ATOM 13949 C C . ASP A 1 100 ? 12.356 -0.511 9.159 1.00 0.30 223 ASP A C 7
ATOM 13950 O O . ASP A 1 100 ? 11.566 0.314 9.613 1.00 0.31 223 ASP A O 7
ATOM 13959 N N . LEU A 1 101 ? 11.967 -1.624 8.548 1.00 0.28 224 LEU A N 7
ATOM 13960 C CA . LEU A 1 101 ? 10.557 -1.935 8.335 1.00 0.28 224 LEU A CA 7
ATOM 13961 C C . LEU A 1 101 ? 10.037 -2.836 9.453 1.00 0.28 224 LEU A C 7
ATOM 13962 O O . LEU A 1 101 ? 8.857 -2.830 9.782 1.00 0.26 224 LEU A O 7
ATOM 13978 N N . ILE A 1 102 ? 10.944 -3.608 10.012 1.00 0.37 225 ILE A N 7
ATOM 13979 C CA . ILE A 1 102 ? 10.629 -4.475 11.149 1.00 0.42 225 ILE A CA 7
ATOM 13980 C C . ILE A 1 102 ? 10.098 -3.684 12.366 1.00 0.40 225 ILE A C 7
ATOM 13981 O O . ILE A 1 102 ? 9.161 -4.135 13.018 1.00 0.48 225 ILE A O 7
ATOM 13997 N N . PRO A 1 103 ? 10.684 -2.515 12.716 1.00 0.36 226 PRO A N 7
ATOM 13998 C CA . PRO A 1 103 ? 10.133 -1.640 13.768 1.00 0.39 226 PRO A CA 7
ATOM 13999 C C . PRO A 1 103 ? 8.697 -1.202 13.484 1.00 0.38 226 PRO A C 7
ATOM 14000 O O . PRO A 1 103 ? 7.966 -0.825 14.399 1.00 0.52 226 PRO A O 7
ATOM 14011 N N . LEU A 1 104 ? 8.307 -1.231 12.212 1.00 0.29 227 LEU A N 7
ATOM 14012 C CA . LEU A 1 104 ? 6.928 -0.947 11.834 1.00 0.35 227 LEU A CA 7
ATOM 14013 C C . LEU A 1 104 ? 6.048 -2.107 12.254 1.00 0.43 227 LEU A C 7
ATOM 14014 O O . LEU A 1 104 ? 4.943 -1.923 12.756 1.00 0.70 227 LEU A O 7
ATOM 14030 N N . ALA A 1 105 ? 6.569 -3.303 12.037 1.00 0.54 228 ALA A N 7
ATOM 14031 C CA . ALA A 1 105 ? 5.879 -4.531 12.379 1.00 0.66 228 ALA A CA 7
ATOM 14032 C C . ALA A 1 105 ? 5.769 -4.700 13.891 1.00 0.73 228 ALA A C 7
ATOM 14033 O O . ALA A 1 105 ? 6.316 -3.905 14.659 1.00 1.47 228 ALA A O 7
ATOM 14040 N N . GLU B 2 6 ? -10.622 9.110 -3.305 1.00 1.19 630 GLU B N 7
ATOM 14041 C CA . GLU B 2 6 ? -9.825 9.181 -2.088 1.00 0.73 630 GLU B CA 7
ATOM 14042 C C . GLU B 2 6 ? -8.413 8.738 -2.409 1.00 0.58 630 GLU B C 7
ATOM 14043 O O . GLU B 2 6 ? -7.446 9.448 -2.154 1.00 0.83 630 GLU B O 7
ATOM 14054 N N . LEU B 2 7 ? -8.315 7.553 -2.978 1.00 0.48 631 LEU B N 7
ATOM 14055 C CA . LEU B 2 7 ? -7.054 7.041 -3.471 1.00 0.35 631 LEU B CA 7
ATOM 14056 C C . LEU B 2 7 ? -6.797 7.541 -4.873 1.00 0.41 631 LEU B C 7
ATOM 14057 O O . LEU B 2 7 ? -7.711 7.591 -5.698 1.00 0.51 631 LEU B O 7
ATOM 14073 N N . PRO B 2 8 ? -5.553 7.919 -5.162 1.00 0.41 632 PRO B N 7
ATOM 14074 C CA . PRO B 2 8 ? -5.156 8.285 -6.504 1.00 0.52 632 PRO B CA 7
ATOM 14075 C C . PRO B 2 8 ? -4.970 7.042 -7.363 1.00 0.48 632 PRO B C 7
ATOM 14076 O O . PRO B 2 8 ? -4.561 5.984 -6.877 1.00 0.46 632 PRO B O 7
ATOM 14087 N N . THR B 2 9 ? -5.295 7.189 -8.634 1.00 0.55 633 THR B N 7
ATOM 14088 C CA . THR B 2 9 ? -5.372 6.072 -9.568 1.00 0.66 633 THR B CA 7
ATOM 14089 C C . THR B 2 9 ? -4.080 5.255 -9.657 1.00 0.56 633 THR B C 7
ATOM 14090 O O . THR B 2 9 ? -4.139 4.057 -9.932 1.00 0.55 633 THR B O 7
ATOM 14101 N N . GLU B 2 10 ? -2.928 5.893 -9.455 1.00 0.55 634 GLU B N 7
ATOM 14102 C CA . GLU B 2 10 ? -1.657 5.167 -9.397 1.00 0.54 634 GLU B CA 7
ATOM 14103 C C . GLU B 2 10 ? -1.704 4.062 -8.347 1.00 0.43 634 GLU B C 7
ATOM 14104 O O . GLU B 2 10 ? -1.251 2.940 -8.588 1.00 0.45 634 GLU B O 7
ATOM 14116 N N . VAL B 2 11 ? -2.256 4.389 -7.190 1.00 0.33 635 VAL B N 7
ATOM 14117 C CA . VAL B 2 11 ? -2.410 3.429 -6.114 1.00 0.28 635 VAL B CA 7
ATOM 14118 C C . VAL B 2 11 ? -3.342 2.304 -6.541 1.00 0.27 635 VAL B C 7
ATOM 14119 O O . VAL B 2 11 ? -2.995 1.130 -6.430 1.00 0.28 635 VAL B O 7
ATOM 14132 N N . LEU B 2 12 ? -4.516 2.672 -7.041 1.00 0.29 636 LEU B N 7
ATOM 14133 C CA . LEU B 2 12 ? -5.481 1.700 -7.553 1.00 0.33 636 LEU B CA 7
ATOM 14134 C C . LEU B 2 12 ? -4.827 0.706 -8.509 1.00 0.34 636 LEU B C 7
ATOM 14135 O O . LEU B 2 12 ? -4.934 -0.514 -8.314 1.00 0.36 636 LEU B O 7
ATOM 14151 N N . ASP B 2 13 ? -4.140 1.215 -9.532 1.00 0.36 637 ASP B N 7
ATOM 14152 C CA . ASP B 2 13 ? -3.452 0.357 -10.489 1.00 0.41 637 ASP B CA 7
ATOM 14153 C C . ASP B 2 13 ? -2.466 -0.563 -9.792 1.00 0.37 637 ASP B C 7
ATOM 14154 O O . ASP B 2 13 ? -2.479 -1.770 -10.011 1.00 0.40 637 ASP B O 7
ATOM 14163 N N . LEU B 2 14 ? -1.640 0.007 -8.924 1.00 0.32 638 LEU B N 7
ATOM 14164 C CA . LEU B 2 14 ? -0.553 -0.736 -8.308 1.00 0.31 638 LEU B CA 7
ATOM 14165 C C . LEU B 2 14 ? -1.073 -1.849 -7.404 1.00 0.32 638 LEU B C 7
ATOM 14166 O O . LEU B 2 14 ? -0.501 -2.935 -7.355 1.00 0.38 638 LEU B O 7
ATOM 14182 N N . LEU B 2 15 ? -2.168 -1.589 -6.704 1.00 0.29 639 LEU B N 7
ATOM 14183 C CA . LEU B 2 15 ? -2.743 -2.591 -5.815 1.00 0.30 639 LEU B CA 7
ATOM 14184 C C . LEU B 2 15 ? -3.247 -3.782 -6.615 1.00 0.33 639 LEU B C 7
ATOM 14185 O O . LEU B 2 15 ? -3.218 -4.919 -6.147 1.00 0.33 639 LEU B O 7
ATOM 14201 N N . SER B 2 16 ? -3.729 -3.505 -7.819 1.00 0.38 640 SER B N 7
ATOM 14202 C CA . SER B 2 16 ? -4.325 -4.536 -8.645 1.00 0.44 640 SER B CA 7
ATOM 14203 C C . SER B 2 16 ? -3.325 -5.217 -9.578 1.00 0.50 640 SER B C 7
ATOM 14204 O O . SER B 2 16 ? -3.576 -6.332 -10.023 1.00 0.57 640 SER B O 7
ATOM 14212 N N . VAL B 2 17 ? -2.208 -4.563 -9.895 1.00 0.52 641 VAL B N 7
ATOM 14213 C CA . VAL B 2 17 ? -1.222 -5.169 -10.792 1.00 0.57 641 VAL B CA 7
ATOM 14214 C C . VAL B 2 17 ? -0.473 -6.309 -10.104 1.00 0.60 641 VAL B C 7
ATOM 14215 O O . VAL B 2 17 ? 0.199 -7.104 -10.757 1.00 0.68 641 VAL B O 7
ATOM 14228 N N . ILE B 2 18 ? -0.599 -6.385 -8.788 1.00 0.57 642 ILE B N 7
ATOM 14229 C CA . ILE B 2 18 ? -0.012 -7.479 -8.034 1.00 0.62 642 ILE B CA 7
ATOM 14230 C C . ILE B 2 18 ? -1.084 -8.480 -7.617 1.00 0.72 642 ILE B C 7
ATOM 14231 O O . ILE B 2 18 ? -2.279 -8.181 -7.693 1.00 0.74 642 ILE B O 7
ATOM 14247 N N . PRO B 2 19 ? -0.672 -9.697 -7.219 1.00 0.82 643 PRO B N 7
ATOM 14248 C CA . PRO B 2 19 ? -1.590 -10.757 -6.790 1.00 0.95 643 PRO B CA 7
ATOM 14249 C C . PRO B 2 19 ? -2.659 -10.294 -5.802 1.00 0.90 643 PRO B C 7
ATOM 14250 O O . PRO B 2 19 ? -2.491 -9.312 -5.076 1.00 0.81 643 PRO B O 7
ATOM 14261 N N . LYS B 2 20 ? -3.767 -11.024 -5.799 1.00 1.06 644 LYS B N 7
ATOM 14262 C CA . LYS B 2 20 ? -4.863 -10.787 -4.874 1.00 1.10 644 LYS B CA 7
ATOM 14263 C C . LYS B 2 20 ? -4.384 -10.802 -3.434 1.00 1.06 644 LYS B C 7
ATOM 14264 O O . LYS B 2 20 ? -3.612 -11.674 -3.030 1.00 1.07 644 LYS B O 7
ATOM 14283 N N . ARG B 2 21 ? -4.880 -9.834 -2.673 1.00 1.06 645 ARG B N 7
ATOM 14284 C CA . ARG B 2 21 ? -4.461 -9.601 -1.289 1.00 1.06 645 ARG B CA 7
ATOM 14285 C C . ARG B 2 21 ? -4.650 -10.821 -0.379 1.00 1.05 645 ARG B C 7
ATOM 14286 O O . ARG B 2 21 ? -4.137 -10.841 0.735 1.00 1.08 645 ARG B O 7
ATOM 14307 N N . GLN B 2 22 ? -5.376 -11.831 -0.845 1.00 1.11 646 GLN B N 7
ATOM 14308 C CA . GLN B 2 22 ? -5.658 -13.004 -0.019 1.00 1.17 646 GLN B CA 7
ATOM 14309 C C . GLN B 2 22 ? -4.511 -14.003 -0.109 1.00 1.20 646 GLN B C 7
ATOM 14310 O O . GLN B 2 22 ? -4.291 -14.812 0.792 1.00 1.26 646 GLN B O 7
ATOM 14324 N N . TYR B 2 23 ? -3.798 -13.948 -1.227 1.00 1.25 647 TYR B N 7
ATOM 14325 C CA . TYR B 2 23 ? -2.592 -14.752 -1.414 1.00 1.33 647 TYR B CA 7
ATOM 14326 C C . TYR B 2 23 ? -1.451 -14.219 -0.548 1.00 1.38 647 TYR B C 7
ATOM 14327 O O . TYR B 2 23 ? -0.321 -14.708 -0.609 1.00 1.55 647 TYR B O 7
ATOM 14345 N N . PHE B 2 24 ? -1.767 -13.205 0.251 1.00 1.29 648 PHE B N 7
ATOM 14346 C CA . PHE B 2 24 ? -0.819 -12.606 1.178 1.00 1.40 648 PHE B CA 7
ATOM 14347 C C . PHE B 2 24 ? -1.266 -12.877 2.612 1.00 1.48 648 PHE B C 7
ATOM 14348 O O . PHE B 2 24 ? -2.176 -13.674 2.846 1.00 2.27 648 PHE B O 7
ATOM 14365 N N . ASN B 2 25 ? -0.619 -12.228 3.572 1.00 1.43 649 ASN B N 7
ATOM 14366 C CA . ASN B 2 25 ? -0.959 -12.400 4.983 1.00 1.71 649 ASN B CA 7
ATOM 14367 C C . ASN B 2 25 ? -1.329 -11.064 5.614 1.00 2.37 649 ASN B C 7
ATOM 14368 O O . ASN B 2 25 ? -0.775 -10.023 5.262 1.00 3.23 649 ASN B O 7
ATOM 14379 N N . THR B 2 26 ? -2.263 -11.100 6.549 1.00 2.49 650 THR B N 7
ATOM 14380 C CA . THR B 2 26 ? -2.722 -9.904 7.242 1.00 3.30 650 THR B CA 7
ATOM 14381 C C . THR B 2 26 ? -1.899 -9.688 8.504 1.00 2.92 650 THR B C 7
ATOM 14382 O O . THR B 2 26 ? -2.437 -9.665 9.609 1.00 3.34 650 THR B O 7
ATOM 14393 N N . ASN B 2 27 ? -0.598 -9.466 8.317 1.00 2.58 651 ASN B N 7
ATOM 14394 C CA . ASN B 2 27 ? 0.378 -9.514 9.410 1.00 2.41 651 ASN B CA 7
ATOM 14395 C C . ASN B 2 27 ? 1.765 -9.171 8.886 1.00 1.60 651 ASN B C 7
ATOM 14396 O O . ASN B 2 27 ? 2.767 -9.678 9.386 1.00 1.93 651 ASN B O 7
ATOM 14407 N N . LEU B 2 28 ? 1.818 -8.309 7.877 1.00 1.24 652 LEU B N 7
ATOM 14408 C CA . LEU B 2 28 ? 3.074 -8.012 7.197 1.00 0.65 652 LEU B CA 7
ATOM 14409 C C . LEU B 2 28 ? 3.797 -6.877 7.906 1.00 0.61 652 LEU B C 7
ATOM 14410 O O . LEU B 2 28 ? 4.734 -7.100 8.670 1.00 1.04 652 LEU B O 7
ATOM 14426 N N . LEU B 2 29 ? 3.354 -5.659 7.644 1.00 0.41 653 LEU B N 7
ATOM 14427 C CA . LEU B 2 29 ? 3.880 -4.490 8.326 1.00 0.31 653 LEU B CA 7
ATOM 14428 C C . LEU B 2 29 ? 2.735 -3.718 8.949 1.00 0.30 653 LEU B C 7
ATOM 14429 O O . LEU B 2 29 ? 1.818 -3.294 8.244 1.00 0.56 653 LEU B O 7
ATOM 14445 N N . ASP B 2 30 ? 2.766 -3.581 10.267 1.00 0.31 654 ASP B N 7
ATOM 14446 C CA . ASP B 2 30 ? 1.744 -2.833 10.997 1.00 0.28 654 ASP B CA 7
ATOM 14447 C C . ASP B 2 30 ? 1.555 -1.432 10.423 1.00 0.23 654 ASP B C 7
ATOM 14448 O O . ASP B 2 30 ? 2.368 -0.526 10.619 1.00 0.29 654 ASP B O 7
ATOM 14457 N N . ALA B 2 31 ? 0.449 -1.302 9.702 1.00 0.22 655 ALA B N 7
ATOM 14458 C CA . ALA B 2 31 ? 0.050 -0.094 8.990 1.00 0.24 655 ALA B CA 7
ATOM 14459 C C . ALA B 2 31 ? 0.247 1.191 9.788 1.00 0.22 655 ALA B C 7
ATOM 14460 O O . ALA B 2 31 ? 0.848 2.139 9.295 1.00 0.28 655 ALA B O 7
ATOM 14467 N N . GLN B 2 32 ? -0.281 1.223 11.011 1.00 0.20 656 GLN B N 7
ATOM 14468 C CA . GLN B 2 32 ? -0.274 2.443 11.818 1.00 0.22 656 GLN B CA 7
ATOM 14469 C C . GLN B 2 32 ? 1.141 2.963 11.993 1.00 0.23 656 GLN B C 7
ATOM 14470 O O . GLN B 2 32 ? 1.401 4.156 11.869 1.00 0.31 656 GLN B O 7
ATOM 14484 N N . LYS B 2 33 ? 2.055 2.049 12.251 1.00 0.21 657 LYS B N 7
ATOM 14485 C CA . LYS B 2 33 ? 3.444 2.401 12.461 1.00 0.26 657 LYS B CA 7
ATOM 14486 C C . LYS B 2 33 ? 4.031 2.940 11.162 1.00 0.23 657 LYS B C 7
ATOM 14487 O O . LYS B 2 33 ? 4.680 3.980 11.147 1.00 0.26 657 LYS B O 7
ATOM 14506 N N . LEU B 2 34 ? 3.762 2.225 10.071 1.00 0.25 658 LEU B N 7
ATOM 14507 C CA . LEU B 2 34 ? 4.217 2.610 8.733 1.00 0.24 658 LEU B CA 7
ATOM 14508 C C . LEU B 2 34 ? 3.697 3.989 8.327 1.00 0.23 658 LEU B C 7
ATOM 14509 O O . LEU B 2 34 ? 4.427 4.788 7.740 1.00 0.24 658 LEU B O 7
ATOM 14525 N N . VAL B 2 35 ? 2.451 4.269 8.656 1.00 0.24 659 VAL B N 7
ATOM 14526 C CA . VAL B 2 35 ? 1.839 5.542 8.305 1.00 0.24 659 VAL B CA 7
ATOM 14527 C C . VAL B 2 35 ? 2.493 6.680 9.068 1.00 0.24 659 VAL B C 7
ATOM 14528 O O . VAL B 2 35 ? 2.897 7.680 8.481 1.00 0.27 659 VAL B O 7
ATOM 14541 N N . ASN B 2 36 ? 2.613 6.506 10.373 1.00 0.25 660 ASN B N 7
ATOM 14542 C CA . ASN B 2 36 ? 3.254 7.501 11.220 1.00 0.28 660 ASN B CA 7
ATOM 14543 C C . ASN B 2 36 ? 4.726 7.639 10.853 1.00 0.26 660 ASN B C 7
ATOM 14544 O O . ASN B 2 36 ? 5.323 8.708 10.991 1.00 0.30 660 ASN B O 7
ATOM 14555 N N . PHE B 2 37 ? 5.293 6.548 10.367 1.00 0.24 661 PHE B N 7
ATOM 14556 C CA . PHE B 2 37 ? 6.676 6.516 9.926 1.00 0.26 661 PHE B CA 7
ATOM 14557 C C . PHE B 2 37 ? 6.858 7.363 8.667 1.00 0.27 661 PHE B C 7
ATOM 14558 O O . PHE B 2 37 ? 7.687 8.269 8.635 1.00 0.30 661 PHE B O 7
ATOM 14575 N N . LEU B 2 38 ? 6.050 7.079 7.650 1.00 0.27 662 LEU B N 7
ATOM 14576 C CA . LEU B 2 38 ? 6.105 7.803 6.381 1.00 0.28 662 LEU B CA 7
ATOM 14577 C C . LEU B 2 38 ? 5.712 9.267 6.579 1.00 0.27 662 LEU B C 7
ATOM 14578 O O . LEU B 2 38 ? 6.224 10.163 5.906 1.00 0.29 662 LEU B O 7
ATOM 14594 N N . ASN B 2 39 ? 4.810 9.489 7.519 1.00 0.29 663 ASN B N 7
ATOM 14595 C CA . ASN B 2 39 ? 4.339 10.826 7.851 1.00 0.36 663 ASN B CA 7
ATOM 14596 C C . ASN B 2 39 ? 5.471 11.673 8.436 1.00 0.37 663 ASN B C 7
ATOM 14597 O O . ASN B 2 39 ? 5.846 12.706 7.878 1.00 0.43 663 ASN B O 7
ATOM 14608 N N . ASP B 2 40 ? 6.034 11.207 9.545 1.00 0.38 664 ASP B N 7
ATOM 14609 C CA . ASP B 2 40 ? 6.963 12.014 10.330 1.00 0.43 664 ASP B CA 7
ATOM 14610 C C . ASP B 2 40 ? 8.429 11.780 9.957 1.00 0.43 664 ASP B C 7
ATOM 14611 O O . ASP B 2 40 ? 9.196 12.734 9.806 1.00 0.56 664 ASP B O 7
ATOM 14620 N N . GLN B 2 41 ? 8.816 10.521 9.793 1.00 0.33 665 GLN B N 7
ATOM 14621 C CA . GLN B 2 41 ? 10.235 10.169 9.755 1.00 0.34 665 GLN B CA 7
ATOM 14622 C C . GLN B 2 41 ? 10.761 9.927 8.345 1.00 0.32 665 GLN B C 7
ATOM 14623 O O . GLN B 2 41 ? 11.974 9.895 8.136 1.00 0.46 665 GLN B O 7
ATOM 14637 N N . VAL B 2 42 ? 9.882 9.759 7.370 1.00 0.27 666 VAL B N 7
ATOM 14638 C CA . VAL B 2 42 ? 10.335 9.408 6.033 1.00 0.25 666 VAL B CA 7
ATOM 14639 C C . VAL B 2 42 ? 10.249 10.603 5.092 1.00 0.24 666 VAL B C 7
ATOM 14640 O O . VAL B 2 42 ? 9.331 11.418 5.186 1.00 0.27 666 VAL B O 7
ATOM 14653 N N . GLU B 2 43 ? 11.231 10.707 4.210 1.00 0.27 667 GLU B N 7
ATOM 14654 C CA . GLU B 2 43 ? 11.224 11.693 3.140 1.00 0.34 667 GLU B CA 7
ATOM 14655 C C . GLU B 2 43 ? 11.605 11.000 1.843 1.00 0.32 667 GLU B C 7
ATOM 14656 O O . GLU B 2 43 ? 12.749 10.573 1.681 1.00 0.33 667 GLU B O 7
ATOM 14668 N N . ILE B 2 44 ? 10.649 10.855 0.935 1.00 0.34 668 ILE B N 7
ATOM 14669 C CA . ILE B 2 44 ? 10.905 10.188 -0.335 1.00 0.35 668 ILE B CA 7
ATOM 14670 C C . ILE B 2 44 ? 11.700 11.124 -1.230 1.00 0.30 668 ILE B C 7
ATOM 14671 O O . ILE B 2 44 ? 11.306 12.272 -1.426 1.00 0.30 668 ILE B O 7
ATOM 14687 N N . PRO B 2 45 ? 12.834 10.651 -1.776 1.00 0.37 669 PRO B N 7
ATOM 14688 C CA . PRO B 2 45 ? 13.768 11.502 -2.515 1.00 0.43 669 PRO B CA 7
ATOM 14689 C C . PRO B 2 45 ? 13.115 12.172 -3.719 1.00 0.52 669 PRO B C 7
ATOM 14690 O O . PRO B 2 45 ? 12.888 11.547 -4.757 1.00 0.71 669 PRO B O 7
ATOM 14701 N N . ALA A 1 15 ? -15.927 -5.635 5.928 1.00 2.25 138 ALA A N 8
ATOM 14702 C CA . ALA A 1 15 ? -15.161 -4.422 5.741 1.00 1.77 138 ALA A CA 8
ATOM 14703 C C . ALA A 1 15 ? -16.052 -3.272 5.289 1.00 1.56 138 ALA A C 8
ATOM 14704 O O . ALA A 1 15 ? -16.059 -2.908 4.112 1.00 1.45 138 ALA A O 8
ATOM 14710 N N . ASN A 1 16 ? -16.785 -2.693 6.238 1.00 1.56 139 ASN A N 8
ATOM 14711 C CA . ASN A 1 16 ? -17.667 -1.557 5.958 1.00 1.44 139 ASN A CA 8
ATOM 14712 C C . ASN A 1 16 ? -16.830 -0.339 5.599 1.00 1.28 139 ASN A C 8
ATOM 14713 O O . ASN A 1 16 ? -17.258 0.540 4.850 1.00 1.18 139 ASN A O 8
ATOM 14724 N N . PHE A 1 17 ? -15.620 -0.312 6.145 1.00 1.33 140 PHE A N 8
ATOM 14725 C CA . PHE A 1 17 ? -14.673 0.762 5.895 1.00 1.23 140 PHE A CA 8
ATOM 14726 C C . PHE A 1 17 ? -14.366 0.890 4.400 1.00 0.99 140 PHE A C 8
ATOM 14727 O O . PHE A 1 17 ? -14.329 1.998 3.859 1.00 0.93 140 PHE A O 8
ATOM 14744 N N . LEU A 1 18 ? -14.170 -0.241 3.732 1.00 0.92 141 LEU A N 8
ATOM 14745 C CA . LEU A 1 18 ? -13.825 -0.222 2.315 1.00 0.75 141 LEU A CA 8
ATOM 14746 C C . LEU A 1 18 ? -15.057 0.016 1.454 1.00 0.70 141 LEU A C 8
ATOM 14747 O O . LEU A 1 18 ? -15.008 0.784 0.507 1.00 0.64 141 LEU A O 8
ATOM 14763 N N . SER A 1 19 ? -16.164 -0.616 1.803 1.00 0.90 142 SER A N 8
ATOM 14764 C CA . SER A 1 19 ? -17.384 -0.508 1.012 1.00 0.97 142 SER A CA 8
ATOM 14765 C C . SER A 1 19 ? -17.885 0.938 0.952 1.00 0.95 142 SER A C 8
ATOM 14766 O O . SER A 1 19 ? -18.573 1.323 0.005 1.00 1.05 142 SER A O 8
ATOM 14774 N N . GLN A 1 20 ? -17.534 1.734 1.960 1.00 0.98 143 GLN A N 8
ATOM 14775 C CA . GLN A 1 20 ? -17.951 3.133 2.007 1.00 1.10 143 GLN A CA 8
ATOM 14776 C C . GLN A 1 20 ? -16.895 4.071 1.408 1.00 0.95 143 GLN A C 8
ATOM 14777 O O . GLN A 1 20 ? -17.205 4.897 0.550 1.00 1.02 143 GLN A O 8
ATOM 14791 N N . LYS A 1 21 ? -15.651 3.945 1.864 1.00 0.84 144 LYS A N 8
ATOM 14792 C CA . LYS A 1 21 ? -14.597 4.897 1.496 1.00 0.83 144 LYS A CA 8
ATOM 14793 C C . LYS A 1 21 ? -13.764 4.431 0.310 1.00 0.74 144 LYS A C 8
ATOM 14794 O O . LYS A 1 21 ? -13.302 5.247 -0.484 1.00 0.88 144 LYS A O 8
ATOM 14813 N N . PHE A 1 22 ? -13.576 3.131 0.181 1.00 0.66 145 PHE A N 8
ATOM 14814 C CA . PHE A 1 22 ? -12.677 2.594 -0.831 1.00 0.65 145 PHE A CA 8
ATOM 14815 C C . PHE A 1 22 ? -13.365 1.491 -1.644 1.00 0.80 145 PHE A C 8
ATOM 14816 O O . PHE A 1 22 ? -12.888 0.355 -1.685 1.00 1.08 145 PHE A O 8
ATOM 14833 N N . PRO A 1 23 ? -14.496 1.801 -2.309 1.00 0.95 146 PRO A N 8
ATOM 14834 C CA . PRO A 1 23 ? -15.327 0.795 -2.971 1.00 1.20 146 PRO A CA 8
ATOM 14835 C C . PRO A 1 23 ? -14.779 0.384 -4.331 1.00 1.16 146 PRO A C 8
ATOM 14836 O O . PRO A 1 23 ? -15.301 -0.526 -4.975 1.00 1.34 146 PRO A O 8
ATOM 14847 N N . GLU A 1 24 ? -13.724 1.052 -4.759 1.00 1.10 147 GLU A N 8
ATOM 14848 C CA . GLU A 1 24 ? -13.139 0.789 -6.062 1.00 1.30 147 GLU A CA 8
ATOM 14849 C C . GLU A 1 24 ? -11.773 0.125 -5.931 1.00 1.02 147 GLU A C 8
ATOM 14850 O O . GLU A 1 24 ? -10.911 0.270 -6.799 1.00 1.03 147 GLU A O 8
ATOM 14862 N N . LEU A 1 25 ? -11.584 -0.607 -4.836 1.00 0.87 148 LEU A N 8
ATOM 14863 C CA . LEU A 1 25 ? -10.345 -1.342 -4.611 1.00 0.76 148 LEU A CA 8
ATOM 14864 C C . LEU A 1 25 ? -10.270 -2.585 -5.482 1.00 0.97 148 LEU A C 8
ATOM 14865 O O . LEU A 1 25 ? -11.272 -3.265 -5.711 1.00 1.22 148 LEU A O 8
ATOM 14881 N N . PRO A 1 26 ? -9.070 -2.889 -5.981 1.00 0.92 149 PRO A N 8
ATOM 14882 C CA . PRO A 1 26 ? -8.808 -4.087 -6.762 1.00 1.11 149 PRO A CA 8
ATOM 14883 C C . PRO A 1 26 ? -8.461 -5.275 -5.866 1.00 1.19 149 PRO A C 8
ATOM 14884 O O . PRO A 1 26 ? -8.019 -5.098 -4.730 1.00 1.14 149 PRO A O 8
ATOM 14895 N N . SER A 1 27 ? -8.658 -6.480 -6.383 1.00 1.35 150 SER A N 8
ATOM 14896 C CA . SER A 1 27 ? -8.499 -7.688 -5.586 1.00 1.45 150 SER A CA 8
ATOM 14897 C C . SER A 1 27 ? -7.103 -8.300 -5.733 1.00 1.42 150 SER A C 8
ATOM 14898 O O . SER A 1 27 ? -6.639 -9.012 -4.840 1.00 1.56 150 SER A O 8
ATOM 14906 N N . GLY A 1 28 ? -6.433 -8.027 -6.845 1.00 1.29 151 GLY A N 8
ATOM 14907 C CA . GLY A 1 28 ? -5.124 -8.604 -7.070 1.00 1.28 151 GLY A CA 8
ATOM 14908 C C . GLY A 1 28 ? -5.086 -9.506 -8.291 1.00 1.24 151 GLY A C 8
ATOM 14909 O O . GLY A 1 28 ? -6.132 -9.909 -8.808 1.00 1.36 151 GLY A O 8
ATOM 14913 N N . ILE A 1 29 ? -3.883 -9.827 -8.749 1.00 1.15 152 ILE A N 8
ATOM 14914 C CA . ILE A 1 29 ? -3.692 -10.664 -9.934 1.00 1.16 152 ILE A CA 8
ATOM 14915 C C . ILE A 1 29 ? -3.783 -12.145 -9.594 1.00 1.24 152 ILE A C 8
ATOM 14916 O O . ILE A 1 29 ? -3.958 -12.532 -8.433 1.00 1.30 152 ILE A O 8
ATOM 14932 N N . ASP A 1 30 ? -3.692 -12.962 -10.629 1.00 1.33 153 ASP A N 8
ATOM 14933 C CA . ASP A 1 30 ? -3.509 -14.395 -10.468 1.00 1.40 153 AS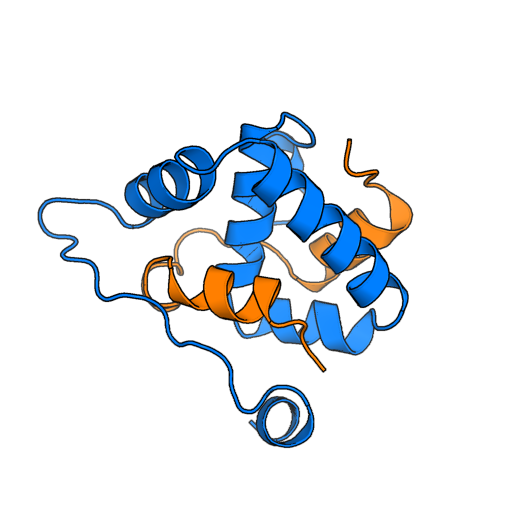P A CA 8
ATOM 14934 C C . ASP A 1 30 ? -2.017 -14.696 -10.479 1.00 1.38 153 ASP A C 8
ATOM 14935 O O . ASP A 1 30 ? -1.257 -14.070 -11.219 1.00 1.40 153 ASP A O 8
ATOM 14944 N N . VAL A 1 31 ? -1.592 -15.631 -9.645 1.00 1.41 154 VAL A N 8
ATOM 14945 C CA . VAL A 1 31 ? -0.174 -15.918 -9.491 1.00 1.39 154 VAL A CA 8
ATOM 14946 C C . VAL A 1 31 ? 0.058 -17.416 -9.567 1.00 1.51 154 VAL A C 8
ATOM 14947 O O . VAL A 1 31 ? -0.726 -18.196 -9.025 1.00 1.60 154 VAL A O 8
ATOM 14960 N N . ASN A 1 32 ? 1.123 -17.823 -10.237 1.00 1.59 155 ASN A N 8
ATOM 14961 C CA . ASN A 1 32 ? 1.428 -19.236 -10.363 1.00 1.69 155 ASN A CA 8
ATOM 14962 C C . ASN A 1 32 ? 2.294 -19.666 -9.185 1.00 1.65 155 ASN A C 8
ATOM 14963 O O . ASN A 1 32 ? 3.515 -19.810 -9.298 1.00 1.66 155 ASN A O 8
ATOM 14974 N N . ILE A 1 33 ? 1.643 -19.899 -8.056 1.00 1.64 156 ILE A N 8
ATOM 14975 C CA . ILE A 1 33 ? 2.341 -20.083 -6.791 1.00 1.62 156 ILE A CA 8
ATOM 14976 C C . ILE A 1 33 ? 2.897 -21.493 -6.623 1.00 1.69 156 ILE A C 8
ATOM 14977 O O . ILE A 1 33 ? 3.212 -21.917 -5.513 1.00 1.73 156 ILE A O 8
ATOM 14993 N N . ASN A 1 34 ? 3.030 -22.217 -7.726 1.00 1.73 157 ASN A N 8
ATOM 14994 C CA . ASN A 1 34 ? 3.670 -23.522 -7.687 1.00 1.77 157 ASN A CA 8
ATOM 14995 C C . ASN A 1 34 ? 5.153 -23.377 -8.026 1.00 1.79 157 ASN A C 8
ATOM 14996 O O . ASN A 1 34 ? 5.961 -24.250 -7.713 1.00 1.77 157 ASN A O 8
ATOM 15007 N N . MET A 1 35 ? 5.512 -22.251 -8.644 1.00 1.90 158 MET A N 8
ATOM 15008 C CA . MET A 1 35 ? 6.901 -21.988 -9.021 1.00 2.03 158 MET A CA 8
ATOM 15009 C C . MET A 1 35 ? 7.309 -20.577 -8.604 1.00 2.06 158 MET A C 8
ATOM 15010 O O . MET A 1 35 ? 8.482 -20.305 -8.359 1.00 2.54 158 MET A O 8
ATOM 15024 N N . THR A 1 36 ? 6.327 -19.689 -8.508 1.00 1.70 159 THR A N 8
ATOM 15025 C CA . THR A 1 36 ? 6.586 -18.312 -8.113 1.00 1.67 159 THR A CA 8
ATOM 15026 C C . THR A 1 36 ? 5.850 -17.983 -6.823 1.00 1.55 159 THR A C 8
ATOM 15027 O O . THR A 1 36 ? 4.637 -18.152 -6.728 1.00 1.48 159 THR A O 8
ATOM 15038 N N . THR A 1 37 ? 6.590 -17.538 -5.828 1.00 1.57 160 THR A N 8
ATOM 15039 C CA . THR A 1 37 ? 5.995 -17.146 -4.568 1.00 1.48 160 THR A CA 8
ATOM 15040 C C . THR A 1 37 ? 5.458 -15.721 -4.657 1.00 1.30 160 THR A C 8
ATOM 15041 O O . THR A 1 37 ? 6.112 -14.851 -5.242 1.00 1.25 160 THR A O 8
ATOM 15052 N N . PRO A 1 38 ? 4.256 -15.472 -4.106 1.00 1.25 161 PRO A N 8
ATOM 15053 C CA . PRO A 1 38 ? 3.556 -14.190 -4.266 1.00 1.10 161 PRO A CA 8
ATOM 15054 C C . PRO A 1 38 ? 4.448 -12.985 -3.992 1.00 1.04 161 PRO A C 8
ATOM 15055 O O . PRO A 1 38 ? 4.530 -12.062 -4.806 1.00 0.96 161 PRO A O 8
ATOM 15066 N N . ALA A 1 39 ? 5.147 -13.027 -2.864 1.00 1.12 162 ALA A N 8
ATOM 15067 C CA . ALA A 1 39 ? 5.970 -11.911 -2.419 1.00 1.15 162 ALA A CA 8
ATOM 15068 C C . ALA A 1 39 ? 7.118 -11.621 -3.388 1.00 1.12 162 ALA A C 8
ATOM 15069 O O . ALA A 1 39 ? 7.516 -10.473 -3.551 1.00 1.08 162 ALA A O 8
ATOM 15076 N N . MET A 1 40 ? 7.625 -12.651 -4.061 1.00 1.16 163 MET A N 8
ATOM 15077 C CA . MET A 1 40 ? 8.756 -12.457 -4.963 1.00 1.24 163 MET A CA 8
ATOM 15078 C C . MET A 1 40 ? 8.308 -11.731 -6.220 1.00 1.08 163 MET A C 8
ATOM 15079 O O . MET A 1 40 ? 9.027 -10.879 -6.747 1.00 1.04 163 MET A O 8
ATOM 15093 N N . MET A 1 41 ? 7.112 -12.060 -6.698 1.00 1.04 164 MET A N 8
ATOM 15094 C CA . MET A 1 41 ? 6.527 -11.311 -7.795 1.00 0.97 164 MET A CA 8
ATOM 15095 C C . MET A 1 41 ? 6.223 -9.896 -7.333 1.00 0.83 164 MET A C 8
ATOM 15096 O O . MET A 1 41 ? 6.366 -8.944 -8.095 1.00 0.85 164 MET A O 8
ATOM 15110 N N . ILE A 1 42 ? 5.824 -9.766 -6.067 1.00 0.75 165 ILE A N 8
ATOM 15111 C CA . ILE A 1 42 ? 5.570 -8.459 -5.472 1.00 0.65 165 ILE A CA 8
ATOM 15112 C C . ILE A 1 42 ? 6.782 -7.553 -5.611 1.00 0.62 165 ILE A C 8
ATOM 15113 O O . ILE A 1 42 ? 6.645 -6.373 -5.951 1.00 0.56 165 ILE A O 8
ATOM 15129 N N . SER A 1 43 ? 7.981 -8.100 -5.421 1.00 0.71 166 SER A N 8
ATOM 15130 C CA . SER A 1 43 ? 9.172 -7.281 -5.445 1.00 0.73 166 SER A CA 8
ATOM 15131 C C . SER A 1 43 ? 9.482 -6.935 -6.893 1.00 0.65 166 SER A C 8
ATOM 15132 O O . SER A 1 43 ? 9.590 -5.769 -7.249 1.00 0.65 166 SER A O 8
ATOM 15140 N N . SER A 1 44 ? 9.588 -7.968 -7.730 1.00 0.70 167 SER A N 8
ATOM 15141 C CA . SER A 1 44 ? 9.787 -7.811 -9.172 1.00 0.63 167 SER A CA 8
ATOM 15142 C C . SER A 1 44 ? 8.744 -6.888 -9.813 1.00 0.50 167 SER A C 8
ATOM 15143 O O . SER A 1 44 ? 8.986 -6.305 -10.869 1.00 0.71 167 SER A O 8
ATOM 15151 N N . GLU A 1 45 ? 7.624 -6.688 -9.135 1.00 0.56 168 GLU A N 8
ATOM 15152 C CA . GLU A 1 45 ? 6.519 -5.961 -9.738 1.00 0.44 168 GLU A CA 8
ATOM 15153 C C . GLU A 1 45 ? 6.723 -4.477 -9.503 1.00 0.34 168 GLU A C 8
ATOM 15154 O O . GLU A 1 45 ? 6.539 -3.648 -10.398 1.00 0.48 168 GLU A O 8
ATOM 15166 N N . LEU A 1 46 ? 7.129 -4.160 -8.289 1.00 0.36 169 LEU A N 8
ATOM 15167 C CA . LEU A 1 46 ? 7.407 -2.794 -7.902 1.00 0.45 169 LEU A CA 8
ATOM 15168 C C . LEU A 1 46 ? 8.779 -2.385 -8.432 1.00 0.50 169 LEU A C 8
ATOM 15169 O O . LEU A 1 46 ? 8.991 -1.253 -8.855 1.00 0.50 169 LEU A O 8
ATOM 15185 N N . ALA A 1 47 ? 9.693 -3.347 -8.426 1.00 0.55 170 ALA A N 8
ATOM 15186 C CA . ALA A 1 47 ? 11.084 -3.110 -8.774 1.00 0.60 170 ALA A CA 8
ATOM 15187 C C . ALA A 1 47 ? 11.345 -3.136 -10.280 1.00 0.59 170 ALA A C 8
ATOM 15188 O O . ALA A 1 47 ? 12.426 -2.743 -10.717 1.00 0.64 170 ALA A O 8
ATOM 15195 N N . LYS A 1 48 ? 10.390 -3.597 -11.093 1.00 0.55 171 LYS A N 8
ATOM 15196 C CA . LYS A 1 48 ? 10.590 -3.536 -12.533 1.00 0.59 171 LYS A CA 8
ATOM 15197 C C . LYS A 1 48 ? 10.023 -2.221 -13.075 1.00 0.64 171 LYS A C 8
ATOM 15198 O O . LYS A 1 48 ? 9.992 -1.987 -14.284 1.00 0.78 171 LYS A O 8
ATOM 15217 N N . LYS A 1 49 ? 9.545 -1.389 -12.157 1.00 0.60 172 LYS A N 8
ATOM 15218 C CA . LYS A 1 49 ? 9.090 -0.048 -12.484 1.00 0.64 172 LYS A CA 8
ATOM 15219 C C . LYS A 1 49 ? 10.267 0.914 -12.467 1.00 0.54 172 LYS A C 8
ATOM 15220 O O . LYS A 1 49 ? 11.148 0.801 -11.605 1.00 0.62 172 LYS A O 8
ATOM 15239 N N . PRO A 1 50 ? 10.327 1.852 -13.422 1.00 0.47 173 PRO A N 8
ATOM 15240 C CA . PRO A 1 50 ? 11.374 2.867 -13.468 1.00 0.42 173 PRO A CA 8
ATOM 15241 C C . PRO A 1 50 ? 11.304 3.798 -12.266 1.00 0.35 173 PRO A C 8
ATOM 15242 O O . PRO A 1 50 ? 10.214 4.221 -11.884 1.00 0.35 173 PRO A O 8
ATOM 15253 N N . LYS A 1 51 ? 12.483 4.119 -11.714 1.00 0.34 174 LYS A N 8
ATOM 15254 C CA . LYS A 1 51 ? 12.657 4.901 -10.472 1.00 0.36 174 LYS A CA 8
ATOM 15255 C C . LYS A 1 51 ? 11.606 6.006 -10.268 1.00 0.32 174 LYS A C 8
ATOM 15256 O O . LYS A 1 51 ? 11.186 6.272 -9.139 1.00 0.34 174 LYS A O 8
ATOM 15275 N N . GLU A 1 52 ? 11.222 6.661 -11.357 1.00 0.31 175 GLU A N 8
ATOM 15276 C CA . GLU A 1 52 ? 10.187 7.692 -11.331 1.00 0.34 175 GLU A CA 8
ATOM 15277 C C . GLU A 1 52 ? 8.942 7.217 -10.568 1.00 0.29 175 GLU A C 8
ATOM 15278 O O . GLU A 1 52 ? 8.445 7.909 -9.685 1.00 0.33 175 GLU A O 8
ATOM 15290 N N . VAL A 1 53 ? 8.479 6.020 -10.903 1.00 0.27 176 VAL A N 8
ATOM 15291 C CA . VAL A 1 53 ? 7.226 5.489 -10.371 1.00 0.26 176 VAL A CA 8
ATOM 15292 C C . VAL A 1 53 ? 7.238 5.344 -8.854 1.00 0.25 176 VAL A C 8
ATOM 15293 O O . VAL A 1 53 ? 6.368 5.887 -8.183 1.00 0.29 176 VAL A O 8
ATOM 15306 N N . GLN A 1 54 ? 8.206 4.611 -8.318 1.00 0.23 177 GLN A N 8
ATOM 15307 C CA . GLN A 1 54 ? 8.289 4.408 -6.872 1.00 0.28 177 GLN A CA 8
ATOM 15308 C C . GLN A 1 54 ? 8.312 5.740 -6.134 1.00 0.32 177 GLN A C 8
ATOM 15309 O O . GLN A 1 54 ? 7.583 5.932 -5.167 1.00 0.37 177 GLN A O 8
ATOM 15323 N N . LEU A 1 55 ? 9.137 6.663 -6.608 1.00 0.35 178 LEU A N 8
ATOM 15324 C CA . LEU A 1 55 ? 9.248 7.980 -5.992 1.00 0.39 178 LEU A CA 8
ATOM 15325 C C . LEU A 1 55 ? 7.946 8.759 -6.115 1.00 0.39 178 LEU A C 8
ATOM 15326 O O . LEU A 1 55 ? 7.444 9.301 -5.130 1.00 0.46 178 LEU A O 8
ATOM 15342 N N . LYS A 1 56 ? 7.395 8.793 -7.316 1.00 0.36 179 LYS A N 8
ATOM 15343 C CA . LYS A 1 56 ? 6.176 9.551 -7.570 1.00 0.40 179 LYS A CA 8
ATOM 15344 C C . LYS A 1 56 ? 4.999 8.975 -6.799 1.00 0.31 179 LYS A C 8
ATOM 15345 O O . LYS A 1 56 ? 4.170 9.717 -6.274 1.00 0.29 179 LYS A O 8
ATOM 15364 N N . PHE A 1 57 ? 4.950 7.656 -6.707 1.00 0.29 180 PHE A N 8
ATOM 15365 C CA . PHE A 1 57 ? 3.929 6.987 -5.927 1.00 0.23 180 PHE A CA 8
ATOM 15366 C C . PHE A 1 57 ? 4.113 7.315 -4.455 1.00 0.22 180 PHE A C 8
ATOM 15367 O O . PHE A 1 57 ? 3.197 7.811 -3.814 1.00 0.23 180 PHE A O 8
ATOM 15384 N N . LEU A 1 58 ? 5.314 7.071 -3.936 1.00 0.25 181 LEU A N 8
ATOM 15385 C CA . LEU A 1 58 ? 5.581 7.222 -2.509 1.00 0.27 181 LEU A CA 8
ATOM 15386 C C . LEU A 1 58 ? 5.380 8.660 -2.012 1.00 0.29 181 LEU A C 8
ATOM 15387 O O . LEU A 1 58 ? 4.925 8.858 -0.889 1.00 0.29 181 LEU A O 8
ATOM 15403 N N . GLN A 1 59 ? 5.701 9.662 -2.829 1.00 0.31 182 GLN A N 8
ATOM 15404 C CA . GLN A 1 59 ? 5.587 11.061 -2.408 1.00 0.35 182 GLN A CA 8
ATOM 15405 C C . GLN A 1 59 ? 4.139 11.503 -2.419 1.00 0.29 182 GLN A C 8
ATOM 15406 O O . GLN A 1 59 ? 3.618 12.026 -1.436 1.00 0.31 182 GLN A O 8
ATOM 15420 N N . LYS A 1 60 ? 3.510 11.302 -3.557 1.00 0.30 183 LYS A N 8
ATOM 15421 C CA . LYS A 1 60 ? 2.098 11.603 -3.723 1.00 0.36 183 LYS A CA 8
ATOM 15422 C C . LYS A 1 60 ? 1.261 10.845 -2.684 1.00 0.25 183 LYS A C 8
ATOM 15423 O O . LYS A 1 60 ? 0.370 11.415 -2.050 1.00 0.27 183 LYS A O 8
ATOM 15442 N N . PHE A 1 61 ? 1.558 9.559 -2.530 1.00 0.21 184 PHE A N 8
ATOM 15443 C CA . PHE A 1 61 ? 0.936 8.735 -1.494 1.00 0.21 184 PHE A CA 8
ATOM 15444 C C . PHE A 1 61 ? 1.206 9.316 -0.105 1.00 0.22 184 PHE A C 8
ATOM 15445 O O . PHE A 1 61 ? 0.305 9.369 0.728 1.00 0.25 184 PHE A O 8
ATOM 15462 N N . GLN A 1 62 ? 2.450 9.737 0.142 1.00 0.24 185 GLN A N 8
ATOM 15463 C CA . GLN A 1 62 ? 2.811 10.409 1.395 1.00 0.30 185 GLN A CA 8
ATOM 15464 C C . GLN A 1 62 ? 1.872 11.575 1.705 1.00 0.32 185 GLN A C 8
ATOM 15465 O O . GLN A 1 62 ? 1.348 11.665 2.810 1.00 0.39 185 GLN A O 8
ATOM 15479 N N . GLU A 1 63 ? 1.657 12.465 0.745 1.00 0.29 186 GLU A N 8
ATOM 15480 C CA . GLU A 1 63 ? 0.726 13.573 0.949 1.00 0.33 186 GLU A CA 8
ATOM 15481 C C . GLU A 1 63 ? -0.660 13.044 1.298 1.00 0.31 186 GLU A C 8
ATOM 15482 O O . GLU A 1 63 ? -1.273 13.475 2.280 1.00 0.35 186 GLU A O 8
ATOM 15494 N N . TRP A 1 64 ? -1.144 12.113 0.485 1.00 0.26 187 TRP A N 8
ATOM 15495 C CA . TRP A 1 64 ? -2.400 11.421 0.764 1.00 0.26 187 TRP A CA 8
ATOM 15496 C C . TRP A 1 64 ? -2.461 10.903 2.206 1.00 0.26 187 TRP A C 8
ATOM 15497 O O . TRP A 1 64 ? -3.435 11.164 2.911 1.00 0.28 187 TRP A O 8
ATOM 15518 N N . THR A 1 65 ? -1.431 10.191 2.662 1.00 0.25 188 THR A N 8
ATOM 15519 C CA . THR A 1 65 ? -1.464 9.583 3.988 1.00 0.27 188 THR A CA 8
ATOM 15520 C C . THR A 1 65 ? -1.202 10.601 5.099 1.00 0.29 188 THR A C 8
ATOM 15521 O O . THR A 1 65 ? -1.534 10.354 6.253 1.00 0.32 188 THR A O 8
ATOM 15532 N N . ARG A 1 66 ? -0.595 11.732 4.772 1.00 0.28 189 ARG A N 8
ATOM 15533 C CA . ARG A 1 66 ? -0.405 12.784 5.763 1.00 0.34 189 ARG A CA 8
ATOM 15534 C C . ARG A 1 66 ? -1.706 13.553 5.975 1.00 0.36 189 ARG A C 8
ATOM 15535 O O . ARG A 1 66 ? -1.961 14.072 7.064 1.00 0.42 189 ARG A O 8
ATOM 15556 N N . ALA A 1 67 ? -2.518 13.636 4.927 1.00 0.34 190 ALA A N 8
ATOM 15557 C CA . ALA A 1 67 ? -3.863 14.182 5.045 1.00 0.41 190 ALA A CA 8
ATOM 15558 C C . ALA A 1 67 ? -4.832 13.126 5.572 1.00 0.34 190 ALA A C 8
ATOM 15559 O O . ALA A 1 67 ? -5.915 13.449 6.061 1.00 0.40 190 ALA A O 8
ATOM 15566 N N . HIS A 1 68 ? -4.441 11.859 5.463 1.00 0.36 191 HIS A N 8
ATOM 15567 C CA . HIS A 1 68 ? -5.295 10.754 5.893 1.00 0.35 191 HIS A CA 8
AT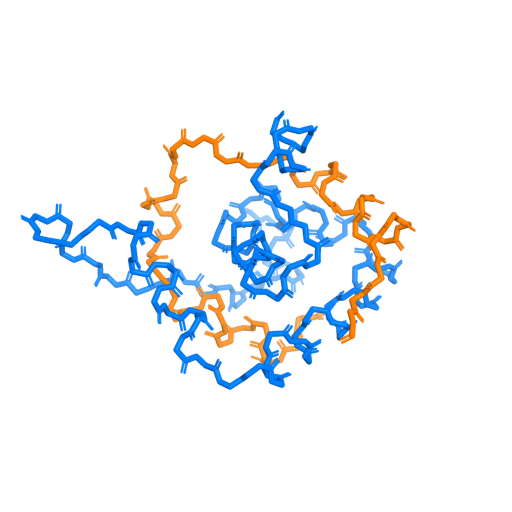OM 15568 C C . HIS A 1 68 ? -4.519 9.722 6.707 1.00 0.28 191 HIS A C 8
ATOM 15569 O O . HIS A 1 68 ? -4.437 8.567 6.303 1.00 0.33 191 HIS A O 8
ATOM 15584 N N . PRO A 1 69 ? -3.951 10.094 7.868 1.00 0.23 192 PRO A N 8
ATOM 15585 C CA . PRO A 1 69 ? -3.180 9.152 8.690 1.00 0.25 192 PRO A CA 8
ATOM 15586 C C . PRO A 1 69 ? -4.058 8.054 9.277 1.00 0.27 192 PRO A C 8
ATOM 15587 O O . PRO A 1 69 ? -3.582 6.968 9.608 1.00 0.40 192 PRO A O 8
ATOM 15598 N N . GLU A 1 70 ? -5.344 8.334 9.388 1.00 0.26 193 GLU A N 8
ATOM 15599 C CA . GLU A 1 70 ? -6.285 7.365 9.906 1.00 0.32 193 GLU A CA 8
ATOM 15600 C C . GLU A 1 70 ? -6.770 6.464 8.773 1.00 0.28 193 GLU A C 8
ATOM 15601 O O . GLU A 1 70 ? -6.731 5.240 8.885 1.00 0.30 193 GLU A O 8
ATOM 15613 N N . ASP A 1 71 ? -7.181 7.080 7.664 1.00 0.29 194 ASP A N 8
ATOM 15614 C CA . ASP A 1 71 ? -7.696 6.340 6.514 1.00 0.30 194 ASP A CA 8
ATOM 15615 C C . ASP A 1 71 ? -6.617 5.432 5.943 1.00 0.23 194 ASP A C 8
ATOM 15616 O O . ASP A 1 71 ? -6.857 4.255 5.672 1.00 0.25 194 ASP A O 8
ATOM 15625 N N . ALA A 1 72 ? -5.427 5.997 5.760 1.00 0.20 195 ALA A N 8
ATOM 15626 C CA . ALA A 1 72 ? -4.301 5.265 5.198 1.00 0.19 195 ALA A CA 8
ATOM 15627 C C . ALA A 1 72 ? -3.958 4.052 6.038 1.00 0.16 195 ALA A C 8
ATOM 15628 O O . ALA A 1 72 ? -3.894 2.934 5.530 1.00 0.18 195 ALA A O 8
ATOM 15635 N N . ALA A 1 73 ? -3.748 4.278 7.331 1.00 0.17 196 ALA A N 8
ATOM 15636 C CA . ALA A 1 73 ? -3.367 3.209 8.235 1.00 0.20 196 ALA A CA 8
ATOM 15637 C C . ALA A 1 73 ? -4.437 2.134 8.282 1.00 0.23 196 ALA A C 8
ATOM 15638 O O . ALA A 1 73 ? -4.126 0.946 8.347 1.00 0.27 196 ALA A O 8
ATOM 15645 N N . SER A 1 74 ? -5.698 2.546 8.223 1.00 0.22 197 SER A N 8
ATOM 15646 C CA . SER A 1 74 ? -6.792 1.589 8.213 1.00 0.30 197 SER A CA 8
ATOM 15647 C C . SER A 1 74 ? -6.798 0.781 6.914 1.00 0.25 197 SER A C 8
ATOM 15648 O O . SER A 1 74 ? -7.021 -0.436 6.931 1.00 0.24 197 SER A O 8
ATOM 15656 N N . LEU A 1 75 ? -6.509 1.434 5.786 1.00 0.24 198 LEU A N 8
ATOM 15657 C CA . LEU A 1 75 ? -6.490 0.756 4.498 1.00 0.22 198 LEU A CA 8
ATOM 15658 C C . LEU A 1 75 ? -5.317 -0.214 4.418 1.00 0.19 198 LEU A C 8
ATOM 15659 O O . LEU A 1 75 ? -5.468 -1.353 3.979 1.00 0.20 198 LEU A O 8
ATOM 15675 N N . LEU A 1 76 ? -4.154 0.252 4.856 1.00 0.18 199 LEU A N 8
ATOM 15676 C CA . LEU A 1 76 ? -2.940 -0.548 4.823 1.00 0.21 199 LEU A CA 8
ATOM 15677 C C . LEU A 1 76 ? -3.085 -1.797 5.686 1.00 0.27 199 LEU A C 8
ATOM 15678 O O . LEU A 1 76 ? -2.642 -2.883 5.303 1.00 0.37 199 LEU A O 8
ATOM 15694 N N . GLU A 1 77 ? -3.721 -1.641 6.844 1.00 0.27 200 GLU A N 8
ATOM 15695 C CA . GLU A 1 77 ? -3.871 -2.743 7.784 1.00 0.37 200 GLU A CA 8
ATOM 15696 C C . GLU A 1 77 ? -4.749 -3.828 7.181 1.00 0.30 200 GLU A C 8
ATOM 15697 O O . GLU A 1 77 ? -4.513 -5.019 7.385 1.00 0.37 200 GLU A O 8
ATOM 15709 N N . LEU A 1 78 ? -5.755 -3.411 6.423 1.00 0.26 201 LEU A N 8
ATOM 15710 C CA . LEU A 1 78 ? -6.704 -4.352 5.862 1.00 0.25 201 LEU A CA 8
ATOM 15711 C C . LEU A 1 78 ? -6.211 -4.903 4.517 1.00 0.23 201 LEU A C 8
ATOM 15712 O O . LEU A 1 78 ? -6.542 -6.032 4.140 1.00 0.33 201 LEU A O 8
ATOM 15728 N N . CYS A 1 79 ? -5.424 -4.116 3.790 1.00 0.19 202 CYS A N 8
ATOM 15729 C CA . CYS A 1 79 ? -4.889 -4.546 2.504 1.00 0.20 202 CYS A CA 8
ATOM 15730 C C . CYS A 1 79 ? -3.356 -4.575 2.531 1.00 0.24 202 CYS A C 8
ATOM 15731 O O . CYS A 1 79 ? -2.700 -3.556 2.306 1.00 0.26 202 CYS A O 8
ATOM 15739 N N . PRO A 1 80 ? -2.763 -5.753 2.789 1.00 0.30 203 PRO A N 8
ATOM 15740 C CA . PRO A 1 80 ? -1.310 -5.890 2.933 1.00 0.36 203 PRO A CA 8
ATOM 15741 C C . PRO A 1 80 ? -0.520 -5.649 1.639 1.00 0.28 203 PRO A C 8
ATOM 15742 O O . PRO A 1 80 ? 0.699 -5.471 1.698 1.00 0.28 203 PRO A O 8
ATOM 15753 N N . GLN A 1 81 ? -1.187 -5.627 0.475 1.00 0.25 204 GLN A N 8
ATOM 15754 C CA . GLN A 1 81 ? -0.460 -5.449 -0.786 1.00 0.26 204 GLN A CA 8
ATOM 15755 C C . GLN A 1 81 ? 0.203 -4.072 -0.820 1.00 0.19 204 GLN A C 8
ATOM 15756 O O . GLN A 1 81 ? 1.348 -3.936 -1.236 1.00 0.25 204 GLN A O 8
ATOM 15770 N N . LEU A 1 82 ? -0.507 -3.072 -0.315 1.00 0.16 205 LEU A N 8
ATOM 15771 C CA . LEU A 1 82 ? -0.034 -1.695 -0.332 1.00 0.15 205 LEU A CA 8
ATOM 15772 C C . LEU A 1 82 ? 1.026 -1.474 0.750 1.00 0.18 205 LEU A C 8
ATOM 15773 O O . LEU A 1 82 ? 2.068 -0.869 0.497 1.00 0.19 205 LEU A O 8
ATOM 15789 N N . SER A 1 83 ? 0.722 -1.932 1.957 1.00 0.24 206 SER A N 8
ATOM 15790 C CA . SER A 1 83 ? 1.703 -1.958 3.044 1.00 0.27 206 SER A CA 8
ATOM 15791 C C . SER A 1 83 ? 3.077 -2.466 2.577 1.00 0.22 206 SER A C 8
ATOM 15792 O O . SER A 1 83 ? 4.101 -1.839 2.860 1.00 0.20 206 SER A O 8
ATOM 15800 N N . PHE A 1 84 ? 3.107 -3.583 1.852 1.00 0.21 207 PHE A N 8
ATOM 15801 C CA . PHE A 1 84 ? 4.376 -4.132 1.375 1.00 0.19 207 PHE A CA 8
ATOM 15802 C C . PHE A 1 84 ? 4.851 -3.421 0.112 1.00 0.18 207 PHE A C 8
ATOM 15803 O O . PHE A 1 84 ? 6.053 -3.354 -0.147 1.00 0.20 207 PHE A O 8
ATOM 15820 N N . VAL A 1 85 ? 3.912 -2.894 -0.667 1.00 0.17 208 VAL A N 8
ATOM 15821 C CA . VAL A 1 85 ? 4.256 -2.022 -1.786 1.00 0.18 208 VAL A CA 8
ATOM 15822 C C . VAL A 1 85 ? 5.171 -0.901 -1.305 1.00 0.17 208 VAL A C 8
ATOM 15823 O O . VAL A 1 85 ? 6.241 -0.669 -1.869 1.00 0.20 208 VAL A O 8
ATOM 15836 N N . THR A 1 86 ? 4.743 -0.229 -0.244 1.00 0.18 209 THR A N 8
ATOM 15837 C CA . THR A 1 86 ? 5.518 0.847 0.343 1.00 0.20 209 THR A CA 8
ATOM 15838 C C . THR A 1 86 ? 6.885 0.334 0.784 1.00 0.20 209 THR A C 8
ATOM 15839 O O . THR A 1 86 ? 7.914 0.904 0.428 1.00 0.21 209 THR A O 8
ATOM 15850 N N . ALA A 1 87 ? 6.872 -0.765 1.534 1.00 0.20 210 ALA A N 8
ATOM 15851 C CA . ALA A 1 87 ? 8.093 -1.376 2.051 1.00 0.21 210 ALA A CA 8
ATOM 15852 C C . ALA A 1 87 ? 9.126 -1.607 0.951 1.00 0.17 210 ALA A C 8
ATOM 15853 O O . ALA A 1 87 ? 10.269 -1.162 1.063 1.00 0.18 210 ALA A O 8
ATOM 15860 N N . GLU A 1 88 ? 8.719 -2.283 -0.117 1.00 0.19 211 GLU A N 8
ATOM 15861 C CA . GLU A 1 88 ? 9.634 -2.595 -1.207 1.00 0.20 211 GLU A CA 8
ATOM 15862 C C . GLU A 1 88 ? 10.100 -1.335 -1.930 1.00 0.18 211 GLU A C 8
ATOM 15863 O O . GLU A 1 88 ? 11.281 -1.198 -2.223 1.00 0.22 211 GLU A O 8
ATOM 15875 N N . LEU A 1 89 ? 9.188 -0.405 -2.210 1.00 0.17 212 LEU A N 8
ATOM 15876 C CA . LEU A 1 89 ? 9.566 0.842 -2.880 1.00 0.18 212 LEU A CA 8
ATOM 15877 C C . LEU A 1 89 ? 10.554 1.640 -2.021 1.00 0.18 212 LEU A C 8
ATOM 15878 O O . LEU A 1 89 ? 11.483 2.277 -2.540 1.00 0.22 212 LEU A O 8
ATOM 15894 N N . LEU A 1 90 ? 10.366 1.584 -0.706 1.00 0.16 213 LEU A N 8
ATOM 15895 C CA . LEU A 1 90 ? 11.326 2.157 0.232 1.00 0.16 213 LEU A CA 8
ATOM 15896 C C . LEU A 1 90 ? 12.696 1.526 0.006 1.00 0.17 213 LEU A C 8
ATOM 15897 O O . LEU A 1 90 ? 13.716 2.219 -0.029 1.00 0.23 213 LEU A O 8
ATOM 15913 N N . LEU A 1 91 ? 12.693 0.210 -0.185 1.00 0.18 214 LEU A N 8
ATOM 15914 C CA . LEU A 1 91 ? 13.918 -0.553 -0.390 1.00 0.22 214 LEU A CA 8
ATOM 15915 C C . LEU A 1 91 ? 14.524 -0.294 -1.767 1.00 0.27 214 LEU A C 8
ATOM 15916 O O . LEU A 1 91 ? 15.738 -0.410 -1.939 1.00 0.36 214 LEU A O 8
ATOM 15932 N N . THR A 1 92 ? 13.692 0.048 -2.754 1.00 0.34 215 THR A N 8
ATOM 15933 C CA . THR A 1 92 ? 14.183 0.276 -4.109 1.00 0.43 215 THR A CA 8
ATOM 15934 C C . THR A 1 92 ? 15.097 1.498 -4.146 1.00 0.39 215 THR A C 8
ATOM 15935 O O . THR A 1 92 ? 16.197 1.455 -4.701 1.00 0.42 215 THR A O 8
ATOM 15946 N N . ASN A 1 93 ? 14.647 2.584 -3.528 1.00 0.39 216 ASN A N 8
ATOM 15947 C CA . ASN A 1 93 ? 15.393 3.829 -3.563 1.00 0.44 216 ASN A CA 8
ATOM 15948 C C . ASN A 1 93 ? 16.429 3.901 -2.448 1.00 0.39 216 ASN A C 8
ATOM 15949 O O . ASN A 1 93 ? 17.418 4.624 -2.556 1.00 0.50 216 ASN A O 8
ATOM 15960 N N . GLY A 1 94 ? 16.207 3.152 -1.381 1.00 0.29 217 GLY A N 8
ATOM 15961 C CA . GLY A 1 94 ? 17.122 3.199 -0.257 1.00 0.26 217 GLY A CA 8
ATOM 15962 C C . GLY A 1 94 ? 16.660 4.169 0.810 1.00 0.31 217 GLY A C 8
ATOM 15963 O O . GLY A 1 94 ? 17.406 4.471 1.740 1.00 0.40 217 GLY A O 8
ATOM 15967 N N . ILE A 1 95 ? 15.431 4.671 0.654 1.00 0.42 218 ILE A N 8
ATOM 15968 C CA . ILE A 1 95 ? 14.793 5.516 1.664 1.00 0.55 218 ILE A CA 8
ATOM 15969 C C . ILE A 1 95 ? 14.868 4.847 3.027 1.00 0.45 218 ILE A C 8
ATOM 15970 O O . ILE A 1 95 ? 15.302 5.438 4.019 1.00 0.55 218 ILE A O 8
ATOM 15986 N N . CYS A 1 96 ? 14.449 3.599 3.046 1.00 0.39 219 CYS A N 8
ATOM 15987 C CA . CYS A 1 96 ? 14.457 2.798 4.248 1.00 0.42 219 CYS A CA 8
ATOM 15988 C C . CYS A 1 96 ? 15.078 1.450 3.935 1.00 0.35 219 CYS A C 8
ATOM 15989 O O . CYS A 1 96 ? 15.089 1.022 2.779 1.00 0.34 219 CYS A O 8
ATOM 15997 N N . LYS A 1 97 ? 15.606 0.787 4.947 1.00 0.39 220 LYS A N 8
ATOM 15998 C CA . LYS A 1 97 ? 16.184 -0.527 4.760 1.00 0.42 220 LYS A CA 8
ATOM 15999 C C . LYS A 1 97 ? 15.253 -1.569 5.353 1.00 0.36 220 LYS A C 8
ATOM 16000 O O . LYS A 1 97 ? 14.254 -1.217 5.980 1.00 0.31 220 LYS A O 8
ATOM 16019 N N . VAL A 1 98 ? 15.566 -2.843 5.164 1.00 0.40 221 VAL A N 8
ATOM 16020 C CA . VAL A 1 98 ? 14.783 -3.903 5.782 1.00 0.41 221 VAL A CA 8
ATOM 16021 C C . VAL A 1 98 ? 14.765 -3.699 7.297 1.00 0.40 221 VAL A C 8
ATOM 16022 O O . VAL A 1 98 ? 13.742 -3.895 7.961 1.00 0.39 221 VAL A O 8
ATOM 16035 N N . ASP A 1 99 ? 15.907 -3.244 7.810 1.00 0.44 222 ASP A N 8
ATOM 16036 C CA . ASP A 1 99 ? 16.089 -2.941 9.227 1.00 0.50 222 ASP A CA 8
ATOM 16037 C C . ASP A 1 99 ? 15.044 -1.959 9.740 1.00 0.42 222 ASP A C 8
ATOM 16038 O O . ASP A 1 99 ? 14.674 -2.003 10.908 1.00 0.43 222 ASP A O 8
ATOM 16047 N N . ASP A 1 100 ? 14.581 -1.072 8.864 1.00 0.38 223 ASP A N 8
ATOM 16048 C CA . ASP A 1 100 ? 13.636 -0.027 9.245 1.00 0.37 223 ASP A CA 8
ATOM 16049 C C . ASP A 1 100 ? 12.200 -0.515 9.110 1.00 0.30 223 ASP A C 8
ATOM 16050 O O . ASP A 1 100 ? 11.275 0.094 9.645 1.00 0.31 223 ASP A O 8
ATOM 16059 N N . LEU A 1 101 ? 12.020 -1.624 8.403 1.00 0.28 224 LEU A N 8
ATOM 16060 C CA . LEU A 1 101 ? 10.684 -2.120 8.091 1.00 0.28 224 LEU A CA 8
ATOM 16061 C C . LEU A 1 101 ? 10.147 -3.007 9.203 1.00 0.28 224 LEU A C 8
ATOM 16062 O O . LEU A 1 101 ? 8.970 -2.953 9.540 1.00 0.26 224 LEU A O 8
ATOM 16078 N N . ILE A 1 102 ? 11.020 -3.822 9.767 1.00 0.37 225 ILE A N 8
ATOM 16079 C CA . ILE A 1 102 ? 10.611 -4.744 10.827 1.00 0.42 225 ILE A CA 8
ATOM 16080 C C . ILE A 1 102 ? 10.067 -4.022 12.072 1.00 0.40 225 ILE A C 8
ATOM 16081 O O . ILE A 1 102 ? 9.071 -4.468 12.634 1.00 0.48 225 ILE A O 8
ATOM 16097 N N . PRO A 1 103 ? 10.694 -2.910 12.531 1.00 0.36 226 PRO A N 8
ATOM 16098 C CA . PRO A 1 103 ? 10.143 -2.096 13.627 1.00 0.39 226 PRO A CA 8
ATOM 16099 C C . PRO A 1 103 ? 8.740 -1.574 13.326 1.00 0.38 226 PRO A C 8
ATOM 16100 O O . PRO A 1 103 ? 7.994 -1.231 14.243 1.00 0.52 226 PRO A O 8
ATOM 16111 N N . LEU A 1 104 ? 8.387 -1.499 12.043 1.00 0.29 227 LEU A N 8
ATOM 16112 C CA . LEU A 1 104 ? 7.042 -1.100 11.652 1.00 0.35 227 LEU A CA 8
ATOM 16113 C C . LEU A 1 104 ? 6.062 -2.181 12.061 1.00 0.43 227 LEU A C 8
ATOM 16114 O O . LEU A 1 104 ? 4.961 -1.898 12.500 1.00 0.70 227 LEU A O 8
ATOM 16130 N N . ALA A 1 105 ? 6.481 -3.426 11.895 1.00 0.54 228 ALA A N 8
ATOM 16131 C CA . ALA A 1 105 ? 5.658 -4.561 12.263 1.00 0.66 228 ALA A CA 8
ATOM 16132 C C . ALA A 1 105 ? 5.750 -4.842 13.760 1.00 0.73 228 ALA A C 8
ATOM 16133 O O . ALA A 1 105 ? 5.301 -4.048 14.590 1.00 1.47 228 ALA A O 8
ATOM 16140 N N . GLU B 2 6 ? -10.605 9.775 -3.290 1.00 1.19 630 GLU B N 8
ATOM 16141 C CA . GLU B 2 6 ? -10.005 9.491 -1.999 1.00 0.73 630 GLU B CA 8
ATOM 16142 C C . GLU B 2 6 ? -8.612 8.962 -2.245 1.00 0.58 630 GLU B C 8
ATOM 16143 O O . GLU B 2 6 ? -7.624 9.599 -1.911 1.00 0.83 630 GLU B O 8
ATOM 16154 N N . LEU B 2 7 ? -8.555 7.803 -2.870 1.00 0.48 631 LEU B N 8
ATOM 16155 C CA . LEU B 2 7 ? -7.298 7.239 -3.309 1.00 0.35 631 LEU B CA 8
ATOM 16156 C C . LEU B 2 7 ? -6.950 7.756 -4.687 1.00 0.41 631 LEU B C 8
ATOM 16157 O O . LEU B 2 7 ? -7.785 7.734 -5.592 1.00 0.51 631 LEU B O 8
ATOM 16173 N N . PRO B 2 8 ? -5.731 8.260 -4.856 1.00 0.41 632 PRO B N 8
ATOM 16174 C CA . PRO B 2 8 ? -5.192 8.542 -6.173 1.00 0.52 632 PRO B CA 8
ATOM 16175 C C . PRO B 2 8 ? -5.178 7.275 -7.013 1.00 0.48 632 PRO B C 8
ATOM 16176 O O . PRO B 2 8 ? -4.759 6.209 -6.553 1.00 0.46 632 PRO B O 8
ATOM 16187 N N . THR B 2 9 ? -5.626 7.413 -8.239 1.00 0.55 633 THR B N 8
ATOM 16188 C CA . THR B 2 9 ? -5.916 6.279 -9.106 1.00 0.66 633 THR B CA 8
ATOM 16189 C C . THR B 2 9 ? -4.697 5.401 -9.377 1.00 0.56 633 THR B C 8
ATOM 16190 O O . THR B 2 9 ? -4.831 4.196 -9.580 1.00 0.55 633 THR B O 8
ATOM 16201 N N . GLU B 2 10 ? -3.519 6.009 -9.373 1.00 0.55 634 GLU B N 8
ATOM 16202 C CA . GLU B 2 10 ? -2.266 5.281 -9.575 1.00 0.54 634 GLU B CA 8
ATOM 16203 C C . GLU B 2 10 ? -2.103 4.171 -8.538 1.00 0.43 634 GLU B C 8
ATOM 16204 O O . GLU B 2 10 ? -1.675 3.061 -8.861 1.00 0.45 634 GLU B O 8
ATOM 16216 N N . VAL B 2 11 ? -2.446 4.487 -7.294 1.00 0.33 635 VAL B N 8
ATOM 16217 C CA . VAL B 2 11 ? -2.421 3.508 -6.214 1.00 0.28 635 VAL B CA 8
ATOM 16218 C C . VAL B 2 11 ? -3.291 2.302 -6.550 1.00 0.27 635 VAL B C 8
ATOM 16219 O O . VAL B 2 11 ? -2.875 1.160 -6.363 1.00 0.28 635 VAL B O 8
ATOM 16232 N N . LEU B 2 12 ? -4.492 2.567 -7.059 1.00 0.29 636 LEU B N 8
ATOM 16233 C CA . LEU B 2 12 ? -5.425 1.508 -7.435 1.00 0.33 636 LEU B CA 8
ATOM 16234 C C . LEU B 2 12 ? -4.799 0.549 -8.441 1.00 0.34 636 LEU B C 8
ATOM 16235 O O . LEU B 2 12 ? -4.842 -0.673 -8.253 1.00 0.36 636 LEU B O 8
ATOM 16251 N N . ASP B 2 13 ? -4.187 1.094 -9.493 1.00 0.36 637 ASP B N 8
ATOM 16252 C CA . ASP B 2 13 ? -3.546 0.268 -10.512 1.00 0.41 637 ASP B CA 8
ATOM 16253 C C . ASP B 2 13 ? -2.461 -0.590 -9.889 1.00 0.37 637 ASP B C 8
ATOM 16254 O O . ASP B 2 13 ? -2.356 -1.787 -10.166 1.00 0.40 637 ASP B O 8
ATOM 16263 N N . LEU B 2 14 ? -1.668 0.029 -9.027 1.00 0.32 638 LEU B N 8
ATOM 16264 C CA . LEU B 2 14 ? -0.558 -0.659 -8.396 1.00 0.31 638 LEU B CA 8
ATOM 16265 C C . LEU B 2 14 ? -1.031 -1.832 -7.546 1.00 0.32 638 LEU B C 8
ATOM 16266 O O . LEU B 2 14 ? -0.418 -2.898 -7.551 1.00 0.38 638 LEU B O 8
ATOM 16282 N N . LEU B 2 15 ? -2.124 -1.644 -6.820 1.00 0.29 639 LEU B N 8
ATOM 16283 C CA . LEU B 2 15 ? -2.638 -2.695 -5.953 1.00 0.30 639 LEU B CA 8
ATOM 16284 C C . LEU B 2 15 ? -3.108 -3.878 -6.787 1.00 0.33 639 LEU B C 8
ATOM 16285 O O . LEU B 2 15 ? -3.116 -5.018 -6.329 1.00 0.33 639 LEU B O 8
ATOM 16301 N N . SER B 2 16 ? -3.507 -3.593 -8.014 1.00 0.38 640 SER B N 8
ATOM 16302 C CA . SER B 2 16 ? -4.057 -4.617 -8.882 1.00 0.44 640 SER B CA 8
ATOM 16303 C C . SER B 2 16 ? -3.008 -5.273 -9.774 1.00 0.50 640 SER B C 8
ATOM 16304 O O . SER B 2 16 ? -3.312 -6.252 -10.454 1.00 0.57 640 SER B O 8
ATOM 16312 N N . VAL B 2 17 ? -1.794 -4.732 -9.817 1.00 0.52 641 VAL B N 8
ATOM 16313 C CA . VAL B 2 17 ? -0.729 -5.372 -10.589 1.00 0.57 641 VAL B CA 8
ATOM 16314 C C . VAL B 2 17 ? 0.044 -6.383 -9.748 1.00 0.60 641 VAL B C 8
ATOM 16315 O O . VAL B 2 17 ? 0.960 -7.032 -10.241 1.00 0.68 641 VAL B O 8
ATOM 16328 N N . ILE B 2 18 ? -0.338 -6.535 -8.490 1.00 0.57 642 ILE B N 8
ATOM 16329 C CA . ILE B 2 18 ? 0.339 -7.477 -7.608 1.00 0.62 642 ILE B CA 8
ATOM 16330 C C . ILE B 2 18 ? -0.611 -8.572 -7.126 1.00 0.72 642 ILE B C 8
ATOM 16331 O O . ILE B 2 18 ? -1.828 -8.455 -7.288 1.00 0.74 642 ILE B O 8
ATOM 16347 N N . PRO B 2 19 ? -0.062 -9.671 -6.559 1.00 0.82 643 PRO B N 8
ATOM 16348 C CA . PRO B 2 19 ? -0.852 -10.818 -6.082 1.00 0.95 643 PRO B CA 8
ATOM 16349 C C . PRO B 2 19 ? -1.940 -10.441 -5.086 1.00 0.90 643 PRO B C 8
ATOM 16350 O O . PRO B 2 19 ? -1.808 -9.482 -4.324 1.00 0.81 643 PRO B O 8
ATOM 16361 N N . LYS B 2 20 ? -3.018 -11.212 -5.115 1.00 1.06 644 LYS B N 8
ATOM 16362 C CA . LYS B 2 20 ? -4.096 -11.062 -4.150 1.00 1.10 644 LYS B CA 8
ATOM 16363 C C . LYS B 2 20 ? -3.562 -11.255 -2.740 1.00 1.06 644 LYS B C 8
ATOM 16364 O O . LYS B 2 20 ? -2.861 -12.226 -2.465 1.00 1.07 644 LYS B O 8
ATOM 16383 N N . ARG B 2 21 ? -3.918 -10.333 -1.857 1.00 1.06 645 ARG B N 8
ATOM 16384 C CA . ARG B 2 21 ? -3.434 -10.322 -0.473 1.00 1.06 645 ARG B CA 8
ATOM 16385 C C . ARG B 2 21 ? -3.765 -11.597 0.314 1.00 1.05 645 ARG B C 8
ATOM 16386 O O . ARG B 2 21 ? -3.328 -11.748 1.448 1.00 1.08 645 ARG B O 8
ATOM 16407 N N . GLN B 2 22 ? -4.549 -12.487 -0.268 1.00 1.11 646 GLN B N 8
ATOM 16408 C CA . GLN B 2 22 ? -4.877 -13.749 0.396 1.00 1.17 646 GLN B CA 8
ATOM 16409 C C . GLN B 2 22 ? -3.793 -14.794 0.136 1.00 1.20 646 GLN B C 8
ATOM 16410 O O . GLN B 2 22 ? -3.626 -15.737 0.907 1.00 1.26 646 GLN B O 8
ATOM 16424 N N . TYR B 2 23 ? -3.078 -14.624 -0.971 1.00 1.25 647 TYR B N 8
ATOM 16425 C CA . TYR B 2 23 ? -2.003 -15.541 -1.349 1.00 1.33 647 TYR B CA 8
ATOM 16426 C C . TYR B 2 23 ? -0.803 -15.443 -0.408 1.00 1.38 647 TYR B C 8
ATOM 16427 O O . TYR B 2 23 ? 0.133 -16.237 -0.509 1.00 1.55 647 TYR B O 8
ATOM 16445 N N . PHE B 2 24 ? -0.822 -14.479 0.502 1.00 1.29 648 PHE B N 8
ATOM 16446 C CA . PHE B 2 24 ? 0.259 -14.344 1.463 1.00 1.40 648 PHE B CA 8
ATOM 16447 C C . PHE B 2 24 ? -0.241 -13.927 2.834 1.00 1.48 648 PHE B C 8
ATOM 16448 O O . PHE B 2 24 ? -1.445 -13.803 3.058 1.00 2.27 648 PHE B O 8
ATOM 16465 N N . ASN B 2 25 ? 0.701 -13.729 3.748 1.00 1.43 649 ASN B N 8
ATOM 16466 C CA . ASN B 2 25 ? 0.385 -13.400 5.131 1.00 1.71 649 ASN B CA 8
ATOM 16467 C C . ASN B 2 25 ? -0.290 -12.045 5.243 1.00 2.37 649 ASN B C 8
ATOM 16468 O O . ASN B 2 25 ? -0.195 -11.200 4.353 1.00 3.23 649 ASN B O 8
ATOM 16479 N N . THR B 2 26 ? -0.966 -11.845 6.357 1.00 2.49 650 THR B N 8
ATOM 16480 C CA . THR B 2 26 ? -1.676 -10.615 6.610 1.00 3.30 650 THR B CA 8
ATOM 16481 C C . THR B 2 26 ? -0.855 -9.708 7.513 1.00 2.92 650 THR B C 8
ATOM 16482 O O . THR B 2 26 ? -0.618 -8.543 7.192 1.00 3.34 650 THR B O 8
ATOM 16493 N N . ASN B 2 27 ? -0.426 -10.247 8.651 1.00 2.58 651 ASN B N 8
ATOM 16494 C CA . ASN B 2 27 ? 0.497 -9.547 9.535 1.00 2.41 651 ASN B CA 8
ATOM 16495 C C . ASN B 2 27 ? 1.884 -9.448 8.906 1.00 1.60 651 ASN B C 8
ATOM 16496 O O . ASN B 2 27 ? 2.793 -10.200 9.255 1.00 1.93 651 ASN B O 8
ATOM 16507 N N . LEU B 2 28 ? 2.027 -8.538 7.954 1.00 1.24 652 LEU B N 8
ATOM 16508 C CA . LEU B 2 28 ? 3.316 -8.276 7.327 1.00 0.65 652 LEU B CA 8
ATOM 16509 C C . LEU B 2 28 ? 4.035 -7.179 8.096 1.00 0.61 652 LEU B C 8
ATOM 16510 O O . LEU B 2 28 ? 5.100 -7.380 8.674 1.00 1.04 652 LEU B O 8
ATOM 16526 N N . LEU B 2 29 ? 3.408 -6.019 8.089 1.00 0.41 653 LEU B N 8
ATOM 16527 C CA . LEU B 2 29 ? 3.905 -4.827 8.751 1.00 0.31 653 LEU B CA 8
ATOM 16528 C C . LEU B 2 29 ? 2.728 -4.144 9.421 1.00 0.30 653 LEU B C 8
ATOM 16529 O O . LEU B 2 29 ? 1.586 -4.334 9.000 1.00 0.56 653 LEU B O 8
ATOM 16545 N N . ASP B 2 30 ? 2.980 -3.356 10.453 1.00 0.31 654 ASP B N 8
ATOM 16546 C CA . ASP B 2 30 ? 1.877 -2.711 11.150 1.00 0.28 654 ASP B CA 8
ATOM 16547 C C . ASP B 2 30 ? 1.605 -1.379 10.477 1.00 0.23 654 ASP B C 8
ATOM 16548 O O . ASP B 2 30 ? 2.340 -0.409 10.671 1.00 0.29 654 ASP B O 8
ATOM 16557 N N . ALA B 2 31 ? 0.599 -1.385 9.611 1.00 0.22 655 ALA B N 8
ATOM 16558 C CA . ALA B 2 31 ? 0.130 -0.204 8.893 1.00 0.24 655 ALA B CA 8
ATOM 16559 C C . ALA B 2 31 ? 0.180 1.086 9.688 1.00 0.22 655 ALA B C 8
ATOM 16560 O O . ALA B 2 31 ? 0.577 2.119 9.156 1.00 0.28 655 ALA B O 8
ATOM 16567 N N . GLN B 2 32 ? -0.229 1.038 10.945 1.00 0.20 656 GLN B N 8
ATOM 16568 C CA . GLN B 2 32 ? -0.264 2.244 11.736 1.00 0.22 656 GLN B CA 8
ATOM 16569 C C . GLN B 2 32 ? 1.136 2.759 11.912 1.00 0.23 656 GLN B C 8
ATOM 16570 O O . GLN B 2 32 ? 1.413 3.901 11.585 1.00 0.31 656 GLN B O 8
ATOM 16584 N N . LYS B 2 33 ? 2.030 1.887 12.355 1.00 0.21 657 LYS B N 8
ATOM 16585 C CA . LYS B 2 33 ? 3.420 2.269 12.578 1.00 0.26 657 LYS B CA 8
ATOM 16586 C C . LYS B 2 33 ? 4.048 2.758 11.281 1.00 0.23 657 LYS B C 8
ATOM 16587 O O . LYS B 2 33 ? 4.861 3.675 11.290 1.00 0.26 657 LYS B O 8
ATOM 16606 N N . LEU B 2 34 ? 3.648 2.149 10.167 1.00 0.25 658 LEU B N 8
ATOM 16607 C CA . LEU B 2 34 ? 4.135 2.548 8.849 1.00 0.24 658 LEU B CA 8
ATOM 16608 C C . LEU B 2 34 ? 3.634 3.942 8.497 1.00 0.23 658 LEU B C 8
ATOM 16609 O O . LEU B 2 34 ? 4.363 4.748 7.929 1.00 0.24 658 LEU B O 8
ATOM 16625 N N . VAL B 2 35 ? 2.400 4.230 8.860 1.00 0.24 659 VAL B N 8
ATOM 16626 C CA . VAL B 2 35 ? 1.829 5.546 8.622 1.00 0.24 659 VAL B CA 8
ATOM 16627 C C . VAL B 2 35 ? 2.437 6.580 9.564 1.00 0.24 659 VAL B C 8
ATOM 16628 O O . VAL B 2 35 ? 2.776 7.687 9.140 1.00 0.27 659 VAL B O 8
ATOM 16641 N N . ASN B 2 36 ? 2.601 6.213 10.840 1.00 0.25 660 ASN B N 8
ATOM 16642 C CA . ASN B 2 36 ? 3.265 7.082 11.796 1.00 0.28 660 ASN B CA 8
ATOM 16643 C C . ASN B 2 36 ? 4.664 7.379 11.268 1.00 0.26 660 ASN B C 8
ATOM 16644 O O . ASN B 2 36 ? 5.181 8.488 11.385 1.00 0.30 660 ASN B O 8
ATOM 16655 N N . PHE B 2 37 ? 5.250 6.357 10.659 1.00 0.24 661 PHE B N 8
ATOM 16656 C CA . PHE B 2 37 ? 6.603 6.412 10.137 1.00 0.26 661 PHE B CA 8
ATOM 16657 C C . PHE B 2 37 ? 6.692 7.257 8.867 1.00 0.27 661 PHE B C 8
ATOM 16658 O O . PHE B 2 37 ? 7.577 8.095 8.748 1.00 0.30 661 PHE B O 8
ATOM 16675 N N . LEU B 2 38 ? 5.755 7.085 7.939 1.00 0.27 662 LEU B N 8
ATOM 16676 C CA . LEU B 2 38 ? 5.860 7.707 6.621 1.00 0.28 662 LEU B CA 8
ATOM 16677 C C . LEU B 2 38 ? 5.435 9.171 6.680 1.00 0.27 662 LEU B C 8
ATOM 16678 O O . LEU B 2 38 ? 5.851 9.985 5.857 1.00 0.29 662 LEU B O 8
ATOM 16694 N N . ASN B 2 39 ? 4.613 9.495 7.667 1.00 0.29 663 ASN B N 8
ATOM 16695 C CA . ASN B 2 39 ? 4.092 10.847 7.830 1.00 0.36 663 ASN B CA 8
ATOM 16696 C C . ASN B 2 39 ? 5.043 11.689 8.681 1.00 0.37 663 ASN B C 8
ATOM 16697 O O . ASN B 2 39 ? 5.351 12.831 8.341 1.00 0.43 663 ASN B O 8
ATOM 16708 N N . ASP B 2 40 ? 5.525 11.111 9.772 1.00 0.38 664 ASP B N 8
ATOM 16709 C CA . ASP B 2 40 ? 6.348 11.847 10.728 1.00 0.43 664 ASP B CA 8
ATOM 16710 C C . ASP B 2 40 ? 7.851 11.681 10.472 1.00 0.43 664 ASP B C 8
ATOM 16711 O O . ASP B 2 40 ? 8.623 12.621 10.659 1.00 0.56 664 ASP B O 8
ATOM 16720 N N . GLN B 2 41 ? 8.268 10.501 10.024 1.00 0.33 665 GLN B N 8
ATOM 16721 C CA . GLN B 2 41 ? 9.690 10.157 10.040 1.00 0.34 665 GLN B CA 8
ATOM 16722 C C . GLN B 2 41 ? 10.302 9.956 8.649 1.00 0.32 665 GLN B C 8
ATOM 16723 O O . GLN B 2 41 ? 11.524 9.870 8.526 1.00 0.46 665 GLN B O 8
ATOM 16737 N N . VAL B 2 42 ? 9.487 9.892 7.603 1.00 0.27 666 VAL B N 8
ATOM 16738 C CA . VAL B 2 42 ? 10.005 9.596 6.271 1.00 0.25 666 VAL B CA 8
ATOM 16739 C C . VAL B 2 42 ? 9.889 10.809 5.350 1.00 0.24 666 VAL B C 8
ATOM 16740 O O . VAL B 2 42 ? 8.932 11.579 5.433 1.00 0.27 666 VAL B O 8
ATOM 16753 N N . GLU B 2 43 ? 10.875 10.955 4.480 1.00 0.27 667 GLU B N 8
ATOM 16754 C CA . GLU B 2 43 ? 10.873 11.982 3.453 1.00 0.34 667 GLU B CA 8
ATOM 16755 C C . GLU B 2 43 ? 11.290 11.337 2.140 1.00 0.32 667 GLU B C 8
ATOM 16756 O O . GLU B 2 43 ? 12.435 10.912 1.991 1.00 0.33 667 GLU B O 8
ATOM 16768 N N . ILE B 2 44 ? 10.365 11.234 1.200 1.00 0.34 668 ILE B N 8
ATOM 16769 C CA . ILE B 2 44 ? 10.628 10.504 -0.027 1.00 0.35 668 ILE B CA 8
ATOM 16770 C C . ILE B 2 44 ? 11.546 11.308 -0.943 1.00 0.30 668 ILE B C 8
ATOM 16771 O O . ILE B 2 44 ? 11.212 12.422 -1.345 1.00 0.30 668 ILE B O 8
ATOM 16787 N N . PRO B 2 45 ? 12.727 10.746 -1.251 1.00 0.37 669 PRO B N 8
ATOM 16788 C CA . PRO B 2 45 ? 13.735 11.375 -2.108 1.00 0.43 669 PRO B CA 8
ATOM 16789 C C . PRO B 2 45 ? 13.156 11.957 -3.392 1.00 0.52 669 PRO B C 8
ATOM 16790 O O . PRO B 2 45 ? 12.712 11.229 -4.279 1.00 0.71 669 PRO B O 8
ATOM 16801 N N . ALA A 1 15 ? -16.095 -5.471 6.426 1.00 2.25 138 ALA A N 9
ATOM 16802 C CA . ALA A 1 15 ? -15.257 -4.579 5.656 1.00 1.77 138 ALA A CA 9
ATOM 16803 C C . ALA A 1 15 ? -16.065 -3.393 5.141 1.00 1.56 138 ALA A C 9
ATOM 16804 O O . ALA A 1 15 ? -15.963 -3.010 3.972 1.00 1.45 138 ALA A O 9
ATOM 16810 N N . ASN A 1 16 ? -16.874 -2.818 6.025 1.00 1.56 139 ASN A N 9
ATOM 16811 C CA . ASN A 1 16 ? -17.678 -1.643 5.689 1.00 1.44 139 ASN A CA 9
ATOM 16812 C C . ASN A 1 16 ? -16.783 -0.457 5.326 1.00 1.28 139 ASN A C 9
ATOM 16813 O O . ASN A 1 16 ? -17.126 0.356 4.470 1.00 1.18 139 ASN A O 9
ATOM 16824 N N . PHE A 1 17 ? -15.626 -0.391 5.971 1.00 1.33 140 PHE A N 9
ATOM 16825 C CA . PHE A 1 17 ? -14.633 0.640 5.712 1.00 1.23 140 PHE A CA 9
ATOM 16826 C C . PHE A 1 17 ? -14.231 0.661 4.236 1.00 0.99 140 PHE A C 9
ATOM 16827 O O . PHE A 1 17 ? -14.193 1.721 3.608 1.00 0.93 140 PHE A O 9
ATOM 16844 N N . LEU A 1 18 ? -13.955 -0.513 3.679 1.00 0.92 141 LEU A N 9
ATOM 16845 C CA . LEU A 1 18 ? -13.566 -0.609 2.280 1.00 0.75 141 LEU A CA 9
ATOM 16846 C C . LEU A 1 18 ? -14.766 -0.377 1.377 1.00 0.70 141 LEU A C 9
ATOM 16847 O O . LEU A 1 18 ? -14.733 0.481 0.512 1.00 0.64 141 LEU A O 9
ATOM 16863 N N . SER A 1 19 ? -15.842 -1.112 1.615 1.00 0.90 142 SER A N 9
ATOM 16864 C CA . SER A 1 19 ? -17.015 -1.065 0.743 1.00 0.97 142 SER A CA 9
ATOM 16865 C C . SER A 1 19 ? -17.611 0.347 0.639 1.00 0.95 142 SER A C 9
ATOM 16866 O O . SER A 1 19 ? -18.388 0.633 -0.271 1.00 1.05 142 SER A O 9
ATOM 16874 N N . GLN A 1 20 ? -17.247 1.221 1.570 1.00 0.98 143 GLN A N 9
ATOM 16875 C CA . GLN A 1 20 ? -17.688 2.606 1.522 1.00 1.10 143 GLN A CA 9
ATOM 16876 C C . GLN A 1 20 ? -16.641 3.468 0.816 1.00 0.95 143 GLN A C 9
ATOM 16877 O O . GLN A 1 20 ? -16.899 4.033 -0.246 1.00 1.02 143 GLN A O 9
ATOM 16891 N N . LYS A 1 21 ? -15.452 3.530 1.399 1.00 0.84 144 LYS A N 9
ATOM 16892 C CA . LYS A 1 21 ? -14.427 4.480 0.970 1.00 0.83 144 LYS A CA 9
ATOM 16893 C C . LYS A 1 21 ? -13.546 3.918 -0.141 1.00 0.74 144 LYS A C 9
ATOM 16894 O O . LYS A 1 21 ? -13.115 4.650 -1.032 1.00 0.88 144 LYS A O 9
ATOM 16913 N N . PHE A 1 22 ? -13.286 2.624 -0.088 1.00 0.66 145 PHE A N 9
ATOM 16914 C CA . PHE A 1 22 ? -12.366 1.983 -1.022 1.00 0.65 145 PHE A CA 9
ATOM 16915 C C . PHE A 1 22 ? -13.017 0.759 -1.683 1.00 0.80 145 PHE A C 9
ATOM 16916 O O . PHE A 1 22 ? -12.521 -0.358 -1.553 1.00 1.08 145 PHE A O 9
ATOM 16933 N N . PRO A 1 23 ? -14.128 0.947 -2.414 1.00 0.95 146 PRO A N 9
ATOM 16934 C CA . PRO A 1 23 ? -14.927 -0.168 -2.924 1.00 1.20 146 PRO A CA 9
ATOM 16935 C C . PRO A 1 23 ? -14.409 -0.726 -4.243 1.00 1.16 146 PRO A C 9
ATOM 16936 O O . PRO A 1 23 ? -14.997 -1.644 -4.813 1.00 1.34 146 PRO A O 9
ATOM 16947 N N . GLU A 1 24 ? -13.316 -0.162 -4.726 1.00 1.10 147 GLU A N 9
ATOM 16948 C CA . GLU A 1 24 ? -12.746 -0.577 -5.996 1.00 1.30 147 GLU A CA 9
ATOM 16949 C C . GLU A 1 24 ? -11.318 -1.075 -5.824 1.00 1.02 147 GLU A C 9
ATOM 16950 O O . GLU A 1 24 ? -10.508 -0.994 -6.749 1.00 1.03 147 GLU A O 9
ATOM 16962 N N . LEU A 1 25 ? -11.015 -1.586 -4.639 1.00 0.87 148 LEU A N 9
ATOM 16963 C CA . LEU A 1 25 ? -9.685 -2.102 -4.353 1.00 0.76 148 LEU A CA 9
ATOM 16964 C C . LEU A 1 25 ? -9.391 -3.359 -5.153 1.00 0.97 148 LEU A C 9
ATOM 16965 O O . LEU A 1 25 ? -10.091 -4.366 -5.037 1.00 1.22 148 LEU A O 9
ATOM 16981 N N . PRO A 1 26 ? -8.352 -3.309 -5.985 1.00 0.92 149 PRO A N 9
ATOM 16982 C CA . PRO A 1 26 ? -7.866 -4.489 -6.686 1.00 1.11 149 PRO A CA 9
ATOM 16983 C C . PRO A 1 26 ? -7.311 -5.512 -5.698 1.00 1.19 149 PRO A C 9
ATOM 16984 O O . PRO A 1 26 ? -6.813 -5.155 -4.622 1.00 1.14 149 PRO A O 9
ATOM 16995 N N . SER A 1 27 ? -7.395 -6.778 -6.056 1.00 1.35 150 SER A N 9
ATOM 16996 C CA . SER A 1 27 ? -7.029 -7.843 -5.141 1.00 1.45 150 SER A CA 9
ATOM 16997 C C . SER A 1 27 ? -5.670 -8.418 -5.483 1.00 1.42 150 SER A C 9
ATOM 16998 O O . SER A 1 27 ? -5.139 -9.249 -4.742 1.00 1.56 150 SER A O 9
ATOM 17006 N N . GLY A 1 28 ? -5.102 -7.971 -6.592 1.00 1.29 151 GLY A N 9
ATOM 17007 C CA . GLY A 1 28 ? -3.809 -8.465 -6.992 1.00 1.28 151 GLY A CA 9
ATOM 17008 C C . GLY A 1 28 ? -3.869 -9.403 -8.182 1.00 1.24 151 GLY A C 9
ATOM 17009 O O . GLY A 1 28 ? -4.949 -9.791 -8.631 1.00 1.36 151 GLY A O 9
ATOM 17013 N N . ILE A 1 29 ? -2.700 -9.760 -8.681 1.00 1.15 152 ILE A N 9
ATOM 17014 C CA . ILE A 1 29 ? -2.565 -10.690 -9.795 1.00 1.16 152 ILE A CA 9
ATOM 17015 C C . ILE A 1 29 ? -2.548 -12.125 -9.293 1.00 1.24 152 ILE A C 9
ATOM 17016 O O . ILE A 1 29 ? -2.110 -12.392 -8.168 1.00 1.30 152 ILE A O 9
ATOM 17032 N N . ASP A 1 30 ? -3.017 -13.051 -10.115 1.00 1.33 153 ASP A N 9
ATOM 17033 C CA . ASP A 1 30 ? -2.853 -14.459 -9.809 1.00 1.40 153 ASP A CA 9
ATOM 17034 C C . ASP A 1 30 ? -1.426 -14.850 -10.170 1.00 1.38 153 ASP A C 9
ATOM 17035 O O . ASP A 1 30 ? -0.887 -14.394 -11.178 1.00 1.40 153 ASP A O 9
ATOM 17044 N N . VAL A 1 31 ? -0.801 -15.654 -9.333 1.00 1.41 154 VAL A N 9
ATOM 17045 C CA . VAL A 1 31 ? 0.624 -15.911 -9.461 1.00 1.39 154 VAL A CA 9
ATOM 17046 C C . VAL A 1 31 ? 0.875 -17.395 -9.633 1.00 1.51 154 VAL A C 9
ATOM 17047 O O . VAL A 1 31 ? 0.188 -18.221 -9.029 1.00 1.60 154 VAL A O 9
ATOM 17060 N N . ASN A 1 32 ? 1.851 -17.735 -10.455 1.00 1.59 155 ASN A N 9
ATOM 17061 C CA . ASN A 1 32 ? 2.183 -19.123 -10.689 1.00 1.69 155 ASN A CA 9
ATOM 17062 C C . ASN A 1 32 ? 3.270 -19.554 -9.705 1.00 1.65 155 ASN A C 9
ATOM 17063 O O . ASN A 1 32 ? 4.460 -19.581 -10.012 1.00 1.66 155 ASN A O 9
ATOM 17074 N N . ILE A 1 33 ? 2.832 -19.884 -8.496 1.00 1.64 156 ILE A N 9
ATOM 17075 C CA . ILE A 1 33 ? 3.738 -20.214 -7.400 1.00 1.62 156 ILE A CA 9
ATOM 17076 C C . ILE A 1 33 ? 4.280 -21.636 -7.522 1.00 1.69 156 ILE A C 9
ATOM 17077 O O . ILE A 1 33 ? 4.635 -22.271 -6.532 1.00 1.73 156 ILE A O 9
ATOM 17093 N N . ASN A 1 34 ? 4.343 -22.120 -8.755 1.00 1.73 157 ASN A N 9
ATOM 17094 C CA . ASN A 1 34 ? 4.956 -23.403 -9.065 1.00 1.77 157 ASN A CA 9
ATOM 17095 C C . ASN A 1 34 ? 6.468 -23.232 -9.132 1.00 1.79 157 ASN A C 9
ATOM 17096 O O . ASN A 1 34 ? 7.222 -24.205 -9.172 1.00 1.77 157 ASN A O 9
ATOM 17107 N N . MET A 1 35 ? 6.887 -21.974 -9.155 1.00 1.90 158 MET A N 9
ATOM 17108 C CA . MET A 1 35 ? 8.297 -21.625 -9.243 1.00 2.03 158 MET A CA 9
ATOM 17109 C C . MET A 1 35 ? 8.586 -20.329 -8.493 1.00 2.06 158 MET A C 9
ATOM 17110 O O . MET A 1 35 ? 9.322 -20.329 -7.510 1.00 2.54 158 MET A O 9
ATOM 17124 N N . THR A 1 36 ? 8.007 -19.231 -8.959 1.00 1.70 159 THR A N 9
ATOM 17125 C CA . THR A 1 36 ? 8.197 -17.936 -8.328 1.00 1.67 159 THR A CA 9
ATOM 17126 C C . THR A 1 36 ? 7.339 -17.814 -7.073 1.00 1.55 159 THR A C 9
ATOM 17127 O O . THR A 1 36 ? 6.293 -18.454 -6.958 1.00 1.48 159 THR A O 9
ATOM 17138 N N . THR A 1 37 ? 7.794 -16.998 -6.137 1.00 1.57 160 THR A N 9
ATOM 17139 C CA . THR A 1 37 ? 7.080 -16.793 -4.893 1.00 1.48 160 THR A CA 9
ATOM 17140 C C . THR A 1 37 ? 6.430 -15.412 -4.869 1.00 1.30 160 THR A C 9
ATOM 17141 O O . THR A 1 37 ? 6.848 -14.520 -5.613 1.00 1.25 160 THR A O 9
ATOM 17152 N N . PRO A 1 38 ? 5.401 -15.205 -4.031 1.00 1.25 161 PRO A N 9
ATOM 17153 C CA . PRO A 1 38 ? 4.699 -13.920 -3.958 1.00 1.10 161 PRO A CA 9
ATOM 17154 C C . PRO A 1 38 ? 5.659 -12.758 -3.708 1.00 1.04 161 PRO A C 9
ATOM 17155 O O . PRO A 1 38 ? 5.618 -11.744 -4.409 1.00 0.96 161 PRO A O 9
ATOM 17166 N N . ALA A 1 39 ? 6.547 -12.934 -2.734 1.00 1.12 162 ALA A N 9
ATOM 17167 C CA . ALA A 1 39 ? 7.520 -11.906 -2.370 1.00 1.15 162 ALA A CA 9
ATOM 17168 C C . ALA A 1 39 ? 8.492 -11.623 -3.515 1.00 1.12 162 ALA A C 9
ATOM 17169 O O . ALA A 1 39 ? 8.906 -10.483 -3.731 1.00 1.08 162 ALA A O 9
ATOM 17176 N N . MET A 1 40 ? 8.827 -12.663 -4.260 1.00 1.16 163 MET A N 9
ATOM 17177 C CA . MET A 1 40 ? 9.767 -12.546 -5.359 1.00 1.24 163 MET A CA 9
ATOM 17178 C C . MET A 1 40 ? 9.157 -11.676 -6.449 1.00 1.08 163 MET A C 9
ATOM 17179 O O . MET A 1 40 ? 9.806 -10.781 -7.004 1.00 1.04 163 MET A O 9
ATOM 17193 N N . MET A 1 41 ? 7.886 -11.929 -6.732 1.00 1.04 164 MET A N 9
ATOM 17194 C CA . MET A 1 41 ? 7.156 -11.129 -7.694 1.00 0.97 164 MET A CA 9
ATOM 17195 C C . MET A 1 41 ? 7.056 -9.693 -7.205 1.00 0.83 164 MET A C 9
ATOM 17196 O O . MET A 1 41 ? 7.409 -8.778 -7.929 1.00 0.85 164 MET A O 9
ATOM 17210 N N . ILE A 1 42 ? 6.632 -9.506 -5.954 1.00 0.75 165 ILE A N 9
ATOM 17211 C CA . ILE A 1 42 ? 6.474 -8.164 -5.387 1.00 0.65 165 ILE A CA 9
ATOM 17212 C C . ILE A 1 42 ? 7.747 -7.334 -5.531 1.00 0.62 165 ILE A C 9
ATOM 17213 O O . ILE A 1 42 ? 7.685 -6.130 -5.805 1.00 0.56 165 ILE A O 9
ATOM 17229 N N . SER A 1 43 ? 8.901 -7.979 -5.442 1.00 0.71 166 SER A N 9
ATOM 17230 C CA . SER A 1 43 ? 10.149 -7.249 -5.433 1.00 0.73 166 SER A CA 9
ATOM 17231 C C . SER A 1 43 ? 10.471 -6.857 -6.870 1.00 0.65 166 SER A C 9
ATOM 17232 O O . SER A 1 43 ? 10.977 -5.767 -7.147 1.00 0.65 166 SER A O 9
ATOM 17240 N N . SER A 1 44 ? 10.065 -7.722 -7.793 1.00 0.70 167 SER A N 9
ATOM 17241 C CA . SER A 1 44 ? 10.336 -7.547 -9.205 1.00 0.63 167 SER A CA 9
ATOM 17242 C C . SER A 1 44 ? 9.271 -6.643 -9.822 1.00 0.50 167 SER A C 9
ATOM 17243 O O . SER A 1 44 ? 9.469 -6.062 -10.874 1.00 0.71 167 SER A O 9
ATOM 17251 N N . GLU A 1 45 ? 8.177 -6.465 -9.096 1.00 0.56 168 GLU A N 9
ATOM 17252 C CA . GLU A 1 45 ? 7.008 -5.801 -9.657 1.00 0.44 168 GLU A CA 9
ATOM 17253 C C . GLU A 1 45 ? 7.126 -4.313 -9.432 1.00 0.34 168 GLU A C 9
ATOM 17254 O O . GLU A 1 45 ? 6.850 -3.499 -10.317 1.00 0.48 168 GLU A O 9
ATOM 17266 N N . LEU A 1 46 ? 7.564 -3.968 -8.240 1.00 0.36 169 LEU A N 9
ATOM 17267 C CA . LEU A 1 46 ? 7.744 -2.585 -7.869 1.00 0.45 169 LEU A CA 9
ATOM 17268 C C . LEU A 1 46 ? 9.041 -2.063 -8.481 1.00 0.50 169 LEU A C 9
ATOM 17269 O O . LEU A 1 46 ? 9.122 -0.914 -8.915 1.00 0.50 169 LEU A O 9
ATOM 17285 N N . ALA A 1 47 ? 10.051 -2.933 -8.519 1.00 0.55 170 ALA A N 9
ATOM 17286 C CA . ALA A 1 47 ? 11.378 -2.546 -8.986 1.00 0.60 170 ALA A CA 9
ATOM 17287 C C . ALA A 1 47 ? 11.586 -2.665 -10.508 1.00 0.59 170 ALA A C 9
ATOM 17288 O O . ALA A 1 47 ? 12.589 -2.165 -11.015 1.00 0.64 170 ALA A O 9
ATOM 17295 N N . LYS A 1 48 ? 10.682 -3.310 -11.255 1.00 0.55 171 LYS A N 9
ATOM 17296 C CA . LYS A 1 48 ? 10.888 -3.436 -12.703 1.00 0.59 171 LYS A CA 9
ATOM 17297 C C . LYS A 1 48 ? 10.421 -2.182 -13.438 1.00 0.64 171 LYS A C 9
ATOM 17298 O O . LYS A 1 48 ? 10.774 -1.962 -14.599 1.00 0.78 171 LYS A O 9
ATOM 17317 N N . LYS A 1 49 ? 9.620 -1.369 -12.764 1.00 0.60 172 LYS A N 9
ATOM 17318 C CA . LYS A 1 49 ? 9.144 -0.127 -13.352 1.00 0.64 172 LYS A CA 9
ATOM 17319 C C . LYS A 1 49 ? 10.003 1.040 -12.876 1.00 0.54 172 LYS A C 9
ATOM 17320 O O . LYS A 1 49 ? 10.442 1.069 -11.725 1.00 0.62 172 LYS A O 9
ATOM 17339 N N . PRO A 1 50 ? 10.263 2.002 -13.784 1.00 0.47 173 PRO A N 9
ATOM 17340 C CA . PRO A 1 50 ? 11.178 3.133 -13.545 1.00 0.42 173 PRO A CA 9
ATOM 17341 C C . PRO A 1 50 ? 10.912 3.860 -12.228 1.00 0.35 173 PRO A C 9
ATOM 17342 O O . PRO A 1 50 ? 9.763 4.049 -11.827 1.00 0.35 173 PRO A O 9
ATOM 17353 N N . LYS A 1 51 ? 12.003 4.271 -11.570 1.00 0.34 174 LYS A N 9
ATOM 17354 C CA . LYS A 1 51 ? 11.955 4.903 -10.252 1.00 0.36 174 LYS A CA 9
ATOM 17355 C C . LYS A 1 51 ? 11.028 6.120 -10.207 1.00 0.32 174 LYS A C 9
ATOM 17356 O O . LYS A 1 51 ? 10.552 6.492 -9.133 1.00 0.34 174 LYS A O 9
ATOM 17375 N N . GLU A 1 52 ? 10.771 6.753 -11.349 1.00 0.31 175 GLU A N 9
ATOM 17376 C CA . GLU A 1 52 ? 9.803 7.845 -11.397 1.00 0.34 175 GLU A CA 9
ATOM 17377 C C . GLU A 1 52 ? 8.461 7.382 -10.836 1.00 0.29 175 GLU A C 9
ATOM 17378 O O . GLU A 1 52 ? 7.786 8.131 -10.141 1.00 0.33 175 GLU A O 9
ATOM 17390 N N . VAL A 1 53 ? 8.091 6.141 -11.142 1.00 0.27 176 VAL A N 9
ATOM 17391 C CA . VAL A 1 53 ? 6.865 5.541 -10.623 1.00 0.26 176 VAL A CA 9
ATOM 17392 C C . VAL A 1 53 ? 6.818 5.568 -9.101 1.00 0.25 176 VAL A C 9
ATOM 17393 O O . VAL A 1 53 ? 5.880 6.110 -8.524 1.00 0.29 176 VAL A O 9
ATOM 17406 N N . GLN A 1 54 ? 7.826 4.995 -8.452 1.00 0.23 177 GLN A N 9
ATOM 17407 C CA . GLN A 1 54 ? 7.820 4.924 -6.996 1.00 0.28 177 GLN A CA 9
ATOM 17408 C C . GLN A 1 54 ? 7.831 6.324 -6.387 1.00 0.32 177 GLN A C 9
ATOM 17409 O O . GLN A 1 54 ? 7.176 6.565 -5.388 1.00 0.37 177 GLN A O 9
ATOM 17423 N N . LEU A 1 55 ? 8.531 7.257 -7.020 1.00 0.35 178 LEU A N 9
ATOM 17424 C CA . LEU A 1 55 ? 8.585 8.630 -6.528 1.00 0.39 178 LEU A CA 9
ATOM 17425 C C . LEU A 1 55 ? 7.244 9.334 -6.749 1.00 0.39 178 LEU A C 9
ATOM 17426 O O . LEU A 1 55 ? 6.787 10.091 -5.898 1.00 0.46 178 LEU A O 9
ATOM 17442 N N . LYS A 1 56 ? 6.623 9.066 -7.895 1.00 0.36 179 LYS A N 9
ATOM 17443 C CA . LYS A 1 56 ? 5.292 9.581 -8.208 1.00 0.40 179 LYS A CA 9
ATOM 17444 C C . LYS A 1 56 ? 4.287 9.079 -7.186 1.00 0.31 179 LYS A C 9
ATOM 17445 O O . LYS A 1 56 ? 3.579 9.864 -6.546 1.00 0.29 179 LYS A O 9
ATOM 17464 N N . PHE A 1 57 ? 4.260 7.761 -7.039 1.00 0.29 180 PHE A N 9
ATOM 17465 C CA . PHE A 1 57 ? 3.374 7.084 -6.114 1.00 0.23 180 PHE A CA 9
ATOM 17466 C C . PHE A 1 57 ? 3.615 7.573 -4.700 1.00 0.22 180 PHE A C 9
ATOM 17467 O O . PHE A 1 57 ? 2.712 8.099 -4.070 1.00 0.23 180 PHE A O 9
ATOM 17484 N N . LEU A 1 58 ? 4.845 7.433 -4.230 1.00 0.25 181 LEU A N 9
ATOM 17485 C CA . LEU A 1 58 ? 5.170 7.688 -2.833 1.00 0.27 181 LEU A CA 9
ATOM 17486 C C . LEU A 1 58 ? 4.972 9.142 -2.420 1.00 0.29 181 LEU A C 9
ATOM 17487 O O . LEU A 1 58 ? 4.578 9.396 -1.285 1.00 0.29 181 LEU A O 9
ATOM 17503 N N . GLN A 1 59 ? 5.230 10.102 -3.309 1.00 0.31 182 GLN A N 9
ATOM 17504 C CA . GLN A 1 59 ? 5.103 11.515 -2.957 1.00 0.35 182 GLN A CA 9
ATOM 17505 C C . GLN A 1 59 ? 3.644 11.881 -2.818 1.00 0.29 182 GLN A C 9
ATOM 17506 O O . GLN A 1 59 ? 3.204 12.406 -1.792 1.00 0.31 182 GLN A O 9
ATOM 17520 N N . LYS A 1 60 ? 2.907 11.603 -3.876 1.00 0.30 183 LYS A N 9
ATOM 17521 C CA . LYS A 1 60 ? 1.473 11.820 -3.893 1.00 0.36 183 LYS A CA 9
ATOM 17522 C C . LYS A 1 60 ? 0.798 11.046 -2.758 1.00 0.25 183 LYS A C 9
ATOM 17523 O O . LYS A 1 60 ? -0.039 11.588 -2.032 1.00 0.27 183 LYS A O 9
ATOM 17542 N N . PHE A 1 61 ? 1.172 9.775 -2.623 1.00 0.21 184 PHE A N 9
ATOM 17543 C CA . PHE A 1 61 ? 0.646 8.918 -1.571 1.00 0.21 184 PHE A CA 9
ATOM 17544 C C . PHE A 1 61 ? 0.942 9.522 -0.212 1.00 0.22 184 PHE A C 9
ATOM 17545 O O . PHE A 1 61 ? 0.058 9.596 0.634 1.00 0.25 184 PHE A O 9
ATOM 17562 N N . GLN A 1 62 ? 2.194 9.935 -0.007 1.00 0.24 185 GLN A N 9
ATOM 17563 C CA . GLN A 1 62 ? 2.590 10.587 1.235 1.00 0.30 185 GLN A CA 9
ATOM 17564 C C . GLN A 1 62 ? 1.628 11.709 1.597 1.00 0.32 185 GLN A C 9
ATOM 17565 O O . GLN A 1 62 ? 1.075 11.716 2.690 1.00 0.39 185 GLN A O 9
ATOM 17579 N N . GLU A 1 63 ? 1.404 12.633 0.680 1.00 0.29 186 GLU A N 9
ATOM 17580 C CA . GLU A 1 63 ? 0.498 13.744 0.940 1.00 0.33 186 GLU A CA 9
ATOM 17581 C C . GLU A 1 63 ? -0.904 13.224 1.255 1.00 0.31 186 GLU A C 9
ATOM 17582 O O . GLU A 1 63 ? -1.544 13.674 2.208 1.00 0.35 186 GLU A O 9
ATOM 17594 N N . TRP A 1 64 ? -1.372 12.285 0.437 1.00 0.26 187 TRP A N 9
ATOM 17595 C CA . TRP A 1 64 ? -2.643 11.603 0.672 1.00 0.26 187 TRP A CA 9
ATOM 17596 C C . TRP A 1 64 ? -2.753 11.085 2.113 1.00 0.26 187 TRP A C 9
ATOM 17597 O O . TRP A 1 64 ? -3.784 11.269 2.766 1.00 0.28 187 TRP A O 9
ATOM 17618 N N . THR A 1 65 ? -1.696 10.456 2.617 1.00 0.25 188 THR A N 9
ATOM 17619 C CA . THR A 1 65 ? -1.741 9.885 3.958 1.00 0.27 188 THR A CA 9
ATOM 17620 C C . THR A 1 65 ? -1.451 10.919 5.055 1.00 0.29 188 THR A C 9
ATOM 17621 O O . THR A 1 65 ? -1.880 10.734 6.191 1.00 0.32 188 THR A O 9
ATOM 17632 N N . ARG A 1 66 ? -0.705 11.982 4.750 1.00 0.28 189 ARG A N 9
ATOM 17633 C CA . ARG A 1 66 ? -0.565 13.084 5.681 1.00 0.34 189 ARG A CA 9
ATOM 17634 C C . ARG A 1 66 ? -1.918 13.729 5.963 1.00 0.36 189 ARG A C 9
ATOM 17635 O O . ARG A 1 66 ? -2.223 14.080 7.102 1.00 0.42 189 ARG A O 9
ATOM 17656 N N . ALA A 1 67 ? -2.722 13.877 4.915 1.00 0.34 190 ALA A N 9
ATOM 17657 C CA . ALA A 1 67 ? -4.040 14.481 5.039 1.00 0.41 190 ALA A CA 9
ATOM 17658 C C . ALA A 1 67 ? -4.949 13.650 5.938 1.00 0.34 190 ALA A C 9
ATOM 17659 O O . ALA A 1 67 ? -5.562 14.172 6.868 1.00 0.40 190 ALA A O 9
ATOM 17666 N N . HIS A 1 68 ? -5.045 12.358 5.654 1.00 0.36 191 HIS A N 9
ATOM 17667 C CA . HIS A 1 68 ? -5.837 11.460 6.471 1.00 0.35 191 HIS A CA 9
ATOM 17668 C C . HIS A 1 68 ? -5.045 10.209 6.832 1.00 0.28 191 HIS A C 9
ATOM 17669 O O . HIS A 1 68 ? -5.086 9.203 6.117 1.00 0.33 191 HIS A O 9
ATOM 17684 N N . PRO A 1 69 ? -4.302 10.265 7.950 1.00 0.23 192 PRO A N 9
ATOM 17685 C CA . PRO A 1 69 ? -3.502 9.139 8.438 1.00 0.25 192 PRO A CA 9
ATOM 17686 C C . PRO A 1 69 ? -4.368 7.958 8.865 1.00 0.27 192 PRO A C 9
ATOM 17687 O O . PRO A 1 69 ? -3.915 6.812 8.863 1.00 0.40 192 PRO A O 9
ATOM 17698 N N . GLU A 1 70 ? -5.612 8.243 9.224 1.00 0.26 193 GLU A N 9
ATOM 17699 C CA . GLU A 1 70 ? -6.547 7.201 9.620 1.00 0.32 193 GLU A CA 9
ATOM 17700 C C . GLU A 1 70 ? -6.960 6.373 8.408 1.00 0.28 193 GLU A C 9
ATOM 17701 O O . GLU A 1 70 ? -6.911 5.144 8.449 1.00 0.30 193 GLU A O 9
ATOM 17713 N N . ASP A 1 71 ? -7.347 7.053 7.327 1.00 0.29 194 ASP A N 9
ATOM 17714 C CA . ASP A 1 71 ? -7.702 6.388 6.076 1.00 0.30 194 ASP A CA 9
ATOM 17715 C C . ASP A 1 71 ? -6.562 5.497 5.615 1.00 0.23 194 ASP A C 9
ATOM 17716 O O . ASP A 1 71 ? -6.744 4.303 5.368 1.00 0.25 194 ASP A O 9
ATOM 17725 N N . ALA A 1 72 ? -5.383 6.100 5.510 1.00 0.20 195 ALA A N 9
ATOM 17726 C CA . ALA A 1 72 ? -4.184 5.401 5.072 1.00 0.19 195 ALA A CA 9
ATOM 17727 C C . ALA A 1 72 ? -3.900 4.155 5.898 1.00 0.16 195 ALA A C 9
ATOM 17728 O O . ALA A 1 72 ? -3.873 3.045 5.368 1.00 0.18 195 ALA A O 9
ATOM 17735 N N . ALA A 1 73 ? -3.684 4.348 7.195 1.00 0.17 196 ALA A N 9
ATOM 17736 C CA . ALA A 1 73 ? -3.285 3.255 8.069 1.00 0.20 196 ALA A CA 9
ATOM 17737 C C . ALA A 1 73 ? -4.321 2.149 8.089 1.00 0.23 196 ALA A C 9
ATOM 17738 O O . ALA A 1 73 ? -3.970 0.971 8.095 1.00 0.27 196 ALA A O 9
ATOM 17745 N N . SER A 1 74 ? -5.595 2.510 8.077 1.00 0.22 197 SER A N 9
ATOM 17746 C CA . SER A 1 74 ? -6.637 1.507 8.087 1.00 0.30 197 SER A CA 9
ATOM 17747 C C . SER A 1 74 ? -6.570 0.651 6.822 1.00 0.25 197 SER A C 9
ATOM 17748 O O . SER A 1 74 ? -6.745 -0.573 6.878 1.00 0.24 197 SER A O 9
ATOM 17756 N N . LEU A 1 75 ? -6.276 1.273 5.681 1.00 0.24 198 LEU A N 9
ATOM 17757 C CA . LEU A 1 75 ? -6.198 0.560 4.420 1.00 0.22 198 LEU A CA 9
ATOM 17758 C C . LEU A 1 75 ? -4.951 -0.315 4.369 1.00 0.19 198 LEU A C 9
ATOM 17759 O O . LEU A 1 75 ? -5.015 -1.477 3.974 1.00 0.20 198 LEU A O 9
ATOM 17775 N N . LEU A 1 76 ? -3.822 0.253 4.780 1.00 0.18 199 LEU A N 9
ATOM 17776 C CA . LEU A 1 76 ? -2.547 -0.458 4.783 1.00 0.21 199 LEU A CA 9
ATOM 17777 C C . LEU A 1 76 ? -2.593 -1.685 5.691 1.00 0.27 199 LEU A C 9
ATOM 17778 O O . LEU A 1 76 ? -1.976 -2.709 5.400 1.00 0.37 199 LEU A O 9
ATOM 17794 N N . GLU A 1 77 ? -3.325 -1.570 6.790 1.00 0.27 200 GLU A N 9
ATOM 17795 C CA . GLU A 1 77 ? -3.365 -2.620 7.797 1.00 0.37 200 GLU A CA 9
ATOM 17796 C C . GLU A 1 77 ? -4.389 -3.688 7.424 1.00 0.30 200 GLU A C 9
ATOM 17797 O O . GLU A 1 77 ? -4.348 -4.807 7.939 1.00 0.37 200 GLU A O 9
ATOM 17809 N N . LEU A 1 78 ? -5.315 -3.341 6.540 1.00 0.26 201 LEU A N 9
ATOM 17810 C CA . LEU A 1 78 ? -6.312 -4.300 6.085 1.00 0.25 201 LEU A CA 9
ATOM 17811 C C . LEU A 1 78 ? -5.911 -4.923 4.743 1.00 0.23 201 LEU A C 9
ATOM 17812 O O . LEU A 1 78 ? -6.198 -6.091 4.480 1.00 0.33 201 LEU A O 9
ATOM 17828 N N . CYS A 1 79 ? -5.250 -4.143 3.893 1.00 0.19 202 CYS A N 9
ATOM 17829 C CA . CYS A 1 79 ? -4.788 -4.632 2.599 1.00 0.20 202 CYS A CA 9
ATOM 17830 C C . CYS A 1 79 ? -3.260 -4.724 2.584 1.00 0.24 202 CYS A C 9
ATOM 17831 O O . CYS A 1 79 ? -2.569 -3.706 2.513 1.00 0.26 202 CYS A O 9
ATOM 17839 N N . PRO A 1 80 ? -2.713 -5.952 2.628 1.00 0.30 203 PRO A N 9
ATOM 17840 C CA . PRO A 1 80 ? -1.282 -6.162 2.847 1.00 0.36 203 PRO A CA 9
ATOM 17841 C C . PRO A 1 80 ? -0.407 -5.890 1.620 1.00 0.28 203 PRO A C 9
ATOM 17842 O O . PRO A 1 80 ? 0.817 -5.797 1.747 1.00 0.28 203 PRO A O 9
ATOM 17853 N N . GLN A 1 81 ? -1.009 -5.746 0.441 1.00 0.25 204 GLN A N 9
ATOM 17854 C CA . GLN A 1 81 ? -0.213 -5.515 -0.756 1.00 0.26 204 GLN A CA 9
ATOM 17855 C C . GLN A 1 81 ? 0.359 -4.099 -0.743 1.00 0.19 204 GLN A C 9
ATOM 17856 O O . GLN A 1 81 ? 1.449 -3.859 -1.246 1.00 0.25 204 GLN A O 9
ATOM 17870 N N . LEU A 1 82 ? -0.366 -3.175 -0.125 1.00 0.16 205 LEU A N 9
ATOM 17871 C CA . LEU A 1 82 ? 0.033 -1.775 -0.108 1.00 0.15 205 LEU A CA 9
ATOM 17872 C C . LEU A 1 82 ? 1.043 -1.499 1.015 1.00 0.18 205 LEU A C 9
ATOM 17873 O O . LEU A 1 82 ? 2.039 -0.808 0.794 1.00 0.19 205 LEU A O 9
ATOM 17889 N N . SER A 1 83 ? 0.767 -2.004 2.222 1.00 0.24 206 SER A N 9
ATOM 17890 C CA . SER A 1 83 ? 1.750 -1.960 3.311 1.00 0.27 206 SER A CA 9
ATOM 17891 C C . SER A 1 83 ? 3.129 -2.442 2.840 1.00 0.22 206 SER A C 9
ATOM 17892 O O . SER A 1 83 ? 4.141 -1.794 3.116 1.00 0.20 206 SER A O 9
ATOM 17900 N N . PHE A 1 84 ? 3.174 -3.544 2.096 1.00 0.21 207 PHE A N 9
ATOM 17901 C CA . PHE A 1 84 ? 4.447 -4.034 1.571 1.00 0.19 207 PHE A CA 9
ATOM 17902 C C . PHE A 1 84 ? 4.879 -3.290 0.309 1.00 0.18 207 PHE A C 9
ATOM 17903 O O . PHE A 1 84 ? 6.073 -3.136 0.060 1.00 0.20 207 PHE A O 9
ATOM 17920 N N . VAL A 1 85 ? 3.918 -2.829 -0.488 1.00 0.17 208 VAL A N 9
ATOM 17921 C CA . VAL A 1 85 ? 4.229 -1.968 -1.630 1.00 0.18 208 VAL A CA 9
ATOM 17922 C C . VAL A 1 85 ? 5.070 -0.785 -1.168 1.00 0.17 208 VAL A C 9
ATOM 17923 O O . VAL A 1 85 ? 6.113 -0.483 -1.748 1.00 0.20 208 VAL A O 9
ATOM 17936 N N . THR A 1 86 ? 4.617 -0.141 -0.096 1.00 0.18 209 THR A N 9
ATOM 17937 C CA . THR A 1 86 ? 5.327 0.986 0.475 1.00 0.20 209 THR A CA 9
ATOM 17938 C C . THR A 1 86 ? 6.718 0.540 0.903 1.00 0.20 209 THR A C 9
ATOM 17939 O O . THR A 1 86 ? 7.716 1.169 0.556 1.00 0.21 209 THR A O 9
ATOM 17950 N N . ALA A 1 87 ? 6.760 -0.579 1.623 1.00 0.20 210 ALA A N 9
ATOM 17951 C CA . ALA A 1 87 ? 8.005 -1.163 2.110 1.00 0.21 210 ALA A CA 9
ATOM 17952 C C . ALA A 1 87 ? 9.043 -1.335 1.000 1.00 0.17 210 ALA A C 9
ATOM 17953 O O . ALA A 1 87 ? 10.117 -0.740 1.059 1.00 0.18 210 ALA A O 9
ATOM 17960 N N . GLU A 1 88 ? 8.723 -2.138 -0.009 1.00 0.19 211 GLU A N 9
ATOM 17961 C CA . GLU A 1 88 ? 9.677 -2.440 -1.075 1.00 0.20 211 GLU A CA 9
ATOM 17962 C C . GLU A 1 88 ? 10.082 -1.190 -1.866 1.00 0.18 211 GLU A C 9
ATOM 17963 O O . GLU A 1 88 ? 11.235 -1.071 -2.292 1.00 0.22 211 GLU A O 9
ATOM 17975 N N . LEU A 1 89 ? 9.152 -0.251 -2.061 1.00 0.17 212 LEU A N 9
ATOM 17976 C CA . LEU A 1 89 ? 9.482 1.009 -2.732 1.00 0.18 212 LEU A CA 9
ATOM 17977 C C . LEU A 1 89 ? 10.449 1.827 -1.874 1.00 0.18 212 LEU A C 9
ATOM 17978 O O . LEU A 1 89 ? 11.348 2.496 -2.389 1.00 0.22 212 LEU A O 9
ATOM 17994 N N . LEU A 1 90 ? 10.264 1.760 -0.562 1.00 0.16 213 LEU A N 9
ATOM 17995 C CA . LEU A 1 90 ? 11.214 2.343 0.382 1.00 0.16 213 LEU A CA 9
ATOM 17996 C C . LEU A 1 90 ? 12.578 1.681 0.224 1.00 0.17 213 LEU A C 9
ATOM 17997 O O . LEU A 1 90 ? 13.614 2.353 0.203 1.00 0.23 213 LEU A O 9
ATOM 18013 N N . LEU A 1 91 ? 12.558 0.355 0.102 1.00 0.18 214 LEU A N 9
ATOM 18014 C CA . LEU A 1 91 ? 13.776 -0.442 0.001 1.00 0.22 214 LEU A CA 9
ATOM 18015 C C . LEU A 1 91 ? 14.583 -0.062 -1.234 1.00 0.27 214 LEU A C 9
ATOM 18016 O O . LEU A 1 91 ? 15.792 0.157 -1.150 1.00 0.36 214 LEU A O 9
ATOM 18032 N N . THR A 1 92 ? 13.908 0.002 -2.377 1.00 0.34 215 THR A N 9
ATOM 18033 C CA . THR A 1 92 ? 14.577 0.265 -3.645 1.00 0.43 215 THR A CA 9
ATOM 18034 C C . THR A 1 92 ? 15.170 1.674 -3.711 1.00 0.39 215 THR A C 9
ATOM 18035 O O . THR A 1 92 ? 16.210 1.870 -4.336 1.00 0.42 215 THR A O 9
ATOM 18046 N N . ASN A 1 93 ? 14.524 2.655 -3.078 1.00 0.39 216 ASN A N 9
ATOM 18047 C CA . ASN A 1 93 ? 15.071 4.009 -3.059 1.00 0.44 216 ASN A CA 9
ATOM 18048 C C . ASN A 1 93 ? 16.193 4.137 -2.031 1.00 0.39 216 ASN A C 9
ATOM 18049 O O . ASN A 1 93 ? 16.936 5.118 -2.032 1.00 0.50 216 ASN A O 9
ATOM 18060 N N . GLY A 1 94 ? 16.302 3.159 -1.139 1.00 0.29 217 GLY A N 9
ATOM 18061 C CA . GLY A 1 94 ? 17.405 3.139 -0.201 1.00 0.26 217 GLY A CA 9
ATOM 18062 C C . GLY A 1 94 ? 17.153 3.975 1.038 1.00 0.31 217 GLY A C 9
ATOM 18063 O O . GLY A 1 94 ? 18.066 4.203 1.829 1.00 0.40 217 GLY A O 9
ATOM 18067 N N . ILE A 1 95 ? 15.924 4.454 1.199 1.00 0.42 218 ILE A N 9
ATOM 18068 C CA . ILE A 1 95 ? 15.551 5.203 2.396 1.00 0.55 218 ILE A CA 9
ATOM 18069 C C . ILE A 1 95 ? 15.666 4.321 3.639 1.00 0.45 218 ILE A C 9
ATOM 18070 O O . ILE A 1 95 ? 16.343 4.674 4.608 1.00 0.55 218 ILE A O 9
ATOM 18086 N N . CYS A 1 96 ? 15.017 3.172 3.588 1.00 0.39 219 CYS A N 9
ATOM 18087 C CA . CYS A 1 96 ? 15.045 2.212 4.680 1.00 0.42 219 CYS A CA 9
ATOM 18088 C C . CYS A 1 96 ? 15.191 0.813 4.112 1.00 0.35 219 CYS A C 9
ATOM 18089 O O . CYS A 1 96 ? 14.949 0.597 2.923 1.00 0.34 219 CYS A O 9
ATOM 18097 N N . LYS A 1 97 ? 15.602 -0.132 4.944 1.00 0.39 220 LYS A N 9
ATOM 18098 C CA . LYS A 1 97 ? 15.794 -1.498 4.488 1.00 0.42 220 LYS A CA 9
ATOM 18099 C C . LYS A 1 97 ? 14.819 -2.431 5.197 1.00 0.36 220 LYS A C 9
ATOM 18100 O O . LYS A 1 97 ? 14.026 -1.981 6.022 1.00 0.31 220 LYS A O 9
ATOM 18119 N N . VAL A 1 98 ? 14.861 -3.717 4.869 1.00 0.40 221 VAL A N 9
ATOM 18120 C CA . VAL A 1 98 ? 13.921 -4.686 5.442 1.00 0.41 221 VAL A CA 9
ATOM 18121 C C . VAL A 1 98 ? 13.973 -4.676 6.973 1.00 0.40 221 VAL A C 9
ATOM 18122 O O . VAL A 1 98 ? 12.946 -4.768 7.655 1.00 0.39 221 VAL A O 9
ATOM 18135 N N . ASP A 1 99 ? 15.174 -4.522 7.507 1.00 0.44 222 ASP A N 9
ATOM 18136 C CA . ASP A 1 99 ? 15.380 -4.521 8.950 1.00 0.50 222 ASP A CA 9
ATOM 18137 C C . ASP A 1 99 ? 14.820 -3.249 9.594 1.00 0.42 222 ASP A C 9
ATOM 18138 O O . ASP A 1 99 ? 14.693 -3.176 10.812 1.00 0.43 222 ASP A O 9
ATOM 18147 N N . ASP A 1 100 ? 14.504 -2.248 8.766 1.00 0.38 223 ASP A N 9
ATOM 18148 C CA . ASP A 1 100 ? 13.839 -1.025 9.224 1.00 0.37 223 ASP A CA 9
ATOM 18149 C C . ASP A 1 100 ? 12.320 -1.207 9.204 1.00 0.30 223 ASP A C 9
ATOM 18150 O O . ASP A 1 100 ? 11.571 -0.369 9.697 1.00 0.31 223 ASP A O 9
ATOM 18159 N N . LEU A 1 101 ? 11.887 -2.322 8.636 1.00 0.28 224 LEU A N 9
ATOM 18160 C CA . LEU A 1 101 ? 10.463 -2.605 8.478 1.00 0.28 224 LEU A CA 9
ATOM 18161 C C . LEU A 1 101 ? 9.947 -3.447 9.638 1.00 0.28 224 LEU A C 9
ATOM 18162 O O . LEU A 1 101 ? 8.823 -3.282 10.094 1.00 0.26 224 LEU A O 9
ATOM 18178 N N . ILE A 1 102 ? 10.782 -4.361 10.089 1.00 0.37 225 ILE A N 9
ATOM 18179 C CA . ILE A 1 102 ? 10.481 -5.174 11.270 1.00 0.42 225 ILE A CA 9
ATOM 18180 C C . ILE A 1 102 ? 10.191 -4.321 12.522 1.00 0.40 225 ILE A C 9
ATOM 18181 O O . ILE A 1 102 ? 9.358 -4.706 13.327 1.00 0.48 225 ILE A O 9
ATOM 18197 N N . PRO A 1 103 ? 10.875 -3.172 12.742 1.00 0.36 226 PRO A N 9
ATOM 18198 C CA . PRO A 1 103 ? 10.469 -2.216 13.785 1.00 0.39 226 PRO A CA 9
ATOM 18199 C C . PRO A 1 103 ? 9.024 -1.740 13.619 1.00 0.38 226 PRO A C 9
ATOM 18200 O O . PRO A 1 103 ? 8.377 -1.347 14.593 1.00 0.52 226 PRO A O 9
ATOM 18211 N N . LEU A 1 104 ? 8.527 -1.768 12.386 1.00 0.29 227 LEU A N 9
ATOM 18212 C CA . LEU A 1 104 ? 7.128 -1.458 12.125 1.00 0.35 227 LEU A CA 9
ATOM 18213 C C . LEU A 1 104 ? 6.272 -2.646 12.533 1.00 0.43 227 LEU A C 9
ATOM 18214 O O . LEU A 1 104 ? 5.194 -2.482 13.094 1.00 0.70 227 LEU A O 9
ATOM 18230 N N . ALA A 1 105 ? 6.784 -3.846 12.259 1.00 0.54 228 ALA A N 9
ATOM 18231 C CA . ALA A 1 105 ? 6.085 -5.085 12.574 1.00 0.66 228 ALA A CA 9
ATOM 18232 C C . ALA A 1 105 ? 6.238 -5.424 14.051 1.00 0.73 228 ALA A C 9
ATOM 18233 O O . ALA A 1 105 ? 7.286 -5.889 14.497 1.00 1.47 228 ALA A O 9
ATOM 18240 N N . GLU B 2 6 ? -10.268 10.230 -3.130 1.00 1.19 630 GLU B N 9
ATOM 18241 C CA . GLU B 2 6 ? -9.835 8.980 -2.494 1.00 0.73 630 GLU B CA 9
ATOM 18242 C C . GLU B 2 6 ? -8.412 8.569 -2.911 1.00 0.58 630 GLU B C 9
ATOM 18243 O O . GLU B 2 6 ? -7.465 9.336 -2.729 1.00 0.83 630 GLU B O 9
ATOM 18254 N N . LEU B 2 7 ? -8.275 7.353 -3.446 1.00 0.48 631 LEU B N 9
ATOM 18255 C CA . LEU B 2 7 ? -6.973 6.795 -3.817 1.00 0.35 631 LEU B CA 9
ATOM 18256 C C . LEU B 2 7 ? -6.496 7.263 -5.186 1.00 0.41 631 LEU B C 9
ATOM 18257 O O . LEU B 2 7 ? -7.267 7.330 -6.141 1.00 0.51 631 LEU B O 9
ATOM 18273 N N . PRO B 2 8 ? -5.203 7.599 -5.282 1.00 0.41 632 PRO B N 9
ATOM 18274 C CA . PRO B 2 8 ? -4.532 7.868 -6.559 1.00 0.52 632 PRO B CA 9
ATOM 18275 C C . PRO B 2 8 ? -4.607 6.704 -7.537 1.00 0.48 632 PRO B C 9
ATOM 18276 O O . PRO B 2 8 ? -4.595 5.533 -7.148 1.00 0.46 632 PRO B O 9
ATOM 18287 N N . THR B 2 9 ? -4.678 7.063 -8.808 1.00 0.55 633 THR B N 9
ATOM 18288 C CA . THR B 2 9 ? -4.620 6.110 -9.909 1.00 0.66 633 THR B CA 9
ATOM 18289 C C . THR B 2 9 ? -3.385 5.208 -9.813 1.00 0.56 633 THR B C 9
ATOM 18290 O O . THR B 2 9 ? -3.463 4.010 -10.082 1.00 0.55 633 THR B O 9
ATOM 18301 N N . GLU B 2 10 ? -2.253 5.801 -9.430 1.00 0.55 634 GLU B N 9
ATOM 18302 C CA . GLU B 2 10 ? -1.007 5.063 -9.224 1.00 0.54 634 GLU B CA 9
ATOM 18303 C C . GLU B 2 10 ? -1.209 3.915 -8.237 1.00 0.43 634 GLU B C 9
ATOM 18304 O O . GLU B 2 10 ? -0.766 2.792 -8.475 1.00 0.45 634 GLU B O 9
ATOM 18316 N N . VAL B 2 11 ? -1.885 4.217 -7.130 1.00 0.33 635 VAL B N 9
ATOM 18317 C CA . VAL B 2 11 ? -2.175 3.215 -6.108 1.00 0.28 635 VAL B CA 9
ATOM 18318 C C . VAL B 2 11 ? -3.002 2.074 -6.687 1.00 0.27 635 VAL B C 9
ATOM 18319 O O . VAL B 2 11 ? -2.613 0.911 -6.595 1.00 0.28 635 VAL B O 9
ATOM 18332 N N . LEU B 2 12 ? -4.140 2.419 -7.283 1.00 0.29 636 LEU B N 9
ATOM 18333 C CA . LEU B 2 12 ? -5.032 1.439 -7.901 1.00 0.33 636 LEU B CA 9
ATOM 18334 C C . LEU B 2 12 ? -4.271 0.482 -8.822 1.00 0.34 636 LEU B C 9
ATOM 18335 O O . LEU B 2 12 ? -4.317 -0.743 -8.635 1.00 0.36 636 LEU B O 9
ATOM 18351 N N . ASP B 2 13 ? -3.554 1.038 -9.798 1.00 0.36 637 ASP B N 9
ATOM 18352 C CA . ASP B 2 13 ? -2.770 0.243 -10.740 1.00 0.41 637 ASP B CA 9
ATOM 18353 C C . ASP B 2 13 ? -1.810 -0.680 -10.004 1.00 0.37 637 ASP B C 9
ATOM 18354 O O . ASP B 2 13 ? -1.756 -1.883 -10.266 1.00 0.40 637 ASP B O 9
ATOM 18363 N N . LEU B 2 14 ? -1.091 -0.111 -9.049 1.00 0.32 638 LEU B N 9
ATOM 18364 C CA . LEU B 2 14 ? -0.042 -0.830 -8.353 1.00 0.31 638 LEU B CA 9
ATOM 18365 C C . LEU B 2 14 ? -0.584 -1.994 -7.527 1.00 0.32 638 LEU B C 9
ATOM 18366 O O . LEU B 2 14 ? 0.009 -3.070 -7.500 1.00 0.38 638 LEU B O 9
ATOM 18382 N N . LEU B 2 15 ? -1.705 -1.783 -6.856 1.00 0.29 639 LEU B N 9
ATOM 18383 C CA . LEU B 2 15 ? -2.272 -2.825 -6.008 1.00 0.30 639 LEU B CA 9
ATOM 18384 C C . LEU B 2 15 ? -2.712 -4.011 -6.855 1.00 0.33 639 LEU B C 9
ATOM 18385 O O . LEU B 2 15 ? -2.760 -5.146 -6.382 1.00 0.33 639 LEU B O 9
ATOM 18401 N N . SER B 2 16 ? -3.058 -3.732 -8.104 1.00 0.38 640 SER B N 9
ATOM 18402 C CA . SER B 2 16 ? -3.500 -4.771 -9.016 1.00 0.44 640 SER B CA 9
ATOM 18403 C C . SER B 2 16 ? -2.339 -5.500 -9.698 1.00 0.50 640 SER B C 9
ATOM 18404 O O . SER B 2 16 ? -2.499 -6.649 -10.090 1.00 0.57 640 SER B O 9
ATOM 18412 N N . VAL B 2 17 ? -1.186 -4.854 -9.848 1.00 0.52 641 VAL B N 9
ATOM 18413 C CA . VAL B 2 17 ? -0.073 -5.471 -10.583 1.00 0.57 641 VAL B CA 9
ATOM 18414 C C . VAL B 2 17 ? 0.744 -6.435 -9.721 1.00 0.60 641 VAL B C 9
ATOM 18415 O O . VAL B 2 17 ? 1.618 -7.132 -10.229 1.00 0.68 641 VAL B O 9
ATOM 18428 N N . ILE B 2 18 ? 0.457 -6.490 -8.429 1.00 0.57 642 ILE B N 9
ATOM 18429 C CA . ILE B 2 18 ? 1.190 -7.383 -7.539 1.00 0.62 642 ILE B CA 9
ATOM 18430 C C . ILE B 2 18 ? 0.322 -8.542 -7.066 1.00 0.72 642 ILE B C 9
ATOM 18431 O O . ILE B 2 18 ? -0.897 -8.456 -7.129 1.00 0.74 642 ILE B O 9
ATOM 18447 N N . PRO B 2 19 ? 0.955 -9.649 -6.629 1.00 0.82 643 PRO B N 9
ATOM 18448 C CA . PRO B 2 19 ? 0.270 -10.850 -6.131 1.00 0.95 643 PRO B CA 9
ATOM 18449 C C . PRO B 2 19 ? -0.968 -10.578 -5.275 1.00 0.90 643 PRO B C 9
ATOM 18450 O O . PRO B 2 19 ? -1.044 -9.588 -4.544 1.00 0.81 643 PRO B O 9
ATOM 18461 N N . LYS B 2 20 ? -1.927 -11.489 -5.388 1.00 1.06 644 LYS B N 9
ATOM 18462 C CA . LYS B 2 20 ? -3.159 -11.455 -4.608 1.00 1.10 644 LYS B CA 9
ATOM 18463 C C . LYS B 2 20 ? -2.876 -11.309 -3.111 1.00 1.06 644 LYS B C 9
ATOM 18464 O O . LYS B 2 20 ? -2.000 -11.974 -2.562 1.00 1.07 644 LYS B O 9
ATOM 18483 N N . ARG B 2 21 ? -3.658 -10.436 -2.477 1.00 1.06 645 ARG B N 9
ATOM 18484 C CA . ARG B 2 21 ? -3.565 -10.120 -1.041 1.00 1.06 645 ARG B CA 9
ATOM 18485 C C . ARG B 2 21 ? -3.651 -11.358 -0.131 1.00 1.05 645 ARG B C 9
ATOM 18486 O O . ARG B 2 21 ? -3.443 -11.259 1.077 1.00 1.08 645 ARG B O 9
ATOM 18507 N N . GLN B 2 22 ? -3.953 -12.508 -0.712 1.00 1.11 646 GLN B N 9
ATOM 18508 C CA . GLN B 2 22 ? -4.099 -13.749 0.050 1.00 1.17 646 GLN B CA 9
ATOM 18509 C C . GLN B 2 22 ? -2.764 -14.492 0.148 1.00 1.20 646 GLN B C 9
ATOM 18510 O O . GLN B 2 22 ? -2.520 -15.240 1.097 1.00 1.26 646 GLN B O 9
ATOM 18524 N N . TYR B 2 23 ? -1.914 -14.269 -0.853 1.00 1.25 647 TYR B N 9
ATOM 18525 C CA . TYR B 2 23 ? -0.592 -14.897 -0.921 1.00 1.33 647 TYR B CA 9
ATOM 18526 C C . TYR B 2 23 ? 0.345 -14.383 0.171 1.00 1.38 647 TYR B C 9
ATOM 18527 O O . TYR B 2 23 ? 1.519 -14.756 0.215 1.00 1.55 647 TYR B O 9
ATOM 18545 N N . PHE B 2 24 ? -0.168 -13.524 1.036 1.00 1.29 648 PHE B N 9
ATOM 18546 C CA . PHE B 2 24 ? 0.629 -12.967 2.119 1.00 1.40 648 PHE B CA 9
ATOM 18547 C C . PHE B 2 24 ? 0.220 -13.582 3.461 1.00 1.48 648 PHE B C 9
ATOM 18548 O O . PHE B 2 24 ? 0.134 -14.803 3.588 1.00 2.27 648 PHE B O 9
ATOM 18565 N N . ASN B 2 25 ? -0.045 -12.724 4.447 1.00 1.43 649 ASN B N 9
ATOM 18566 C CA . ASN B 2 25 ? -0.393 -13.154 5.807 1.00 1.71 649 ASN B CA 9
ATOM 18567 C C . ASN B 2 25 ? 0.801 -13.824 6.478 1.00 2.37 649 ASN B C 9
ATOM 18568 O O . ASN B 2 25 ? 0.701 -14.929 7.011 1.00 3.23 649 ASN B O 9
ATOM 18579 N N . THR B 2 26 ? 1.933 -13.137 6.442 1.00 2.49 650 THR B N 9
ATOM 18580 C CA . THR B 2 26 ? 3.146 -13.612 7.087 1.00 3.30 650 THR B CA 9
ATOM 18581 C C . THR B 2 26 ? 4.060 -12.424 7.399 1.00 2.92 650 THR B C 9
ATOM 18582 O O . THR B 2 26 ? 4.523 -11.722 6.492 1.00 3.34 650 THR B O 9
ATOM 18593 N N . ASN B 2 27 ? 4.228 -12.164 8.696 1.00 2.58 651 ASN B N 9
ATOM 18594 C CA . ASN B 2 27 ? 5.044 -11.058 9.200 1.00 2.41 651 ASN B CA 9
ATOM 18595 C C . ASN B 2 27 ? 4.310 -9.739 8.988 1.00 1.60 651 ASN B C 9
ATOM 18596 O O . ASN B 2 27 ? 3.772 -9.177 9.941 1.00 1.93 651 ASN B O 9
ATOM 18607 N N . LEU B 2 28 ? 4.266 -9.272 7.737 1.00 1.24 652 LEU B N 9
ATOM 18608 C CA . LEU B 2 28 ? 3.535 -8.056 7.378 1.00 0.65 652 LEU B CA 9
ATOM 18609 C C . LEU B 2 28 ? 4.094 -6.838 8.111 1.00 0.61 652 LEU B C 9
ATOM 18610 O O . LEU B 2 28 ? 5.157 -6.904 8.732 1.00 1.04 652 LEU B O 9
ATOM 18626 N N . LEU B 2 29 ? 3.390 -5.721 8.011 1.00 0.41 653 LEU B N 9
ATOM 18627 C CA . LEU B 2 29 ? 3.827 -4.482 8.633 1.00 0.31 653 LEU B CA 9
ATOM 18628 C C . LEU B 2 29 ? 2.645 -3.770 9.271 1.00 0.30 653 LEU B C 9
ATOM 18629 O O . LEU B 2 29 ? 1.653 -3.488 8.594 1.00 0.56 653 LEU B O 9
ATOM 18645 N N . ASP B 2 30 ? 2.738 -3.525 10.574 1.00 0.31 654 ASP B N 9
ATOM 18646 C CA . ASP B 2 30 ? 1.788 -2.658 11.275 1.00 0.28 654 ASP B CA 9
ATOM 18647 C C . ASP B 2 30 ? 1.676 -1.319 10.567 1.00 0.23 654 ASP B C 9
ATOM 18648 O O . ASP B 2 30 ? 2.574 -0.474 10.653 1.00 0.29 654 ASP B O 9
ATOM 18657 N N . ALA B 2 31 ? 0.572 -1.138 9.865 1.00 0.22 655 ALA B N 9
ATOM 18658 C CA . ALA B 2 31 ? 0.317 0.059 9.086 1.00 0.24 655 ALA B CA 9
ATOM 18659 C C . ALA B 2 31 ? 0.383 1.322 9.917 1.00 0.22 655 ALA B C 9
ATOM 18660 O O . ALA B 2 31 ? 0.965 2.308 9.488 1.00 0.28 655 ALA B O 9
ATOM 18667 N N . GLN B 2 32 ? -0.225 1.299 11.097 1.00 0.20 656 GLN B N 9
ATOM 18668 C CA . GLN B 2 32 ? -0.247 2.479 11.952 1.00 0.22 656 GLN B CA 9
ATOM 18669 C C . GLN B 2 32 ? 1.167 2.947 12.247 1.00 0.23 656 GLN B C 9
ATOM 18670 O O . GLN B 2 32 ? 1.441 4.143 12.280 1.00 0.31 656 GLN B O 9
ATOM 18684 N N . LYS B 2 33 ? 2.074 1.999 12.417 1.00 0.21 657 LYS B N 9
ATOM 18685 C CA . LYS B 2 33 ? 3.465 2.334 12.665 1.00 0.26 657 LYS B CA 9
ATOM 18686 C C . LYS B 2 33 ? 4.071 2.908 11.391 1.00 0.23 657 LYS B C 9
ATOM 18687 O O . LYS B 2 33 ? 4.699 3.959 11.414 1.00 0.26 657 LYS B O 9
ATOM 18706 N N . LEU B 2 34 ? 3.837 2.213 10.280 1.00 0.25 658 LEU B N 9
ATOM 18707 C CA . LEU B 2 34 ? 4.342 2.616 8.967 1.00 0.24 658 LEU B CA 9
ATOM 18708 C C . LEU B 2 34 ? 3.861 4.010 8.560 1.00 0.23 658 LEU B C 9
ATOM 18709 O O . LEU B 2 34 ? 4.601 4.776 7.950 1.00 0.24 658 LEU B O 9
ATOM 18725 N N . VAL B 2 35 ? 2.632 4.343 8.911 1.00 0.24 659 VAL B N 9
ATOM 18726 C CA . VAL B 2 35 ? 2.056 5.618 8.523 1.00 0.24 659 VAL B CA 9
ATOM 18727 C C . VAL B 2 35 ? 2.703 6.750 9.300 1.00 0.24 659 VAL B C 9
ATOM 18728 O O . VAL B 2 35 ? 3.116 7.751 8.720 1.00 0.27 659 VAL B O 9
ATOM 18741 N N . ASN B 2 36 ? 2.806 6.581 10.609 1.00 0.25 660 ASN B N 9
ATOM 18742 C CA . ASN B 2 36 ? 3.446 7.580 11.447 1.00 0.28 660 ASN B CA 9
ATOM 18743 C C . ASN B 2 36 ? 4.942 7.619 11.152 1.00 0.26 660 ASN B C 9
ATOM 18744 O O . ASN B 2 36 ? 5.598 8.652 11.305 1.00 0.30 660 ASN B O 9
ATOM 18755 N N . PHE B 2 37 ? 5.469 6.483 10.716 1.00 0.24 661 PHE B N 9
ATOM 18756 C CA . PHE B 2 37 ? 6.855 6.379 10.279 1.00 0.26 661 PHE B CA 9
ATOM 18757 C C . PHE B 2 37 ? 7.067 7.205 9.015 1.00 0.27 661 PHE B C 9
ATOM 18758 O O . PHE B 2 37 ? 7.931 8.072 8.968 1.00 0.30 661 PHE B O 9
ATOM 18775 N N . LEU B 2 38 ? 6.235 6.956 8.011 1.00 0.27 662 LEU B N 9
ATOM 18776 C CA . LEU B 2 38 ? 6.325 7.642 6.727 1.00 0.28 662 LEU B CA 9
ATOM 18777 C C . LEU B 2 38 ? 5.979 9.124 6.878 1.00 0.27 662 LEU B C 9
ATOM 18778 O O . LEU B 2 38 ? 6.486 9.967 6.146 1.00 0.29 662 LEU B O 9
ATOM 18794 N N . ASN B 2 39 ? 5.091 9.426 7.817 1.00 0.29 663 ASN B N 9
ATOM 18795 C CA . ASN B 2 39 ? 4.659 10.803 8.056 1.00 0.36 663 ASN B CA 9
ATOM 18796 C C . ASN B 2 39 ? 5.777 11.643 8.664 1.00 0.37 663 ASN B C 9
ATOM 18797 O O . ASN B 2 39 ? 6.248 12.605 8.062 1.00 0.43 663 ASN B O 9
ATOM 18808 N N . ASP B 2 40 ? 6.212 11.253 9.850 1.00 0.38 664 ASP B N 9
ATOM 18809 C CA . ASP B 2 40 ? 7.112 12.078 10.644 1.00 0.43 664 ASP B CA 9
ATOM 18810 C C . ASP B 2 40 ? 8.578 11.729 10.407 1.00 0.43 664 ASP B C 9
ATOM 18811 O O . ASP B 2 40 ? 9.446 12.600 10.443 1.00 0.56 664 ASP B O 9
ATOM 18820 N N . GLN B 2 41 ? 8.853 10.465 10.136 1.00 0.33 665 GLN B N 9
ATOM 18821 C CA . GLN B 2 41 ? 10.224 9.976 10.143 1.00 0.34 665 GLN B CA 9
ATOM 18822 C C . GLN B 2 41 ? 10.754 9.702 8.735 1.00 0.32 665 GLN B C 9
ATOM 18823 O O . GLN B 2 41 ? 11.941 9.424 8.563 1.00 0.46 665 GLN B O 9
ATOM 18837 N N . VAL B 2 42 ? 9.889 9.775 7.729 1.00 0.27 666 VAL B N 9
ATOM 18838 C CA . VAL B 2 42 ? 10.306 9.500 6.359 1.00 0.25 666 VAL B CA 9
ATOM 18839 C C . VAL B 2 42 ? 9.931 10.655 5.424 1.00 0.24 666 VAL B C 9
ATOM 18840 O O . VAL B 2 42 ? 8.916 11.326 5.612 1.00 0.27 666 VAL B O 9
ATOM 18853 N N . GLU B 2 43 ? 10.764 10.864 4.419 1.00 0.27 667 GLU B N 9
ATOM 18854 C CA . GLU B 2 43 ? 10.521 11.851 3.386 1.00 0.34 667 GLU B CA 9
ATOM 18855 C C . GLU B 2 43 ? 10.994 11.268 2.067 1.00 0.32 667 GLU B C 9
ATOM 18856 O O . GLU B 2 43 ? 12.142 10.840 1.946 1.00 0.33 667 GLU B O 9
ATOM 18868 N N . ILE B 2 44 ? 10.094 11.203 1.104 1.00 0.34 668 ILE B N 9
ATOM 18869 C CA . ILE B 2 44 ? 10.367 10.527 -0.157 1.00 0.35 668 ILE B CA 9
ATOM 18870 C C . ILE B 2 44 ? 11.412 11.280 -0.983 1.00 0.30 668 ILE B C 9
ATOM 18871 O O . ILE B 2 44 ? 11.329 12.498 -1.139 1.00 0.30 668 ILE B O 9
ATOM 18887 N N . PRO B 2 45 ? 12.411 10.558 -1.517 1.00 0.37 669 PRO B N 9
ATOM 18888 C CA . PRO B 2 45 ? 13.492 11.152 -2.310 1.00 0.43 669 PRO B CA 9
ATOM 18889 C C . PRO B 2 45 ? 12.998 11.672 -3.657 1.00 0.52 669 PRO B C 9
ATOM 18890 O O . PRO B 2 45 ? 12.786 10.904 -4.595 1.00 0.71 669 PRO B O 9
ATOM 18901 N N . ALA A 1 15 ? -16.546 -4.311 6.083 1.00 2.25 138 ALA A N 10
ATOM 18902 C CA . ALA A 1 15 ? -15.777 -3.111 5.832 1.00 1.77 138 ALA A CA 10
ATOM 18903 C C . ALA A 1 15 ? -16.659 -1.976 5.316 1.00 1.56 138 ALA A C 10
ATOM 18904 O O . ALA A 1 15 ? -16.619 -1.637 4.132 1.00 1.45 138 ALA A O 10
ATOM 18910 N N . ASN A 1 16 ? -17.453 -1.398 6.209 1.00 1.56 139 ASN A N 10
ATOM 18911 C CA . ASN A 1 16 ? -18.326 -0.276 5.858 1.00 1.44 139 ASN A CA 10
ATOM 18912 C C . ASN A 1 16 ? -17.492 0.919 5.416 1.00 1.28 139 ASN A C 10
ATOM 18913 O O . ASN A 1 16 ? -17.787 1.569 4.407 1.00 1.18 139 ASN A O 10
ATOM 18924 N N . PHE A 1 17 ? -16.442 1.190 6.185 1.00 1.33 140 PHE A N 10
ATOM 18925 C CA . PHE A 1 17 ? -15.498 2.259 5.881 1.00 1.23 140 PHE A CA 10
ATOM 18926 C C . PHE A 1 17 ? -14.971 2.148 4.451 1.00 0.99 140 PHE A C 10
ATOM 18927 O O . PHE A 1 17 ? -14.950 3.132 3.708 1.00 0.93 140 PHE A O 10
ATOM 18944 N N . LEU A 1 18 ? -14.557 0.953 4.066 1.00 0.92 141 LEU A N 10
ATOM 18945 C CA . LEU A 1 18 ? -14.015 0.747 2.736 1.00 0.75 141 LEU A CA 10
ATOM 18946 C C . LEU A 1 18 ? -15.107 0.820 1.679 1.00 0.70 141 LEU A C 10
ATOM 18947 O O . LEU A 1 18 ? -14.910 1.416 0.641 1.00 0.64 141 LEU A O 10
ATOM 18963 N N . SER A 1 19 ? -16.272 0.255 1.947 1.00 0.90 142 SER A N 10
ATOM 18964 C CA . SER A 1 19 ? -17.355 0.288 0.968 1.00 0.97 142 SER A CA 10
ATOM 18965 C C . SER A 1 19 ? -17.840 1.723 0.730 1.00 0.95 142 SER A C 10
ATOM 18966 O O . SER A 1 19 ? -18.589 1.988 -0.212 1.00 1.05 142 SER A O 10
ATOM 18974 N N . GLN A 1 20 ? -17.410 2.641 1.591 1.00 0.98 143 GLN A N 10
ATOM 18975 C CA . GLN A 1 20 ? -17.758 4.046 1.453 1.00 1.10 143 GLN A CA 10
ATOM 18976 C C . GLN A 1 20 ? -16.727 4.812 0.609 1.00 0.95 143 GLN A C 10
ATOM 18977 O O . GLN A 1 20 ? -17.088 5.455 -0.373 1.00 1.02 143 GLN A O 10
ATOM 18991 N N . LYS A 1 21 ? -15.451 4.757 0.993 1.00 0.84 144 LYS A N 10
ATOM 18992 C CA . LYS A 1 21 ? -14.423 5.553 0.309 1.00 0.83 144 LYS A CA 10
ATOM 18993 C C . LYS A 1 21 ? -13.563 4.706 -0.624 1.00 0.74 144 LYS A C 10
ATOM 18994 O O . LYS A 1 21 ? -12.937 5.220 -1.550 1.00 0.88 144 LYS A O 10
ATOM 19013 N N . PHE A 1 22 ? -13.527 3.413 -0.374 1.00 0.66 145 PHE A N 10
ATOM 19014 C CA . PHE A 1 22 ? -12.606 2.520 -1.066 1.00 0.65 145 PHE A CA 10
ATOM 19015 C C . PHE A 1 22 ? -13.351 1.311 -1.654 1.00 0.80 145 PHE A C 10
ATOM 19016 O O . PHE A 1 22 ? -13.054 0.165 -1.309 1.00 1.08 145 PHE A O 10
ATOM 19033 N N . PRO A 1 23 ? -14.321 1.535 -2.558 1.00 0.95 146 PRO A N 10
ATOM 19034 C CA . PRO A 1 23 ? -15.218 0.476 -3.025 1.00 1.20 146 PRO A CA 10
ATOM 19035 C C . PRO A 1 23 ? -14.643 -0.340 -4.178 1.00 1.16 146 PRO A C 10
ATOM 19036 O O . PRO A 1 23 ? -15.275 -1.278 -4.665 1.00 1.34 146 PRO A O 10
ATOM 19047 N N . GLU A 1 24 ? -13.441 0.013 -4.603 1.00 1.10 147 GLU A N 10
ATOM 19048 C CA . GLU A 1 24 ? -12.818 -0.632 -5.749 1.00 1.30 147 GLU A CA 10
ATOM 19049 C C . GLU A 1 24 ? -11.430 -1.157 -5.411 1.00 1.02 147 GLU A C 10
ATOM 19050 O O . GLU A 1 24 ? -10.542 -1.203 -6.261 1.00 1.03 147 GLU A O 10
ATOM 19062 N N . LEU A 1 25 ? -11.247 -1.533 -4.153 1.00 0.87 148 LEU A N 10
ATOM 19063 C CA . LEU A 1 25 ? -9.979 -2.086 -3.700 1.00 0.76 148 LEU A CA 10
ATOM 19064 C C . LEU A 1 25 ? -9.700 -3.436 -4.352 1.00 0.97 148 LEU A C 10
ATOM 19065 O O . LEU A 1 25 ? -10.541 -4.338 -4.325 1.00 1.22 148 LEU A O 10
ATOM 19081 N N . PRO A 1 26 ? -8.514 -3.578 -4.959 1.00 0.92 149 PRO A N 10
ATOM 19082 C CA . PRO A 1 26 ? -8.083 -4.828 -5.590 1.00 1.11 149 PRO A CA 10
ATOM 19083 C C . PRO A 1 26 ? -7.813 -5.928 -4.562 1.00 1.19 149 PRO A C 10
ATOM 19084 O O . PRO A 1 26 ? -7.367 -5.652 -3.447 1.00 1.14 149 PRO A O 10
ATOM 19095 N N . SER A 1 27 ? -8.059 -7.173 -4.959 1.00 1.35 150 SER A N 10
ATOM 19096 C CA . SER A 1 27 ? -7.940 -8.312 -4.052 1.00 1.45 150 SER A CA 10
ATOM 19097 C C . SER A 1 27 ? -6.538 -8.925 -4.121 1.00 1.42 150 SER A C 10
ATOM 19098 O O . SER A 1 27 ? -6.119 -9.659 -3.222 1.00 1.56 150 SER A O 10
ATOM 19106 N N . GLY A 1 28 ? -5.811 -8.609 -5.184 1.00 1.29 151 GLY A N 10
ATOM 19107 C CA . GLY A 1 28 ? -4.488 -9.165 -5.366 1.00 1.28 151 GLY A CA 10
ATOM 19108 C C . GLY A 1 28 ? -4.470 -10.307 -6.364 1.00 1.24 151 GLY A C 10
ATOM 19109 O O . GLY A 1 28 ? -5.518 -10.864 -6.702 1.00 1.36 151 GLY A O 10
ATOM 19113 N N . ILE A 1 29 ? -3.284 -10.653 -6.838 1.00 1.15 152 ILE A N 10
ATOM 19114 C CA . ILE A 1 29 ? -3.126 -11.740 -7.796 1.00 1.16 152 ILE A CA 10
ATOM 19115 C C . ILE A 1 29 ? -2.780 -13.042 -7.085 1.00 1.24 152 ILE A C 10
ATOM 19116 O O . ILE A 1 29 ? -2.158 -13.035 -6.017 1.00 1.30 152 ILE A O 10
ATOM 19132 N N . ASP A 1 30 ? -3.202 -14.154 -7.672 1.00 1.33 153 ASP A N 10
ATOM 19133 C CA . ASP A 1 30 ? -2.817 -15.470 -7.183 1.00 1.40 153 ASP A CA 10
ATOM 19134 C C . ASP A 1 30 ? -1.392 -15.761 -7.619 1.00 1.38 153 ASP A C 10
ATOM 19135 O O . ASP A 1 30 ? -1.056 -15.622 -8.796 1.00 1.40 153 ASP A O 10
ATOM 19144 N N . VAL A 1 31 ? -0.562 -16.171 -6.674 1.00 1.41 154 VAL A N 10
ATOM 19145 C CA . VAL A 1 31 ? 0.870 -16.278 -6.898 1.00 1.39 154 VAL A CA 10
ATOM 19146 C C . VAL A 1 31 ? 1.331 -17.698 -6.653 1.00 1.51 154 VAL A C 10
ATOM 19147 O O . VAL A 1 31 ? 0.982 -18.315 -5.645 1.00 1.60 154 VAL A O 10
ATOM 19160 N N . ASN A 1 32 ? 2.111 -18.214 -7.579 1.00 1.59 155 ASN A N 10
ATOM 19161 C CA . ASN A 1 32 ? 2.671 -19.541 -7.449 1.00 1.69 155 ASN A CA 10
ATOM 19162 C C . ASN A 1 32 ? 3.850 -19.527 -6.477 1.00 1.65 155 ASN A C 10
ATOM 19163 O O . ASN A 1 32 ? 5.022 -19.496 -6.862 1.00 1.66 155 ASN A O 10
ATOM 19174 N N . ILE A 1 33 ? 3.518 -19.570 -5.194 1.00 1.64 156 ILE A N 10
ATOM 19175 C CA . ILE A 1 33 ? 4.515 -19.516 -4.134 1.00 1.62 156 ILE A CA 10
ATOM 19176 C C . ILE A 1 33 ? 5.243 -20.846 -3.996 1.00 1.69 156 ILE A C 10
ATOM 19177 O O . ILE A 1 33 ? 6.061 -21.036 -3.096 1.00 1.73 156 ILE A O 10
ATOM 19193 N N . ASN A 1 34 ? 4.942 -21.757 -4.911 1.00 1.73 157 ASN A N 10
ATOM 19194 C CA . ASN A 1 34 ? 5.663 -23.015 -5.033 1.00 1.77 157 ASN A CA 10
ATOM 19195 C C . ASN A 1 34 ? 6.932 -22.799 -5.857 1.00 1.79 157 ASN A C 10
ATOM 19196 O O . ASN A 1 34 ? 7.675 -23.737 -6.135 1.00 1.77 157 ASN A O 10
ATOM 19207 N N . MET A 1 35 ? 7.157 -21.549 -6.254 1.00 1.90 158 MET A N 10
ATOM 19208 C CA . MET A 1 35 ? 8.328 -21.179 -7.042 1.00 2.03 158 MET A CA 10
ATOM 19209 C C . MET A 1 35 ? 8.868 -19.835 -6.586 1.00 2.06 158 MET A C 10
ATOM 19210 O O . MET A 1 35 ? 10.071 -19.657 -6.418 1.00 2.54 158 MET A O 10
ATOM 19224 N N . THR A 1 36 ? 7.964 -18.894 -6.379 1.00 1.70 159 THR A N 10
ATOM 19225 C CA . THR A 1 36 ? 8.341 -17.550 -5.984 1.00 1.67 159 THR A CA 10
ATOM 19226 C C . THR A 1 36 ? 7.578 -17.122 -4.740 1.00 1.55 159 THR A C 10
ATOM 19227 O O . THR A 1 36 ? 6.366 -17.297 -4.661 1.00 1.48 159 THR A O 10
ATOM 19238 N N . THR A 1 37 ? 8.283 -16.576 -3.761 1.00 1.57 160 THR A N 10
ATOM 19239 C CA . THR A 1 37 ? 7.629 -16.073 -2.569 1.00 1.48 160 THR A CA 10
ATOM 19240 C C . THR A 1 37 ? 6.879 -14.785 -2.895 1.00 1.30 160 THR A C 10
ATOM 19241 O O . THR A 1 37 ? 7.296 -14.039 -3.787 1.00 1.25 160 THR A O 10
ATOM 19252 N N . PRO A 1 38 ? 5.764 -14.501 -2.210 1.00 1.25 161 PRO A N 10
ATOM 19253 C CA . PRO A 1 38 ? 4.931 -13.344 -2.536 1.00 1.10 161 PRO A CA 10
ATOM 19254 C C . PRO A 1 38 ? 5.725 -12.041 -2.476 1.00 1.04 161 PRO A C 10
ATOM 19255 O O . PRO A 1 38 ? 5.658 -11.223 -3.393 1.00 0.96 161 PRO A O 10
ATOM 19266 N N . ALA A 1 39 ? 6.521 -11.896 -1.420 1.00 1.12 162 ALA A N 10
ATOM 19267 C CA . ALA A 1 39 ? 7.341 -10.704 -1.204 1.00 1.15 162 ALA A CA 10
ATOM 19268 C C . ALA A 1 39 ? 8.377 -10.523 -2.312 1.00 1.12 162 ALA A C 10
ATOM 19269 O O . ALA A 1 39 ? 8.830 -9.409 -2.582 1.00 1.08 162 ALA A O 10
ATOM 19276 N N . MET A 1 40 ? 8.704 -11.608 -3.000 1.00 1.16 163 MET A N 10
ATOM 19277 C CA . MET A 1 40 ? 9.755 -11.560 -3.996 1.00 1.24 163 MET A CA 10
ATOM 19278 C C . MET A 1 40 ? 9.153 -11.044 -5.288 1.00 1.08 163 MET A C 10
ATOM 19279 O O . MET A 1 40 ? 9.705 -10.154 -5.941 1.00 1.04 163 MET A O 10
ATOM 19293 N N . MET A 1 41 ? 7.998 -11.610 -5.629 1.00 1.04 164 MET A N 10
ATOM 19294 C CA . MET A 1 41 ? 7.192 -11.141 -6.735 1.00 0.97 164 MET A CA 10
ATOM 19295 C C . MET A 1 41 ? 6.855 -9.667 -6.532 1.00 0.83 164 MET A C 10
ATOM 19296 O O . MET A 1 41 ? 6.984 -8.858 -7.451 1.00 0.85 164 MET A O 10
ATOM 19310 N N . ILE A 1 42 ? 6.464 -9.326 -5.303 1.00 0.75 165 ILE A N 10
ATOM 19311 C CA . ILE A 1 42 ? 6.155 -7.948 -4.948 1.00 0.65 165 ILE A CA 10
ATOM 19312 C C . ILE A 1 42 ? 7.302 -7.021 -5.310 1.00 0.62 165 ILE A C 10
ATOM 19313 O O . ILE A 1 42 ? 7.084 -5.978 -5.929 1.00 0.56 165 ILE A O 10
ATOM 19329 N N . SER A 1 43 ? 8.536 -7.402 -4.985 1.00 0.71 166 SER A N 10
ATOM 19330 C CA . SER A 1 43 ? 9.650 -6.502 -5.170 1.00 0.73 166 SER A CA 10
ATOM 19331 C C . SER A 1 43 ? 9.975 -6.402 -6.655 1.00 0.65 166 SER A C 10
ATOM 19332 O O . SER A 1 43 ? 10.063 -5.311 -7.197 1.00 0.65 166 SER A O 10
ATOM 19340 N N . SER A 1 44 ? 10.135 -7.555 -7.307 1.00 0.70 167 SER A N 10
ATOM 19341 C CA . SER A 1 44 ? 10.358 -7.624 -8.756 1.00 0.63 167 SER A CA 10
ATOM 19342 C C . SER A 1 44 ? 9.327 -6.802 -9.545 1.00 0.50 167 SER A C 10
ATOM 19343 O O . SER A 1 44 ? 9.639 -6.243 -10.599 1.00 0.71 167 SER A O 10
ATOM 19351 N N . GLU A 1 45 ? 8.139 -6.636 -8.981 1.00 0.56 168 GLU A N 10
ATOM 19352 C CA . GLU A 1 45 ? 7.052 -5.996 -9.707 1.00 0.44 168 GLU A CA 10
ATOM 19353 C C . GLU A 1 45 ? 7.235 -4.491 -9.628 1.00 0.34 168 GLU A C 10
ATOM 19354 O O . GLU A 1 45 ? 7.059 -3.768 -10.609 1.00 0.48 168 GLU A O 10
ATOM 19366 N N . LEU A 1 46 ? 7.636 -4.040 -8.454 1.00 0.36 169 LEU A N 10
ATOM 19367 C CA . LEU A 1 46 ? 7.826 -2.628 -8.189 1.00 0.45 169 LEU A CA 10
ATOM 19368 C C . LEU A 1 46 ? 9.177 -2.163 -8.727 1.00 0.50 169 LEU A C 10
ATOM 19369 O O . LEU A 1 46 ? 9.313 -1.068 -9.272 1.00 0.50 169 LEU A O 10
ATOM 19385 N N . ALA A 1 47 ? 10.163 -3.031 -8.581 1.00 0.55 170 ALA A N 10
ATOM 19386 C CA . ALA A 1 47 ? 11.551 -2.708 -8.870 1.00 0.60 170 ALA A CA 10
ATOM 19387 C C . ALA A 1 47 ? 11.895 -2.858 -10.345 1.00 0.59 170 ALA A C 10
ATOM 19388 O O . ALA A 1 47 ? 12.960 -2.413 -10.776 1.00 0.64 170 ALA A O 10
ATOM 19395 N N . LYS A 1 48 ? 11.017 -3.472 -11.133 1.00 0.55 171 LYS A N 10
ATOM 19396 C CA . LYS A 1 48 ? 11.281 -3.584 -12.558 1.00 0.59 171 LYS A CA 10
ATOM 19397 C C . LYS A 1 48 ? 10.727 -2.355 -13.279 1.00 0.64 171 LYS A C 10
ATOM 19398 O O . LYS A 1 48 ? 10.802 -2.243 -14.504 1.00 0.78 171 LYS A O 10
ATOM 19417 N N . LYS A 1 49 ? 10.174 -1.433 -12.497 1.00 0.60 172 LYS A N 10
ATOM 19418 C CA . LYS A 1 49 ? 9.637 -0.184 -13.022 1.00 0.64 172 LYS A CA 10
ATOM 19419 C C . LYS A 1 49 ? 10.656 0.937 -12.832 1.00 0.54 172 LYS A C 10
ATOM 19420 O O . LYS A 1 49 ? 11.457 0.899 -11.896 1.00 0.62 172 LYS A O 10
ATOM 19439 N N . PRO A 1 50 ? 10.639 1.944 -13.722 1.00 0.47 173 PRO A N 10
ATOM 19440 C CA . PRO A 1 50 ? 11.540 3.106 -13.637 1.00 0.42 173 PRO A CA 10
ATOM 19441 C C . PRO A 1 50 ? 11.401 3.852 -12.310 1.00 0.35 173 PRO A C 10
ATOM 19442 O O . PRO A 1 50 ? 10.293 4.058 -11.811 1.00 0.35 173 PRO A O 10
ATOM 19453 N N . LYS A 1 51 ? 12.558 4.233 -11.751 1.00 0.34 174 LYS A N 10
ATOM 19454 C CA . LYS A 1 51 ? 12.660 4.907 -10.450 1.00 0.36 174 LYS A CA 10
ATOM 19455 C C . LYS A 1 51 ? 11.639 6.029 -10.259 1.00 0.32 174 LYS A C 10
ATOM 19456 O O . LYS A 1 51 ? 11.186 6.261 -9.140 1.00 0.34 174 LYS A O 10
ATOM 19475 N N . GLU A 1 52 ? 11.275 6.740 -11.317 1.00 0.31 175 GLU A N 10
ATOM 19476 C CA . GLU A 1 52 ? 10.311 7.818 -11.163 1.00 0.34 175 GLU A CA 10
ATOM 19477 C C . GLU A 1 52 ? 8.968 7.295 -10.650 1.00 0.29 175 GLU A C 10
ATOM 19478 O O . GLU A 1 52 ? 8.327 7.953 -9.843 1.00 0.33 175 GLU A O 10
ATOM 19490 N N . VAL A 1 53 ? 8.546 6.120 -11.123 1.00 0.27 176 VAL A N 10
ATOM 19491 C CA . VAL A 1 53 ? 7.283 5.511 -10.683 1.00 0.26 176 VAL A CA 10
ATOM 19492 C C . VAL A 1 53 ? 7.185 5.421 -9.167 1.00 0.25 176 VAL A C 10
ATOM 19493 O O . VAL A 1 53 ? 6.233 5.929 -8.572 1.00 0.29 176 VAL A O 10
ATOM 19506 N N . GLN A 1 54 ? 8.168 4.777 -8.551 1.00 0.23 177 GLN A N 10
ATOM 19507 C CA . GLN A 1 54 ? 8.154 4.588 -7.110 1.00 0.28 177 GLN A CA 10
ATOM 19508 C C . GLN A 1 54 ? 8.130 5.933 -6.403 1.00 0.32 177 GLN A C 10
ATOM 19509 O O . GLN A 1 54 ? 7.450 6.094 -5.407 1.00 0.37 177 GLN A O 10
ATOM 19523 N N . LEU A 1 55 ? 8.839 6.907 -6.953 1.00 0.35 178 LEU A N 10
ATOM 19524 C CA . LEU A 1 55 ? 8.913 8.230 -6.350 1.00 0.39 178 LEU A CA 10
ATOM 19525 C C . LEU A 1 55 ? 7.589 8.971 -6.506 1.00 0.39 178 LEU A C 10
ATOM 19526 O O . LEU A 1 55 ? 7.116 9.599 -5.566 1.00 0.46 178 LEU A O 10
ATOM 19542 N N . LYS A 1 56 ? 6.996 8.885 -7.693 1.00 0.36 179 LYS A N 10
ATOM 19543 C CA . LYS A 1 56 ? 5.702 9.504 -7.957 1.00 0.40 179 LYS A CA 10
ATOM 19544 C C . LYS A 1 56 ? 4.644 8.928 -7.029 1.00 0.31 179 LYS A C 10
ATOM 19545 O O . LYS A 1 56 ? 3.938 9.668 -6.331 1.00 0.29 179 LYS A O 10
ATOM 19564 N N . PHE A 1 57 ? 4.569 7.603 -7.005 1.00 0.29 180 PHE A N 10
ATOM 19565 C CA . PHE A 1 57 ? 3.654 6.901 -6.124 1.00 0.23 180 PHE A CA 10
ATOM 19566 C C . PHE A 1 57 ? 3.928 7.288 -4.679 1.00 0.22 180 PHE A C 10
ATOM 19567 O O . PHE A 1 57 ? 3.027 7.730 -3.970 1.00 0.23 180 PHE A O 10
ATOM 19584 N N . LEU A 1 58 ? 5.185 7.144 -4.262 1.00 0.25 181 LEU A N 10
ATOM 19585 C CA . LEU A 1 58 ? 5.558 7.385 -2.878 1.00 0.27 181 LEU A CA 10
ATOM 19586 C C . LEU A 1 58 ? 5.318 8.820 -2.435 1.00 0.29 181 LEU A C 10
ATOM 19587 O O . LEU A 1 58 ? 4.900 9.020 -1.305 1.00 0.29 181 LEU A O 10
ATOM 19603 N N . GLN A 1 59 ? 5.560 9.824 -3.285 1.00 0.31 182 GLN A N 10
ATOM 19604 C CA . GLN A 1 59 ? 5.358 11.217 -2.885 1.00 0.35 182 GLN A CA 10
ATOM 19605 C C . GLN A 1 59 ? 3.906 11.462 -2.561 1.00 0.29 182 GLN A C 10
ATOM 19606 O O . GLN A 1 59 ? 3.548 11.804 -1.434 1.00 0.31 182 GLN A O 10
ATOM 19620 N N . LYS A 1 60 ? 3.079 11.274 -3.573 1.00 0.30 183 LYS A N 10
ATOM 19621 C CA . LYS A 1 60 ? 1.658 11.530 -3.453 1.00 0.36 183 LYS A CA 10
ATOM 19622 C C . LYS A 1 60 ? 1.046 10.670 -2.352 1.00 0.25 183 LYS A C 10
ATOM 19623 O O . LYS A 1 60 ? 0.196 11.134 -1.593 1.00 0.27 183 LYS A O 10
ATOM 19642 N N . PHE A 1 61 ? 1.494 9.424 -2.268 1.00 0.21 184 PHE A N 10
ATOM 19643 C CA . PHE A 1 61 ? 1.039 8.519 -1.220 1.00 0.21 184 PHE A CA 10
ATOM 19644 C C . PHE A 1 61 ? 1.444 9.045 0.157 1.00 0.22 184 PHE A C 10
ATOM 19645 O O . PHE A 1 61 ? 0.618 9.141 1.056 1.00 0.25 184 PHE A O 10
ATOM 19662 N N . GLN A 1 62 ? 2.726 9.363 0.302 1.00 0.24 185 GLN A N 10
ATOM 19663 C CA . GLN A 1 62 ? 3.281 9.920 1.539 1.00 0.30 185 GLN A CA 10
ATOM 19664 C C . GLN A 1 62 ? 2.485 11.144 2.015 1.00 0.32 185 GLN A C 10
ATOM 19665 O O . GLN A 1 62 ? 2.246 11.312 3.212 1.00 0.39 185 GLN A O 10
ATOM 19679 N N . GLU A 1 63 ? 2.069 11.997 1.086 1.00 0.29 186 GLU A N 10
ATOM 19680 C CA . GLU A 1 63 ? 1.249 13.151 1.440 1.00 0.33 186 GLU A CA 10
ATOM 19681 C C . GLU A 1 63 ? -0.177 12.713 1.779 1.00 0.31 186 GLU A C 10
ATOM 19682 O O . GLU A 1 63 ? -0.730 13.111 2.808 1.00 0.35 186 GLU A O 10
ATOM 19694 N N . TRP A 1 64 ? -0.760 11.915 0.892 1.00 0.26 187 TRP A N 10
ATOM 19695 C CA . TRP A 1 64 ? -2.060 11.278 1.120 1.00 0.26 187 TRP A CA 10
ATOM 19696 C C . TRP A 1 64 ? -2.165 10.689 2.530 1.00 0.26 187 TRP A C 10
ATOM 19697 O O . TRP A 1 64 ? -3.137 10.940 3.238 1.00 0.28 187 TRP A O 10
ATOM 19718 N N . THR A 1 65 ? -1.156 9.935 2.949 1.00 0.25 188 THR A N 10
ATOM 19719 C CA . THR A 1 65 ? -1.203 9.265 4.242 1.00 0.27 188 THR A CA 10
ATOM 19720 C C . THR A 1 65 ? -0.954 10.240 5.399 1.00 0.29 188 THR A C 10
ATOM 19721 O O . THR A 1 65 ? -1.387 9.989 6.524 1.00 0.32 188 THR A O 10
ATOM 19732 N N . ARG A 1 66 ? -0.251 11.342 5.136 1.00 0.28 189 ARG A N 10
ATOM 19733 C CA . ARG A 1 66 ? -0.025 12.353 6.168 1.00 0.34 189 ARG A CA 10
ATOM 19734 C C . ARG A 1 66 ? -1.293 13.144 6.440 1.00 0.36 189 ARG A C 10
ATOM 19735 O O . ARG A 1 66 ? -1.637 13.400 7.592 1.00 0.42 189 ARG A O 10
ATOM 19756 N N . ALA A 1 67 ? -1.978 13.542 5.378 1.00 0.34 190 ALA A N 10
ATOM 19757 C CA . ALA A 1 67 ? -3.215 14.295 5.513 1.00 0.41 190 ALA A CA 10
ATOM 19758 C C . ALA A 1 67 ? -4.393 13.388 5.861 1.00 0.34 190 ALA A C 10
ATOM 19759 O O . ALA A 1 67 ? -5.481 13.869 6.177 1.00 0.40 190 ALA A O 10
ATOM 19766 N N . HIS A 1 68 ? -4.189 12.076 5.784 1.00 0.36 191 HIS A N 10
ATOM 19767 C CA . HIS A 1 68 ? -5.252 11.122 6.104 1.00 0.35 191 HIS A CA 10
ATOM 19768 C C . HIS A 1 68 ? -4.697 9.917 6.856 1.00 0.28 191 HIS A C 10
ATOM 19769 O O . HIS A 1 68 ? -4.824 8.794 6.382 1.00 0.33 191 HIS A O 10
ATOM 19784 N N . PRO A 1 69 ? -4.085 10.117 8.039 1.00 0.23 192 PRO A N 10
ATOM 19785 C CA . PRO A 1 69 ? -3.474 9.016 8.795 1.00 0.25 192 PRO A CA 10
ATOM 19786 C C . PRO A 1 69 ? -4.473 7.922 9.155 1.00 0.27 192 PRO A C 10
ATOM 19787 O O . PRO A 1 69 ? -4.163 6.733 9.067 1.00 0.40 192 PRO A O 10
ATOM 19798 N N . GLU A 1 70 ? -5.675 8.327 9.543 1.00 0.26 193 GLU A N 10
ATOM 19799 C CA . GLU A 1 70 ? -6.711 7.378 9.925 1.00 0.32 193 GLU A CA 10
ATOM 19800 C C . GLU A 1 70 ? -7.192 6.589 8.708 1.00 0.28 193 GLU A C 10
ATOM 19801 O O . GLU A 1 70 ? -7.244 5.358 8.742 1.00 0.30 193 GLU A O 10
ATOM 19813 N N . ASP A 1 71 ? -7.524 7.304 7.633 1.00 0.29 194 ASP A N 10
ATOM 19814 C CA . ASP A 1 71 ? -7.961 6.672 6.385 1.00 0.30 194 ASP A CA 10
ATOM 19815 C C . ASP A 1 71 ? -6.890 5.718 5.884 1.00 0.23 194 ASP A C 10
ATOM 19816 O O . ASP A 1 71 ? -7.154 4.549 5.598 1.00 0.25 194 ASP A O 10
ATOM 19825 N N . ALA A 1 72 ? -5.679 6.247 5.793 1.00 0.20 195 ALA A N 10
ATOM 19826 C CA . ALA A 1 72 ? -4.531 5.507 5.292 1.00 0.19 195 ALA A CA 10
ATOM 19827 C C . ALA A 1 72 ? -4.284 4.232 6.079 1.00 0.16 195 ALA A C 10
ATOM 19828 O O . ALA A 1 72 ? -4.252 3.144 5.509 1.00 0.18 195 ALA A O 10
ATOM 19835 N N . ALA A 1 73 ? -4.122 4.369 7.387 1.00 0.17 196 ALA A N 10
ATOM 19836 C CA . ALA A 1 73 ? -3.786 3.235 8.231 1.00 0.20 196 ALA A CA 10
ATOM 19837 C C . ALA A 1 73 ? -4.889 2.189 8.209 1.00 0.23 196 ALA A C 10
ATOM 19838 O O . ALA A 1 73 ? -4.615 0.993 8.264 1.00 0.27 196 ALA A O 10
ATOM 19845 N N . SER A 1 74 ? -6.139 2.625 8.116 1.00 0.22 197 SER A N 10
ATOM 19846 C CA . SER A 1 74 ? -7.245 1.682 8.030 1.00 0.30 197 SER A CA 10
ATOM 19847 C C . SER A 1 74 ? -7.140 0.867 6.743 1.00 0.25 197 SER A C 10
ATOM 19848 O O . SER A 1 74 ? -7.345 -0.356 6.744 1.00 0.24 197 SER A O 10
ATOM 19856 N N . LEU A 1 75 ? -6.759 1.531 5.654 1.00 0.24 198 LEU A N 10
ATOM 19857 C CA . LEU A 1 75 ? -6.630 0.883 4.364 1.00 0.22 198 LEU A CA 10
ATOM 19858 C C . LEU A 1 75 ? -5.430 -0.052 4.351 1.00 0.19 198 LEU A C 10
ATOM 19859 O O . LEU A 1 75 ? -5.537 -1.199 3.938 1.00 0.20 198 LEU A O 10
ATOM 19875 N N . LEU A 1 76 ? -4.296 0.447 4.830 1.00 0.18 199 LEU A N 10
ATOM 19876 C CA . LEU A 1 76 ? -3.055 -0.317 4.843 1.00 0.21 199 LEU A CA 10
ATOM 19877 C C . LEU A 1 76 ? -3.193 -1.597 5.665 1.00 0.27 199 LEU A C 10
ATOM 19878 O O . LEU A 1 76 ? -2.575 -2.620 5.362 1.00 0.37 199 LEU A O 10
ATOM 19894 N N . GLU A 1 77 ? -4.002 -1.533 6.706 1.00 0.27 200 GLU A N 10
ATOM 19895 C CA . GLU A 1 77 ? -4.135 -2.650 7.620 1.00 0.37 200 GLU A CA 10
ATOM 19896 C C . GLU A 1 77 ? -4.946 -3.765 6.975 1.00 0.30 200 GLU A C 10
ATOM 19897 O O . GLU A 1 77 ? -4.559 -4.935 7.019 1.00 0.37 200 GLU A O 10
ATOM 19909 N N . LEU A 1 78 ? -6.048 -3.406 6.336 1.00 0.26 201 LEU A N 10
ATOM 19910 C CA . LEU A 1 78 ? -6.893 -4.419 5.727 1.00 0.25 201 LEU A CA 10
ATOM 19911 C C . LEU A 1 78 ? -6.403 -4.757 4.312 1.00 0.23 201 LEU A C 10
ATOM 19912 O O . LEU A 1 78 ? -6.716 -5.820 3.775 1.00 0.33 201 LEU A O 10
ATOM 19928 N N . CYS A 1 79 ? -5.629 -3.866 3.708 1.00 0.19 202 CYS A N 10
ATOM 19929 C CA . CYS A 1 79 ? -5.027 -4.119 2.403 1.00 0.20 202 CYS A CA 10
ATOM 19930 C C . CYS A 1 79 ? -3.506 -3.986 2.489 1.00 0.24 202 CYS A C 10
ATOM 19931 O O . CYS A 1 79 ? -2.938 -2.935 2.183 1.00 0.26 202 CYS A O 10
ATOM 19939 N N . PRO A 1 80 ? -2.819 -5.059 2.898 1.00 0.30 203 PRO A N 10
ATOM 19940 C CA . PRO A 1 80 ? -1.392 -5.005 3.193 1.00 0.36 203 PRO A CA 10
ATOM 19941 C C . PRO A 1 80 ? -0.480 -5.081 1.965 1.00 0.28 203 PRO A C 10
ATOM 19942 O O . PRO A 1 80 ? 0.743 -4.990 2.108 1.00 0.28 203 PRO A O 10
ATOM 19953 N N . GLN A 1 81 ? -1.042 -5.237 0.761 1.00 0.25 204 GLN A N 10
ATOM 19954 C CA . GLN A 1 81 ? -0.200 -5.220 -0.437 1.00 0.26 204 GLN A CA 10
ATOM 19955 C C . GLN A 1 81 ? 0.355 -3.821 -0.615 1.00 0.19 204 GLN A C 10
ATOM 19956 O O . GLN A 1 81 ? 1.439 -3.634 -1.142 1.00 0.25 204 GLN A O 10
ATOM 19970 N N . LEU A 1 82 ? -0.406 -2.851 -0.134 1.00 0.16 205 LEU A N 10
ATOM 19971 C CA . LEU A 1 82 ? -0.022 -1.457 -0.205 1.00 0.15 205 LEU A CA 10
ATOM 19972 C C . LEU A 1 82 ? 1.062 -1.156 0.828 1.00 0.18 205 LEU A C 10
ATOM 19973 O O . LEU A 1 82 ? 2.109 -0.591 0.504 1.00 0.19 205 LEU A O 10
ATOM 19989 N N . SER A 1 83 ? 0.777 -1.507 2.077 1.00 0.24 206 SER A N 10
ATOM 19990 C CA . SER A 1 83 ? 1.775 -1.464 3.146 1.00 0.27 206 SER A CA 10
ATOM 19991 C C . SER A 1 83 ? 3.126 -2.021 2.684 1.00 0.22 206 SER A C 10
ATOM 19992 O O . SER A 1 83 ? 4.168 -1.404 2.908 1.00 0.20 206 SER A O 10
ATOM 20000 N N . PHE A 1 84 ? 3.110 -3.171 2.018 1.00 0.21 207 PHE A N 10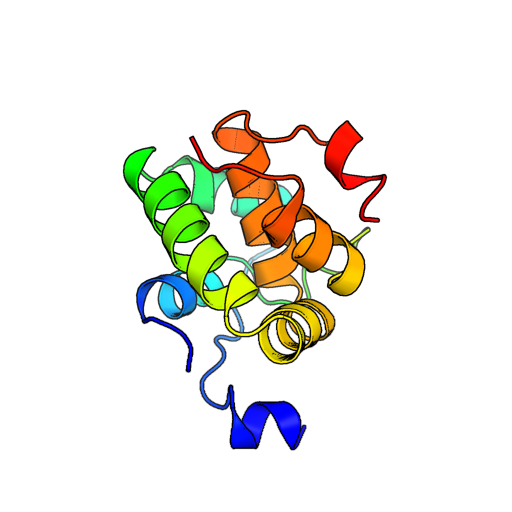
ATOM 20001 C CA . PHE A 1 84 ? 4.346 -3.791 1.561 1.00 0.19 207 PHE A CA 10
ATOM 20002 C C . PHE A 1 84 ? 4.837 -3.171 0.256 1.00 0.18 207 PHE A C 10
ATOM 20003 O O . PHE A 1 84 ? 6.038 -3.136 -0.009 1.00 0.20 207 PHE A O 10
ATOM 20020 N N . VAL A 1 85 ? 3.908 -2.684 -0.556 1.00 0.17 208 VAL A N 10
ATOM 20021 C CA . VAL A 1 85 ? 4.259 -2.002 -1.798 1.00 0.18 208 VAL A CA 10
ATOM 20022 C C . VAL A 1 85 ? 5.068 -0.749 -1.476 1.00 0.17 208 VAL A C 10
ATOM 20023 O O . VAL A 1 85 ? 6.039 -0.421 -2.158 1.00 0.20 208 VAL A O 10
ATOM 20036 N N . THR A 1 86 ? 4.677 -0.079 -0.402 1.00 0.18 209 THR A N 10
ATOM 20037 C CA . THR A 1 86 ? 5.390 1.088 0.074 1.00 0.20 209 THR A CA 10
ATOM 20038 C C . THR A 1 86 ? 6.759 0.666 0.581 1.00 0.20 209 THR A C 10
ATOM 20039 O O . THR A 1 86 ? 7.768 1.289 0.260 1.00 0.21 209 THR A O 10
ATOM 20050 N N . ALA A 1 87 ? 6.772 -0.430 1.334 1.00 0.20 210 ALA A N 10
ATOM 20051 C CA . ALA A 1 87 ? 7.997 -0.983 1.901 1.00 0.21 210 ALA A CA 10
ATOM 20052 C C . ALA A 1 87 ? 9.070 -1.191 0.843 1.00 0.17 210 ALA A C 10
ATOM 20053 O O . ALA A 1 87 ? 10.178 -0.679 0.969 1.00 0.18 210 ALA A O 10
ATOM 20060 N N . GLU A 1 88 ? 8.736 -1.935 -0.198 1.00 0.19 211 GLU A N 10
ATOM 20061 C CA . GLU A 1 88 ? 9.703 -2.255 -1.238 1.00 0.20 211 GLU A CA 10
ATOM 20062 C C . GLU A 1 88 ? 10.179 -1.004 -1.970 1.00 0.18 211 GLU A C 10
ATOM 20063 O O . GLU A 1 88 ? 11.359 -0.885 -2.278 1.00 0.22 211 GLU A O 10
ATOM 20075 N N . LEU A 1 89 ? 9.277 -0.061 -2.238 1.00 0.17 212 LEU A N 10
ATOM 20076 C CA . LEU A 1 89 ? 9.667 1.193 -2.884 1.00 0.18 212 LEU A CA 10
ATOM 20077 C C . LEU A 1 89 ? 10.556 2.026 -1.955 1.00 0.18 212 LEU A C 10
ATOM 20078 O O . LEU A 1 89 ? 11.423 2.778 -2.403 1.00 0.22 212 LEU A O 10
ATOM 20094 N N . LEU A 1 90 ? 10.335 1.882 -0.656 1.00 0.16 213 LEU A N 10
ATOM 20095 C CA . LEU A 1 90 ? 11.207 2.494 0.345 1.00 0.16 213 LEU A CA 10
ATOM 20096 C C . LEU A 1 90 ? 12.599 1.871 0.275 1.00 0.17 213 LEU A C 10
ATOM 20097 O O . LEU A 1 90 ? 13.599 2.502 0.623 1.00 0.23 213 LEU A O 10
ATOM 20113 N N . LEU A 1 91 ? 12.647 0.620 -0.166 1.00 0.18 214 LEU A N 10
ATOM 20114 C CA . LEU A 1 91 ? 13.900 -0.106 -0.297 1.00 0.22 214 LEU A CA 10
ATOM 20115 C C . LEU A 1 91 ? 14.576 0.209 -1.628 1.00 0.27 214 LEU A C 10
ATOM 20116 O O . LEU A 1 91 ? 15.803 0.158 -1.734 1.00 0.36 214 LEU A O 10
ATOM 20132 N N . THR A 1 92 ? 13.777 0.537 -2.643 1.00 0.34 215 THR A N 10
ATOM 20133 C CA . THR A 1 92 ? 14.311 0.818 -3.971 1.00 0.43 215 THR A CA 10
ATOM 20134 C C . THR A 1 92 ? 15.126 2.106 -3.960 1.00 0.39 215 THR A C 10
ATOM 20135 O O . THR A 1 92 ? 16.219 2.172 -4.530 1.00 0.42 215 THR A O 10
ATOM 20146 N N . ASN A 1 93 ? 14.585 3.137 -3.316 1.00 0.39 216 ASN A N 10
ATOM 20147 C CA . ASN A 1 93 ? 15.266 4.417 -3.242 1.00 0.44 216 ASN A CA 10
ATOM 20148 C C . ASN A 1 93 ? 16.324 4.412 -2.142 1.00 0.39 216 ASN A C 10
ATOM 20149 O O . ASN A 1 93 ? 17.289 5.173 -2.198 1.00 0.50 216 ASN A O 10
ATOM 20160 N N . GLY A 1 94 ? 16.154 3.535 -1.163 1.00 0.29 217 GLY A N 10
ATOM 20161 C CA . GLY A 1 94 ? 17.164 3.365 -0.142 1.00 0.26 217 GLY A CA 10
ATOM 20162 C C . GLY A 1 94 ? 16.977 4.288 1.040 1.00 0.31 217 GLY A C 10
ATOM 20163 O O . GLY A 1 94 ? 17.854 4.371 1.903 1.00 0.40 217 GLY A O 10
ATOM 20167 N N . ILE A 1 95 ? 15.852 5.002 1.079 1.00 0.42 218 ILE A N 10
ATOM 20168 C CA . ILE A 1 95 ? 15.533 5.851 2.219 1.00 0.55 218 ILE A CA 10
ATOM 20169 C C . ILE A 1 95 ? 15.348 4.997 3.466 1.00 0.45 218 ILE A C 10
ATOM 20170 O O . ILE A 1 95 ? 15.764 5.370 4.561 1.00 0.55 218 ILE A O 10
ATOM 20186 N N . CYS A 1 96 ? 14.729 3.842 3.288 1.00 0.39 219 CYS A N 10
ATOM 20187 C CA . CYS A 1 96 ? 14.541 2.906 4.376 1.00 0.42 219 CYS A CA 10
ATOM 20188 C C . CYS A 1 96 ? 15.170 1.569 4.012 1.00 0.35 219 CYS A C 10
ATOM 20189 O O . CYS A 1 96 ? 15.332 1.255 2.832 1.00 0.34 219 CYS A O 10
ATOM 20197 N N . LYS A 1 97 ? 15.552 0.794 5.014 1.00 0.39 220 LYS A N 10
ATOM 20198 C CA . LYS A 1 97 ? 16.121 -0.521 4.772 1.00 0.42 220 LYS A CA 10
ATOM 20199 C C . LYS A 1 97 ? 15.200 -1.598 5.330 1.00 0.36 220 LYS A C 10
ATOM 20200 O O . LYS A 1 97 ? 14.308 -1.296 6.125 1.00 0.31 220 LYS A O 10
ATOM 20219 N N . VAL A 1 98 ? 15.406 -2.843 4.919 1.00 0.40 221 VAL A N 10
ATOM 20220 C CA . VAL A 1 98 ? 14.543 -3.945 5.343 1.00 0.41 221 VAL A CA 10
ATOM 20221 C C . VAL A 1 98 ? 14.462 -4.018 6.868 1.00 0.40 221 VAL A C 10
ATOM 20222 O O . VAL A 1 98 ? 13.377 -4.119 7.448 1.00 0.39 221 VAL A O 10
ATOM 20235 N N . ASP A 1 99 ? 15.619 -3.909 7.506 1.00 0.44 222 ASP A N 10
ATOM 20236 C CA . ASP A 1 99 ? 15.724 -4.039 8.956 1.00 0.50 222 ASP A CA 10
ATOM 20237 C C . ASP A 1 99 ? 15.047 -2.880 9.677 1.00 0.42 222 ASP A C 10
ATOM 20238 O O . ASP A 1 99 ? 14.765 -2.968 10.868 1.00 0.43 222 ASP A O 10
ATOM 20247 N N . ASP A 1 100 ? 14.802 -1.792 8.956 1.00 0.38 223 ASP A N 10
ATOM 20248 C CA . ASP A 1 100 ? 14.135 -0.623 9.527 1.00 0.37 223 ASP A CA 10
ATOM 20249 C C . ASP A 1 100 ? 12.623 -0.732 9.370 1.00 0.30 223 ASP A C 10
ATOM 20250 O O . ASP A 1 100 ? 11.864 0.032 9.966 1.00 0.31 223 ASP A O 10
ATOM 20259 N N . LEU A 1 101 ? 12.193 -1.699 8.575 1.00 0.28 224 LEU A N 10
ATOM 20260 C CA . LEU A 1 101 ? 10.775 -1.902 8.310 1.00 0.28 224 LEU A CA 10
ATOM 20261 C C . LEU A 1 101 ? 10.186 -2.921 9.273 1.00 0.28 224 LEU A C 10
ATOM 20262 O O . LEU A 1 101 ? 9.049 -2.794 9.708 1.00 0.26 224 LEU A O 10
ATOM 20278 N N . ILE A 1 102 ? 10.981 -3.925 9.609 1.00 0.37 225 ILE A N 10
ATOM 20279 C CA . ILE A 1 102 ? 10.565 -4.965 10.551 1.00 0.42 225 ILE A CA 10
ATOM 20280 C C . ILE A 1 102 ? 10.081 -4.394 11.902 1.00 0.40 225 ILE A C 10
ATOM 20281 O O . ILE A 1 102 ? 9.157 -4.948 12.494 1.00 0.48 225 ILE A O 10
ATOM 20297 N N . PRO A 1 103 ? 10.699 -3.307 12.440 1.00 0.36 226 PRO A N 10
ATOM 20298 C CA . PRO A 1 103 ? 10.156 -2.582 13.606 1.00 0.39 226 PRO A CA 10
ATOM 20299 C C . PRO A 1 103 ? 8.667 -2.241 13.471 1.00 0.38 226 PRO A C 10
ATOM 20300 O O . PRO A 1 103 ? 7.940 -2.215 14.465 1.00 0.52 226 PRO A O 10
ATOM 20311 N N . LEU A 1 104 ? 8.213 -1.987 12.242 1.00 0.29 227 LEU A N 10
ATOM 20312 C CA . LEU A 1 104 ? 6.801 -1.713 11.981 1.00 0.35 227 LEU A CA 10
ATOM 20313 C C . LEU A 1 104 ? 5.970 -2.951 12.305 1.00 0.43 227 LEU A C 10
ATOM 20314 O O . LEU A 1 104 ? 4.809 -2.854 12.675 1.00 0.70 227 LEU A O 10
ATOM 20330 N N . ALA A 1 105 ? 6.603 -4.111 12.161 1.00 0.54 228 ALA A N 10
ATOM 20331 C CA . ALA A 1 105 ? 5.958 -5.402 12.399 1.00 0.66 228 ALA A CA 10
ATOM 20332 C C . ALA A 1 105 ? 6.229 -5.913 13.805 1.00 0.73 228 ALA A C 10
ATOM 20333 O O . ALA A 1 105 ? 5.943 -7.069 14.128 1.00 1.47 228 ALA A O 10
ATOM 20340 N N . GLU B 2 6 ? -9.739 10.350 -1.744 1.00 1.19 630 GLU B N 10
ATOM 20341 C CA . GLU B 2 6 ? -9.886 9.094 -2.499 1.00 0.73 630 GLU B CA 10
ATOM 20342 C C . GLU B 2 6 ? -8.542 8.372 -2.655 1.00 0.58 630 GLU B C 10
ATOM 20343 O O . GLU B 2 6 ? -7.535 8.762 -2.058 1.00 0.83 630 GLU B O 10
ATOM 20354 N N . LEU B 2 7 ? -8.550 7.281 -3.416 1.00 0.48 631 LEU B N 10
ATOM 20355 C CA . LEU B 2 7 ? -7.315 6.626 -3.826 1.00 0.35 631 LEU B CA 10
ATOM 20356 C C . LEU B 2 7 ? -6.933 6.977 -5.253 1.00 0.41 631 LEU B C 10
ATOM 20357 O O . LEU B 2 7 ? -7.752 6.891 -6.167 1.00 0.51 631 LEU B O 10
ATOM 20373 N N . PRO B 2 8 ? -5.677 7.390 -5.441 1.00 0.41 632 PRO B N 10
ATOM 20374 C CA . PRO B 2 8 ? -5.080 7.595 -6.768 1.00 0.52 632 PRO B CA 10
ATOM 20375 C C . PRO B 2 8 ? -5.148 6.351 -7.645 1.00 0.48 632 PRO B C 10
ATOM 20376 O O . PRO B 2 8 ? -5.019 5.222 -7.164 1.00 0.46 632 PRO B O 10
ATOM 20387 N N . THR B 2 9 ? -5.340 6.587 -8.936 1.00 0.55 633 THR B N 10
ATOM 20388 C CA . THR B 2 9 ? -5.405 5.524 -9.931 1.00 0.66 633 THR B CA 10
ATOM 20389 C C . THR B 2 9 ? -4.134 4.674 -9.935 1.00 0.56 633 THR B C 10
ATOM 20390 O O . THR B 2 9 ? -4.198 3.457 -10.123 1.00 0.55 633 THR B O 10
ATOM 20401 N N . GLU B 2 10 ? -2.985 5.309 -9.703 1.00 0.55 634 GLU B N 10
ATOM 20402 C CA . GLU B 2 10 ? -1.719 4.593 -9.627 1.00 0.54 634 GLU B CA 10
ATOM 20403 C C . GLU B 2 10 ? -1.762 3.562 -8.506 1.00 0.43 634 GLU B C 10
ATOM 20404 O O . GLU B 2 10 ? -1.350 2.418 -8.692 1.00 0.45 634 GLU B O 10
ATOM 20416 N N . VAL B 2 11 ? -2.272 3.977 -7.345 1.00 0.33 635 VAL B N 10
ATOM 20417 C CA . VAL B 2 11 ? -2.398 3.077 -6.201 1.00 0.28 635 VAL B CA 10
ATOM 20418 C C . VAL B 2 11 ? -3.249 1.854 -6.543 1.00 0.27 635 VAL B C 10
ATOM 20419 O O . VAL B 2 11 ? -2.827 0.723 -6.313 1.00 0.28 635 VAL B O 10
ATOM 20432 N N . LEU B 2 12 ? -4.433 2.086 -7.100 1.00 0.29 636 LEU B N 10
ATOM 20433 C CA . LEU B 2 12 ? -5.353 1.003 -7.447 1.00 0.33 636 LEU B CA 10
ATOM 20434 C C . LEU B 2 12 ? -4.679 -0.074 -8.299 1.00 0.34 636 LEU B C 10
ATOM 20435 O O . LEU B 2 12 ? -4.670 -1.256 -7.930 1.00 0.36 636 LEU B O 10
ATOM 20451 N N . ASP B 2 13 ? -4.095 0.329 -9.420 1.00 0.36 637 ASP B N 10
ATOM 20452 C CA . ASP B 2 13 ? -3.431 -0.620 -10.308 1.00 0.41 637 ASP B CA 10
ATOM 20453 C C . ASP B 2 13 ? -2.289 -1.318 -9.589 1.00 0.37 637 ASP B C 10
ATOM 20454 O O . ASP B 2 13 ? -2.112 -2.533 -9.711 1.00 0.40 637 ASP B O 10
ATOM 20463 N N . LEU B 2 14 ? -1.539 -0.552 -8.809 1.00 0.32 638 LEU B N 10
ATOM 20464 C CA . LEU B 2 14 ? -0.384 -1.088 -8.114 1.00 0.31 638 LEU B CA 10
ATOM 20465 C C . LEU B 2 14 ? -0.787 -2.178 -7.120 1.00 0.32 638 LEU B C 10
ATOM 20466 O O . LEU B 2 14 ? -0.062 -3.148 -6.919 1.00 0.38 638 LEU B O 10
ATOM 20482 N N . LEU B 2 15 ? -1.948 -2.017 -6.504 1.00 0.29 639 LEU B N 10
ATOM 20483 C CA . LEU B 2 15 ? -2.437 -2.999 -5.548 1.00 0.30 639 LEU B CA 10
ATOM 20484 C C . LEU B 2 15 ? -2.853 -4.279 -6.265 1.00 0.33 639 LEU B C 10
ATOM 20485 O O . LEU B 2 15 ? -2.807 -5.370 -5.697 1.00 0.33 639 LEU B O 10
ATOM 20501 N N . SER B 2 16 ? -3.276 -4.131 -7.513 1.00 0.38 640 SER B N 10
ATOM 20502 C CA . SER B 2 16 ? -3.776 -5.257 -8.287 1.00 0.44 640 SER B CA 10
ATOM 20503 C C . SER B 2 16 ? -2.670 -5.957 -9.084 1.00 0.50 640 SER B C 10
ATOM 20504 O O . SER B 2 16 ? -2.902 -7.003 -9.688 1.00 0.57 640 SER B O 10
ATOM 20512 N N . VAL B 2 17 ? -1.471 -5.394 -9.090 1.00 0.52 641 VAL B N 10
ATOM 20513 C CA . VAL B 2 17 ? -0.359 -6.032 -9.793 1.00 0.57 641 VAL B CA 10
ATOM 20514 C C . VAL B 2 17 ? 0.502 -6.880 -8.854 1.00 0.60 641 VAL B C 10
ATOM 20515 O O . VAL B 2 17 ? 1.568 -7.356 -9.246 1.00 0.68 641 VAL B O 10
ATOM 20528 N N . ILE B 2 18 ? 0.036 -7.095 -7.625 1.00 0.57 642 ILE B N 10
ATOM 20529 C CA . ILE B 2 18 ? 0.805 -7.873 -6.652 1.00 0.62 642 ILE B CA 10
ATOM 20530 C C . ILE B 2 18 ? -0.060 -8.888 -5.893 1.00 0.72 642 ILE B C 10
ATOM 20531 O O . ILE B 2 18 ? -1.291 -8.817 -5.933 1.00 0.74 642 ILE B O 10
ATOM 20547 N N . PRO B 2 19 ? 0.600 -9.872 -5.234 1.00 0.82 643 PRO B N 10
ATOM 20548 C CA . PRO B 2 19 ? -0.049 -10.948 -4.471 1.00 0.95 643 PRO B CA 10
ATOM 20549 C C . PRO B 2 19 ? -1.214 -10.529 -3.582 1.00 0.90 643 PRO B C 10
ATOM 20550 O O . PRO B 2 19 ? -1.322 -9.390 -3.121 1.00 0.81 643 PRO B O 10
ATOM 20561 N N . LYS B 2 20 ? -2.075 -11.514 -3.353 1.00 1.06 644 LYS B N 10
ATOM 20562 C CA . LYS B 2 20 ? -3.173 -11.425 -2.398 1.00 1.10 644 LYS B CA 10
ATOM 20563 C C . LYS B 2 20 ? -2.654 -11.300 -0.969 1.00 1.06 644 LYS B C 10
ATOM 20564 O O . LYS B 2 20 ? -1.715 -11.995 -0.572 1.00 1.07 644 LYS B O 10
ATOM 20583 N N . ARG B 2 21 ? -3.283 -10.399 -0.223 1.00 1.06 645 ARG B N 10
ATOM 20584 C CA . ARG B 2 21 ? -3.023 -10.180 1.213 1.00 1.06 645 ARG B CA 10
ATOM 20585 C C . ARG B 2 21 ? -2.913 -11.469 2.048 1.00 1.05 645 ARG B C 10
ATOM 20586 O O . ARG B 2 21 ? -2.464 -11.419 3.188 1.00 1.08 645 ARG B O 10
ATOM 20607 N N . GLN B 2 22 ? -3.308 -12.604 1.495 1.00 1.11 646 GLN B N 10
ATOM 20608 C CA . GLN B 2 22 ? -3.386 -13.841 2.270 1.00 1.17 646 GLN B CA 10
ATOM 20609 C C . GLN B 2 22 ? -2.046 -14.576 2.287 1.00 1.20 646 GLN B C 10
ATOM 20610 O O . GLN B 2 22 ? -1.795 -15.407 3.162 1.00 1.26 646 GLN B O 10
ATOM 20624 N N . TYR B 2 23 ? -1.185 -14.254 1.328 1.00 1.25 647 TYR B N 10
ATOM 20625 C CA . TYR B 2 23 ? 0.108 -14.921 1.201 1.00 1.33 647 TYR B CA 10
ATOM 20626 C C . TYR B 2 23 ? 1.095 -14.488 2.286 1.00 1.38 647 TYR B C 10
ATOM 20627 O O . TYR B 2 23 ? 2.064 -15.195 2.564 1.00 1.55 647 TYR B O 10
ATOM 20645 N N . PHE B 2 24 ? 0.853 -13.340 2.899 1.00 1.29 648 PHE B N 10
ATOM 20646 C CA . PHE B 2 24 ? 1.787 -12.793 3.877 1.00 1.40 648 PHE B CA 10
ATOM 20647 C C . PHE B 2 24 ? 1.074 -12.325 5.142 1.00 1.48 648 PHE B C 10
ATOM 20648 O O . PHE B 2 24 ? -0.126 -12.046 5.118 1.00 2.27 648 PHE B O 10
ATOM 20665 N N . ASN B 2 25 ? 1.816 -12.258 6.250 1.00 1.43 649 ASN B N 10
ATOM 20666 C CA . ASN B 2 25 ? 1.261 -11.782 7.515 1.00 1.71 649 ASN B CA 10
ATOM 20667 C C . ASN B 2 25 ? 2.325 -11.029 8.337 1.00 2.37 649 ASN B C 10
ATOM 20668 O O . ASN B 2 25 ? 2.306 -9.806 8.385 1.00 3.23 649 ASN B O 10
ATOM 20679 N N . THR B 2 26 ? 3.235 -11.737 9.018 1.00 2.49 650 THR B N 10
ATOM 20680 C CA . THR B 2 26 ? 4.405 -11.058 9.589 1.00 3.30 650 THR B CA 10
ATOM 20681 C C . THR B 2 26 ? 5.316 -10.587 8.454 1.00 2.92 650 THR B C 10
ATOM 20682 O O . THR B 2 26 ? 6.096 -9.646 8.602 1.00 3.34 650 THR B O 10
ATOM 20693 N N . ASN B 2 27 ? 5.220 -11.302 7.340 1.00 2.58 651 ASN B N 10
ATOM 20694 C CA . ASN B 2 27 ? 5.785 -10.853 6.065 1.00 2.41 651 ASN B CA 10
ATOM 20695 C C . ASN B 2 27 ? 5.047 -9.610 5.557 1.00 1.60 651 ASN B C 10
ATOM 20696 O O . ASN B 2 27 ? 4.614 -9.569 4.410 1.00 1.93 651 ASN B O 10
ATOM 20707 N N . LEU B 2 28 ? 4.934 -8.602 6.423 1.00 1.24 652 LEU B N 10
ATOM 20708 C CA . LEU B 2 28 ? 4.181 -7.383 6.158 1.00 0.65 652 LEU B CA 10
ATOM 20709 C C . LEU B 2 28 ? 4.631 -6.286 7.108 1.00 0.61 652 LEU B C 10
ATOM 20710 O O . LEU B 2 28 ? 5.644 -6.417 7.793 1.00 1.04 652 LEU B O 10
ATOM 20726 N N . LEU B 2 29 ? 3.856 -5.215 7.145 1.00 0.41 653 LEU B N 10
ATOM 20727 C CA . LEU B 2 29 ? 4.119 -4.080 8.013 1.00 0.31 653 LEU B CA 10
ATOM 20728 C C . LEU B 2 29 ? 2.811 -3.650 8.661 1.00 0.30 653 LEU B C 10
ATOM 20729 O O . LEU B 2 29 ? 1.743 -3.859 8.083 1.00 0.56 653 LEU B O 10
ATOM 20745 N N . ASP B 2 30 ? 2.886 -3.037 9.833 1.00 0.31 654 ASP B N 10
ATOM 20746 C CA . ASP B 2 30 ? 1.677 -2.621 10.531 1.00 0.28 654 ASP B CA 10
ATOM 20747 C C . ASP B 2 30 ? 1.295 -1.216 10.102 1.00 0.23 654 ASP B C 10
ATOM 20748 O O . ASP B 2 30 ? 2.003 -0.247 10.374 1.00 0.29 654 ASP B O 10
ATOM 20757 N N . ALA B 2 31 ? 0.182 -1.156 9.379 1.00 0.22 655 ALA B N 10
ATOM 20758 C CA . ALA B 2 31 ? -0.426 0.079 8.889 1.00 0.24 655 ALA B CA 10
ATOM 20759 C C . ALA B 2 31 ? -0.286 1.276 9.805 1.00 0.22 655 ALA B C 10
ATOM 20760 O O . ALA B 2 31 ? 0.091 2.350 9.350 1.00 0.28 655 ALA B O 10
ATOM 20767 N N . GLN B 2 32 ? -0.601 1.113 11.075 1.00 0.20 656 GLN B N 10
ATOM 20768 C CA . GLN B 2 32 ? -0.597 2.244 11.983 1.00 0.22 656 GLN B CA 10
ATOM 20769 C C . GLN B 2 32 ? 0.794 2.802 12.106 1.00 0.23 656 GLN B C 10
ATOM 20770 O O . GLN B 2 32 ? 1.033 3.961 11.772 1.00 0.31 656 GLN B O 10
ATOM 20784 N N . LYS B 2 33 ? 1.722 1.957 12.523 1.00 0.21 657 LYS B N 10
ATOM 20785 C CA . LYS B 2 33 ? 3.091 2.398 12.750 1.00 0.26 657 LYS B CA 10
ATOM 20786 C C . LYS B 2 33 ? 3.720 2.815 11.435 1.00 0.23 657 LYS B C 10
ATOM 20787 O O . LYS B 2 33 ? 4.584 3.675 11.404 1.00 0.26 657 LYS B O 10
ATOM 20806 N N . LEU B 2 34 ? 3.260 2.223 10.349 1.00 0.25 658 LEU B N 10
ATOM 20807 C CA . LEU B 2 34 ? 3.773 2.556 9.034 1.00 0.24 658 LEU B CA 10
ATOM 20808 C C . LEU B 2 34 ? 3.327 3.953 8.634 1.00 0.23 658 LEU B C 10
ATOM 20809 O O . LEU B 2 34 ? 4.069 4.692 7.989 1.00 0.24 658 LEU B O 10
ATOM 20825 N N . VAL B 2 35 ? 2.127 4.326 9.043 1.00 0.24 659 VAL B N 10
ATOM 20826 C CA . VAL B 2 35 ? 1.602 5.632 8.714 1.00 0.24 659 VAL B CA 10
ATOM 20827 C C . VAL B 2 35 ? 2.374 6.692 9.469 1.00 0.24 659 VAL B C 10
ATOM 20828 O O . VAL B 2 35 ? 2.876 7.638 8.872 1.00 0.27 659 VAL B O 10
ATOM 20841 N N . ASN B 2 36 ? 2.521 6.505 10.776 1.00 0.25 660 ASN B N 10
ATOM 20842 C CA . ASN B 2 36 ? 3.250 7.469 11.585 1.00 0.28 660 ASN B CA 10
ATOM 20843 C C . ASN B 2 36 ? 4.746 7.431 11.272 1.00 0.26 660 ASN B C 10
ATOM 20844 O O . ASN B 2 36 ? 5.460 8.419 11.479 1.00 0.30 660 ASN B O 10
ATOM 20855 N N . PHE B 2 37 ? 5.203 6.305 10.740 1.00 0.24 661 PHE B N 10
ATOM 20856 C CA . PHE B 2 37 ? 6.584 6.164 10.289 1.00 0.26 661 PHE B CA 10
ATOM 20857 C C . PHE B 2 37 ? 6.819 6.927 8.985 1.00 0.27 661 PHE B C 10
ATOM 20858 O O . PHE B 2 37 ? 7.798 7.654 8.860 1.00 0.30 661 PHE B O 10
ATOM 20875 N N . LEU B 2 38 ? 5.900 6.795 8.036 1.00 0.27 662 LEU B N 10
ATOM 20876 C CA . LEU B 2 38 ? 6.077 7.392 6.712 1.00 0.28 662 LEU B CA 10
ATOM 20877 C C . LEU B 2 38 ? 5.771 8.877 6.793 1.00 0.27 662 LEU B C 10
ATOM 20878 O O . LEU B 2 38 ? 6.420 9.704 6.156 1.00 0.29 662 LEU B O 10
ATOM 20894 N N . ASN B 2 39 ? 4.763 9.180 7.588 1.00 0.29 663 ASN B N 10
ATOM 20895 C CA . ASN B 2 39 ? 4.342 10.543 7.870 1.00 0.36 663 ASN B CA 10
ATOM 20896 C C . ASN B 2 39 ? 5.498 11.385 8.399 1.00 0.37 663 ASN B C 10
ATOM 20897 O O . ASN B 2 39 ? 5.904 12.364 7.769 1.00 0.43 663 ASN B O 10
ATOM 20908 N N . ASP B 2 40 ? 6.033 10.994 9.547 1.00 0.38 664 ASP B N 10
ATOM 20909 C CA . ASP B 2 40 ? 6.989 11.839 10.250 1.00 0.43 664 ASP B CA 10
ATOM 20910 C C . ASP B 2 40 ? 8.440 11.498 9.929 1.00 0.43 664 ASP B C 10
ATOM 20911 O O . ASP B 2 40 ? 9.261 12.391 9.728 1.00 0.56 664 ASP B O 10
ATOM 20920 N N . GLN B 2 41 ? 8.755 10.212 9.867 1.00 0.33 665 GLN B N 10
ATOM 20921 C CA . GLN B 2 41 ? 10.149 9.784 9.856 1.00 0.34 665 GLN B CA 10
ATOM 20922 C C . GLN B 2 41 ? 10.708 9.660 8.443 1.00 0.32 665 GLN B C 10
ATOM 20923 O O . GLN B 2 41 ? 11.925 9.629 8.256 1.00 0.46 665 GLN B O 10
ATOM 20937 N N . VAL B 2 42 ? 9.842 9.603 7.442 1.00 0.27 666 VAL B N 10
ATOM 20938 C CA . VAL B 2 42 ? 10.302 9.306 6.097 1.00 0.25 666 VAL B CA 10
ATOM 20939 C C . VAL B 2 42 ? 10.211 10.534 5.204 1.00 0.24 666 VAL B C 10
ATOM 20940 O O . VAL B 2 42 ? 9.302 11.354 5.333 1.00 0.27 666 VAL B O 10
ATOM 20953 N N . GLU B 2 43 ? 11.165 10.636 4.298 1.00 0.27 667 GLU B N 10
ATOM 20954 C CA . GLU B 2 43 ? 11.206 11.703 3.322 1.00 0.34 667 GLU B CA 10
ATOM 20955 C C . GLU B 2 43 ? 11.422 11.087 1.960 1.00 0.32 667 GLU B C 10
ATOM 20956 O O . GLU B 2 43 ? 12.476 10.507 1.699 1.00 0.33 667 GLU B O 10
ATOM 20968 N N . ILE B 2 44 ? 10.423 11.179 1.106 1.00 0.34 668 ILE B N 10
ATOM 20969 C CA . ILE B 2 44 ? 10.494 10.556 -0.196 1.00 0.35 668 ILE B CA 10
ATOM 20970 C C . ILE B 2 44 ? 11.389 11.381 -1.111 1.00 0.30 668 ILE B C 10
ATOM 20971 O O . ILE B 2 44 ? 11.234 12.597 -1.206 1.00 0.30 668 ILE B O 10
ATOM 20987 N N . PRO B 2 45 ? 12.362 10.740 -1.764 1.00 0.37 669 PRO B N 10
ATOM 20988 C CA . PRO B 2 45 ? 13.280 11.427 -2.660 1.00 0.43 669 PRO B CA 10
ATOM 20989 C C . PRO B 2 45 ? 12.625 11.764 -4.000 1.00 0.52 669 PRO B C 10
ATOM 20990 O O . PRO B 2 45 ? 12.262 10.877 -4.769 1.00 0.71 669 PRO B O 10
#

Radius of gyration: 13.62 Å; Cα contacts (8 Å, |Δi|>4): 156; chains: 2; bounding box: 35×38×27 Å

B-factor: mean 0.97, std 0.76, range [0.15, 5.16]

Nearest PDB structures (foldseek):
  2l9b-assembly1_A  TM=9.728E-01  e=2.877E-12  Saccharomyces cerevisiae
  2l9b-assembly1_B  TM=9.204E-01  e=2.833E-04  Saccharomyces cerevisiae
  2l9b-assembly1_A  TM=1.011E+00  e=1.849E-13  Saccharomyces cerevisiae
  2l9b-assembly1_B  TM=9.745E-01  e=2.948E-04  Saccharomyces cerevisiae
  2l9b-assembly1_A  TM=9.781E-01  e=2.210E-11  Saccharomyces cerevisiae

Secondary structure (DSSP, 8-state):
-HHHHHT-TT----B---TTTS-HHHHHHHHHHTS-HHHHHHHHHHHHHHHHH-HHHHHHHHHH-HHHHHHHHHHHHHHTSS-HHHHTTT-/---HHHHHHHHHSB-GGGG-SS---HHHHHHIIIII----